Protein AF-0000000087349076 (afdb_homodimer)

Organism: Triticum turgidum subsp. durum (NCBI:txid4567)

Foldseek 3Di:
DDDPDDPDDCPDDDDPDDDDDDDDDDDDDDDDDDDDDDPPDDPDDPPPPPPPPPPPPDPPDPPPPPDPDPPPPPDDDPPPPPDFDDPPDDFDFLDDADPCQVVVLVVVCVVCVVLAQALDVQRGAEEEEEEDELDAFPDPCLVVLLVLLVVQVVLLCLLQVHHYHYDHDQPDPQFDDLRSVLSVVLVCLSVCSSHQKYKYAYSQKGFLQSAADDNSNVQVQAFKEWAFDCCQLAPQVALVRTDDNIMMGGSDSLRSVLSGQLSSQRGPDPSQQVVLVVLCVQHPPRHSDGHHSSSSSSSCCHVVVVSHVSRYHHDHQAPSPDALVVPLVCLVVLVVPHHGHPSGHSTHRMHGDPQADSSPDPRRPDDNVVSVQSSLLSSQSSVQVVVVLQQKHAPHSRDPDIDGRDDHDPDRSCPPPVVSCCRVPNPSPDDDDD/DPDDDDDDDDDDDDDDDPDPDDDDDDDDDPDDDPDPPPPPPDPDPPPPPPPPPPPPPDPPPPPPPPDPDPPPPPDDDPPPPPDFDDPPDDFDFLDDADPCQVVVLVVVCVVCVVLAQALDVQRGAEEEEEEDELDAFPDPCLVVLLVLLVVQVVLLCLLVVHHYHYDHDQPDPQFDDLRSVLSVVLVCLSVRSSHQKYKYAYSQKGFLQSAADDNSNVQVQAFKEWAFDCCQLAPQVALVRTDDNIMMGGSDSLRSVLSGQLNSQRGPDPSQQVVLVVLCVQGPPRDSDGHHSSSSSSSCCHVVVVSHVSRYHHDHQAPSPDALVVPLVCLVVLVVPHHGHPSGHSTHRMHGDPLADSSPDPRRPDDNVVSVQSSQLSSQSSVQVVVVLQQKHAPHSRDPHIDGRDDDDPDRSCPVPVVSCCRNPNPSPDDDDD

Sequence (868 aa):
MAEEQRAAAERRARRKLLFAVPIIPIVLFIVGSCALFLFAADLPRIRIEYACLNGARDAPPTNSKEPPEAVVVQTVRGEEEQRLRQLSDRPYSLGPNVADYDARRAAWLAAHPGFPAMVAPGRPRVLVVTGSSPRRCTEAEGDHVLLRAFKNKADYCRVHGLDIFYSNAVLDGEMTGFWTKLPLLRALMVAHPEAELLWWVDSDAVFTDMLFEPPWGRYAGHNMVLHGWDGEVYGARNWLGANTGSFVLRNCRWSLDLLDTWARMGPRGPVRDRYGRVFAEALSNRAAWEADDQSALVYLLATERGRWGEKVFLESAYHLHGFWEEIVGRYEEMRSRWRPGLGDHRWPLVTHFVGCKPCGEPGATYDAVACREGMERALNFADDQILGLYGFQHESLGTTAVRRVRNDTGRPLDDDDEEIGRLLHPEFRAAKEKMAEEQRAAAERRARRKLLFAVPIIPIVLFIVGSCALFLFAADLPRIRIEYACLNGARDAPPTNSKEPPEAVVVQTVRGEEEQRLRQLSDRPYSLGPNVADYDARRAAWLAAHPGFPAMVAPGRPRVLVVTGSSPRRCTEAEGDHVLLRAFKNKADYCRVHGLDIFYSNAVLDGEMTGFWTKLPLLRALMVAHPEAELLWWVDSDAVFTDMLFEPPWGRYAGHNMVLHGWDGEVYGARNWLGANTGSFVLRNCRWSLDLLDTWARMGPRGPVRDRYGRVFAEALSNRAAWEADDQSALVYLLATERGRWGEKVFLESAYHLHGFWEEIVGRYEEMRSRWRPGLGDHRWPLVTHFVGCKPCGEPGATYDAVACREGMERALNFADDQILGLYGFQHESLGTTAVRRVRNDTGRPLDDDDEEIGRLLHPEFRAAKEK

Nearest PDB structures (foldseek):
  6bsu-assembly1_B  TM=9.827E-01  e=7.081E-49  Arabidopsis thaliana
  2p6w-assembly1_A  TM=7.230E-01  e=8.616E-07  Paramecium bursaria Chlorella virus 1
  2p72-assembly2_B  TM=6.954E-01  e=9.658E-07  Paramecium bursaria Chlorella virus 1
  7nu1-assembly1_A  TM=3.370E-01  e=6.631E+00  Neisseria gonorrhoeae
  6ykn-assembly1_A  TM=3.615E-01  e=8.330E+00  Neisseria gonorrhoeae

Secondary structure (DSSP, 8-state):
----------------------------------------------------------------------------TTS--PPPPPTTSPPP-SS---TTHHHHHHHHHHH-TTS-SEEETTEE-EEEEEE--SSPPSSHHHHHHHHHHHHHHHHHHHHHT-EEEEE---S-TTS-GGGTHHHHHHHHHHH-TT-SEEEEE-TTEEE--SS----GGGGTT-SEEEEE-HIIIIIS-BGGGEEEEEEEEESSHHHHHHHHHHHTT--TTHHHHHHHHHHHHHSBT--S----HHHHHHHHHHHSHHHHGGGEEEE-SS-SSEEHHHHGGGHHHHHHH--TT--STTS-SEEE-TT--TT--S---S-HHHHHHHHHHHHHHHHHHHHGGGTEEESSTT---EEE-SPPPSS-GGGS-HHHHHHHS-GGGSPPP-/----------------------------------------------------------------------------TTS--PPPPPTTSPPP-SS---TTHHHHHHHHHHH-TTS-SEEETTEE-EEEEEE--SSPPSSHHHHHHHHHHHHHHHHHHHHHT-EEEEE---S-TTS-GGGTHHHHHHHHHHH-TT-SEEEEE-TTEEE--SS----GGGGTT-SEEEEE-HIIIIIS-BGGGEEEEEEEEESSHHHHHHHHHHHTT--TTHHHHHHHHHHHHHSBT--S----HHHHHHHHHHHSHHHHGGGEEEE-SS-SSEEHHHHGGGHHHHHHH--TT--STTS-SEEE-TT--TT--S---S-HHHHHHHHHHHHHHHHHHHHGGGTEEESSTT---EEE-S---SS-GGGS-HHHHHHHS-GGGSPPP-

Solvent-accessible surface area (backbone atoms only — not comparable to full-atom values): 49588 Å² total; per-residue (Å²): 148,83,74,102,69,84,91,80,79,86,80,76,76,84,68,85,80,76,87,72,84,80,80,83,81,81,88,84,90,85,80,88,81,86,74,87,81,79,86,74,83,78,76,81,81,80,76,81,77,76,77,76,76,70,78,77,72,75,73,74,79,78,74,74,69,70,74,77,75,82,76,74,74,78,73,67,85,80,59,69,82,66,80,64,52,50,80,88,45,81,78,56,70,83,60,65,81,39,89,57,34,54,60,51,41,51,52,49,40,69,74,33,69,28,44,47,37,52,76,43,94,74,33,64,25,43,35,35,37,36,43,52,71,57,60,71,40,79,33,54,62,17,25,37,51,46,34,54,33,48,44,46,51,48,50,39,22,60,52,69,65,39,46,67,48,73,39,51,59,58,88,44,88,51,30,52,76,82,35,38,58,54,61,52,50,54,49,49,46,42,57,34,65,38,36,37,29,38,35,42,36,37,51,61,37,37,58,44,21,72,63,44,70,81,67,56,66,82,44,68,82,36,40,31,41,30,20,27,39,64,59,32,28,63,64,59,25,26,42,79,19,45,46,73,52,24,32,37,36,33,61,43,44,70,45,54,52,47,49,35,63,57,47,46,42,38,34,47,57,55,40,10,48,52,39,6,46,50,43,26,72,71,26,38,100,35,69,72,47,69,42,45,57,44,46,51,50,38,49,45,38,45,75,37,30,88,80,45,40,80,34,47,40,59,42,66,68,32,20,57,55,24,61,30,90,79,43,56,88,42,54,68,60,33,62,75,74,52,66,70,48,74,68,24,73,81,44,42,37,19,40,26,45,77,47,48,42,64,38,62,51,85,80,50,72,49,58,68,67,59,41,49,52,42,50,44,28,45,52,37,56,25,44,30,66,55,37,44,61,71,24,28,32,50,78,42,46,86,44,63,54,50,41,76,76,40,80,78,61,59,46,49,56,40,77,84,28,66,67,46,26,46,51,75,57,32,71,87,66,31,47,77,83,128,137,101,79,84,76,97,86,70,98,78,94,81,87,91,80,88,85,77,81,73,88,81,84,84,83,86,79,85,80,88,70,83,78,84,74,79,76,73,83,71,78,77,73,78,77,79,74,78,73,74,76,74,77,69,76,76,68,75,73,72,78,79,74,74,69,70,75,75,75,83,76,74,73,76,74,67,84,80,59,69,85,66,80,65,53,50,78,87,44,81,78,57,70,83,59,65,81,36,90,56,31,53,61,51,41,51,52,49,42,68,75,32,69,28,43,46,37,52,74,43,94,75,33,64,26,43,36,34,37,36,45,51,72,56,61,70,41,80,34,53,62,17,25,37,50,46,35,53,34,48,44,47,50,47,51,40,22,59,50,71,67,38,46,68,46,72,40,52,60,58,87,44,88,51,29,53,78,80,35,40,57,54,59,51,51,55,49,47,46,40,54,35,65,37,33,36,28,39,34,42,38,37,50,60,36,37,58,45,21,71,64,45,70,82,66,57,67,81,44,68,83,38,40,32,40,30,21,27,39,65,60,32,28,63,65,59,26,26,41,78,20,45,47,72,51,26,33,35,36,33,63,42,45,69,44,54,52,48,49,37,64,55,47,44,42,37,34,47,56,55,40,10,47,52,39,6,46,50,42,26,72,71,26,39,99,37,69,73,48,69,42,46,58,43,46,51,50,38,49,46,39,45,74,38,31,90,80,47,39,80,34,48,41,59,43,66,66,33,20,57,56,23,61,30,90,80,43,58,87,41,54,67,60,34,62,76,73,53,65,71,47,73,66,25,75,81,43,41,36,17,40,27,44,77,47,47,42,65,38,60,51,84,82,51,73,50,57,67,65,59,43,49,53,42,50,44,28,45,52,37,55,23,45,31,66,56,38,44,62,69,23,27,32,50,78,42,46,87,43,64,54,51,40,75,76,42,79,77,62,60,47,48,56,37,77,84,28,66,67,48,28,45,50,76,57,31,71,85,67,31,46,77,81,126

Structure (mmCIF, N/CA/C/O backbone):
data_AF-0000000087349076-model_v1
#
loop_
_entity.id
_entity.type
_entity.pdbx_description
1 polymer 'Uncharacterized protein'
#
loop_
_atom_site.group_PDB
_atom_site.id
_atom_site.type_symbol
_atom_site.label_atom_id
_atom_site.label_alt_id
_atom_site.label_comp_id
_atom_site.label_asym_id
_atom_site.label_entity_id
_atom_site.label_seq_id
_atom_site.pdbx_PDB_ins_code
_atom_site.Cartn_x
_atom_site.Cartn_y
_atom_site.Cartn_z
_atom_site.occupancy
_atom_site.B_iso_or_equiv
_atom_site.auth_seq_id
_atom_site.auth_comp_id
_atom_site.auth_asym_id
_atom_site.auth_atom_id
_atom_site.pdbx_PDB_model_num
ATOM 1 N N . MET A 1 1 ? -38.938 37.219 61.75 1 20.98 1 MET A N 1
ATOM 2 C CA . MET A 1 1 ? -40.156 36.469 61.719 1 20.98 1 MET A CA 1
ATOM 3 C C . MET A 1 1 ? -40.188 35.531 60.531 1 20.98 1 MET A C 1
ATOM 5 O O . MET A 1 1 ? -40.375 36 59.375 1 20.98 1 MET A O 1
ATOM 9 N N . ALA A 1 2 ? -39.156 34.469 60.562 1 24.09 2 ALA A N 1
ATOM 10 C CA . ALA A 1 2 ? -37.969 33.625 60.594 1 24.09 2 ALA A CA 1
ATOM 11 C C . ALA A 1 2 ? -38.25 32.219 60.125 1 24.09 2 ALA A C 1
ATOM 13 O O . ALA A 1 2 ? -37.344 31.469 59.719 1 24.09 2 ALA A O 1
ATOM 14 N N . GLU A 1 3 ? -39.656 31.719 60.312 1 19.42 3 GLU A N 1
ATOM 15 C CA . GLU A 1 3 ? -40 30.375 60.75 1 19.42 3 GLU A CA 1
ATOM 16 C C . GLU A 1 3 ? -39.812 29.359 59.625 1 19.42 3 GLU A C 1
ATOM 18 O O . GLU A 1 3 ? -39.375 28.234 59.844 1 19.42 3 GLU A O 1
ATOM 23 N N . GLU A 1 4 ? -40.531 29.547 58.344 1 21.06 4 GLU A N 1
ATOM 24 C CA . GLU A 1 4 ? -41.281 28.547 57.594 1 21.06 4 GLU A CA 1
ATOM 25 C C . GLU A 1 4 ? -40.344 27.594 56.844 1 21.06 4 GLU A C 1
ATOM 27 O O . GLU A 1 4 ? -39.906 27.891 55.75 1 21.06 4 GLU A O 1
ATOM 32 N N . GLN A 1 5 ? -39.094 27.109 57.312 1 19 5 GLN A N 1
ATOM 33 C CA . GLN A 1 5 ? -37.812 26.438 57.281 1 19 5 GLN A CA 1
ATOM 34 C C . GLN A 1 5 ? -37.938 25.031 56.719 1 19 5 GLN A C 1
ATOM 36 O O . GLN A 1 5 ? -37.188 24.641 55.812 1 19 5 GLN A O 1
ATOM 41 N N . ARG A 1 6 ? -38.281 23.922 57.594 1 16.53 6 ARG A N 1
ATOM 42 C CA . ARG A 1 6 ? -37.656 22.656 57.938 1 16.53 6 ARG A CA 1
ATOM 43 C C . ARG A 1 6 ? -38.156 21.531 57 1 16.53 6 ARG A C 1
ATOM 45 O O . ARG A 1 6 ? -39.031 20.781 57.375 1 16.53 6 ARG A O 1
ATOM 52 N N . ALA A 1 7 ? -38.812 21.859 55.875 1 19.88 7 ALA A N 1
ATOM 53 C CA . ALA A 1 7 ? -39.562 20.969 54.969 1 19.88 7 ALA A CA 1
ATOM 54 C C . ALA A 1 7 ? -38.656 19.891 54.406 1 19.88 7 ALA A C 1
ATOM 56 O O . ALA A 1 7 ? -38.156 20.047 53.281 1 19.88 7 ALA A O 1
ATOM 57 N N . ALA A 1 8 ? -37.406 19.25 55.125 1 17.28 8 ALA A N 1
ATOM 58 C CA . ALA A 1 8 ? -36.281 18.312 55.156 1 17.28 8 ALA A CA 1
ATOM 59 C C . ALA A 1 8 ? -36.688 16.938 54.625 1 17.28 8 ALA A C 1
ATOM 61 O O . ALA A 1 8 ? -36.188 16.469 53.594 1 17.28 8 ALA A O 1
ATOM 62 N N . ALA A 1 9 ? -36.594 15.688 55.438 1 16.58 9 ALA A N 1
ATOM 63 C CA . ALA A 1 9 ? -35.781 14.484 55.562 1 16.58 9 ALA A CA 1
ATOM 64 C C . ALA A 1 9 ? -36.562 13.25 55.125 1 16.58 9 ALA A C 1
ATOM 66 O O . ALA A 1 9 ? -35.969 12.164 54.969 1 16.58 9 ALA A O 1
ATOM 67 N N . GLU A 1 10 ? -37.875 13.227 55.062 1 16.09 10 GLU A N 1
ATOM 68 C CA . GLU A 1 10 ? -38.625 11.984 55.312 1 16.09 10 GLU A CA 1
ATOM 69 C C . GLU A 1 10 ? -38.5 11.023 54.125 1 16.09 10 GLU A C 1
ATOM 71 O O . GLU A 1 10 ? -39.344 11.07 53.219 1 16.09 10 GLU A O 1
ATOM 76 N N . ARG A 1 11 ? -37.344 10.883 53.344 1 17.52 11 ARG A N 1
ATOM 77 C CA . ARG A 1 11 ? -37.156 10.008 52.188 1 17.52 11 ARG A CA 1
ATOM 78 C C . ARG A 1 11 ? -37.344 8.539 52.594 1 17.52 11 ARG A C 1
ATOM 80 O O . ARG A 1 11 ? -36.375 7.887 53 1 17.52 11 ARG A O 1
ATOM 87 N N . ARG A 1 12 ? -38.281 8.234 53.344 1 16.44 12 ARG A N 1
ATOM 88 C CA . ARG A 1 12 ? -38.562 6.973 54 1 16.44 12 ARG A CA 1
ATOM 89 C C . ARG A 1 12 ? -38.375 5.789 53.062 1 16.44 12 ARG A C 1
ATOM 91 O O . ARG A 1 12 ? -38.406 5.945 51.844 1 16.44 12 ARG A O 1
ATOM 98 N N . ALA A 1 13 ? -38.469 4.406 53.594 1 15.85 13 ALA A N 1
ATOM 99 C CA . ALA A 1 13 ? -38.125 3.051 54 1 15.85 13 ALA A CA 1
ATOM 100 C C . ALA A 1 13 ? -38.875 2.016 53.156 1 15.85 13 ALA A C 1
ATOM 102 O O . ALA A 1 13 ? -38.75 0.811 53.406 1 15.85 13 ALA A O 1
ATOM 103 N N . ARG A 1 14 ? -39.719 2.387 52.188 1 15.64 14 ARG A N 1
ATOM 104 C CA . ARG A 1 14 ? -40.781 1.379 52.188 1 15.64 14 ARG A CA 1
ATOM 105 C C . ARG A 1 14 ? -40.25 0.035 51.688 1 15.64 14 ARG A C 1
ATOM 107 O O . ARG A 1 14 ? -39.469 -0.021 50.75 1 15.64 14 ARG A O 1
ATOM 114 N N . ARG A 1 15 ? -40.656 -1.099 52.312 1 16.05 15 ARG A N 1
ATOM 115 C CA . ARG A 1 15 ? -40.531 -2.5 52.688 1 16.05 15 ARG A CA 1
ATOM 116 C C . ARG A 1 15 ? -40.875 -3.424 51.531 1 16.05 15 ARG A C 1
ATOM 118 O O . ARG A 1 15 ? -41.25 -4.578 51.75 1 16.05 15 ARG A O 1
ATOM 125 N N . LYS A 1 16 ? -40.938 -2.908 50.281 1 16.19 16 LYS A N 1
ATOM 126 C CA . LYS A 1 16 ? -41.906 -3.775 49.594 1 16.19 16 LYS A CA 1
ATOM 127 C C . LYS A 1 16 ? -41.469 -5.238 49.688 1 16.19 16 LYS A C 1
ATOM 129 O O . LYS A 1 16 ? -40.312 -5.555 49.438 1 16.19 16 LYS A O 1
ATOM 134 N N . LEU A 1 17 ? -42.438 -6.086 49.969 1 16 17 LEU A N 1
ATOM 135 C CA . LEU A 1 17 ? -42.688 -7.441 50.438 1 16 17 LEU A CA 1
ATOM 136 C C . LEU A 1 17 ? -42.156 -8.477 49.438 1 16 17 LEU A C 1
ATOM 138 O O . LEU A 1 17 ? -42.062 -8.203 48.25 1 16 17 LEU A O 1
ATOM 142 N N . LEU A 1 18 ? -41.906 -9.68 49.906 1 16.66 18 LEU A N 1
ATOM 143 C CA . LEU A 1 18 ? -41.219 -10.961 50 1 16.66 18 LEU A CA 1
ATOM 144 C C . LEU A 1 18 ? -41.75 -11.961 49 1 16.66 18 LEU A C 1
ATOM 146 O O . LEU A 1 18 ? -41.156 -13.008 48.75 1 16.66 18 LEU A O 1
ATOM 150 N N . PHE A 1 19 ? -43.031 -11.727 48.219 1 16.55 19 PHE A N 1
ATOM 151 C CA . PHE A 1 19 ? -43.719 -13.016 48.344 1 16.55 19 PHE A CA 1
ATOM 152 C C . PHE A 1 19 ? -42.969 -14.094 47.562 1 16.55 19 PHE A C 1
ATOM 154 O O . PHE A 1 19 ? -42.344 -13.805 46.531 1 16.55 19 PHE A O 1
ATOM 161 N N . ALA A 1 20 ? -42.938 -15.391 48.062 1 17.66 20 ALA A N 1
ATOM 162 C CA . ALA A 1 20 ? -42.344 -16.734 48.156 1 17.66 20 ALA A CA 1
ATOM 163 C C . ALA A 1 20 ? -42.844 -17.609 47 1 17.66 20 ALA A C 1
ATOM 165 O O . ALA A 1 20 ? -42.438 -18.766 46.906 1 17.66 20 ALA A O 1
ATOM 166 N N . VAL A 1 21 ? -43.531 -17.109 45.906 1 18.39 21 VAL A N 1
ATOM 167 C CA . VAL A 1 21 ? -44.5 -18.172 45.594 1 18.39 21 VAL A CA 1
ATOM 168 C C . VAL A 1 21 ? -43.75 -19.422 45.125 1 18.39 21 VAL A C 1
ATOM 170 O O . VAL A 1 21 ? -42.781 -19.328 44.375 1 18.39 21 VAL A O 1
ATOM 173 N N . PRO A 1 22 ? -44.25 -20.547 45.531 1 18.33 22 PRO A N 1
ATOM 174 C CA . PRO A 1 22 ? -43.75 -21.922 45.688 1 18.33 22 PRO A CA 1
ATOM 175 C C . PRO A 1 22 ? -43.469 -22.594 44.344 1 18.33 22 PRO A C 1
ATOM 177 O O . PRO A 1 22 ? -43.844 -22.062 43.281 1 18.33 22 PRO A O 1
ATOM 180 N N . ILE A 1 23 ? -43.25 -23.922 44.375 1 19.69 23 ILE A N 1
ATOM 181 C CA . ILE A 1 23 ? -42.469 -25.094 43.969 1 19.69 23 ILE A CA 1
ATOM 182 C C . ILE A 1 23 ? -43.156 -25.797 42.812 1 19.69 23 ILE A C 1
ATOM 184 O O . ILE A 1 23 ? -42.5 -26.578 42.094 1 19.69 23 ILE A O 1
ATOM 188 N N . ILE A 1 24 ? -44.438 -25.406 42.219 1 18.58 24 ILE A N 1
ATOM 189 C CA . ILE A 1 24 ? -45.156 -26.656 42.125 1 18.58 24 ILE A CA 1
ATOM 190 C C . ILE A 1 24 ? -44.531 -27.547 41.062 1 18.58 24 ILE A C 1
ATOM 192 O O . ILE A 1 24 ? -44.156 -27.078 39.969 1 18.58 24 ILE A O 1
ATOM 196 N N . PRO A 1 25 ? -44.625 -28.922 41.156 1 18.64 25 PRO A N 1
ATOM 197 C CA . PRO A 1 25 ? -44 -30.203 40.781 1 18.64 25 PRO A CA 1
ATOM 198 C C . PRO A 1 25 ? -44.375 -30.641 39.375 1 18.64 25 PRO A C 1
ATOM 200 O O . PRO A 1 25 ? -43.719 -31.5 38.781 1 18.64 25 PRO A O 1
ATOM 203 N N . ILE A 1 26 ? -45.406 -29.984 38.656 1 17.95 26 ILE A N 1
ATOM 204 C CA . ILE A 1 26 ? -46.312 -31 38.156 1 17.95 26 ILE A CA 1
ATOM 205 C C . ILE A 1 26 ? -45.594 -31.906 37.156 1 17.95 26 ILE A C 1
ATOM 207 O O . ILE A 1 26 ? -44.719 -31.438 36.406 1 17.95 26 ILE A O 1
ATOM 211 N N . VAL A 1 27 ? -46.281 -33 36.688 1 18.39 27 VAL A N 1
ATOM 212 C CA . VAL A 1 27 ? -46.375 -34.438 36.438 1 18.39 27 VAL A CA 1
ATOM 213 C C . VAL A 1 27 ? -46 -34.719 35 1 18.39 27 VAL A C 1
ATOM 215 O O . VAL A 1 27 ? -46.031 -33.844 34.156 1 18.39 27 VAL A O 1
ATOM 218 N N . LEU A 1 28 ? -46.5 -35.875 34.375 1 18.06 28 LEU A N 1
ATOM 219 C CA . LEU A 1 28 ? -46.094 -37.188 33.938 1 18.06 28 LEU A CA 1
ATOM 220 C C . LEU A 1 28 ? -46.094 -37.25 32.406 1 18.06 28 LEU A C 1
ATOM 222 O O . LEU A 1 28 ? -45.125 -37.719 31.797 1 18.06 28 LEU A O 1
ATOM 226 N N . PHE A 1 29 ? -47.312 -37.219 31.625 1 18.55 29 PHE A N 1
ATOM 227 C CA . PHE A 1 29 ? -47.781 -38.438 30.953 1 18.55 29 PHE A CA 1
ATOM 228 C C . PHE A 1 29 ? -47.25 -38.5 29.516 1 18.55 29 PHE A C 1
ATOM 230 O O . PHE A 1 29 ? -47.125 -37.469 28.859 1 18.55 29 PHE A O 1
ATOM 237 N N . ILE A 1 30 ? -46.844 -39.688 28.938 1 19.45 30 ILE A N 1
ATOM 238 C CA . ILE A 1 30 ? -46.094 -40.531 27.984 1 19.45 30 ILE A CA 1
ATOM 239 C C . ILE A 1 30 ? -46.688 -40.375 26.594 1 19.45 30 ILE A C 1
ATOM 241 O O . ILE A 1 30 ? -45.969 -40.344 25.594 1 19.45 30 ILE A O 1
ATOM 245 N N . VAL A 1 31 ? -48.062 -40.281 26.297 1 17.61 31 VAL A N 1
ATOM 246 C CA . VAL A 1 31 ? -48.625 -41.375 25.516 1 17.61 31 VAL A CA 1
ATOM 247 C C . VAL A 1 31 ? -48.344 -41.156 24.031 1 17.61 31 VAL A C 1
ATOM 249 O O . VAL A 1 31 ? -47.812 -42.062 23.359 1 17.61 31 VAL A O 1
ATOM 252 N N . GLY A 1 32 ? -49.312 -40.656 23.141 1 18.02 32 GLY A N 1
ATOM 253 C CA . GLY A 1 32 ? -50.094 -41.406 22.172 1 18.02 32 GLY A CA 1
ATOM 254 C C . GLY A 1 32 ? -49.531 -41.344 20.766 1 18.02 32 GLY A C 1
ATOM 255 O O . GLY A 1 32 ? -48.781 -40.406 20.438 1 18.02 32 GLY A O 1
ATOM 256 N N . SER A 1 33 ? -49.844 -42.281 19.719 1 18.91 33 SER A N 1
ATOM 257 C CA . SER A 1 33 ? -49.531 -43.188 18.594 1 18.91 33 SER A CA 1
ATOM 258 C C . SER A 1 33 ? -49.781 -42.469 17.25 1 18.91 33 SER A C 1
ATOM 260 O O . SER A 1 33 ? -49.656 -43.094 16.188 1 18.91 33 SER A O 1
ATOM 262 N N . CYS A 1 34 ? -50.281 -41.188 17.078 1 17.62 34 CYS A N 1
ATOM 263 C CA . CYS A 1 34 ? -51.188 -41.125 15.938 1 17.62 34 CYS A CA 1
ATOM 264 C C . CYS A 1 34 ? -50.438 -41.312 14.633 1 17.62 34 CYS A C 1
ATOM 266 O O . CYS A 1 34 ? -49.375 -40.688 14.453 1 17.62 34 CYS A O 1
ATOM 268 N N . ALA A 1 35 ? -50.875 -42.094 13.602 1 19.42 35 ALA A N 1
ATOM 269 C CA . ALA A 1 35 ? -50.781 -42.875 12.367 1 19.42 35 ALA A CA 1
ATOM 270 C C . ALA A 1 35 ? -50.781 -41.969 11.148 1 19.42 35 ALA A C 1
ATOM 272 O O . ALA A 1 35 ? -50.812 -42.438 10.008 1 19.42 35 ALA A O 1
ATOM 273 N N . LEU A 1 36 ? -50.562 -40.594 11.188 1 17.94 36 LEU A N 1
ATOM 274 C CA . LEU A 1 36 ? -51.156 -39.969 10 1 17.94 36 LEU A CA 1
ATOM 275 C C . LEU A 1 36 ? -50.531 -40.562 8.734 1 17.94 36 LEU A C 1
ATOM 277 O O . LEU A 1 36 ? -49.344 -40.875 8.719 1 17.94 36 LEU A O 1
ATOM 281 N N . PHE A 1 37 ? -51.344 -40.531 7.516 1 19.72 37 PHE A N 1
ATOM 282 C CA . PHE A 1 37 ? -51.781 -41.062 6.223 1 19.72 37 PHE A CA 1
ATOM 283 C C . PHE A 1 37 ? -50.875 -40.562 5.105 1 19.72 37 PHE A C 1
ATOM 285 O O . PHE A 1 37 ? -50.406 -39.406 5.141 1 19.72 37 PHE A O 1
ATOM 292 N N . LEU A 1 38 ? -50.469 -41.375 4.066 1 19.22 38 LEU A N 1
ATOM 293 C CA . LEU A 1 38 ? -49.531 -41.656 2.965 1 19.22 38 LEU A CA 1
ATOM 294 C C . LEU A 1 38 ? -49.906 -40.812 1.741 1 19.22 38 LEU A C 1
ATOM 296 O O . LEU A 1 38 ? -49.344 -41 0.661 1 19.22 38 LEU A O 1
ATOM 300 N N . PHE A 1 39 ? -50.594 -39.594 1.753 1 20.5 39 PHE A N 1
ATOM 301 C CA . PHE A 1 39 ? -51.219 -39.281 0.48 1 20.5 39 PHE A CA 1
ATOM 302 C C . PHE A 1 39 ? -50.188 -39.031 -0.604 1 20.5 39 PHE A C 1
ATOM 304 O O . PHE A 1 39 ? -49.281 -38.188 -0.434 1 20.5 39 PHE A O 1
ATOM 311 N N . ALA A 1 40 ? -50.031 -39.844 -1.776 1 20.77 40 ALA A N 1
ATOM 312 C CA . ALA A 1 40 ? -49.188 -40.156 -2.928 1 20.77 40 ALA A CA 1
ATOM 313 C C . ALA A 1 40 ? -49.344 -39.125 -4.027 1 20.77 40 ALA A C 1
ATOM 315 O O . ALA A 1 40 ? -48.75 -39.25 -5.102 1 20.77 40 ALA A O 1
ATOM 316 N N . ALA A 1 41 ? -50.031 -37.938 -3.922 1 21.45 41 ALA A N 1
ATOM 317 C CA . ALA A 1 41 ? -50.562 -37.469 -5.191 1 21.45 41 ALA A CA 1
ATOM 318 C C . ALA A 1 41 ? -49.438 -37.094 -6.164 1 21.45 41 ALA A C 1
ATOM 320 O O . ALA A 1 41 ? -48.406 -36.594 -5.75 1 21.45 41 ALA A O 1
ATOM 321 N N . ASP A 1 42 ? -49.562 -37.469 -7.508 1 22.16 42 ASP A N 1
ATOM 322 C CA . ASP A 1 42 ? -48.844 -37.656 -8.766 1 22.16 42 ASP A CA 1
ATOM 323 C C . ASP A 1 42 ? -48.531 -36.312 -9.406 1 22.16 42 ASP A C 1
ATOM 325 O O . ASP A 1 42 ? -49.406 -35.625 -9.891 1 22.16 42 ASP A O 1
ATOM 329 N N . LEU A 1 43 ? -47.938 -35.344 -8.859 1 21.89 43 LEU A N 1
ATOM 330 C CA . LEU A 1 43 ? -47.875 -34.031 -9.508 1 21.89 43 LEU A CA 1
ATOM 331 C C . LEU A 1 43 ? -47.219 -34.125 -10.875 1 21.89 43 LEU A C 1
ATOM 333 O O . LEU A 1 43 ? -46.188 -34.781 -11.023 1 21.89 43 LEU A O 1
ATOM 337 N N . PRO A 1 44 ? -47.969 -33.75 -11.992 1 24.06 44 PRO A N 1
ATOM 338 C CA . PRO A 1 44 ? -47.656 -33.938 -13.406 1 24.06 44 PRO A CA 1
ATOM 339 C C . PRO A 1 44 ? -46.312 -33.312 -13.812 1 24.06 44 PRO A C 1
ATOM 341 O O . PRO A 1 44 ? -45.875 -32.375 -13.172 1 24.06 44 PRO A O 1
ATOM 344 N N . ARG A 1 45 ? -45.469 -34 -14.664 1 23.53 45 ARG A N 1
ATOM 345 C CA . ARG A 1 45 ? -44.094 -33.875 -15.172 1 23.53 45 ARG A CA 1
ATOM 346 C C . ARG A 1 45 ? -43.969 -32.75 -16.188 1 23.53 45 ARG A C 1
ATOM 348 O O . ARG A 1 45 ? -44.594 -32.812 -17.266 1 23.53 45 ARG A O 1
ATOM 355 N N . ILE A 1 46 ? -44.125 -31.516 -15.836 1 21.62 46 ILE A N 1
ATOM 356 C CA . ILE A 1 46 ? -44.094 -30.469 -16.844 1 21.62 46 ILE A CA 1
ATOM 357 C C . ILE A 1 46 ? -42.781 -30.531 -17.625 1 21.62 46 ILE A C 1
ATOM 359 O O . ILE A 1 46 ? -41.719 -30.391 -17.047 1 21.62 46 ILE A O 1
ATOM 363 N N . ARG A 1 47 ? -42.688 -31.234 -18.859 1 22.09 47 ARG A N 1
ATOM 364 C CA . ARG A 1 47 ? -41.594 -31.453 -19.781 1 22.09 47 ARG A CA 1
ATOM 365 C C . ARG A 1 47 ? -41.156 -30.141 -20.453 1 22.09 47 ARG A C 1
ATOM 367 O O . ARG A 1 47 ? -41.969 -29.5 -21.141 1 22.09 47 ARG A O 1
ATOM 374 N N . ILE A 1 48 ? -40.438 -29.312 -19.859 1 21.64 48 ILE A N 1
ATOM 375 C CA . ILE A 1 48 ? -40 -28.078 -20.5 1 21.64 48 ILE A CA 1
ATOM 376 C C . ILE A 1 48 ? -39.125 -28.422 -21.719 1 21.64 48 ILE A C 1
ATOM 378 O O . ILE A 1 48 ? -38.062 -29.031 -21.578 1 21.64 48 ILE A O 1
ATOM 382 N N . GLU A 1 49 ? -39.688 -28.641 -22.938 1 22.31 49 GLU A N 1
ATOM 383 C CA . GLU A 1 49 ? -39 -28.938 -24.188 1 22.31 49 GLU A CA 1
ATOM 384 C C . GLU A 1 49 ? -38.156 -27.766 -24.672 1 22.31 49 GLU A C 1
ATOM 386 O O . GLU A 1 49 ? -38.656 -26.656 -24.828 1 22.31 49 GLU A O 1
ATOM 391 N N . TYR A 1 50 ? -36.938 -27.734 -24.312 1 21.22 50 TYR A N 1
ATOM 392 C CA . TYR A 1 50 ? -35.969 -26.781 -24.828 1 21.22 50 TYR A CA 1
ATOM 393 C C . TYR A 1 50 ? -35.875 -26.859 -26.344 1 21.22 50 TYR A C 1
ATOM 395 O O . TYR A 1 50 ? -35.594 -27.938 -26.875 1 21.22 50 TYR A O 1
ATOM 403 N N . ALA A 1 51 ? -36.75 -26.234 -27.047 1 22.55 51 ALA A N 1
ATOM 404 C CA . ALA A 1 51 ? -36.688 -26.234 -28.5 1 22.55 51 ALA A CA 1
ATOM 405 C C . ALA A 1 51 ? -35.281 -25.891 -28.984 1 22.55 51 ALA A C 1
ATOM 407 O O . ALA A 1 51 ? -34.688 -24.906 -28.547 1 22.55 51 ALA A O 1
ATOM 408 N N . CYS A 1 52 ? -34.531 -26.906 -29.453 1 22.58 52 CYS A N 1
ATOM 409 C CA . CYS A 1 52 ? -33.25 -26.906 -30.172 1 22.58 52 CYS A CA 1
ATOM 410 C C . CYS A 1 52 ? -33.344 -26.047 -31.422 1 22.58 52 CYS A C 1
ATOM 412 O O . CYS A 1 52 ? -33.969 -26.422 -32.406 1 22.58 52 CYS A O 1
ATOM 414 N N . LEU A 1 53 ? -33.656 -24.766 -31.297 1 22.11 53 LEU A N 1
ATOM 415 C CA . LEU A 1 53 ? -33.719 -24.047 -32.562 1 22.11 53 LEU A CA 1
ATOM 416 C C . LEU A 1 53 ? -32.469 -24.312 -33.406 1 22.11 53 LEU A C 1
ATOM 418 O O . LEU A 1 53 ? -31.359 -24.188 -32.906 1 22.11 53 LEU A O 1
ATOM 422 N N . ASN A 1 54 ? -32.531 -25.156 -34.438 1 23.23 54 ASN A N 1
ATOM 423 C CA . ASN A 1 54 ? -31.656 -25.594 -35.5 1 23.23 54 ASN A CA 1
ATOM 424 C C . ASN A 1 54 ? -31.109 -24.422 -36.281 1 23.23 54 ASN A C 1
ATOM 426 O O . ASN A 1 54 ? -30.641 -24.594 -37.438 1 23.23 54 ASN A O 1
ATOM 430 N N . GLY A 1 55 ? -31.375 -23.203 -35.938 1 21.78 55 GLY A N 1
ATOM 431 C CA . GLY A 1 55 ? -31.062 -22.328 -37.062 1 21.78 55 GLY A CA 1
ATOM 432 C C . GLY A 1 55 ? -29.641 -22.484 -37.562 1 21.78 55 GLY A C 1
ATOM 433 O O . GLY A 1 55 ? -28.719 -22.75 -36.781 1 21.78 55 GLY A O 1
ATOM 434 N N . ALA A 1 56 ? -29.422 -22.844 -38.844 1 23.91 56 ALA A N 1
ATOM 435 C CA . ALA A 1 56 ? -28.25 -23 -39.719 1 23.91 56 ALA A CA 1
ATOM 436 C C . ALA A 1 56 ? -27.344 -21.781 -39.625 1 23.91 56 ALA A C 1
ATOM 438 O O . ALA A 1 56 ? -27.516 -20.812 -40.375 1 23.91 56 ALA A O 1
ATOM 439 N N . ARG A 1 57 ? -27.266 -21.094 -38.531 1 24.48 57 ARG A N 1
ATOM 440 C CA . ARG A 1 57 ? -26.5 -19.891 -38.812 1 24.48 57 ARG A CA 1
ATOM 441 C C . ARG A 1 57 ? -25.125 -20.234 -39.375 1 24.48 57 ARG A C 1
ATOM 443 O O . ARG A 1 57 ? -24.453 -21.141 -38.875 1 24.48 57 ARG A O 1
ATOM 450 N N . ASP A 1 58 ? -24.859 -19.922 -40.625 1 25.38 58 ASP A N 1
ATOM 451 C CA . ASP A 1 58 ? -23.641 -20.031 -41.406 1 25.38 58 ASP A CA 1
ATOM 452 C C . ASP A 1 58 ? -22.406 -19.641 -40.594 1 25.38 58 ASP A C 1
ATOM 454 O O . ASP A 1 58 ? -22.453 -18.672 -39.844 1 25.38 58 ASP A O 1
ATOM 458 N N . ALA A 1 59 ? -21.562 -20.609 -40.312 1 26.86 59 ALA A N 1
ATOM 459 C CA . ALA A 1 59 ? -20.266 -20.562 -39.656 1 26.86 59 ALA A CA 1
ATOM 460 C C . ALA A 1 59 ? -19.406 -19.422 -40.219 1 26.86 59 ALA A C 1
ATOM 462 O O . ALA A 1 59 ? -19.203 -19.328 -41.438 1 26.86 59 ALA A O 1
ATOM 463 N N . PRO A 1 60 ? -19.516 -18.172 -39.656 1 28.31 60 PRO A N 1
ATOM 464 C CA . PRO A 1 60 ? -18.703 -17.203 -40.375 1 28.31 60 PRO A CA 1
ATOM 465 C C . PRO A 1 60 ? -17.328 -17.75 -40.781 1 28.31 60 PRO A C 1
ATOM 467 O O . PRO A 1 60 ? -16.828 -18.672 -40.125 1 28.31 60 PRO A O 1
ATOM 470 N N . PRO A 1 61 ? -16.875 -17.578 -42.062 1 26.88 61 PRO A N 1
ATOM 471 C CA . PRO A 1 61 ? -15.609 -18.125 -42.562 1 26.88 61 PRO A CA 1
ATOM 472 C C . PRO A 1 61 ? -14.438 -17.891 -41.625 1 26.88 61 PRO A C 1
ATOM 474 O O . PRO A 1 61 ? -14.461 -16.953 -40.812 1 26.88 61 PRO A O 1
ATOM 477 N N . THR A 1 62 ? -13.836 -18.984 -41.188 1 25.78 62 THR A N 1
ATOM 478 C CA . THR A 1 62 ? -12.594 -19.156 -40.469 1 25.78 62 THR A CA 1
ATOM 479 C C . THR A 1 62 ? -11.492 -18.281 -41.031 1 25.78 62 THR A C 1
ATOM 481 O O . THR A 1 62 ? -10.906 -18.594 -42.062 1 25.78 62 THR A O 1
ATOM 484 N N . ASN A 1 63 ? -11.75 -16.953 -41.219 1 26.2 63 ASN A N 1
ATOM 485 C CA . ASN A 1 63 ? -10.562 -16.266 -41.719 1 26.2 63 ASN A CA 1
ATOM 486 C C . ASN A 1 63 ? -9.328 -16.609 -40.906 1 26.2 63 ASN A C 1
ATOM 488 O O . ASN A 1 63 ? -9.312 -16.406 -39.688 1 26.2 63 ASN A O 1
ATOM 492 N N . SER A 1 64 ? -8.547 -17.562 -41.344 1 22.39 64 SER A N 1
ATOM 493 C CA . SER A 1 64 ? -7.203 -17.953 -40.906 1 22.39 64 SER A CA 1
ATOM 494 C C . SER A 1 64 ? -6.32 -16.719 -40.719 1 22.39 64 SER A C 1
ATOM 496 O O . SER A 1 64 ? -5.602 -16.312 -41.625 1 22.39 64 SER A O 1
ATOM 498 N N . LYS A 1 65 ? -6.879 -15.664 -40.156 1 30.81 65 LYS A N 1
ATOM 499 C CA . LYS A 1 65 ? -5.844 -14.641 -40 1 30.81 65 LYS A CA 1
ATOM 500 C C . LYS A 1 65 ? -4.57 -15.219 -39.406 1 30.81 65 LYS A C 1
ATOM 502 O O . LYS A 1 65 ? -4.625 -15.93 -38.406 1 30.81 65 LYS A O 1
ATOM 507 N N . GLU A 1 66 ? -3.514 -15.281 -40.219 1 25.55 66 GLU A N 1
ATOM 508 C CA . GLU A 1 66 ? -2.139 -15.648 -39.906 1 25.55 66 GLU A CA 1
ATOM 509 C C . GLU A 1 66 ? -1.732 -15.094 -38.531 1 25.55 66 GLU A C 1
ATOM 511 O O . GLU A 1 66 ? -2.094 -13.969 -38.188 1 25.55 66 GLU A O 1
ATOM 516 N N . PRO A 1 67 ? -1.344 -15.977 -37.656 1 30.62 67 PRO A N 1
ATOM 517 C CA . PRO A 1 67 ? -0.931 -15.5 -36.312 1 30.62 67 PRO A CA 1
ATOM 518 C C . PRO A 1 67 ? 0.022 -14.312 -36.375 1 30.62 67 PRO A C 1
ATOM 520 O O . PRO A 1 67 ? 0.896 -14.266 -37.25 1 30.62 67 PRO A O 1
ATOM 523 N N . PRO A 1 68 ? -0.502 -13.094 -36.031 1 30.41 68 PRO A N 1
ATOM 524 C CA . PRO A 1 68 ? 0.466 -12 -36.156 1 30.41 68 PRO A CA 1
ATOM 525 C C . PRO A 1 68 ? 1.874 -12.406 -35.719 1 30.41 68 PRO A C 1
ATOM 527 O O . PRO A 1 68 ? 2.035 -13.328 -34.906 1 30.41 68 PRO A O 1
ATOM 530 N N . GLU A 1 69 ? 2.908 -12.109 -36.531 1 27.98 69 GLU A N 1
ATOM 531 C CA . GLU A 1 69 ? 4.34 -12.289 -36.312 1 27.98 69 GLU A CA 1
ATOM 532 C C . GLU A 1 69 ? 4.727 -11.852 -34.906 1 27.98 69 GLU A C 1
ATOM 534 O O . GLU A 1 69 ? 4.25 -10.828 -34.406 1 27.98 69 GLU A O 1
ATOM 539 N N . ALA A 1 70 ? 5.305 -12.773 -34.094 1 31.7 70 ALA A N 1
ATOM 540 C CA . ALA A 1 70 ? 5.898 -12.523 -32.781 1 31.7 70 ALA A CA 1
ATOM 541 C C . ALA A 1 70 ? 6.699 -11.227 -32.781 1 31.7 70 ALA A C 1
ATOM 543 O O . ALA A 1 70 ? 7.699 -11.102 -33.5 1 31.7 70 ALA A O 1
ATOM 544 N N . VAL A 1 71 ? 6.102 -10.062 -32.656 1 28.75 71 VAL A N 1
ATOM 545 C CA . VAL A 1 71 ? 6.918 -8.859 -32.5 1 28.75 71 VAL A CA 1
ATOM 546 C C . VAL A 1 71 ? 7.938 -9.07 -31.391 1 28.75 71 VAL A C 1
ATOM 548 O O . VAL A 1 71 ? 7.57 -9.305 -30.234 1 28.75 71 VAL A O 1
ATOM 551 N N . VAL A 1 72 ? 9.18 -9.375 -31.719 1 26.48 72 VAL A N 1
ATOM 552 C CA . VAL A 1 72 ? 10.359 -9.359 -30.875 1 26.48 72 VAL A CA 1
ATOM 553 C C . VAL A 1 72 ? 10.438 -8.023 -30.125 1 26.48 72 VAL A C 1
ATOM 555 O O . VAL A 1 72 ? 10.586 -6.969 -30.734 1 26.48 72 VAL A O 1
ATOM 558 N N . VAL A 1 73 ? 9.891 -7.98 -29 1 30.12 73 VAL A N 1
ATOM 559 C CA . VAL A 1 73 ? 10.094 -6.852 -28.094 1 30.12 73 VAL A CA 1
ATOM 560 C C . VAL A 1 73 ? 11.578 -6.492 -28.047 1 30.12 73 VAL A C 1
ATOM 562 O O . VAL A 1 73 ? 12.414 -7.336 -27.719 1 30.12 73 VAL A O 1
ATOM 565 N N . GLN A 1 74 ? 11.93 -5.445 -28.797 1 27.89 74 GLN A N 1
ATOM 566 C CA . GLN A 1 74 ? 13.266 -4.879 -28.656 1 27.89 74 GLN A CA 1
ATOM 567 C C . GLN A 1 74 ? 13.617 -4.633 -27.203 1 27.89 74 GLN A C 1
ATOM 569 O O . GLN A 1 74 ? 12.922 -3.898 -26.5 1 27.89 74 GLN A O 1
ATOM 574 N N . THR A 1 75 ? 14.281 -5.551 -26.562 1 32.12 75 THR A N 1
ATOM 575 C CA . THR A 1 75 ? 14.93 -5.434 -25.25 1 32.12 75 THR A CA 1
ATOM 576 C C . THR A 1 75 ? 15.648 -4.098 -25.125 1 32.12 75 THR A C 1
ATOM 578 O O . THR A 1 75 ? 16.391 -3.695 -26.031 1 32.12 75 THR A O 1
ATOM 581 N N . VAL A 1 76 ? 15.242 -3.209 -24.391 1 34.59 76 VAL A N 1
ATOM 582 C CA . VAL A 1 76 ? 15.898 -1.965 -24 1 34.59 76 VAL A CA 1
ATOM 583 C C . VAL A 1 76 ? 17.391 -2.203 -23.812 1 34.59 76 VAL A C 1
ATOM 585 O O . VAL A 1 76 ? 17.812 -3.316 -23.484 1 34.59 76 VAL A O 1
ATOM 588 N N . ARG A 1 77 ? 18.266 -1.185 -24.062 1 34.97 77 ARG A N 1
ATOM 589 C CA . ARG A 1 77 ? 19.703 -1.037 -24.297 1 34.97 77 ARG A CA 1
ATOM 590 C C . ARG A 1 77 ? 20.5 -1.646 -23.141 1 34.97 77 ARG A C 1
ATOM 592 O O . ARG A 1 77 ? 21.578 -2.193 -23.359 1 34.97 77 ARG A O 1
ATOM 599 N N . GLY A 1 78 ? 20.141 -1.239 -21.844 1 36.81 78 GLY A N 1
ATOM 600 C CA . GLY A 1 78 ? 21.125 -1.529 -20.812 1 36.81 78 GLY A CA 1
ATOM 601 C C . GLY A 1 78 ? 21.109 -2.975 -20.359 1 36.81 78 GLY A C 1
ATOM 602 O O . GLY A 1 78 ? 21.609 -3.295 -19.266 1 36.81 78 GLY A O 1
ATOM 603 N N . GLU A 1 79 ? 20.172 -3.797 -20.781 1 42.16 79 GLU A N 1
ATOM 604 C CA . GLU A 1 79 ? 20.266 -5.172 -20.297 1 42.16 79 GLU A CA 1
ATOM 605 C C . GLU A 1 79 ? 21.641 -5.777 -20.609 1 42.16 79 GLU A C 1
ATOM 607 O O . GLU A 1 79 ? 22.016 -5.906 -21.781 1 42.16 79 GLU A O 1
ATOM 612 N N . GLU A 1 80 ? 22.594 -5.535 -19.938 1 43.69 80 GLU A N 1
ATOM 613 C CA . GLU A 1 80 ? 23.734 -6.422 -20.078 1 43.69 80 GLU A CA 1
ATOM 614 C C . GLU A 1 80 ? 23.328 -7.773 -20.656 1 43.69 80 GLU A C 1
ATOM 616 O O . GLU A 1 80 ? 22.281 -8.32 -20.297 1 43.69 80 GLU A O 1
ATOM 621 N N . GLU A 1 81 ? 23.719 -8.094 -21.859 1 56.91 81 GLU A N 1
ATOM 622 C CA . GLU A 1 81 ? 23.594 -9.289 -22.688 1 56.91 81 GLU A CA 1
ATOM 623 C C . GLU A 1 81 ? 23.625 -10.555 -21.828 1 56.91 81 GLU A C 1
ATOM 625 O O . GLU A 1 81 ? 24.703 -11.133 -21.609 1 56.91 81 GLU A O 1
ATOM 630 N N . GLN A 1 82 ? 22.812 -10.516 -20.75 1 71.06 82 GLN A N 1
ATOM 631 C CA . GLN A 1 82 ? 22.812 -11.781 -20.031 1 71.06 82 GLN A CA 1
ATOM 632 C C . GLN A 1 82 ? 22.656 -12.961 -20.984 1 71.06 82 GLN A C 1
ATOM 634 O O . GLN A 1 82 ? 21.812 -12.938 -21.859 1 71.06 82 GLN A O 1
ATOM 639 N N . ARG A 1 83 ? 23.625 -13.773 -20.875 1 86.69 83 ARG A N 1
ATOM 640 C CA . ARG A 1 83 ? 23.609 -15.008 -21.656 1 86.69 83 ARG A CA 1
ATOM 641 C C . ARG A 1 83 ? 22.312 -15.781 -21.422 1 86.69 83 ARG A C 1
ATOM 643 O O . ARG A 1 83 ? 21.891 -15.961 -20.281 1 86.69 83 ARG A O 1
ATOM 650 N N . LEU A 1 84 ? 21.672 -16.125 -22.531 1 94.62 84 LEU A N 1
ATOM 651 C CA . LEU A 1 84 ? 20.469 -16.922 -22.453 1 94.62 84 LEU A CA 1
ATOM 652 C C . LEU A 1 84 ? 20.797 -18.375 -22.094 1 94.62 84 LEU A C 1
ATOM 654 O O . LEU A 1 84 ? 21.766 -18.938 -22.594 1 94.62 84 LEU A O 1
ATOM 658 N N . ARG A 1 85 ? 20.078 -18.953 -21.266 1 95.75 85 ARG A N 1
ATOM 659 C CA . ARG A 1 85 ? 20.25 -20.344 -20.875 1 95.75 85 ARG A CA 1
ATOM 660 C C . ARG A 1 85 ? 19.984 -21.281 -22.047 1 95.75 85 ARG A C 1
ATOM 662 O O . ARG A 1 85 ? 18.969 -21.141 -22.734 1 95.75 85 ARG A O 1
ATOM 669 N N . GLN A 1 86 ? 20.953 -22.156 -22.188 1 96.38 86 GLN A N 1
ATOM 670 C CA . GLN A 1 86 ? 20.812 -23.141 -23.266 1 96.38 86 GLN A CA 1
ATOM 671 C C . GLN A 1 86 ? 20.188 -24.438 -22.766 1 96.38 86 GLN A C 1
ATOM 673 O O . GLN A 1 86 ? 20.219 -24.719 -21.562 1 96.38 86 GLN A O 1
ATOM 678 N N . LEU A 1 87 ? 19.641 -25.203 -23.719 1 96.06 87 LEU A N 1
ATOM 679 C CA . LEU A 1 87 ? 19.016 -26.469 -23.375 1 96.06 87 LEU A CA 1
ATOM 680 C C . LEU A 1 87 ? 20.031 -27.453 -22.797 1 96.06 87 LEU A C 1
ATOM 682 O O . LEU A 1 87 ? 19.688 -28.344 -22.031 1 96.06 87 LEU A O 1
ATOM 686 N N . SER A 1 88 ? 21.328 -27.266 -23.172 1 95.88 88 SER A N 1
ATOM 687 C CA . SER A 1 88 ? 22.406 -28.125 -22.703 1 95.88 88 SER A CA 1
ATOM 688 C C . SER A 1 88 ? 22.891 -27.703 -21.312 1 95.88 88 SER A C 1
ATOM 690 O O . SER A 1 88 ? 23.609 -28.469 -20.656 1 95.88 88 SER A O 1
ATOM 692 N N . ASP A 1 89 ? 22.438 -26.516 -20.891 1 96.12 89 ASP A N 1
ATOM 693 C CA . ASP A 1 89 ? 22.844 -26.047 -19.578 1 96.12 89 ASP A CA 1
ATOM 694 C C . ASP A 1 89 ? 22.094 -26.797 -18.469 1 96.12 89 ASP A C 1
ATOM 696 O O . ASP A 1 89 ? 21.078 -27.422 -18.734 1 96.12 89 ASP A O 1
ATOM 700 N N . ARG A 1 90 ? 22.688 -26.719 -17.266 1 95.06 90 ARG A N 1
ATOM 701 C CA . ARG A 1 90 ? 21.953 -27.234 -16.125 1 95.06 90 ARG A CA 1
ATOM 702 C C . ARG A 1 90 ? 20.594 -26.547 -15.992 1 95.06 90 ARG A C 1
ATOM 704 O O . ARG A 1 90 ? 20.469 -25.344 -16.219 1 95.06 90 ARG A O 1
ATOM 711 N N . PRO A 1 91 ? 19.594 -27.359 -15.633 1 95.25 91 PRO A N 1
ATOM 712 C CA . PRO A 1 91 ? 18.266 -26.766 -15.484 1 95.25 91 PRO A CA 1
ATOM 713 C C . PRO A 1 91 ? 18.234 -25.609 -14.477 1 95.25 91 PRO A C 1
ATOM 715 O O . PRO A 1 91 ? 19.016 -25.609 -13.523 1 95.25 91 PRO A O 1
ATOM 718 N N . TYR A 1 92 ? 17.344 -24.656 -14.664 1 95.81 92 TYR A N 1
ATOM 719 C CA . TYR A 1 92 ? 17.188 -23.5 -13.797 1 95.81 92 TYR A CA 1
ATOM 720 C C . TYR A 1 92 ? 16.781 -23.922 -12.391 1 95.81 92 TYR A C 1
ATOM 722 O O . TYR A 1 92 ? 16.031 -24.891 -12.219 1 95.81 92 TYR A O 1
ATOM 730 N N . SER A 1 93 ? 17.344 -23.219 -11.398 1 91.56 93 SER A N 1
ATOM 731 C CA . SER A 1 93 ? 16.969 -23.406 -10 1 91.56 93 SER A CA 1
ATOM 732 C C . SER A 1 93 ? 16.75 -22.078 -9.297 1 91.56 93 SER A C 1
ATOM 734 O O . SER A 1 93 ? 17.484 -21.125 -9.531 1 91.56 93 SER A O 1
ATOM 736 N N . LEU A 1 94 ? 15.742 -22.016 -8.383 1 91.44 94 LEU A N 1
ATOM 737 C CA . LEU A 1 94 ? 15.445 -20.812 -7.625 1 91.44 94 LEU A CA 1
ATOM 738 C C . LEU A 1 94 ? 16.438 -20.625 -6.477 1 91.44 94 LEU A C 1
ATOM 740 O O . LEU A 1 94 ? 16.547 -19.531 -5.918 1 91.44 94 LEU A O 1
ATOM 744 N N . GLY A 1 95 ? 17.156 -21.625 -6.145 1 83.81 95 GLY A N 1
ATOM 745 C CA . GLY A 1 95 ? 18.078 -21.625 -5.02 1 83.81 95 GLY A CA 1
ATOM 746 C C . GLY A 1 95 ? 18.281 -23 -4.402 1 83.81 95 GLY A C 1
ATOM 747 O O . GLY A 1 95 ? 17.797 -24 -4.945 1 83.81 95 GLY A O 1
ATOM 748 N N . PRO A 1 96 ? 18.969 -22.9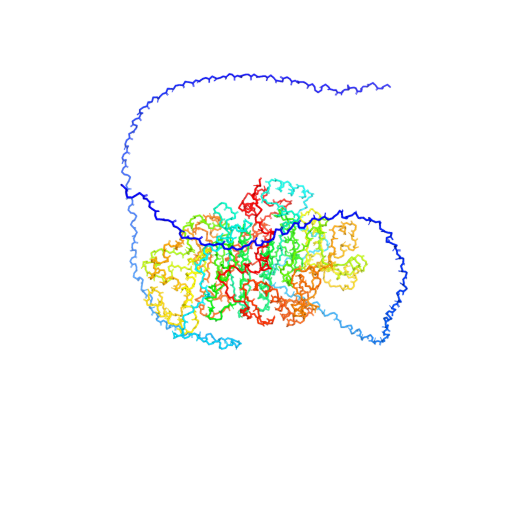84 -3.301 1 81.56 96 PRO A N 1
ATOM 749 C CA . PRO A 1 96 ? 19.234 -24.297 -2.686 1 81.56 96 PRO A CA 1
ATOM 750 C C . PRO A 1 96 ? 17.969 -24.938 -2.111 1 81.56 96 PRO A C 1
ATOM 752 O O . PRO A 1 96 ? 17.078 -24.234 -1.618 1 81.56 96 PRO A O 1
ATOM 755 N N . ASN A 1 97 ? 18 -26.219 -2.266 1 78.5 97 ASN A N 1
ATOM 756 C CA . ASN A 1 97 ? 16.891 -26.984 -1.679 1 78.5 97 ASN A CA 1
ATOM 757 C C . ASN A 1 97 ? 16.922 -26.922 -0.154 1 78.5 97 ASN A C 1
ATOM 759 O O . ASN A 1 97 ? 17.984 -27 0.454 1 78.5 97 ASN A O 1
ATOM 763 N N . VAL A 1 98 ? 15.742 -26.656 0.316 1 79.19 98 VAL A N 1
ATOM 764 C CA . VAL A 1 98 ? 15.617 -26.672 1.77 1 79.19 98 VAL A CA 1
ATOM 765 C C . VAL A 1 98 ? 14.875 -27.938 2.205 1 79.19 98 VAL A C 1
ATOM 767 O O . VAL A 1 98 ? 13.711 -27.859 2.615 1 79.19 98 VAL A O 1
ATOM 770 N N . ALA A 1 99 ? 15.531 -29.062 2.303 1 80.06 99 ALA A N 1
ATOM 771 C CA . ALA A 1 99 ? 14.922 -30.375 2.488 1 80.06 99 ALA A CA 1
ATOM 772 C C . ALA A 1 99 ? 14.211 -30.469 3.832 1 80.06 99 ALA A C 1
ATOM 774 O O . ALA A 1 99 ? 13.172 -31.125 3.949 1 80.06 99 ALA A O 1
ATOM 775 N N . ASP A 1 100 ? 14.664 -29.781 4.773 1 89.19 100 ASP A N 1
ATOM 776 C CA . ASP A 1 100 ? 14.031 -29.859 6.09 1 89.19 100 ASP A CA 1
ATOM 777 C C . ASP A 1 100 ? 13.289 -28.578 6.422 1 89.19 100 ASP A C 1
ATOM 779 O O . ASP A 1 100 ? 13.242 -28.156 7.582 1 89.19 100 ASP A O 1
ATOM 783 N N . TYR A 1 101 ? 12.711 -28 5.352 1 91.88 101 TYR A N 1
ATOM 784 C CA . TYR A 1 101 ? 12.102 -26.688 5.531 1 91.88 101 TYR A CA 1
ATOM 785 C C . TYR A 1 101 ? 10.984 -26.75 6.57 1 91.88 101 TYR A C 1
ATOM 787 O O . TYR A 1 101 ? 10.898 -25.875 7.445 1 91.88 101 TYR A O 1
ATOM 795 N N . ASP A 1 102 ? 10.156 -27.75 6.504 1 94.25 102 ASP A N 1
ATOM 796 C CA . ASP A 1 102 ? 9.023 -27.828 7.422 1 94.25 102 ASP A CA 1
ATOM 797 C C . ASP A 1 102 ? 9.5 -27.922 8.875 1 94.25 102 ASP A C 1
ATOM 799 O O . ASP A 1 102 ? 8.945 -27.25 9.758 1 94.25 102 ASP A O 1
ATOM 803 N N . ALA A 1 103 ? 10.477 -28.688 9.078 1 92.94 103 ALA A N 1
ATOM 804 C CA . ALA A 1 103 ? 11.023 -28.828 10.43 1 92.94 103 ALA A CA 1
ATOM 805 C C . ALA A 1 103 ? 11.664 -27.531 10.906 1 92.94 103 ALA A C 1
ATOM 807 O O . ALA A 1 103 ? 11.484 -27.141 12.062 1 92.94 103 ALA A O 1
ATOM 808 N N . ARG A 1 104 ? 12.352 -26.953 10.062 1 89.75 104 ARG A N 1
ATOM 809 C CA . ARG A 1 104 ? 13.008 -25.688 10.414 1 89.75 104 ARG A CA 1
ATOM 810 C C . ARG A 1 104 ? 11.984 -24.594 10.688 1 89.75 104 ARG A C 1
ATOM 812 O O . ARG A 1 104 ? 12.148 -23.812 11.625 1 89.75 104 ARG A O 1
ATOM 819 N N . ARG A 1 105 ? 11.016 -24.484 9.859 1 92.19 105 ARG A N 1
ATOM 820 C CA . ARG A 1 105 ? 9.961 -23.5 10.047 1 92.19 105 ARG A CA 1
ATOM 821 C C . ARG A 1 105 ? 9.227 -23.75 11.367 1 92.19 105 ARG A C 1
ATOM 823 O O . ARG A 1 105 ? 8.945 -22.797 12.102 1 92.19 105 ARG A O 1
ATOM 830 N N . ALA A 1 106 ? 8.961 -24.984 11.641 1 93.62 106 ALA A N 1
ATOM 831 C CA . ALA A 1 106 ? 8.305 -25.328 12.898 1 93.62 106 ALA A CA 1
ATOM 832 C C . ALA A 1 106 ? 9.156 -24.906 14.094 1 93.62 106 ALA A C 1
ATOM 834 O O . ALA A 1 106 ? 8.633 -24.391 15.086 1 93.62 106 ALA A O 1
ATOM 835 N N . ALA A 1 107 ? 10.383 -25.172 13.992 1 91.44 107 ALA A N 1
ATOM 836 C CA . ALA A 1 107 ? 11.305 -24.797 15.062 1 91.44 107 ALA A CA 1
ATOM 837 C C . ALA A 1 107 ? 11.336 -23.281 15.234 1 91.44 107 ALA A C 1
ATOM 839 O O . ALA A 1 107 ? 11.375 -22.766 16.359 1 91.44 107 ALA A O 1
ATOM 840 N N . TRP A 1 108 ? 11.336 -22.609 14.117 1 89.44 108 TRP A N 1
ATOM 841 C CA . TRP A 1 108 ? 11.336 -21.156 14.164 1 89.44 108 TRP A CA 1
ATOM 842 C C . TRP A 1 108 ? 10.07 -20.625 14.828 1 89.44 108 TRP A C 1
ATOM 844 O O . TRP A 1 108 ? 10.133 -19.75 15.688 1 89.44 108 TRP A O 1
ATOM 854 N N . LEU A 1 109 ? 8.969 -21.156 14.477 1 91.56 109 LEU A N 1
ATOM 855 C CA . LEU A 1 109 ? 7.684 -20.734 15.031 1 91.56 109 LEU A CA 1
ATOM 856 C C . LEU A 1 109 ? 7.629 -21 16.531 1 91.56 109 LEU A C 1
ATOM 858 O O . LEU A 1 109 ? 7.109 -20.188 17.297 1 91.56 109 LEU A O 1
ATOM 862 N N . ALA A 1 110 ? 8.164 -22.109 16.922 1 92.62 110 ALA A N 1
ATOM 863 C CA . ALA A 1 110 ? 8.203 -22.453 18.344 1 92.62 110 ALA A CA 1
ATOM 864 C C . ALA A 1 110 ? 9.07 -21.453 19.125 1 92.62 110 ALA A C 1
ATOM 866 O O . ALA A 1 110 ? 8.758 -21.109 20.266 1 92.62 110 ALA A O 1
ATOM 867 N N . ALA A 1 111 ? 10.07 -21.047 18.5 1 87.69 111 ALA A N 1
ATOM 868 C CA . ALA A 1 111 ? 11.016 -20.125 19.125 1 87.69 111 ALA A CA 1
ATOM 869 C C . ALA A 1 111 ? 10.484 -18.688 19.109 1 87.69 111 ALA A C 1
ATOM 871 O O . ALA A 1 111 ? 10.984 -17.828 19.828 1 87.69 111 ALA A O 1
ATOM 872 N N . HIS A 1 112 ? 9.461 -18.469 18.266 1 86.94 112 HIS A N 1
ATOM 873 C CA . HIS A 1 112 ? 8.922 -17.125 18.125 1 86.94 112 HIS A CA 1
ATOM 874 C C . HIS A 1 112 ? 7.406 -17.109 18.297 1 86.94 112 HIS A C 1
ATOM 876 O O . HIS A 1 112 ? 6.664 -16.766 17.375 1 86.94 112 HIS A O 1
ATOM 882 N N . PRO A 1 113 ? 6.914 -17.328 19.516 1 87.12 113 PRO A N 1
ATOM 883 C CA . PRO A 1 113 ? 5.469 -17.422 19.75 1 87.12 113 PRO A CA 1
ATOM 884 C C . PRO A 1 113 ? 4.742 -16.109 19.484 1 87.12 113 PRO A C 1
ATOM 886 O O . PRO A 1 113 ? 3.523 -16.109 19.297 1 87.12 113 PRO A O 1
ATOM 889 N N . GLY A 1 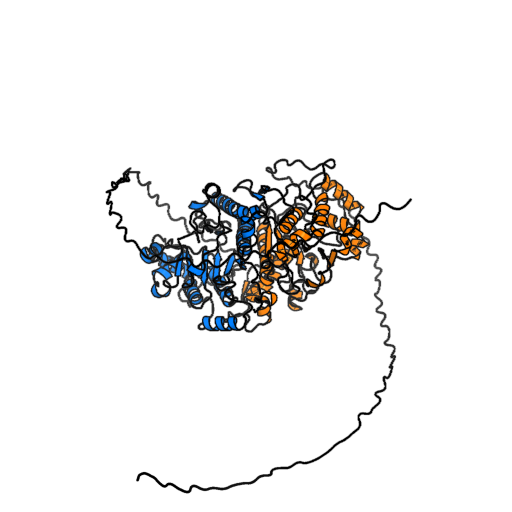114 ? 5.465 -15.016 19.391 1 83.56 114 GLY A N 1
ATOM 890 C CA . GLY A 1 114 ? 4.875 -13.719 19.094 1 83.56 114 GLY A CA 1
ATOM 891 C C . GLY A 1 114 ? 4.516 -13.555 17.641 1 83.56 114 GLY A C 1
ATOM 892 O O . GLY A 1 114 ? 3.783 -12.625 17.266 1 83.56 114 GLY A O 1
ATOM 893 N N . PHE A 1 115 ? 4.992 -14.422 16.844 1 88 115 PHE A N 1
ATOM 894 C CA . PHE A 1 115 ? 4.723 -14.398 15.406 1 88 115 PHE A CA 1
ATOM 895 C C . PHE A 1 115 ? 4.07 -15.703 14.953 1 88 115 PHE A C 1
ATOM 897 O O . PHE A 1 115 ? 4.648 -16.453 14.164 1 88 115 PHE A O 1
ATOM 904 N N . PRO A 1 116 ? 2.811 -15.805 15.352 1 90.25 116 PRO A N 1
ATOM 905 C CA . PRO A 1 116 ? 2.133 -17.062 15.047 1 90.25 116 PRO A CA 1
ATOM 906 C C . PRO A 1 116 ? 1.694 -17.156 13.594 1 90.25 116 PRO A C 1
ATOM 908 O O . PRO A 1 116 ? 1.351 -16.141 12.977 1 90.25 116 PRO A O 1
ATOM 911 N N . ALA A 1 117 ? 1.668 -18.344 13.156 1 93.69 117 ALA A N 1
ATOM 912 C CA . ALA A 1 117 ? 1.215 -18.609 11.789 1 93.69 117 ALA A CA 1
ATOM 913 C C . ALA A 1 117 ? -0.299 -18.453 11.68 1 93.69 117 ALA A C 1
ATOM 915 O O . ALA A 1 117 ? -0.827 -18.25 10.578 1 93.69 117 ALA A O 1
ATOM 916 N N . MET A 1 118 ? -0.957 -18.594 12.797 1 92.88 118 MET A N 1
ATOM 917 C CA . MET A 1 118 ? -2.395 -18.359 12.898 1 92.88 118 MET A CA 1
ATOM 918 C C . MET A 1 118 ? -2.682 -17.109 13.727 1 92.88 118 MET A C 1
ATOM 920 O O . MET A 1 118 ? -2.264 -17.016 14.883 1 92.88 118 MET A O 1
ATOM 924 N N . VAL A 1 119 ? -3.424 -16.188 13.117 1 87.25 119 VAL A N 1
ATOM 925 C CA . VAL A 1 119 ? -3.65 -14.922 13.82 1 87.25 119 VAL A CA 1
ATOM 926 C C . VAL A 1 119 ? -4.906 -15.031 14.688 1 87.25 119 VAL A C 1
ATOM 928 O O . VAL A 1 119 ? -5.109 -14.227 15.602 1 87.25 119 VAL A O 1
ATOM 931 N N . ALA A 1 120 ? -5.77 -15.922 14.422 1 83.19 120 ALA A N 1
ATOM 932 C CA . ALA A 1 120 ? -6.953 -16.328 15.18 1 83.19 120 ALA A CA 1
ATOM 933 C C . ALA A 1 120 ? -7.316 -17.781 14.883 1 83.19 120 ALA A C 1
ATOM 935 O O . ALA A 1 120 ? -6.773 -18.391 13.953 1 83.19 120 ALA A O 1
ATOM 936 N N . PRO A 1 121 ? -8.117 -18.328 15.758 1 84.31 121 PRO A N 1
ATOM 937 C CA . PRO A 1 121 ? -8.5 -19.703 15.453 1 84.31 121 PRO A CA 1
ATOM 938 C C . PRO A 1 121 ? -9.055 -19.875 14.039 1 84.31 121 PRO A C 1
ATOM 940 O O . PRO A 1 121 ? -10.047 -19.234 13.68 1 84.31 121 PRO A O 1
ATOM 943 N N . GLY A 1 122 ? -8.391 -20.641 13.289 1 87.19 122 GLY A N 1
ATOM 944 C CA . GLY A 1 122 ? -8.844 -20.938 11.945 1 87.19 122 GLY A CA 1
ATOM 945 C C . GLY A 1 122 ? -8.492 -19.859 10.938 1 87.19 122 GLY A C 1
ATOM 946 O O . GLY A 1 122 ? -8.906 -19.922 9.781 1 87.19 122 GLY A O 1
ATOM 947 N N . ARG A 1 123 ? -7.781 -18.922 11.391 1 91.25 123 ARG A N 1
ATOM 948 C CA . ARG A 1 123 ? -7.43 -17.828 10.492 1 91.25 123 ARG A CA 1
ATOM 949 C C . ARG A 1 123 ? -5.918 -17.703 10.328 1 91.25 123 ARG A C 1
ATOM 951 O O . ARG A 1 123 ? -5.227 -17.219 11.219 1 91.25 123 ARG A O 1
ATOM 958 N N . PRO A 1 124 ? -5.473 -18.047 9.18 1 95.81 124 PRO A N 1
ATOM 959 C CA . PRO A 1 124 ? -4.027 -18.031 8.938 1 95.81 124 PRO A CA 1
ATOM 960 C C . PRO A 1 124 ? -3.49 -16.609 8.727 1 95.81 124 PRO A C 1
ATOM 962 O O . PRO A 1 124 ? -4.246 -15.703 8.367 1 95.81 124 PRO A O 1
ATOM 965 N N . ARG A 1 125 ? -2.221 -16.438 9.039 1 94.88 125 ARG A N 1
ATOM 966 C CA . ARG A 1 125 ? -1.504 -15.234 8.633 1 94.88 125 ARG A CA 1
ATOM 967 C C . ARG A 1 125 ? -1.201 -15.258 7.137 1 94.88 125 ARG A C 1
ATOM 969 O O . ARG A 1 125 ? -0.501 -16.156 6.652 1 94.88 125 ARG A O 1
ATOM 976 N N . VAL A 1 126 ? -1.759 -14.273 6.445 1 97.31 126 VAL A N 1
ATOM 977 C CA . VAL A 1 126 ? -1.656 -14.25 4.992 1 97.31 126 VAL A CA 1
ATOM 978 C C . VAL A 1 126 ? -0.815 -13.055 4.555 1 97.31 126 VAL A C 1
ATOM 980 O O . VAL A 1 126 ? -1.017 -11.938 5.035 1 97.31 126 VAL A O 1
ATOM 983 N N . LEU A 1 127 ? 0.194 -13.289 3.73 1 97.62 127 LEU A N 1
ATOM 984 C CA . LEU A 1 127 ? 0.96 -12.25 3.057 1 97.62 127 LEU A CA 1
ATOM 985 C C . LEU A 1 127 ? 0.531 -12.117 1.6 1 97.62 127 LEU A C 1
ATOM 987 O O . LEU A 1 127 ? 0.761 -13.023 0.794 1 97.62 127 LEU A O 1
ATOM 991 N N . VAL A 1 128 ? -0.151 -11 1.292 1 98.69 128 VAL A N 1
ATOM 992 C CA . VAL A 1 128 ? -0.518 -10.711 -0.091 1 98.69 128 VAL A CA 1
ATOM 993 C C . VAL A 1 128 ? 0.69 -10.156 -0.843 1 98.69 128 VAL A C 1
ATOM 995 O O . VAL A 1 128 ? 1.368 -9.25 -0.357 1 98.69 128 VAL A O 1
ATOM 998 N N . VAL A 1 129 ? 1.015 -10.773 -1.995 1 98.69 129 VAL A N 1
ATOM 999 C CA . VAL A 1 129 ? 2.18 -10.398 -2.787 1 98.69 129 VAL A CA 1
ATOM 1000 C C . VAL A 1 129 ? 1.736 -9.93 -4.172 1 98.69 129 VAL A C 1
ATOM 1002 O O . VAL A 1 129 ? 0.93 -10.594 -4.828 1 98.69 129 VAL A O 1
ATOM 1005 N N . THR A 1 130 ? 2.145 -8.797 -4.578 1 98.31 130 THR A N 1
ATOM 1006 C CA . THR A 1 130 ? 1.893 -8.227 -5.895 1 98.31 130 THR A CA 1
ATOM 1007 C C . THR A 1 130 ? 3.096 -7.414 -6.371 1 98.31 130 THR A C 1
ATOM 1009 O O . THR A 1 130 ? 4.125 -7.367 -5.699 1 98.31 130 THR A O 1
ATOM 1012 N N . GLY A 1 131 ? 3.068 -6.934 -7.59 1 95.81 131 GLY A N 1
ATOM 1013 C CA . GLY A 1 131 ? 4.195 -6.172 -8.102 1 95.81 131 GLY A CA 1
ATOM 1014 C C . GLY A 1 131 ? 4.012 -5.73 -9.547 1 95.81 131 GLY A C 1
ATOM 1015 O O . GLY A 1 131 ? 2.996 -6.039 -10.172 1 95.81 131 GLY A O 1
ATOM 1016 N N . SER A 1 132 ? 4.871 -4.926 -9.961 1 94.06 132 SER A N 1
ATOM 1017 C CA . SER A 1 132 ? 4.949 -4.453 -11.344 1 94.06 132 SER A CA 1
ATOM 1018 C C . SER A 1 132 ? 6.398 -4.223 -11.766 1 94.06 132 SER A C 1
ATOM 1020 O O . SER A 1 132 ? 7.312 -4.32 -10.945 1 94.06 132 SER A O 1
ATOM 1022 N N . SER A 1 133 ? 6.535 -3.949 -12.969 1 91.5 133 SER A N 1
ATOM 1023 C CA . SER A 1 133 ? 7.863 -3.697 -13.523 1 91.5 133 SER A CA 1
ATOM 1024 C C . SER A 1 133 ? 8.539 -2.525 -12.812 1 91.5 133 SER A C 1
ATOM 1026 O O . SER A 1 133 ? 7.879 -1.55 -12.453 1 91.5 133 SER A O 1
ATOM 1028 N N . PRO A 1 134 ? 9.883 -2.662 -12.586 1 92.88 134 PRO A N 1
ATOM 1029 C CA . PRO A 1 134 ? 10.602 -1.527 -12 1 92.88 134 PRO A CA 1
ATOM 1030 C C . PRO A 1 134 ? 10.695 -0.334 -12.953 1 92.88 134 PRO A C 1
ATOM 1032 O O . PRO A 1 134 ? 10.93 0.794 -12.508 1 92.88 134 PRO A O 1
ATOM 1035 N N . ARG A 1 135 ? 10.492 -0.598 -14.203 1 89.44 135 ARG A N 1
ATOM 1036 C CA . ARG A 1 135 ? 10.531 0.478 -15.188 1 89.44 135 ARG A CA 1
ATOM 1037 C C . ARG A 1 135 ? 9.156 1.113 -15.367 1 89.44 135 ARG A C 1
ATOM 1039 O O . ARG A 1 135 ? 8.133 0.433 -15.258 1 89.44 135 ARG A O 1
ATOM 1046 N N . ARG A 1 136 ? 9.211 2.35 -15.656 1 91.25 136 ARG A N 1
ATOM 1047 C CA . ARG A 1 136 ? 7.957 3.039 -15.922 1 91.25 136 ARG A CA 1
ATOM 1048 C C . ARG A 1 136 ? 7.273 2.469 -17.156 1 91.25 136 ARG A C 1
ATOM 1050 O O . ARG A 1 136 ? 7.941 1.969 -18.062 1 91.25 136 ARG A O 1
ATOM 1057 N N . CYS A 1 137 ? 5.996 2.562 -17.141 1 90.94 137 CYS A N 1
ATOM 1058 C CA . CYS A 1 137 ? 5.219 2.16 -18.312 1 90.94 137 CYS A CA 1
ATOM 1059 C C . CYS A 1 137 ? 5.512 3.07 -19.5 1 90.94 137 CYS A C 1
ATOM 1061 O O . CYS A 1 137 ? 5.762 4.266 -19.328 1 90.94 137 CYS A O 1
ATOM 1063 N N . THR A 1 138 ? 5.422 2.557 -20.641 1 84.88 138 THR A N 1
ATOM 1064 C CA . THR A 1 138 ? 5.578 3.34 -21.859 1 84.88 138 THR A CA 1
ATOM 1065 C C . THR A 1 138 ? 4.355 4.219 -22.109 1 84.88 138 THR A C 1
ATOM 1067 O O . THR A 1 138 ? 4.484 5.363 -22.547 1 84.88 138 THR A O 1
ATOM 1070 N N . GLU A 1 139 ? 3.238 3.609 -21.797 1 81.12 139 GLU A N 1
ATOM 1071 C CA . GLU A 1 139 ? 2.01 4.387 -21.922 1 81.12 139 GLU A CA 1
ATOM 1072 C C . GLU A 1 139 ? 1.744 5.191 -20.656 1 81.12 139 GLU A C 1
ATOM 1074 O O . GLU A 1 139 ? 1.863 4.668 -19.547 1 81.12 139 GLU A O 1
ATOM 1079 N N . ALA A 1 140 ? 1.427 6.414 -20.797 1 74.5 140 ALA A N 1
ATOM 1080 C CA . ALA A 1 140 ? 1.339 7.383 -19.703 1 74.5 140 ALA A CA 1
ATOM 1081 C C . ALA A 1 140 ? 0.292 6.957 -18.688 1 74.5 140 ALA A C 1
ATOM 1083 O O . ALA A 1 140 ? 0.417 7.262 -17.5 1 74.5 140 ALA A O 1
ATOM 1084 N N . GLU A 1 141 ? -0.66 6.215 -19.188 1 86.44 141 GLU A N 1
ATOM 1085 C CA . GLU A 1 141 ? -1.758 5.918 -18.281 1 86.44 141 GLU A CA 1
ATOM 1086 C C . GLU A 1 141 ? -1.476 4.656 -17.469 1 86.44 141 GLU A C 1
ATOM 1088 O O . GLU A 1 141 ? -2.111 4.418 -16.438 1 86.44 141 GLU A O 1
ATOM 1093 N N . GLY A 1 142 ? -0.502 3.918 -17.891 1 91.38 142 GLY A N 1
ATOM 1094 C CA . GLY A 1 142 ? -0.24 2.615 -17.297 1 91.38 142 GLY A CA 1
ATOM 1095 C C . GLY A 1 142 ? 0.138 2.688 -15.828 1 91.38 142 GLY A C 1
ATOM 1096 O O . GLY A 1 142 ? -0.436 1.979 -15 1 91.38 142 GLY A O 1
ATOM 1097 N N . ASP A 1 143 ? 1.007 3.613 -15.508 1 94.06 143 ASP A N 1
ATOM 1098 C CA . ASP A 1 143 ? 1.484 3.701 -14.133 1 94.06 143 ASP A CA 1
ATOM 1099 C C . ASP A 1 143 ? 0.392 4.227 -13.203 1 94.06 143 ASP A C 1
ATOM 1101 O O . ASP A 1 143 ? 0.346 3.869 -12.023 1 94.06 143 ASP A O 1
ATOM 1105 N N . HIS A 1 144 ? -0.478 5.074 -13.711 1 94.81 144 HIS A N 1
ATOM 1106 C CA . HIS A 1 144 ? -1.594 5.539 -12.898 1 94.81 144 HIS A CA 1
ATOM 1107 C C . HIS A 1 144 ? -2.535 4.395 -12.547 1 94.81 144 HIS A C 1
ATOM 1109 O O . HIS A 1 144 ? -3.01 4.301 -11.414 1 94.81 144 HIS A O 1
ATOM 1115 N N . VAL A 1 145 ? -2.768 3.547 -13.508 1 94.5 145 VAL A N 1
ATOM 1116 C CA . VAL A 1 145 ? -3.619 2.385 -13.281 1 94.5 145 VAL A CA 1
ATOM 1117 C C . VAL A 1 145 ? -2.957 1.445 -12.281 1 94.5 145 VAL A C 1
ATOM 1119 O O . VAL A 1 145 ? -3.623 0.902 -11.398 1 94.5 145 VAL A O 1
ATOM 1122 N N . LEU A 1 146 ? -1.668 1.243 -12.406 1 95.75 146 LEU A N 1
ATOM 1123 C CA . LEU A 1 146 ? -0.933 0.391 -11.477 1 95.75 146 LEU A CA 1
ATOM 1124 C C . LEU A 1 146 ? -0.995 0.95 -10.062 1 95.75 146 LEU A C 1
ATOM 1126 O O . LEU A 1 146 ? -1.13 0.193 -9.094 1 95.75 146 LEU A O 1
ATOM 1130 N N . LEU A 1 147 ? -0.898 2.262 -9.961 1 96.44 147 LEU A N 1
ATOM 1131 C CA . LEU A 1 147 ? -1.009 2.924 -8.664 1 96.44 147 LEU A CA 1
ATOM 1132 C C . LEU A 1 147 ? -2.373 2.662 -8.039 1 96.44 147 LEU A C 1
ATOM 1134 O O . LEU A 1 147 ? -2.457 2.291 -6.863 1 96.44 147 LEU A O 1
ATOM 1138 N N . ARG A 1 148 ? -3.416 2.83 -8.773 1 97.06 148 ARG A N 1
ATOM 1139 C CA . ARG A 1 148 ? -4.77 2.615 -8.266 1 97.06 148 ARG A CA 1
ATOM 1140 C C . ARG A 1 148 ? -5.004 1.145 -7.941 1 97.06 148 ARG A C 1
ATOM 1142 O O . ARG A 1 148 ? -5.719 0.821 -6.992 1 97.06 148 ARG A O 1
ATOM 1149 N N . ALA A 1 149 ? -4.445 0.288 -8.758 1 97.69 149 ALA A N 1
ATOM 1150 C CA . ALA A 1 149 ? -4.551 -1.144 -8.477 1 97.69 149 ALA A CA 1
ATOM 1151 C C . ALA A 1 149 ? -3.838 -1.506 -7.18 1 97.69 149 ALA A C 1
ATOM 1153 O O . ALA A 1 149 ? -4.32 -2.342 -6.414 1 97.69 149 ALA A O 1
ATOM 1154 N N . PHE A 1 150 ? -2.688 -0.902 -6.977 1 98.06 150 PHE A N 1
ATOM 1155 C CA . PHE A 1 150 ? -1.979 -1.118 -5.719 1 98.06 150 PHE A CA 1
ATOM 1156 C C . PHE A 1 150 ? -2.795 -0.6 -4.543 1 98.06 150 PHE A C 1
ATOM 1158 O O . PHE A 1 150 ? -2.914 -1.276 -3.518 1 98.06 150 PHE A O 1
ATOM 1165 N N . LYS A 1 151 ? -3.34 0.563 -4.645 1 98.38 151 LYS A N 1
ATOM 1166 C CA . LYS A 1 151 ? -4.23 1.097 -3.617 1 98.38 151 LYS A CA 1
ATOM 1167 C C . LYS A 1 151 ? -5.355 0.116 -3.299 1 98.38 151 LYS A C 1
ATOM 1169 O O . LYS A 1 151 ? -5.691 -0.094 -2.133 1 98.38 151 LYS A O 1
ATOM 1174 N N . ASN A 1 152 ? -6.004 -0.381 -4.34 1 98.38 152 ASN A N 1
ATOM 1175 C CA . ASN A 1 152 ? -7.066 -1.374 -4.203 1 98.38 152 ASN A CA 1
ATOM 1176 C C . ASN A 1 152 ? -6.641 -2.531 -3.307 1 98.38 152 ASN A C 1
ATOM 1178 O O . ASN A 1 152 ? -7.359 -2.902 -2.379 1 98.38 152 ASN A O 1
ATOM 1182 N N . LYS A 1 153 ? -5.457 -3.055 -3.537 1 98.62 153 LYS A N 1
ATOM 1183 C CA . LYS A 1 153 ? -4.961 -4.203 -2.783 1 98.62 153 LYS A CA 1
ATOM 1184 C C . LYS A 1 153 ? -4.578 -3.801 -1.36 1 98.62 153 LYS A C 1
ATOM 1186 O O . LYS A 1 153 ? -4.805 -4.555 -0.414 1 98.62 153 LYS A O 1
ATOM 1191 N N . ALA A 1 154 ? -3.99 -2.65 -1.223 1 97.75 154 ALA A N 1
ATOM 1192 C CA . ALA A 1 154 ? -3.656 -2.148 0.107 1 97.75 154 ALA A CA 1
ATOM 1193 C C . ALA A 1 154 ? -4.914 -1.944 0.949 1 97.75 154 ALA A C 1
ATOM 1195 O O . ALA A 1 154 ? -4.93 -2.264 2.141 1 97.75 154 ALA A O 1
ATOM 1196 N N . ASP A 1 155 ? -5.996 -1.406 0.312 1 96.06 155 ASP A N 1
ATOM 1197 C CA . ASP A 1 155 ? -7.262 -1.229 1.014 1 96.06 155 ASP A CA 1
ATOM 1198 C C . ASP A 1 155 ? -7.832 -2.572 1.467 1 96.06 155 ASP A C 1
ATOM 1200 O O . ASP A 1 155 ? -8.289 -2.707 2.604 1 96.06 155 ASP A O 1
ATOM 1204 N N . TYR A 1 156 ? -7.82 -3.531 0.573 1 95.88 156 TYR A N 1
ATOM 1205 C CA . TYR A 1 156 ? -8.328 -4.855 0.909 1 95.88 156 TYR A CA 1
ATOM 1206 C C . TYR A 1 156 ? -7.562 -5.449 2.086 1 95.88 156 TYR A C 1
ATOM 1208 O O . TYR A 1 156 ? -8.164 -5.988 3.018 1 95.88 156 TYR A O 1
ATOM 1216 N N . CYS A 1 157 ? -6.188 -5.336 2.066 1 95.75 157 CYS A N 1
ATOM 1217 C CA . CYS A 1 157 ? -5.348 -5.883 3.125 1 95.75 157 CYS A CA 1
ATOM 1218 C C . CYS A 1 157 ? -5.594 -5.16 4.445 1 95.75 157 CYS A C 1
ATOM 1220 O O . CYS A 1 157 ? -5.637 -5.793 5.504 1 95.75 157 CYS A O 1
ATOM 1222 N N . ARG A 1 158 ? -5.762 -3.848 4.363 1 91.56 158 ARG A N 1
ATOM 1223 C CA . ARG A 1 158 ? -6.059 -3.092 5.578 1 91.56 158 ARG A CA 1
ATOM 1224 C C . ARG A 1 158 ? -7.383 -3.535 6.191 1 91.56 158 ARG A C 1
ATOM 1226 O O . ARG A 1 158 ? -7.469 -3.756 7.402 1 91.56 158 ARG A O 1
ATOM 1233 N N . VAL A 1 159 ? -8.422 -3.787 5.375 1 89.62 159 VAL A N 1
ATOM 1234 C CA . VAL A 1 159 ? -9.766 -4.148 5.832 1 89.62 159 VAL A CA 1
ATOM 1235 C C . VAL A 1 159 ? -9.734 -5.531 6.48 1 89.62 159 VAL A C 1
ATOM 1237 O O . VAL A 1 159 ? -10.367 -5.75 7.516 1 89.62 159 VAL A O 1
ATOM 1240 N N . HIS A 1 160 ? -8.961 -6.387 5.969 1 90.81 160 HIS A N 1
ATOM 1241 C CA . HIS A 1 160 ? -9 -7.773 6.414 1 90.81 160 HIS A CA 1
ATOM 1242 C C . HIS A 1 160 ? -7.84 -8.086 7.352 1 90.81 160 HIS A C 1
ATOM 1244 O O . HIS A 1 160 ? -7.738 -9.195 7.875 1 90.81 160 HIS A O 1
ATOM 1250 N N . GLY A 1 161 ? -6.969 -7.105 7.559 1 87.88 161 GLY A N 1
ATOM 1251 C CA . GLY A 1 161 ? -5.84 -7.344 8.445 1 87.88 161 GLY A CA 1
ATOM 1252 C C . GLY A 1 161 ? -4.793 -8.266 7.84 1 87.88 161 GLY A C 1
ATOM 1253 O O . GLY A 1 161 ? -4.27 -9.148 8.523 1 87.88 161 GLY A O 1
ATOM 1254 N N . LEU A 1 162 ? -4.594 -8.141 6.531 1 93.75 162 LEU A N 1
ATOM 1255 C CA . LEU A 1 162 ? -3.549 -8.883 5.84 1 93.75 162 LEU A CA 1
ATOM 1256 C C . LEU A 1 162 ? -2.326 -8 5.602 1 93.75 162 LEU A C 1
ATOM 1258 O O . LEU A 1 162 ? -2.438 -6.777 5.551 1 93.75 162 LEU A O 1
ATOM 1262 N N . ASP A 1 163 ? -1.149 -8.656 5.516 1 93 163 ASP A N 1
ATOM 1263 C CA . ASP A 1 163 ? 0.052 -7.934 5.105 1 93 163 ASP A CA 1
ATOM 1264 C C . ASP A 1 163 ? 0.177 -7.891 3.586 1 93 163 ASP A C 1
ATOM 1266 O O . ASP A 1 163 ? -0.344 -8.766 2.891 1 93 163 ASP A O 1
ATOM 1270 N N . ILE A 1 164 ? 0.81 -6.867 3.119 1 97.19 164 ILE A N 1
ATOM 1271 C CA . ILE A 1 164 ? 0.981 -6.758 1.675 1 97.19 164 ILE A CA 1
ATOM 1272 C C . ILE A 1 164 ? 2.441 -6.453 1.351 1 97.19 164 ILE A C 1
ATOM 1274 O O . ILE A 1 164 ? 3.092 -5.676 2.053 1 97.19 164 ILE A O 1
ATOM 1278 N N . PHE A 1 165 ? 2.998 -7.129 0.405 1 97.44 165 PHE A N 1
ATOM 1279 C CA . PHE A 1 165 ? 4.309 -6.875 -0.183 1 97.44 165 PHE A CA 1
ATOM 1280 C C . PHE A 1 165 ? 4.18 -6.523 -1.661 1 97.44 165 PHE A C 1
ATOM 1282 O O . PHE A 1 165 ? 3.635 -7.309 -2.443 1 97.44 165 PHE A O 1
ATOM 1289 N N . TYR A 1 166 ? 4.582 -5.32 -2.059 1 98.06 166 TYR A N 1
ATOM 1290 C CA . TYR A 1 166 ? 4.629 -4.883 -3.449 1 98.06 166 TYR A CA 1
ATOM 1291 C C . TYR A 1 166 ? 6.059 -4.898 -3.98 1 98.06 166 TYR A C 1
ATOM 1293 O O . TYR A 1 166 ? 6.93 -4.203 -3.455 1 98.06 166 TYR A O 1
ATOM 1301 N N . SER A 1 167 ? 6.277 -5.609 -5.02 1 96.56 167 SER A N 1
ATOM 1302 C CA . SER A 1 167 ? 7.617 -5.684 -5.59 1 96.56 167 SER A CA 1
ATOM 1303 C C . SER A 1 167 ? 7.738 -4.809 -6.832 1 96.56 167 SER A C 1
ATOM 1305 O O . SER A 1 167 ? 6.871 -4.844 -7.707 1 96.56 167 SER A O 1
ATOM 1307 N N . ASN A 1 168 ? 8.719 -4.02 -6.848 1 94.62 168 ASN A N 1
ATOM 1308 C CA . ASN A 1 168 ? 9.133 -3.289 -8.039 1 94.62 168 ASN A CA 1
ATOM 1309 C C . ASN A 1 168 ? 10.562 -3.648 -8.445 1 94.62 168 ASN A C 1
ATOM 1311 O O . ASN A 1 168 ? 11.367 -2.766 -8.742 1 94.62 168 ASN A O 1
ATOM 1315 N N . ALA A 1 169 ? 10.898 -4.98 -8.328 1 94.06 169 ALA A N 1
ATOM 1316 C CA . ALA A 1 169 ? 12.234 -5.465 -8.656 1 94.06 169 ALA A CA 1
ATOM 1317 C C . ALA A 1 169 ? 12.164 -6.801 -9.398 1 94.06 169 ALA A C 1
ATOM 1319 O O . ALA A 1 169 ? 11.281 -7.617 -9.133 1 94.06 169 ALA A O 1
ATOM 1320 N N . VAL A 1 170 ? 13.047 -6.898 -10.312 1 94.62 170 VAL A N 1
ATOM 1321 C CA . VAL A 1 170 ? 13.289 -8.195 -10.93 1 94.62 170 VAL A CA 1
ATOM 1322 C C . VAL A 1 170 ? 14.453 -8.898 -10.234 1 94.62 170 VAL A C 1
ATOM 1324 O O . VAL A 1 170 ? 15.609 -8.531 -10.438 1 94.62 170 VAL A O 1
ATOM 1327 N N . LEU A 1 171 ? 14.141 -9.906 -9.484 1 93.06 171 LEU A N 1
ATOM 1328 C CA . LEU A 1 171 ? 15.156 -10.523 -8.633 1 93.06 171 LEU A CA 1
ATOM 1329 C C . LEU A 1 171 ? 16.078 -11.422 -9.453 1 93.06 171 LEU A C 1
ATOM 1331 O O . LEU A 1 171 ? 17.219 -11.664 -9.062 1 93.06 171 LEU A O 1
ATOM 1335 N N . ASP A 1 172 ? 15.547 -11.961 -10.523 1 92.94 172 ASP A N 1
ATOM 1336 C CA . ASP A 1 172 ? 16.328 -12.812 -11.414 1 92.94 172 ASP A CA 1
ATOM 1337 C C . ASP A 1 172 ? 16.062 -12.469 -12.875 1 92.94 172 ASP A C 1
ATOM 1339 O O . ASP A 1 172 ? 14.953 -12.688 -13.375 1 92.94 172 ASP A O 1
ATOM 1343 N N . GLY A 1 173 ? 17.094 -12.07 -13.609 1 92.25 173 GLY A N 1
ATOM 1344 C CA . GLY A 1 173 ? 16.969 -11.594 -14.977 1 92.25 173 GLY A CA 1
ATOM 1345 C C . GLY A 1 173 ? 16.578 -12.688 -15.961 1 92.25 173 GLY A C 1
ATOM 1346 O O . GLY A 1 173 ? 16.141 -12.398 -17.078 1 92.25 173 GLY A O 1
ATOM 1347 N N . GLU A 1 174 ? 16.75 -13.984 -15.578 1 94.94 174 GLU A N 1
ATOM 1348 C CA . GLU A 1 174 ? 16.328 -15.086 -16.438 1 94.94 174 GLU A CA 1
ATOM 1349 C C . GLU A 1 174 ? 14.82 -15.242 -16.438 1 94.94 174 GLU A C 1
ATOM 1351 O O . GLU A 1 174 ? 14.242 -15.773 -17.391 1 94.94 174 GLU A O 1
ATOM 1356 N N . MET A 1 175 ? 14.234 -14.844 -15.352 1 95.94 175 MET A N 1
ATOM 1357 C CA . MET A 1 175 ? 12.797 -14.984 -15.141 1 95.94 175 MET A CA 1
ATOM 1358 C C . MET A 1 175 ? 12.078 -13.656 -15.391 1 95.94 175 MET A C 1
ATOM 1360 O O . MET A 1 175 ? 11.883 -12.867 -14.469 1 95.94 175 MET A O 1
ATOM 1364 N N . THR A 1 176 ? 11.609 -13.438 -16.578 1 91.56 176 THR A N 1
ATOM 1365 C CA . THR A 1 176 ? 11.039 -12.148 -16.953 1 91.56 176 THR A CA 1
ATOM 1366 C C . THR A 1 176 ? 9.523 -12.273 -17.141 1 91.56 176 THR A C 1
ATOM 1368 O O . THR A 1 176 ? 8.992 -13.383 -17.234 1 91.56 176 THR A O 1
ATOM 1371 N N . GLY A 1 177 ? 8.859 -11.156 -17.141 1 88.69 177 GLY A N 1
ATOM 1372 C CA . GLY A 1 177 ? 7.426 -11.141 -17.375 1 88.69 177 GLY A CA 1
ATOM 1373 C C . GLY A 1 177 ? 6.633 -11.914 -16.344 1 88.69 177 GLY A C 1
ATOM 1374 O O . GLY A 1 177 ? 6.805 -11.703 -15.141 1 88.69 177 GLY A O 1
ATOM 1375 N N . PHE A 1 178 ? 5.797 -12.797 -16.875 1 89.56 178 PHE A N 1
ATOM 1376 C CA . PHE A 1 178 ? 4.883 -13.516 -15.992 1 89.56 178 PHE A CA 1
ATOM 1377 C C . PHE A 1 178 ? 5.645 -14.508 -15.117 1 89.56 178 PHE A C 1
ATOM 1379 O O . PHE A 1 178 ? 5.07 -15.102 -14.203 1 89.56 178 PHE A O 1
ATOM 1386 N N . TRP A 1 179 ? 6.945 -14.68 -15.32 1 96.94 179 TRP A N 1
ATOM 1387 C CA . TRP A 1 179 ? 7.746 -15.617 -14.547 1 96.94 179 TRP A CA 1
ATOM 1388 C C . TRP A 1 179 ? 8.406 -14.922 -13.359 1 96.94 179 TRP A C 1
ATOM 1390 O O . TRP A 1 179 ? 8.93 -15.586 -12.453 1 96.94 179 TRP A O 1
ATOM 1400 N N . THR A 1 180 ? 8.336 -13.586 -13.227 1 95.62 180 THR A N 1
ATOM 1401 C CA . THR A 1 180 ? 9.055 -12.805 -12.219 1 95.62 180 THR A CA 1
ATOM 1402 C C . THR A 1 180 ? 8.523 -13.117 -10.82 1 95.62 180 THR A C 1
ATOM 1404 O O . THR A 1 180 ? 9.25 -12.961 -9.836 1 95.62 180 THR A O 1
ATOM 1407 N N . LYS A 1 181 ? 7.352 -13.625 -10.727 1 97.25 181 LYS A N 1
ATOM 1408 C CA . LYS A 1 181 ? 6.715 -13.82 -9.43 1 97.25 181 LYS A CA 1
ATOM 1409 C C . LYS A 1 181 ? 7.336 -15 -8.695 1 97.25 181 LYS A C 1
ATOM 1411 O O . LYS A 1 181 ? 7.336 -15.039 -7.461 1 97.25 181 LYS A O 1
ATOM 1416 N N . LEU A 1 182 ? 7.945 -16 -9.406 1 97.81 182 LEU A N 1
ATOM 1417 C CA . LEU A 1 182 ? 8.367 -17.234 -8.75 1 97.81 182 LEU A CA 1
ATOM 1418 C C . LEU A 1 182 ? 9.594 -16.984 -7.879 1 97.81 182 LEU A C 1
ATOM 1420 O O . LEU A 1 182 ? 9.609 -17.359 -6.703 1 97.81 182 LEU A O 1
ATOM 1424 N N . PRO A 1 183 ? 10.672 -16.281 -8.406 1 95.31 183 PRO A N 1
ATOM 1425 C CA . PRO A 1 183 ? 11.781 -15.969 -7.504 1 95.31 183 PRO A CA 1
ATOM 1426 C C . PRO A 1 183 ? 11.352 -15.125 -6.309 1 95.31 183 PRO A C 1
ATOM 1428 O O . PRO A 1 183 ? 11.859 -15.305 -5.199 1 95.31 183 PRO A O 1
ATOM 1431 N N . LEU A 1 184 ? 10.438 -14.242 -6.539 1 95.69 184 LEU A N 1
ATOM 1432 C CA . LEU A 1 184 ? 9.945 -13.383 -5.469 1 95.69 184 LEU A CA 1
ATOM 1433 C C . LEU A 1 184 ? 9.234 -14.195 -4.395 1 95.69 184 LEU A C 1
ATOM 1435 O O . LEU A 1 184 ? 9.492 -14.023 -3.201 1 95.69 184 LEU A O 1
ATOM 1439 N N . LEU A 1 185 ? 8.352 -15.086 -4.793 1 96.81 185 LEU A N 1
ATOM 1440 C CA . LEU A 1 185 ? 7.609 -15.922 -3.854 1 96.81 185 LEU A CA 1
ATOM 1441 C C . LEU A 1 185 ? 8.555 -16.797 -3.037 1 96.81 185 LEU A C 1
ATOM 1443 O O . LEU A 1 185 ? 8.398 -16.922 -1.819 1 96.81 185 LEU A O 1
ATOM 1447 N N . ARG A 1 186 ? 9.516 -17.375 -3.684 1 94.19 186 ARG A N 1
ATOM 1448 C CA . ARG A 1 186 ? 10.484 -18.188 -2.967 1 94.19 186 ARG A CA 1
ATOM 1449 C C . ARG A 1 186 ? 11.219 -17.375 -1.906 1 94.19 186 ARG A C 1
ATOM 1451 O O . ARG A 1 186 ? 11.367 -17.828 -0.766 1 94.19 186 ARG A O 1
ATOM 1458 N N . ALA A 1 187 ? 11.68 -16.203 -2.291 1 91.12 187 ALA A N 1
ATOM 1459 C CA . ALA A 1 187 ? 12.406 -15.344 -1.359 1 91.12 187 ALA A CA 1
ATOM 1460 C C . ALA A 1 187 ? 11.547 -14.984 -0.153 1 91.12 187 ALA A C 1
ATOM 1462 O O . ALA A 1 187 ? 12.008 -15.039 0.988 1 91.12 187 ALA A O 1
ATOM 1463 N N . LEU A 1 188 ? 10.297 -14.672 -0.385 1 93.56 188 LEU A N 1
ATOM 1464 C CA . LEU A 1 188 ? 9.391 -14.258 0.683 1 93.56 188 LEU A CA 1
ATOM 1465 C C . LEU A 1 188 ? 9.016 -15.438 1.573 1 93.56 188 LEU A C 1
ATOM 1467 O O . LEU A 1 188 ? 8.891 -15.289 2.789 1 93.56 188 LEU A O 1
ATOM 1471 N N . MET A 1 189 ? 8.844 -16.594 1.015 1 93.06 189 MET A N 1
ATOM 1472 C CA . MET A 1 189 ? 8.5 -17.781 1.793 1 93.06 189 MET A CA 1
ATOM 1473 C C . MET A 1 189 ? 9.594 -18.109 2.803 1 93.06 189 MET A C 1
ATOM 1475 O O . MET A 1 189 ? 9.312 -18.359 3.975 1 93.06 189 MET A O 1
ATOM 1479 N N . VAL A 1 190 ? 10.758 -18.016 2.381 1 88.69 190 VAL A N 1
ATOM 1480 C CA . VAL A 1 190 ? 11.875 -18.375 3.24 1 88.69 190 VAL A CA 1
ATOM 1481 C C . VAL A 1 190 ? 12.109 -17.297 4.285 1 88.69 190 VAL A C 1
ATOM 1483 O O . VAL A 1 190 ? 12.477 -17.578 5.426 1 88.69 190 VAL A O 1
ATOM 1486 N N . ALA A 1 191 ? 11.844 -16.094 3.938 1 87.31 191 ALA A N 1
ATOM 1487 C CA . ALA A 1 191 ? 12.125 -14.969 4.816 1 87.31 191 ALA A CA 1
ATOM 1488 C C . ALA A 1 191 ? 11.008 -14.781 5.84 1 87.31 191 ALA A C 1
ATOM 1490 O O . ALA A 1 191 ? 11.211 -14.172 6.891 1 87.31 191 ALA A O 1
ATOM 1491 N N . HIS A 1 192 ? 9.828 -15.297 5.531 1 90.5 192 HIS A N 1
ATOM 1492 C CA . HIS A 1 192 ? 8.672 -15.062 6.391 1 90.5 192 HIS A CA 1
ATOM 1493 C C . HIS A 1 192 ? 8.055 -16.391 6.852 1 90.5 192 HIS A C 1
ATOM 1495 O O . HIS A 1 192 ? 6.918 -16.703 6.504 1 90.5 192 HIS A O 1
ATOM 1501 N N . PRO A 1 193 ? 8.734 -17.047 7.789 1 91.19 193 PRO A N 1
ATOM 1502 C CA . PRO A 1 193 ? 8.195 -18.312 8.281 1 91.19 193 PRO A CA 1
ATOM 1503 C C . PRO A 1 193 ? 6.867 -18.141 9.008 1 91.19 193 PRO A C 1
ATOM 1505 O O . PRO A 1 193 ? 6.105 -19.109 9.141 1 91.19 193 PRO A O 1
ATOM 1508 N N . GLU A 1 194 ? 6.594 -16.922 9.484 1 92.06 194 GLU A N 1
ATOM 1509 C CA . GLU A 1 194 ? 5.344 -16.688 10.203 1 92.06 194 GLU A CA 1
ATOM 1510 C C . GLU A 1 194 ? 4.156 -16.656 9.242 1 92.06 194 GLU A C 1
ATOM 1512 O O . GLU A 1 194 ? 3.01 -16.828 9.664 1 92.06 194 GLU A O 1
ATOM 1517 N N . ALA A 1 195 ? 4.406 -16.359 7.949 1 95.25 195 ALA A N 1
ATOM 1518 C CA . ALA A 1 195 ? 3.318 -16.359 6.973 1 95.25 195 ALA A CA 1
ATOM 1519 C C . ALA A 1 195 ? 2.861 -17.781 6.66 1 95.25 195 ALA A C 1
ATOM 1521 O O . ALA A 1 195 ? 3.625 -18.578 6.113 1 95.25 195 ALA A O 1
ATOM 1522 N N . GLU A 1 196 ? 1.613 -18.031 7.012 1 97.88 196 GLU A N 1
ATOM 1523 C CA . GLU A 1 196 ? 1.074 -19.359 6.723 1 97.88 196 GLU A CA 1
ATOM 1524 C C . GLU A 1 196 ? 0.756 -19.516 5.238 1 97.88 196 GLU A C 1
ATOM 1526 O O . GLU A 1 196 ? 0.961 -20.578 4.66 1 97.88 196 GLU A O 1
ATOM 1531 N N . LEU A 1 197 ? 0.224 -18.453 4.723 1 98.62 197 LEU A N 1
ATOM 1532 C CA . LEU A 1 197 ? -0.16 -18.438 3.316 1 98.62 197 LEU A CA 1
ATOM 1533 C C . LEU A 1 197 ? 0.43 -17.234 2.607 1 98.62 197 LEU A C 1
ATOM 1535 O O . LEU A 1 197 ? 0.498 -16.141 3.182 1 98.62 197 LEU A O 1
ATOM 1539 N N . LEU A 1 198 ? 0.882 -17.422 1.397 1 98.75 198 LEU A N 1
ATOM 1540 C CA . LEU A 1 198 ? 1.194 -16.344 0.469 1 98.75 198 LEU A CA 1
ATOM 1541 C C . LEU A 1 198 ? 0.158 -16.281 -0.648 1 98.75 198 LEU A C 1
ATOM 1543 O O . LEU A 1 198 ? -0.119 -17.281 -1.311 1 98.75 198 LEU A O 1
ATOM 1547 N N . TRP A 1 199 ? -0.475 -15.109 -0.813 1 98.88 199 TRP A N 1
ATOM 1548 C CA . TRP A 1 199 ? -1.49 -14.875 -1.834 1 98.88 199 TRP A CA 1
ATOM 1549 C C . TRP A 1 199 ? -0.95 -13.969 -2.939 1 98.88 199 TRP A C 1
ATOM 1551 O O . TRP A 1 199 ? -0.851 -12.758 -2.764 1 98.88 199 TRP A O 1
ATOM 1561 N N . TRP A 1 200 ? -0.618 -14.609 -4.062 1 98.81 200 TRP A N 1
ATOM 1562 C CA . TRP A 1 200 ? -0.203 -13.828 -5.223 1 98.81 200 TRP A CA 1
ATOM 1563 C C . TRP A 1 200 ? -1.408 -13.203 -5.918 1 98.81 200 TRP A C 1
ATOM 1565 O O . TRP A 1 200 ? -2.4 -13.891 -6.184 1 98.81 200 TRP A O 1
ATOM 1575 N N . VAL A 1 201 ? -1.289 -11.922 -6.27 1 98.62 201 VAL A N 1
ATOM 1576 C CA . VAL A 1 201 ? -2.307 -11.219 -7.039 1 98.62 201 VAL A CA 1
ATOM 1577 C C . VAL A 1 201 ? -1.641 -10.352 -8.109 1 98.62 201 VAL A C 1
ATOM 1579 O O . VAL A 1 201 ? -0.905 -9.414 -7.785 1 98.62 201 VAL A O 1
ATOM 1582 N N . ASP A 1 202 ? -1.924 -10.617 -9.375 1 97.38 202 ASP A N 1
ATOM 1583 C CA . ASP A 1 202 ? -1.341 -9.844 -10.469 1 97.38 202 ASP A CA 1
ATOM 1584 C C . ASP A 1 202 ? -1.684 -8.359 -10.336 1 97.38 202 ASP A C 1
ATOM 1586 O O . ASP A 1 202 ? -2.701 -8 -9.734 1 97.38 202 ASP A O 1
ATOM 1590 N N . SER A 1 203 ? -0.812 -7.578 -10.914 1 95.38 203 SER A N 1
ATOM 1591 C CA . SER A 1 203 ? -1.019 -6.133 -10.836 1 95.38 203 SER A CA 1
ATOM 1592 C C . SER A 1 203 ? -2.314 -5.727 -11.531 1 95.38 203 SER A C 1
ATOM 1594 O O . SER A 1 203 ? -2.939 -4.73 -11.156 1 95.38 203 SER A O 1
ATOM 1596 N N . ASP A 1 204 ? -2.746 -6.492 -12.539 1 95.44 204 ASP A N 1
ATOM 1597 C CA . ASP A 1 204 ? -3.949 -6.133 -13.281 1 95.44 204 ASP A CA 1
ATOM 1598 C C . ASP A 1 204 ? -5.16 -6.922 -12.789 1 95.44 204 ASP A C 1
ATOM 1600 O O . ASP A 1 204 ? -6.156 -7.051 -13.5 1 95.44 204 ASP A O 1
ATOM 1604 N N . ALA A 1 205 ? -5.043 -7.57 -11.672 1 97.94 205 ALA A N 1
ATOM 1605 C CA . ALA A 1 205 ? -6.172 -8.148 -10.945 1 97.94 205 ALA A CA 1
ATOM 1606 C C . ALA A 1 205 ? -6.691 -7.18 -9.883 1 97.94 205 ALA A C 1
ATOM 1608 O O . ALA A 1 205 ? -5.906 -6.613 -9.109 1 97.94 205 ALA A O 1
ATOM 1609 N N . VAL A 1 206 ? -7.984 -6.969 -9.828 1 98.69 206 VAL A N 1
ATOM 1610 C CA . VAL A 1 206 ? -8.609 -6.004 -8.93 1 98.69 206 VAL A CA 1
ATOM 1611 C C . VAL A 1 206 ? -9.516 -6.73 -7.938 1 98.69 206 VAL A C 1
ATOM 1613 O O . VAL A 1 206 ? -10.359 -7.539 -8.336 1 98.69 206 VAL A O 1
ATOM 1616 N N . PHE A 1 207 ? -9.297 -6.531 -6.625 1 98.62 207 PHE A N 1
ATOM 1617 C CA . PHE A 1 207 ? -10.312 -6.957 -5.664 1 98.62 207 PHE A CA 1
ATOM 1618 C C . PHE A 1 207 ? -11.594 -6.148 -5.832 1 98.62 207 PHE A C 1
ATOM 1620 O O . PHE A 1 207 ? -11.594 -4.93 -5.656 1 98.62 207 PHE A O 1
ATOM 1627 N N . THR A 1 208 ? -12.641 -6.836 -6.164 1 98.38 208 THR A N 1
ATOM 1628 C CA . THR A 1 208 ? -13.891 -6.113 -6.395 1 98.38 208 THR A CA 1
ATOM 1629 C C . THR A 1 208 ? -14.914 -6.445 -5.316 1 98.38 208 THR A C 1
ATOM 1631 O O . THR A 1 208 ? -15.961 -5.805 -5.234 1 98.38 208 THR A O 1
ATOM 1634 N N . ASP A 1 209 ? -14.719 -7.398 -4.504 1 96.69 209 ASP A N 1
ATOM 1635 C CA . ASP A 1 209 ? -15.438 -7.605 -3.254 1 96.69 209 ASP A CA 1
ATOM 1636 C C . ASP A 1 209 ? -14.547 -7.305 -2.051 1 96.69 209 ASP A C 1
ATOM 1638 O O . ASP A 1 209 ? -13.812 -8.172 -1.581 1 96.69 209 ASP A O 1
ATOM 1642 N N . MET A 1 210 ? -14.68 -6.152 -1.509 1 93.75 210 MET A N 1
ATOM 1643 C CA . MET A 1 210 ? -13.773 -5.668 -0.47 1 93.75 210 MET A CA 1
ATOM 1644 C C . MET A 1 210 ? -14.164 -6.23 0.893 1 93.75 210 MET A C 1
ATOM 1646 O O . MET A 1 210 ? -13.414 -6.094 1.862 1 93.75 210 MET A O 1
ATOM 1650 N N . LEU A 1 211 ? -15.266 -7.004 0.912 1 88.38 211 LEU A N 1
ATOM 1651 C CA . LEU A 1 211 ? -15.758 -7.457 2.207 1 88.38 211 LEU A CA 1
ATOM 1652 C C . LEU A 1 211 ? -15.609 -8.969 2.348 1 88.38 211 LEU A C 1
ATOM 1654 O O . LEU A 1 211 ? -15.625 -9.5 3.461 1 88.38 211 LEU A O 1
ATOM 1658 N N . PHE A 1 212 ? -15.492 -9.641 1.308 1 92.94 212 PHE A N 1
ATOM 1659 C CA . PHE A 1 212 ? -15.414 -11.094 1.351 1 92.94 212 PHE A CA 1
ATOM 1660 C C . PHE A 1 212 ? -13.977 -11.547 1.607 1 92.94 212 PHE A C 1
ATOM 1662 O O . PHE A 1 212 ? -13.039 -11.047 0.981 1 92.94 212 PHE A O 1
ATOM 1669 N N . GLU A 1 213 ? -13.781 -12.383 2.541 1 92.38 213 GLU A N 1
ATOM 1670 C CA . GLU A 1 213 ? -12.523 -13.078 2.783 1 92.38 213 GLU A CA 1
ATOM 1671 C C . GLU A 1 213 ? -12.641 -14.562 2.461 1 92.38 213 GLU A C 1
ATOM 1673 O O . GLU A 1 213 ? -13.633 -15.203 2.82 1 92.38 213 GLU A O 1
ATOM 1678 N N . PRO A 1 214 ? -11.672 -15.086 1.779 1 95.88 214 PRO A N 1
ATOM 1679 C CA . PRO A 1 214 ? -11.727 -16.516 1.463 1 95.88 214 PRO A CA 1
ATOM 1680 C C . PRO A 1 214 ? -11.938 -17.391 2.701 1 95.88 214 PRO A C 1
ATOM 1682 O O . PRO A 1 214 ? -11.398 -17.078 3.77 1 95.88 214 PRO A O 1
ATOM 1685 N N . PRO A 1 215 ? -12.742 -18.422 2.561 1 96 215 PRO A N 1
ATOM 1686 C CA . PRO A 1 215 ? -12.945 -19.344 3.672 1 96 215 PRO A CA 1
ATOM 1687 C C . PRO A 1 215 ? -11.734 -20.25 3.914 1 96 215 PRO A C 1
ATOM 1689 O O . PRO A 1 215 ? -11.758 -21.422 3.559 1 96 215 PRO A O 1
ATOM 1692 N N . TRP A 1 216 ? -10.789 -19.797 4.605 1 96.25 216 TRP A N 1
ATOM 1693 C CA . TRP A 1 216 ? -9.477 -20.422 4.75 1 96.25 216 TRP A CA 1
ATOM 1694 C C . TRP A 1 216 ? -9.609 -21.859 5.254 1 96.25 216 TRP A C 1
ATOM 1696 O O . TRP A 1 216 ? -8.836 -22.734 4.867 1 96.25 216 TRP A O 1
ATOM 1706 N N . GLY A 1 217 ? -10.531 -22.125 6.133 1 95.19 217 GLY A N 1
ATOM 1707 C CA . GLY A 1 217 ? -10.719 -23.453 6.676 1 95.19 217 GLY A CA 1
ATOM 1708 C C . GLY A 1 217 ? -10.992 -24.5 5.605 1 95.19 217 GLY A C 1
ATOM 1709 O O . GLY A 1 217 ? -10.633 -25.672 5.766 1 95.19 217 GLY A O 1
ATOM 1710 N N . ARG A 1 218 ? -11.586 -24.062 4.5 1 95.56 218 ARG A N 1
ATOM 1711 C CA . ARG A 1 218 ? -11.914 -24.922 3.373 1 95.56 218 ARG A CA 1
ATOM 1712 C C . ARG A 1 218 ? -10.648 -25.484 2.73 1 95.56 218 ARG A C 1
ATOM 1714 O O . ARG A 1 218 ? -10.68 -26.547 2.092 1 95.56 218 ARG A O 1
ATOM 1721 N N . TYR A 1 219 ? -9.531 -24.812 2.998 1 97.69 219 TYR A N 1
ATOM 1722 C CA . TYR A 1 219 ? -8.305 -25.172 2.291 1 97.69 219 TYR A CA 1
ATOM 1723 C C . TYR A 1 219 ? -7.281 -25.781 3.242 1 97.69 219 TYR A C 1
ATOM 1725 O O . TYR A 1 219 ? -6.102 -25.891 2.898 1 97.69 219 TYR A O 1
ATOM 1733 N N . ALA A 1 220 ? -7.652 -26.125 4.418 1 95 220 ALA A N 1
ATOM 1734 C CA . ALA A 1 220 ? -6.746 -26.547 5.484 1 95 220 ALA A CA 1
ATOM 1735 C C . ALA A 1 220 ? -5.926 -27.766 5.047 1 95 220 ALA A C 1
ATOM 1737 O O . ALA A 1 220 ? -4.766 -27.906 5.441 1 95 220 ALA A O 1
ATOM 1738 N N . GLY A 1 221 ? -6.449 -28.594 4.223 1 96.12 221 GLY A N 1
ATOM 1739 C CA . GLY A 1 221 ? -5.758 -29.812 3.807 1 96.12 221 GLY A CA 1
ATOM 1740 C C . GLY A 1 221 ? -5 -29.641 2.504 1 96.12 221 GLY A C 1
ATOM 1741 O O . GLY A 1 221 ? -4.438 -30.609 1.982 1 96.12 221 GLY A O 1
ATOM 1742 N N . HIS A 1 222 ? -4.922 -28.438 1.959 1 98.62 222 HIS A N 1
ATOM 1743 C CA . HIS A 1 222 ? -4.289 -28.188 0.668 1 98.62 222 HIS A CA 1
ATOM 1744 C C . HIS A 1 222 ? -3.129 -27.219 0.803 1 98.62 222 HIS A C 1
ATOM 1746 O O . HIS A 1 222 ? -3.016 -26.516 1.811 1 98.62 222 HIS A O 1
ATOM 1752 N N . ASN A 1 223 ? -2.227 -27.25 -0.182 1 98.81 223 ASN A N 1
ATOM 1753 C CA . ASN A 1 223 ? -1.046 -26.391 -0.151 1 98.81 223 ASN A CA 1
ATOM 1754 C C . ASN A 1 223 ? -1.108 -25.312 -1.226 1 98.81 223 ASN A C 1
ATOM 1756 O O . ASN A 1 223 ? -0.335 -24.359 -1.193 1 98.81 223 ASN A O 1
ATOM 1760 N N . MET A 1 224 ? -2.012 -25.484 -2.164 1 98.81 224 MET A N 1
ATOM 1761 C CA . MET A 1 224 ? -2.24 -24.469 -3.195 1 98.81 224 MET A CA 1
ATOM 1762 C C . MET A 1 224 ? -3.727 -24.344 -3.514 1 98.81 224 MET A C 1
ATOM 1764 O O . MET A 1 224 ? -4.441 -25.344 -3.57 1 98.81 224 MET A O 1
ATOM 1768 N N . VAL A 1 225 ? -4.184 -23.109 -3.588 1 98.81 225 VAL A N 1
ATOM 1769 C CA . VAL A 1 225 ? -5.547 -22.812 -4.02 1 98.81 225 VAL A CA 1
ATOM 1770 C C . VAL A 1 225 ? -5.52 -22 -5.312 1 98.81 225 VAL A C 1
ATOM 1772 O O . VAL A 1 225 ? -4.879 -20.953 -5.379 1 98.81 225 VAL A O 1
ATOM 1775 N N . LEU A 1 226 ? -6.145 -22.5 -6.332 1 97.94 226 LEU A N 1
ATOM 1776 C CA . LEU A 1 226 ? -6.285 -21.891 -7.645 1 97.94 226 LEU A CA 1
ATOM 1777 C C . LEU A 1 226 ? -7.758 -21.766 -8.031 1 97.94 226 LEU A C 1
ATOM 1779 O O . LEU A 1 226 ? -8.578 -22.594 -7.633 1 97.94 226 LEU A O 1
ATOM 1783 N N . HIS A 1 227 ? -7.988 -20.672 -8.734 1 98.06 227 HIS A N 1
ATOM 1784 C CA . HIS A 1 227 ? -9.266 -20.719 -9.438 1 98.06 227 HIS A CA 1
ATOM 1785 C C . HIS A 1 227 ? -9.227 -21.719 -10.594 1 98.06 227 HIS A C 1
ATOM 1787 O O . HIS A 1 227 ? -8.297 -21.688 -11.406 1 98.06 227 HIS A O 1
ATOM 1793 N N . GLY A 1 228 ? -10.188 -22.562 -10.648 1 97.69 228 GLY A N 1
ATOM 1794 C CA . GLY A 1 228 ? -10.219 -23.531 -11.742 1 97.69 228 GLY A CA 1
ATOM 1795 C C . GLY A 1 228 ? -11.234 -24.641 -11.539 1 97.69 228 GLY A C 1
ATOM 1796 O O . GLY A 1 228 ? -12.086 -24.547 -10.648 1 97.69 228 GLY A O 1
ATOM 1797 N N . TRP A 1 229 ? -11.18 -25.656 -12.5 1 97.62 229 TRP A N 1
ATOM 1798 C CA . TRP A 1 229 ? -12.117 -26.781 -12.508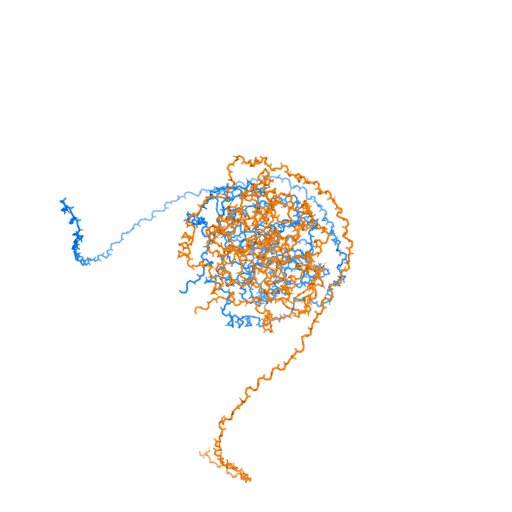 1 97.62 229 TRP A CA 1
ATOM 1799 C C . TRP A 1 229 ? -11.375 -28.094 -12.727 1 97.62 229 TRP A C 1
ATOM 1801 O O . TRP A 1 229 ? -10.57 -28.219 -13.656 1 97.62 229 TRP A O 1
ATOM 1811 N N . ASP A 1 230 ? -11.742 -29.062 -11.93 1 97.06 230 ASP A N 1
ATOM 1812 C CA . ASP A 1 230 ? -11.07 -30.344 -12.008 1 97.06 230 ASP A CA 1
ATOM 1813 C C . ASP A 1 230 ? -11.188 -30.953 -13.398 1 97.06 230 ASP A C 1
ATOM 1815 O O . ASP A 1 230 ? -10.203 -31.422 -13.969 1 97.06 230 ASP A O 1
ATOM 1819 N N . GLY A 1 231 ? -12.375 -30.938 -13.977 1 97.44 231 GLY A N 1
ATOM 1820 C CA . GLY A 1 231 ? -12.594 -31.5 -15.297 1 97.44 231 GLY A CA 1
ATOM 1821 C C . GLY A 1 231 ? -11.758 -30.828 -16.375 1 97.44 231 GLY A C 1
ATOM 1822 O O . GLY A 1 231 ? -11.273 -31.484 -17.297 1 97.44 231 GLY A O 1
ATOM 1823 N N . GLU A 1 232 ? -11.57 -29.562 -16.203 1 97.94 232 GLU A N 1
ATOM 1824 C CA . GLU A 1 232 ? -10.82 -28.812 -17.203 1 97.94 232 GLU A CA 1
ATOM 1825 C C . GLU A 1 232 ? -9.32 -29.047 -17.078 1 97.94 232 GLU A C 1
ATOM 1827 O O . GLU A 1 232 ? -8.609 -29.172 -18.078 1 97.94 232 GLU A O 1
ATOM 1832 N N . VAL A 1 233 ? -8.805 -29.125 -15.852 1 98.06 233 VAL A N 1
ATOM 1833 C CA . VAL A 1 233 ? -7.367 -29.25 -15.625 1 98.06 233 VAL A CA 1
ATOM 1834 C C . VAL A 1 233 ? -6.938 -30.703 -15.82 1 98.06 233 VAL A C 1
ATOM 1836 O O . VAL A 1 233 ? -6.039 -31 -16.609 1 98.06 233 VAL A O 1
ATOM 1839 N N . TYR A 1 234 ? -7.621 -31.625 -15.195 1 97.56 234 TYR A N 1
ATOM 1840 C CA . TYR A 1 234 ? -7.156 -33 -15.156 1 97.56 234 TYR A CA 1
ATOM 1841 C C . TYR A 1 234 ? -7.797 -33.844 -16.266 1 97.56 234 TYR A C 1
ATOM 1843 O O . TYR A 1 234 ? -7.215 -34.812 -16.734 1 97.56 234 TYR A O 1
ATOM 1851 N N . GLY A 1 235 ? -8.977 -33.5 -16.625 1 97.19 235 GLY A N 1
ATOM 1852 C CA . GLY A 1 235 ? -9.664 -34.219 -17.688 1 97.19 235 GLY A CA 1
ATOM 1853 C C . GLY A 1 235 ? -9.305 -33.719 -19.078 1 97.19 235 GLY A C 1
ATOM 1854 O O . GLY A 1 235 ? -8.539 -34.375 -19.797 1 97.19 235 GLY A O 1
ATOM 1855 N N . ALA A 1 236 ? -9.672 -32.531 -19.375 1 97.94 236 ALA A N 1
ATOM 1856 C CA . ALA A 1 236 ? -9.523 -31.938 -20.703 1 97.94 236 ALA A CA 1
ATOM 1857 C C . ALA A 1 236 ? -8.102 -31.438 -20.922 1 97.94 236 ALA A C 1
ATOM 1859 O O . ALA A 1 236 ? -7.703 -31.172 -22.062 1 97.94 236 ALA A O 1
ATOM 1860 N N . ARG A 1 237 ? -7.355 -31.312 -19.859 1 98 237 ARG A N 1
ATOM 1861 C CA . ARG A 1 237 ? -6.016 -30.734 -19.906 1 98 237 ARG A CA 1
ATOM 1862 C C . ARG A 1 237 ? -6.023 -29.391 -20.625 1 98 237 ARG A C 1
ATOM 1864 O O . ARG A 1 237 ? -5.207 -29.156 -21.531 1 98 237 ARG A O 1
ATOM 1871 N N . ASN A 1 238 ? -6.98 -28.594 -20.297 1 97.75 238 ASN A N 1
ATOM 1872 C CA . ASN A 1 238 ? -7.16 -27.266 -20.859 1 97.75 238 ASN A CA 1
ATOM 1873 C C . ASN A 1 238 ? -6.289 -26.234 -20.141 1 97.75 238 ASN A C 1
ATOM 1875 O O . ASN A 1 238 ? -6.426 -26.031 -18.922 1 97.75 238 ASN A O 1
ATOM 1879 N N . TRP A 1 239 ? -5.398 -25.578 -20.906 1 96.5 239 TRP A N 1
ATOM 1880 C CA . TRP A 1 239 ? -4.512 -24.609 -20.266 1 96.5 239 TRP A CA 1
ATOM 1881 C C . TRP A 1 239 ? -5.309 -23.5 -19.594 1 96.5 239 TRP A C 1
ATOM 1883 O O . TRP A 1 239 ? -4.816 -22.828 -18.688 1 96.5 239 TRP A O 1
ATOM 1893 N N . LEU A 1 240 ? -6.566 -23.297 -19.984 1 94.94 240 LEU A N 1
ATOM 1894 C CA . LEU A 1 240 ? -7.445 -22.281 -19.422 1 94.94 240 LEU A CA 1
ATOM 1895 C C . LEU A 1 240 ? -8.242 -22.844 -18.25 1 94.94 240 LEU A C 1
ATOM 1897 O O . LEU A 1 240 ? -9.117 -22.172 -17.703 1 94.94 240 LEU A O 1
ATOM 1901 N N . GLY A 1 241 ? -7.965 -24.047 -17.922 1 96.88 241 GLY A N 1
ATOM 1902 C CA . GLY A 1 241 ? -8.711 -24.703 -16.844 1 96.88 241 GLY A CA 1
ATOM 1903 C C . GLY A 1 241 ? -8.422 -24.109 -15.477 1 96.88 241 GLY A C 1
ATOM 1904 O O . GLY A 1 241 ? -9.164 -24.344 -14.523 1 96.88 241 GLY A O 1
ATOM 1905 N N . ALA A 1 242 ? -7.316 -23.375 -15.32 1 97.19 242 ALA A N 1
ATOM 1906 C CA . ALA A 1 242 ? -6.938 -22.656 -14.109 1 97.19 242 ALA A CA 1
ATOM 1907 C C . ALA A 1 242 ? -6.316 -21.297 -14.461 1 97.19 242 ALA A C 1
ATOM 1909 O O . ALA A 1 242 ? -6.121 -20.984 -15.633 1 97.19 242 ALA A O 1
ATOM 1910 N N . ASN A 1 243 ? -6.172 -20.484 -13.469 1 96.75 243 ASN A N 1
ATOM 1911 C CA . ASN A 1 243 ? -5.547 -19.188 -13.672 1 96.75 243 ASN A CA 1
ATOM 1912 C C . ASN A 1 243 ? -4.52 -18.891 -12.586 1 96.75 243 ASN A C 1
ATOM 1914 O O . ASN A 1 243 ? -4.758 -19.156 -11.406 1 96.75 243 ASN A O 1
ATOM 1918 N N . THR A 1 244 ? -3.404 -18.297 -12.984 1 97.75 244 THR A N 1
ATOM 1919 C CA . THR A 1 244 ? -2.334 -18.047 -12.031 1 97.75 244 THR A CA 1
ATOM 1920 C C . THR A 1 244 ? -2.203 -16.547 -11.758 1 97.75 244 THR A C 1
ATOM 1922 O O . THR A 1 244 ? -1.143 -16.078 -11.336 1 97.75 244 THR A O 1
ATOM 1925 N N . GLY A 1 245 ? -3.248 -15.75 -12.07 1 97.56 245 GLY A N 1
ATOM 1926 C CA . GLY A 1 245 ? -3.246 -14.328 -11.766 1 97.56 245 GLY A CA 1
ATOM 1927 C C . GLY A 1 245 ? -3.615 -14.016 -10.328 1 97.56 245 GLY A C 1
ATOM 1928 O O . GLY A 1 245 ? -3.361 -12.914 -9.844 1 97.56 245 GLY A O 1
ATOM 1929 N N . SER A 1 246 ? -4.242 -14.938 -9.719 1 98.31 246 SER A N 1
ATOM 1930 C CA . SER A 1 246 ? -4.582 -14.922 -8.297 1 98.31 246 SER A CA 1
ATOM 1931 C C . SER A 1 246 ? -4.582 -16.328 -7.707 1 98.31 246 SER A C 1
ATOM 1933 O O . SER A 1 246 ? -5.414 -17.156 -8.078 1 98.31 246 SER A O 1
ATOM 1935 N N . PHE A 1 247 ? -3.617 -16.641 -6.82 1 98.69 247 PHE A N 1
ATOM 1936 C CA . PHE A 1 247 ? -3.559 -17.969 -6.215 1 98.69 247 PHE A CA 1
ATOM 1937 C C . PHE A 1 247 ? -2.902 -17.906 -4.84 1 98.69 247 PHE A C 1
ATOM 1939 O O . PHE A 1 247 ? -2.234 -16.922 -4.508 1 98.69 247 PHE A O 1
ATOM 1946 N N . VAL A 1 248 ? -3.125 -18.891 -4.051 1 98.81 248 VAL A N 1
ATOM 1947 C CA . VAL A 1 248 ? -2.633 -18.953 -2.678 1 98.81 248 VAL A CA 1
ATOM 1948 C C . VAL A 1 248 ? -1.701 -20.156 -2.518 1 98.81 248 VAL A C 1
ATOM 1950 O O . VAL A 1 248 ? -1.998 -21.25 -3.004 1 98.81 248 VAL A O 1
ATOM 1953 N N . LEU A 1 249 ? -0.544 -19.953 -1.869 1 98.81 249 LEU A N 1
ATOM 1954 C CA . LEU A 1 249 ? 0.427 -21 -1.547 1 98.81 249 LEU A CA 1
ATOM 1955 C C . LEU A 1 249 ? 0.625 -21.109 -0.039 1 98.81 249 LEU A C 1
ATOM 1957 O O . LEU A 1 249 ? 0.797 -20.094 0.644 1 98.81 249 LEU A O 1
ATOM 1961 N N . ARG A 1 250 ? 0.517 -22.328 0.401 1 98.81 250 ARG A N 1
ATOM 1962 C CA . ARG A 1 250 ? 0.91 -22.562 1.787 1 98.81 250 ARG A CA 1
ATOM 1963 C C . ARG A 1 250 ? 2.428 -22.547 1.936 1 98.81 250 ARG A C 1
ATOM 1965 O O . ARG A 1 250 ? 3.148 -23.062 1.085 1 98.81 250 ARG A O 1
ATOM 1972 N N . ASN A 1 251 ? 2.932 -21.906 2.99 1 97.31 251 ASN A N 1
ATOM 1973 C CA . ASN A 1 251 ? 4.367 -21.844 3.246 1 97.31 251 ASN A CA 1
ATOM 1974 C C . ASN A 1 251 ? 4.891 -23.172 3.799 1 97.31 251 ASN A C 1
ATOM 1976 O O . ASN A 1 251 ? 4.898 -23.375 5.012 1 97.31 251 ASN A O 1
ATOM 1980 N N . CYS A 1 252 ? 5.379 -24.031 2.879 1 96.88 252 CYS A N 1
ATOM 1981 C CA . CYS A 1 252 ? 5.852 -25.359 3.256 1 96.88 252 CYS A CA 1
ATOM 1982 C C . CYS A 1 252 ? 6.801 -25.922 2.205 1 96.88 252 CYS A C 1
ATOM 1984 O O . CYS A 1 252 ? 7.012 -25.297 1.158 1 96.88 252 CYS A O 1
ATOM 1986 N N . ARG A 1 253 ? 7.383 -27.031 2.514 1 95.12 253 ARG A N 1
ATOM 1987 C CA . ARG A 1 253 ? 8.344 -27.672 1.622 1 95.12 253 ARG A CA 1
ATOM 1988 C C . ARG A 1 253 ? 7.703 -28.031 0.288 1 95.12 253 ARG A C 1
ATOM 1990 O O . ARG A 1 253 ? 8.312 -27.859 -0.77 1 95.12 253 ARG A O 1
ATOM 1997 N N . TRP A 1 254 ? 6.531 -28.578 0.313 1 97.31 254 TRP A N 1
ATOM 1998 C CA . TRP A 1 254 ? 5.82 -28.953 -0.903 1 97.31 254 TRP A CA 1
ATOM 1999 C C . TRP A 1 254 ? 5.75 -27.781 -1.879 1 97.31 254 TRP A C 1
ATOM 2001 O O . TRP A 1 254 ? 6.02 -27.953 -3.072 1 97.31 254 TRP A O 1
ATOM 2011 N N . SER A 1 255 ? 5.391 -26.594 -1.362 1 97.75 255 SER A N 1
ATOM 2012 C CA . SER A 1 255 ? 5.258 -25.391 -2.184 1 97.75 255 SER A CA 1
ATOM 2013 C C . SER A 1 255 ? 6.605 -24.969 -2.768 1 97.75 255 SER A C 1
ATOM 2015 O O . SER A 1 255 ? 6.684 -24.562 -3.926 1 97.75 255 SER A O 1
ATOM 2017 N N . LEU A 1 256 ? 7.629 -25.062 -1.953 1 95.56 256 LEU A N 1
ATOM 2018 C CA . LEU A 1 256 ? 8.961 -24.734 -2.438 1 95.56 256 LEU A CA 1
ATOM 2019 C C . LEU A 1 256 ? 9.391 -25.688 -3.545 1 95.56 256 LEU A C 1
ATOM 2021 O O . LEU A 1 256 ? 10 -25.266 -4.531 1 95.56 256 LEU A O 1
ATOM 2025 N N . ASP A 1 257 ? 9.062 -26.938 -3.379 1 96 257 ASP A N 1
ATOM 2026 C CA . ASP A 1 257 ? 9.367 -27.938 -4.41 1 96 257 ASP A CA 1
ATOM 2027 C C . ASP A 1 257 ? 8.602 -27.641 -5.695 1 96 257 ASP A C 1
ATOM 2029 O O . ASP A 1 257 ? 9.141 -27.781 -6.797 1 96 257 ASP A O 1
ATOM 2033 N N . LEU A 1 258 ? 7.363 -27.312 -5.535 1 97.88 258 LEU A N 1
ATOM 2034 C CA . LEU A 1 258 ? 6.566 -26.969 -6.711 1 97.88 258 LEU A CA 1
ATOM 2035 C C . LEU A 1 258 ? 7.164 -25.766 -7.438 1 97.88 258 LEU A C 1
ATOM 2037 O O . LEU A 1 258 ? 7.266 -25.766 -8.664 1 97.88 258 LEU A O 1
ATOM 2041 N N . LEU A 1 259 ? 7.516 -24.703 -6.66 1 97.44 259 LEU A N 1
ATOM 2042 C CA . LEU A 1 259 ? 8.102 -23.516 -7.258 1 97.44 259 LEU A CA 1
ATOM 2043 C C . LEU A 1 259 ? 9.352 -23.859 -8.055 1 97.44 259 LEU A C 1
ATOM 2045 O O . LEU A 1 259 ? 9.562 -23.344 -9.148 1 97.44 259 LEU A O 1
ATOM 2049 N N . ASP A 1 260 ? 10.141 -24.703 -7.531 1 95.25 260 ASP A N 1
ATOM 2050 C CA . ASP A 1 260 ? 11.375 -25.094 -8.203 1 95.25 260 ASP A CA 1
ATOM 2051 C C . ASP A 1 260 ? 11.086 -25.828 -9.508 1 95.25 260 ASP A C 1
ATOM 2053 O O . ASP A 1 260 ? 11.711 -25.562 -10.531 1 95.25 260 ASP A O 1
ATOM 2057 N N . THR A 1 261 ? 10.203 -26.797 -9.422 1 97.19 261 THR A N 1
ATOM 2058 C CA . THR A 1 261 ? 9.836 -27.562 -10.609 1 97.19 261 THR A CA 1
ATOM 2059 C C . THR A 1 261 ? 9.203 -26.656 -11.656 1 97.19 261 THR A C 1
ATOM 2061 O O . THR A 1 261 ? 9.5 -26.766 -12.844 1 97.19 261 THR A O 1
ATOM 2064 N N . TRP A 1 262 ? 8.312 -25.75 -11.219 1 98.38 262 TRP A N 1
ATOM 2065 C CA . TRP A 1 262 ? 7.609 -24.766 -12.039 1 98.38 262 TRP A CA 1
ATOM 2066 C C . TRP A 1 262 ? 8.602 -23.828 -12.742 1 98.38 262 TRP A C 1
ATOM 2068 O O . TRP A 1 262 ? 8.523 -23.641 -13.953 1 98.38 262 TRP A O 1
ATOM 2078 N N . ALA A 1 263 ? 9.602 -23.391 -12.047 1 97.75 263 ALA A N 1
ATOM 2079 C CA . ALA A 1 263 ? 10.523 -22.344 -12.492 1 97.75 263 ALA A CA 1
ATOM 2080 C C . ALA A 1 263 ? 11.453 -22.875 -13.586 1 97.75 263 ALA A C 1
ATOM 2082 O O . ALA A 1 263 ? 11.961 -22.094 -14.398 1 97.75 263 ALA A O 1
ATOM 2083 N N . ARG A 1 264 ? 11.641 -24.172 -13.68 1 97.38 264 ARG A N 1
ATOM 2084 C CA . ARG A 1 264 ? 12.562 -24.75 -14.648 1 97.38 264 ARG A CA 1
ATOM 2085 C C . ARG A 1 264 ? 12.109 -24.469 -16.078 1 97.38 264 ARG A C 1
ATOM 2087 O O . ARG A 1 264 ? 12.914 -24.516 -17.016 1 97.38 264 ARG A O 1
ATOM 2094 N N . MET A 1 265 ? 10.906 -24.109 -16.219 1 98 265 MET A N 1
ATOM 2095 C CA . MET A 1 265 ? 10.336 -23.969 -17.562 1 98 265 MET A CA 1
ATOM 2096 C C . MET A 1 265 ? 10.242 -22.5 -17.953 1 98 265 MET A C 1
ATOM 2098 O O . MET A 1 265 ? 9.734 -22.172 -19.031 1 98 265 MET A O 1
ATOM 2102 N N . GLY A 1 266 ? 10.773 -21.562 -17.094 1 97.62 266 GLY A N 1
ATOM 2103 C CA . GLY A 1 266 ? 10.461 -20.141 -17.234 1 97.62 266 GLY A CA 1
ATOM 2104 C C . GLY A 1 266 ? 11.586 -19.344 -17.875 1 97.62 266 GLY A C 1
ATOM 2105 O O . GLY A 1 266 ? 11.344 -18.266 -18.422 1 97.62 266 GLY A O 1
ATOM 2106 N N . PRO A 1 267 ? 12.867 -19.812 -17.812 1 97.56 267 PRO A N 1
ATOM 2107 C CA . PRO A 1 267 ? 13.961 -18.984 -18.328 1 97.56 267 PRO A CA 1
ATOM 2108 C C . PRO A 1 267 ? 13.758 -18.562 -19.781 1 97.56 267 PRO A C 1
ATOM 2110 O O . PRO A 1 267 ? 13.422 -19.406 -20.625 1 97.56 267 PRO A O 1
ATOM 2113 N N . ARG A 1 268 ? 14.016 -17.328 -20.016 1 96.25 268 ARG A N 1
ATOM 2114 C CA . ARG A 1 268 ? 13.844 -16.781 -21.359 1 96.25 268 ARG A CA 1
ATOM 2115 C C . ARG A 1 268 ? 14.82 -17.422 -22.328 1 96.25 268 ARG A C 1
ATOM 2117 O O . ARG A 1 268 ? 15.898 -17.875 -21.938 1 96.25 268 ARG A O 1
ATOM 2124 N N . GLY A 1 269 ? 14.438 -17.453 -23.641 1 95.94 269 GLY A N 1
ATOM 2125 C CA . GLY A 1 269 ? 15.297 -18.016 -24.656 1 95.94 269 GLY A CA 1
ATOM 2126 C C . GLY A 1 269 ? 14.93 -19.453 -25.016 1 95.94 269 GLY A C 1
ATOM 2127 O O . GLY A 1 269 ? 13.742 -19.797 -25.094 1 95.94 269 GLY A O 1
ATOM 2128 N N . PRO A 1 270 ? 15.93 -20.297 -25.266 1 97.31 270 PRO A N 1
ATOM 2129 C CA . PRO A 1 270 ? 15.688 -21.641 -25.766 1 97.31 270 PRO A CA 1
ATOM 2130 C C . PRO A 1 270 ? 14.828 -22.484 -24.828 1 97.31 270 PRO A C 1
ATOM 2132 O O . PRO A 1 270 ? 14 -23.281 -25.297 1 97.31 270 PRO A O 1
ATOM 2135 N N . VAL A 1 271 ? 15 -22.328 -23.609 1 97.69 271 VAL A N 1
ATOM 2136 C CA . VAL A 1 271 ? 14.25 -23.109 -22.641 1 97.69 271 VAL A CA 1
ATOM 2137 C C . VAL A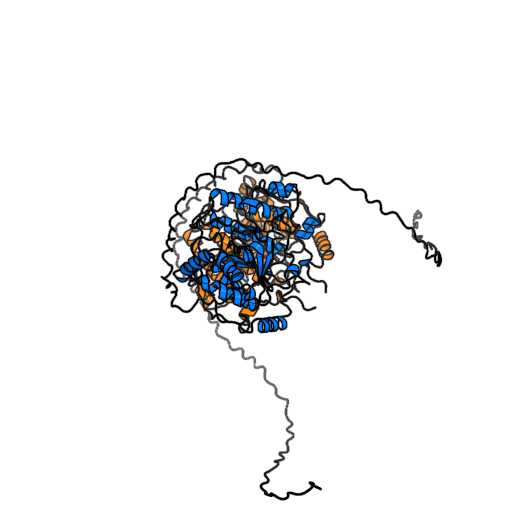 1 271 ? 12.766 -22.766 -22.719 1 97.69 271 VAL A C 1
ATOM 2139 O O . VAL A 1 271 ? 11.922 -23.656 -22.828 1 97.69 271 VAL A O 1
ATOM 2142 N N . ARG A 1 272 ? 12.469 -21.562 -22.688 1 97.5 272 ARG A N 1
ATOM 2143 C CA . ARG A 1 272 ? 11.086 -21.094 -22.75 1 97.5 272 ARG A CA 1
ATOM 2144 C C . ARG A 1 272 ? 10.438 -21.484 -24.062 1 97.5 272 ARG A C 1
ATOM 2146 O O . ARG A 1 272 ? 9.258 -21.844 -24.094 1 97.5 272 ARG A O 1
ATOM 2153 N N . ASP A 1 273 ? 11.195 -21.406 -25.156 1 97 273 ASP A N 1
ATOM 2154 C CA . ASP A 1 273 ? 10.703 -21.797 -26.469 1 97 273 ASP A CA 1
ATOM 2155 C C . ASP A 1 273 ? 10.367 -23.281 -26.5 1 97 273 ASP A C 1
ATOM 2157 O O . ASP A 1 273 ? 9.32 -23.672 -27.031 1 97 273 ASP A O 1
ATOM 2161 N N . ARG A 1 274 ? 11.25 -24.016 -26 1 97.5 274 ARG A N 1
ATOM 2162 C CA . ARG A 1 274 ? 11.047 -25.453 -25.984 1 97.5 274 ARG A CA 1
ATOM 2163 C C . ARG A 1 274 ? 9.781 -25.828 -25.219 1 97.5 274 ARG A C 1
ATOM 2165 O O . ARG A 1 274 ? 8.953 -26.594 -25.719 1 97.5 274 ARG A O 1
ATOM 2172 N N . TYR A 1 275 ? 9.633 -25.25 -24.078 1 97.88 275 TYR A N 1
ATOM 2173 C CA . TYR A 1 275 ? 8.477 -25.609 -23.266 1 97.88 275 TYR A CA 1
ATOM 2174 C C . TYR A 1 275 ? 7.191 -25.047 -23.875 1 97.88 275 TYR A C 1
ATOM 2176 O O . TYR A 1 275 ? 6.109 -25.609 -23.688 1 97.88 275 TYR A O 1
ATOM 2184 N N . GLY A 1 276 ? 7.32 -23.953 -24.547 1 97.94 276 GLY A N 1
ATOM 2185 C CA . GLY A 1 276 ? 6.172 -23.5 -25.328 1 97.94 276 GLY A CA 1
ATOM 2186 C C . GLY A 1 276 ? 5.625 -24.562 -26.266 1 97.94 276 GLY A C 1
ATOM 2187 O O . GLY A 1 276 ? 4.41 -24.766 -26.344 1 97.94 276 GLY A O 1
ATOM 2188 N N . ARG A 1 277 ? 6.504 -25.297 -26.906 1 97.75 277 ARG A N 1
ATOM 2189 C CA . ARG A 1 277 ? 6.113 -26.375 -27.828 1 97.75 277 ARG A CA 1
ATOM 2190 C C . ARG A 1 277 ? 5.57 -27.578 -27.062 1 97.75 277 ARG A C 1
ATOM 2192 O O . ARG A 1 277 ? 4.598 -28.203 -27.484 1 97.75 277 ARG A O 1
ATOM 2199 N N . VAL A 1 278 ? 6.156 -27.797 -25.984 1 98.12 278 VAL A N 1
ATOM 2200 C CA . VAL A 1 278 ? 5.723 -28.906 -25.156 1 98.12 278 VAL A CA 1
ATOM 2201 C C . VAL A 1 278 ? 4.289 -28.672 -24.688 1 98.12 278 VAL A C 1
ATOM 2203 O O . VAL A 1 278 ? 3.461 -29.594 -24.719 1 98.12 278 VAL A O 1
ATOM 2206 N N . PHE A 1 279 ? 4.039 -27.453 -24.266 1 98.31 279 PHE A N 1
ATOM 2207 C CA . PHE A 1 279 ? 2.697 -27.125 -23.797 1 98.31 279 PHE A CA 1
ATOM 2208 C C . PHE A 1 279 ? 1.679 -27.25 -24.922 1 98.31 279 PHE A C 1
ATOM 2210 O O . PHE A 1 279 ? 0.568 -27.734 -24.703 1 98.31 279 PHE A O 1
ATOM 2217 N N . ALA A 1 280 ? 2.035 -26.828 -26.078 1 97.75 280 ALA A N 1
ATOM 2218 C CA . ALA A 1 280 ? 1.139 -26.875 -27.234 1 97.75 280 ALA A CA 1
ATOM 2219 C C . ALA A 1 280 ? 0.756 -28.312 -27.562 1 97.75 280 ALA A C 1
ATOM 2221 O O . ALA A 1 280 ? -0.359 -28.578 -28.016 1 97.75 280 ALA A O 1
ATOM 2222 N N . GLU A 1 281 ? 1.63 -29.219 -27.344 1 97.56 281 GLU A N 1
ATOM 2223 C CA . GLU A 1 281 ? 1.394 -30.625 -27.641 1 97.56 281 GLU A CA 1
ATOM 2224 C C . GLU A 1 281 ? 0.598 -31.297 -26.516 1 97.56 281 GLU A C 1
ATOM 2226 O O . GLU A 1 281 ? -0.264 -32.125 -26.781 1 97.56 281 GLU A O 1
ATOM 2231 N N . ALA A 1 282 ? 0.845 -30.891 -25.344 1 97.69 282 ALA A N 1
ATOM 2232 C CA . ALA A 1 282 ? 0.344 -31.641 -24.188 1 97.69 282 ALA A CA 1
ATOM 2233 C C . ALA A 1 282 ? -1.009 -31.094 -23.734 1 97.69 282 ALA A C 1
ATOM 2235 O O . ALA A 1 282 ? -1.789 -31.812 -23.109 1 97.69 282 ALA A O 1
ATOM 2236 N N . LEU A 1 283 ? -1.25 -29.828 -23.984 1 98.06 283 LEU A N 1
ATOM 2237 C CA . LEU A 1 283 ? -2.453 -29.188 -23.469 1 98.06 283 LEU A CA 1
ATOM 2238 C C . LEU A 1 283 ? -3.426 -28.859 -24.594 1 98.06 283 LEU A C 1
ATOM 2240 O O . LEU A 1 283 ? -3.008 -28.641 -25.734 1 98.06 283 LEU A O 1
ATOM 2244 N N . SER A 1 284 ? -4.688 -28.859 -24.203 1 97.31 284 SER A N 1
ATOM 2245 C CA . SER A 1 284 ? -5.703 -28.531 -25.203 1 97.31 284 SER A CA 1
ATOM 2246 C C . SER A 1 284 ? -5.895 -27.031 -25.312 1 97.31 284 SER A C 1
ATOM 2248 O O . SER A 1 284 ? -5.719 -26.297 -24.344 1 97.31 284 SER A O 1
ATOM 2250 N N . ASN A 1 285 ? -6.215 -26.531 -26.547 1 92.19 285 ASN A N 1
ATOM 2251 C CA . ASN A 1 285 ? -6.543 -25.141 -26.859 1 92.19 285 ASN A CA 1
ATOM 2252 C C . ASN A 1 285 ? -5.355 -24.219 -26.609 1 92.19 285 ASN A C 1
ATOM 2254 O O . ASN A 1 285 ? -5.535 -23.062 -26.219 1 92.19 285 ASN A O 1
ATOM 2258 N N . ARG A 1 286 ? -4.172 -24.797 -26.703 1 93.88 286 ARG A N 1
ATOM 2259 C CA . ARG A 1 286 ? -2.939 -24.062 -26.438 1 93.88 286 ARG A CA 1
ATOM 2260 C C . ARG A 1 286 ? -2.037 -24.062 -27.672 1 93.88 286 ARG A C 1
ATOM 2262 O O . ARG A 1 286 ? -1.489 -25.109 -28.047 1 93.88 286 ARG A O 1
ATOM 2269 N N . ALA A 1 287 ? -1.845 -22.844 -28.266 1 90.62 287 ALA A N 1
ATOM 2270 C CA . ALA A 1 287 ? -0.949 -22.75 -29.422 1 90.62 287 ALA A CA 1
ATOM 2271 C C . ALA A 1 287 ? 0.511 -22.719 -28.984 1 90.62 287 ALA A C 1
ATOM 2273 O O . ALA A 1 287 ? 0.802 -22.672 -27.781 1 90.62 287 ALA A O 1
ATOM 2274 N N . ALA A 1 288 ? 1.39 -22.781 -29.906 1 89.12 288 ALA A N 1
ATOM 2275 C CA . ALA A 1 288 ? 2.814 -22.906 -29.594 1 89.12 288 ALA A CA 1
ATOM 2276 C C . ALA A 1 288 ? 3.455 -21.531 -29.422 1 89.12 288 ALA A C 1
ATOM 2278 O O . ALA A 1 288 ? 4.41 -21.188 -30.109 1 89.12 288 ALA A O 1
ATOM 2279 N N . TRP A 1 289 ? 2.988 -20.812 -28.453 1 90.88 289 TRP A N 1
ATOM 2280 C CA . TRP A 1 289 ? 3.658 -19.578 -28.062 1 90.88 289 TRP A CA 1
ATOM 2281 C C . TRP A 1 289 ? 4.586 -19.812 -26.875 1 90.88 289 TRP A C 1
ATOM 2283 O O . TRP A 1 289 ? 4.707 -20.938 -26.391 1 90.88 289 TRP A O 1
ATOM 2293 N N . GLU A 1 290 ? 5.316 -18.781 -26.484 1 91 290 GLU A N 1
ATOM 2294 C CA . GLU A 1 290 ? 6.305 -18.938 -25.422 1 91 290 GLU A CA 1
ATOM 2295 C C . GLU A 1 290 ? 5.676 -19.516 -24.156 1 91 290 GLU A C 1
ATOM 2297 O O . GLU A 1 290 ? 4.484 -19.328 -23.906 1 91 290 GLU A O 1
ATOM 2302 N N . ALA A 1 291 ? 6.473 -20.203 -23.469 1 96.5 291 ALA A N 1
ATOM 2303 C CA . ALA A 1 291 ? 5.992 -20.812 -22.219 1 96.5 291 ALA A CA 1
ATOM 2304 C C . ALA A 1 291 ? 5.559 -19.75 -21.219 1 96.5 291 ALA A C 1
ATOM 2306 O O . ALA A 1 291 ? 6.344 -18.859 -20.875 1 96.5 291 ALA A O 1
ATOM 2307 N N . ASP A 1 292 ? 4.324 -19.844 -20.844 1 96 292 ASP A N 1
ATOM 2308 C CA . ASP A 1 292 ? 3.822 -18.969 -19.797 1 96 292 ASP A CA 1
ATOM 2309 C C . ASP A 1 292 ? 3.611 -19.75 -18.5 1 96 292 ASP A C 1
ATOM 2311 O O . ASP A 1 292 ? 3.533 -20.969 -18.5 1 96 292 ASP A O 1
ATOM 2315 N N . ASP A 1 293 ? 3.568 -19.031 -17.406 1 97.62 293 ASP A N 1
ATOM 2316 C CA . ASP A 1 293 ? 3.525 -19.625 -16.078 1 97.62 293 ASP A CA 1
ATOM 2317 C C . ASP A 1 293 ? 2.234 -20.422 -15.875 1 97.62 293 ASP A C 1
ATOM 2319 O O . ASP A 1 293 ? 2.24 -21.469 -15.234 1 97.62 293 ASP A O 1
ATOM 2323 N N . GLN A 1 294 ? 1.155 -19.969 -16.406 1 97.75 294 GLN A N 1
ATOM 2324 C CA . GLN A 1 294 ? -0.126 -20.641 -16.219 1 97.75 294 GLN A CA 1
ATOM 2325 C C . GLN A 1 294 ? -0.129 -22 -16.922 1 97.75 294 GLN A C 1
ATOM 2327 O O . GLN A 1 294 ? -0.473 -23.016 -16.312 1 97.75 294 GLN A O 1
ATOM 2332 N N . SER A 1 295 ? 0.235 -22.016 -18.234 1 98.19 295 SER A N 1
ATOM 2333 C CA . SER A 1 295 ? 0.322 -23.266 -18.953 1 98.19 295 SER A CA 1
ATOM 2334 C C . SER A 1 295 ? 1.265 -24.25 -18.266 1 98.19 295 SER A C 1
ATOM 2336 O O . SER A 1 295 ? 1.003 -25.453 -18.219 1 98.19 295 SER A O 1
ATOM 2338 N N . ALA A 1 296 ? 2.352 -23.719 -17.766 1 98.62 296 ALA A N 1
ATOM 2339 C CA . ALA A 1 296 ? 3.344 -24.562 -17.094 1 98.62 296 ALA A CA 1
ATOM 2340 C C . ALA A 1 296 ? 2.742 -25.25 -15.875 1 98.62 296 ALA A C 1
ATOM 2342 O O . ALA A 1 296 ? 2.971 -26.438 -15.656 1 98.62 296 ALA A O 1
ATOM 2343 N N . LEU A 1 297 ? 2.014 -24.5 -15.094 1 98.62 297 LEU A N 1
ATOM 2344 C CA . LEU A 1 297 ? 1.413 -25.094 -13.898 1 98.62 297 LEU A CA 1
ATOM 2345 C C . LEU A 1 297 ? 0.353 -26.125 -14.281 1 98.62 297 LEU A C 1
ATOM 2347 O O . LEU A 1 297 ? 0.301 -27.219 -13.703 1 98.62 297 LEU A O 1
ATOM 2351 N N . VAL A 1 298 ? -0.485 -25.797 -15.258 1 98.56 298 VAL A N 1
ATOM 2352 C CA . VAL A 1 298 ? -1.513 -26.734 -15.703 1 98.56 298 VAL A CA 1
ATOM 2353 C C . VAL A 1 298 ? -0.858 -28 -16.266 1 98.56 298 VAL A C 1
ATOM 2355 O O . VAL A 1 298 ? -1.342 -29.109 -16.031 1 98.56 298 VAL A O 1
ATOM 2358 N N . TYR A 1 299 ? 0.193 -27.844 -17 1 98.56 299 TYR A N 1
ATOM 2359 C CA . TYR A 1 299 ? 0.958 -28.969 -17.531 1 98.56 299 TYR A CA 1
ATOM 2360 C C . TYR A 1 299 ? 1.43 -29.891 -16.406 1 98.56 299 TYR A C 1
ATOM 2362 O O . TYR A 1 299 ? 1.273 -31.109 -16.469 1 98.56 299 TYR A O 1
ATOM 2370 N N . LEU A 1 300 ? 2.012 -29.312 -15.328 1 98.62 300 LEU A N 1
ATOM 2371 C CA . LEU A 1 300 ? 2.479 -30.078 -14.188 1 98.62 300 LEU A CA 1
ATOM 2372 C C . LEU A 1 300 ? 1.32 -30.828 -13.523 1 98.62 300 LEU A C 1
ATOM 2374 O O . LEU A 1 300 ? 1.433 -32 -13.203 1 98.62 300 LEU A O 1
ATOM 2378 N N . LEU A 1 301 ? 0.238 -30.125 -13.344 1 98.5 301 LEU A N 1
ATOM 2379 C CA . LEU A 1 301 ? -0.914 -30.719 -12.68 1 98.5 301 LEU A CA 1
ATOM 2380 C C . LEU A 1 301 ? -1.509 -31.844 -13.516 1 98.5 301 LEU A C 1
ATOM 2382 O O . LEU A 1 301 ? -1.898 -32.875 -12.984 1 98.5 301 LEU A O 1
ATOM 2386 N N . ALA A 1 302 ? -1.574 -31.688 -14.789 1 97.62 302 ALA A N 1
ATOM 2387 C CA . ALA A 1 302 ? -2.174 -32.656 -15.695 1 97.62 302 ALA A CA 1
ATOM 2388 C C . ALA A 1 302 ? -1.273 -33.875 -15.852 1 97.62 302 ALA A C 1
ATOM 2390 O O . ALA A 1 302 ? -1.757 -35 -15.914 1 97.62 302 ALA A O 1
ATOM 2391 N N . THR A 1 303 ? 0.003 -33.688 -15.922 1 97.62 303 THR A N 1
ATOM 2392 C CA . THR A 1 303 ? 0.908 -34.75 -16.281 1 97.62 303 THR A CA 1
ATOM 2393 C C . THR A 1 303 ? 1.503 -35.406 -15.031 1 97.62 303 THR A C 1
ATOM 2395 O O . THR A 1 303 ? 1.945 -36.562 -15.07 1 97.62 303 THR A O 1
ATOM 2398 N N . GLU A 1 304 ? 1.588 -34.625 -13.961 1 97.88 304 GLU A N 1
ATOM 2399 C CA . GLU A 1 304 ? 2.113 -35.156 -12.703 1 97.88 304 GLU A CA 1
ATOM 2400 C C . GLU A 1 304 ? 1.077 -35.062 -11.586 1 97.88 304 GLU A C 1
ATOM 2402 O O . GLU A 1 304 ? 1.385 -34.594 -10.484 1 97.88 304 GLU A O 1
ATOM 2407 N N . ARG A 1 305 ? -0.091 -35.406 -11.922 1 96.62 305 ARG A N 1
ATOM 2408 C CA . ARG A 1 305 ? -1.217 -35.281 -11 1 96.62 305 ARG A CA 1
ATOM 2409 C C . ARG A 1 305 ? -0.933 -36 -9.688 1 96.62 305 ARG A C 1
ATOM 2411 O O . ARG A 1 305 ? -1.298 -35.531 -8.617 1 96.62 305 ARG A O 1
ATOM 2418 N N . GLY A 1 306 ? -0.358 -37.188 -9.719 1 97.06 306 GLY A N 1
ATOM 2419 C CA . GLY A 1 306 ? -0.054 -37.938 -8.516 1 97.06 306 GLY A CA 1
ATOM 2420 C C . GLY A 1 306 ? 0.855 -37.219 -7.555 1 97.06 306 GLY A C 1
ATOM 2421 O O . GLY A 1 306 ? 0.729 -37.344 -6.336 1 97.06 306 GLY A O 1
ATOM 2422 N N . ARG A 1 307 ? 1.682 -36.406 -8.094 1 97.38 307 ARG A N 1
ATOM 2423 C CA . ARG A 1 307 ? 2.668 -35.719 -7.27 1 97.38 307 ARG A CA 1
ATOM 2424 C C . ARG A 1 307 ? 2.086 -34.438 -6.684 1 97.38 307 ARG A C 1
ATOM 2426 O O . ARG A 1 307 ? 2.352 -34.125 -5.527 1 97.38 307 ARG A O 1
ATOM 2433 N N . TRP A 1 308 ? 1.268 -33.781 -7.5 1 98.38 308 TRP A N 1
ATOM 2434 C CA . TRP A 1 308 ? 0.908 -32.406 -7.098 1 98.38 308 TRP A CA 1
ATOM 2435 C C . TRP A 1 308 ? -0.589 -32.312 -6.824 1 98.38 308 TRP A C 1
ATOM 2437 O O . TRP A 1 308 ? -1.014 -31.547 -5.953 1 98.38 308 TRP A O 1
ATOM 2447 N N . GLY A 1 309 ? -1.403 -33.062 -7.473 1 97.69 309 GLY A N 1
ATOM 2448 C CA . GLY A 1 309 ? -2.836 -32.875 -7.605 1 97.69 309 GLY A CA 1
ATOM 2449 C C . GLY A 1 309 ? -3.576 -32.938 -6.285 1 97.69 309 GLY A C 1
ATOM 2450 O O . GLY A 1 309 ? -4.539 -32.219 -6.059 1 97.69 309 GLY A O 1
ATOM 2451 N N . GLU A 1 310 ? -3.08 -33.781 -5.398 1 97.12 310 GLU A N 1
ATOM 2452 C CA . GLU A 1 310 ? -3.789 -34.031 -4.148 1 97.12 310 GLU A CA 1
ATOM 2453 C C . GLU A 1 310 ? -3.732 -32.781 -3.236 1 97.12 310 GLU A C 1
ATOM 2455 O O . GLU A 1 310 ? -4.605 -32.594 -2.387 1 97.12 310 GLU A O 1
ATOM 2460 N N . LYS A 1 311 ? -2.742 -31.984 -3.404 1 98.56 311 LYS A N 1
ATOM 2461 C CA . LYS A 1 311 ? -2.555 -30.844 -2.518 1 98.56 311 LYS A CA 1
ATOM 2462 C C . LYS A 1 311 ? -2.998 -29.547 -3.189 1 98.56 311 LYS A C 1
ATOM 2464 O O . LYS A 1 311 ? -2.834 -28.453 -2.627 1 98.56 311 LYS A O 1
ATOM 2469 N N . VAL A 1 312 ? -3.6 -29.656 -4.359 1 98.81 312 VAL A N 1
ATOM 2470 C CA . VAL A 1 312 ? -4.094 -28.484 -5.062 1 98.81 312 VAL A CA 1
ATOM 2471 C C . VAL A 1 312 ? -5.617 -28.438 -5.004 1 98.81 312 VAL A C 1
ATOM 2473 O O . VAL A 1 312 ? -6.281 -29.438 -5.328 1 98.81 312 VAL A O 1
ATOM 2476 N N . PHE A 1 313 ? -6.16 -27.312 -4.48 1 98.69 313 PHE A N 1
ATOM 2477 C CA . PHE A 1 313 ? -7.598 -27.078 -4.48 1 98.69 313 PHE A CA 1
ATOM 2478 C C . PHE A 1 313 ? -7.988 -26.156 -5.633 1 98.69 313 PHE A C 1
ATOM 2480 O O . PHE A 1 313 ? -7.516 -25.016 -5.719 1 98.69 313 PHE A O 1
ATOM 2487 N N . LEU A 1 314 ? -8.812 -26.672 -6.523 1 98.56 314 LEU A N 1
ATOM 2488 C CA . LEU A 1 314 ? -9.375 -25.844 -7.582 1 98.56 314 LEU A CA 1
ATOM 2489 C C . LEU A 1 314 ? -10.695 -25.219 -7.141 1 98.56 314 LEU A C 1
ATOM 2491 O O . LEU A 1 314 ? -11.719 -25.906 -7.086 1 98.56 314 LEU A O 1
ATOM 2495 N N . GLU A 1 315 ? -10.648 -23.891 -6.836 1 98.25 315 GLU A N 1
ATOM 2496 C CA . GLU A 1 315 ? -11.773 -23.141 -6.277 1 98.25 315 GLU A CA 1
ATOM 2497 C C . GLU A 1 315 ? -12.656 -22.562 -7.379 1 98.25 315 GLU A C 1
ATOM 2499 O O . GLU A 1 315 ? -12.188 -21.797 -8.227 1 98.25 315 GLU A O 1
ATOM 2504 N N . SER A 1 316 ? -13.898 -22.984 -7.426 1 96.88 316 SER A N 1
ATOM 2505 C CA . SER A 1 316 ? -14.82 -22.484 -8.438 1 96.88 316 SER A CA 1
ATOM 2506 C C . SER A 1 316 ? -16.125 -22 -7.812 1 96.88 316 SER A C 1
ATOM 2508 O O . SER A 1 316 ? -17.062 -21.625 -8.523 1 96.88 316 SER A O 1
ATOM 2510 N N . ALA A 1 317 ? -16.172 -21.938 -6.461 1 97.31 317 ALA A N 1
ATOM 2511 C CA . ALA A 1 317 ? -17.391 -21.531 -5.781 1 97.31 317 ALA A CA 1
ATOM 2512 C C . ALA A 1 317 ? -17.547 -20.016 -5.801 1 97.31 317 ALA A C 1
ATOM 2514 O O . ALA A 1 317 ? -18.641 -19.484 -5.598 1 97.31 317 ALA A O 1
ATOM 2515 N N . TYR A 1 318 ? -16.469 -19.312 -5.934 1 97.56 318 TYR A N 1
ATOM 2516 C CA . TYR A 1 318 ? -16.438 -17.859 -6.117 1 97.56 318 TYR A CA 1
ATOM 2517 C C . TYR A 1 318 ? -15.305 -17.469 -7.051 1 97.56 318 TYR A C 1
ATOM 2519 O O . TYR A 1 318 ? -14.5 -18.312 -7.465 1 97.56 318 TYR A O 1
ATOM 2527 N N . HIS A 1 319 ? -15.266 -16.219 -7.426 1 97.06 319 HIS A N 1
ATOM 2528 C CA . HIS A 1 319 ? -14.258 -15.742 -8.367 1 97.06 319 HIS A CA 1
ATOM 2529 C C . HIS A 1 319 ? -12.953 -15.406 -7.66 1 97.06 319 HIS A C 1
ATOM 2531 O O . HIS A 1 319 ? -12.625 -14.234 -7.477 1 97.06 319 HIS A O 1
ATOM 2537 N N . LEU A 1 320 ? -12.195 -16.453 -7.312 1 97.81 320 LEU A N 1
ATOM 2538 C CA . LEU A 1 320 ? -10.82 -16.188 -6.918 1 97.81 320 LEU A CA 1
ATOM 2539 C C . LEU A 1 320 ? -10.039 -15.547 -8.062 1 97.81 320 LEU A C 1
ATOM 2541 O O . LEU A 1 320 ? -9.062 -14.828 -7.828 1 97.81 320 LEU A O 1
ATOM 2545 N N . HIS A 1 321 ? -10.453 -15.82 -9.188 1 94.62 321 HIS A N 1
ATOM 2546 C CA . HIS A 1 321 ? -10.156 -15.172 -10.461 1 94.62 321 HIS A CA 1
ATOM 2547 C C . HIS A 1 321 ? -11.414 -15.023 -11.312 1 94.62 321 HIS A C 1
ATOM 2549 O O . HIS A 1 321 ? -12.078 -16.016 -11.625 1 94.62 321 HIS A O 1
ATOM 2555 N N . GLY A 1 322 ? -11.773 -13.758 -11.664 1 96.94 322 GLY A N 1
ATOM 2556 C CA . GLY A 1 322 ? -12.898 -13.5 -12.555 1 96.94 322 GLY A CA 1
ATOM 2557 C C . GLY A 1 322 ? -12.492 -12.797 -13.836 1 96.94 322 GLY A C 1
ATOM 2558 O O . GLY A 1 322 ? -11.82 -11.766 -13.797 1 96.94 322 GLY A O 1
ATOM 2559 N N . PHE A 1 323 ? -12.93 -13.391 -14.938 1 96.88 323 PHE A N 1
ATOM 2560 C CA . PHE A 1 323 ? -12.625 -12.82 -16.25 1 96.88 323 PHE A CA 1
ATOM 2561 C C . PHE A 1 323 ? -13.352 -11.492 -16.453 1 96.88 323 PHE A C 1
ATOM 2563 O O . PHE A 1 323 ? -14.578 -11.453 -16.438 1 96.88 323 PHE A O 1
ATOM 2570 N N . TRP A 1 324 ? -12.617 -10.438 -16.703 1 97.81 324 TRP A N 1
ATOM 2571 C CA . TRP A 1 324 ? -13.141 -9.078 -16.625 1 97.81 324 TRP A CA 1
ATOM 2572 C C . TRP A 1 324 ? -14.227 -8.852 -17.672 1 97.81 324 TRP A C 1
ATOM 2574 O O . TRP A 1 324 ? -15.211 -8.156 -17.406 1 97.81 324 TRP A O 1
ATOM 2584 N N . GLU A 1 325 ? -14.094 -9.438 -18.859 1 96.69 325 GLU A N 1
ATOM 2585 C CA . GLU A 1 325 ? -15.039 -9.172 -19.938 1 96.69 325 GLU A CA 1
ATOM 2586 C C . GLU A 1 325 ? -16.453 -9.633 -19.562 1 96.69 325 GLU A C 1
ATOM 2588 O O . GLU A 1 325 ? -17.438 -9.055 -20 1 96.69 325 GLU A O 1
ATOM 2593 N N . GLU A 1 326 ? -16.484 -10.578 -18.719 1 96.31 326 GLU A N 1
ATOM 2594 C CA . GLU A 1 326 ? -17.766 -11.125 -18.312 1 96.31 326 GLU A CA 1
ATOM 2595 C C . GLU A 1 326 ? -18.344 -10.352 -17.125 1 96.31 326 GLU A C 1
ATOM 2597 O O . GLU A 1 326 ? -19.531 -10.484 -16.797 1 96.31 326 GLU A O 1
ATOM 2602 N N . ILE A 1 327 ? -17.531 -9.547 -16.453 1 98.06 327 ILE A N 1
ATOM 2603 C CA . ILE A 1 327 ? -17.906 -9.016 -15.148 1 98.06 327 ILE A CA 1
ATOM 2604 C C . ILE A 1 327 ? -18.141 -7.508 -15.242 1 98.06 327 ILE A C 1
ATOM 2606 O O . ILE A 1 327 ? -19.125 -6.988 -14.711 1 98.06 327 ILE A O 1
ATOM 2610 N N . VAL A 1 328 ? -17.328 -6.785 -15.984 1 97.56 328 VAL A N 1
ATOM 2611 C CA . VAL A 1 328 ? -17.172 -5.336 -15.875 1 97.56 328 VAL A CA 1
ATOM 2612 C C . VAL A 1 328 ? -18.469 -4.648 -16.281 1 97.56 328 VAL A C 1
ATOM 2614 O O . VAL A 1 328 ? -18.812 -3.598 -15.734 1 97.56 328 VAL A O 1
ATOM 2617 N N . GLY A 1 329 ? -19.203 -5.18 -17.188 1 97.19 329 GLY A N 1
ATOM 2618 C CA . GLY A 1 329 ? -20.438 -4.574 -17.641 1 97.19 329 GLY A CA 1
ATOM 2619 C C . GLY A 1 329 ? -21.594 -4.777 -16.672 1 97.19 329 GLY A C 1
ATOM 2620 O O . GLY A 1 329 ? -22.656 -4.188 -16.828 1 97.19 329 GLY A O 1
ATOM 2621 N N . ARG A 1 330 ? -21.375 -5.477 -15.562 1 97.88 330 ARG A N 1
ATOM 2622 C CA . ARG A 1 330 ? -22.5 -5.895 -14.719 1 97.88 330 ARG A CA 1
ATOM 2623 C C . ARG A 1 330 ? -22.422 -5.227 -13.352 1 97.88 330 ARG A C 1
ATOM 2625 O O . ARG A 1 330 ? -23.266 -5.484 -12.484 1 97.88 330 ARG A O 1
ATOM 2632 N N . TYR A 1 331 ? -21.516 -4.352 -13.055 1 98.06 331 TYR A N 1
ATOM 2633 C CA . TYR A 1 331 ? -21.281 -3.797 -11.727 1 98.06 331 TYR A CA 1
ATOM 2634 C C . TYR A 1 331 ? -22.516 -3.057 -11.227 1 98.06 331 TYR A C 1
ATOM 2636 O O . TYR A 1 331 ? -22.891 -3.182 -10.055 1 98.06 331 TYR A O 1
ATOM 2644 N N . GLU A 1 332 ? -23.172 -2.289 -12.133 1 97.31 332 GLU A N 1
ATOM 2645 C CA . GLU A 1 332 ? -24.375 -1.556 -11.719 1 97.31 332 GLU A CA 1
ATOM 2646 C C . GLU A 1 332 ? -25.5 -2.508 -11.352 1 97.31 332 GLU A C 1
ATOM 2648 O O . GLU A 1 332 ? -26.219 -2.287 -10.375 1 97.31 332 GLU A O 1
ATOM 2653 N N . GLU A 1 333 ? -25.672 -3.496 -12.133 1 97 333 GLU A N 1
ATOM 2654 C CA . GLU A 1 333 ? -26.672 -4.516 -11.836 1 97 333 GLU A CA 1
ATOM 2655 C C . GLU A 1 333 ? -26.391 -5.199 -10.5 1 97 333 GLU A C 1
ATOM 2657 O O . GLU A 1 333 ? -27.297 -5.414 -9.695 1 97 333 GLU A O 1
ATOM 2662 N N . MET A 1 334 ? -25.156 -5.547 -10.227 1 96.56 334 MET A N 1
ATOM 2663 C CA . MET A 1 334 ? -24.75 -6.184 -8.969 1 96.56 334 MET A CA 1
ATOM 2664 C C . MET A 1 334 ? -25.109 -5.301 -7.777 1 96.56 334 MET A C 1
ATOM 2666 O O . MET A 1 334 ? -25.703 -5.773 -6.805 1 96.56 334 MET A O 1
ATOM 2670 N N . ARG A 1 335 ? -24.812 -4.055 -7.887 1 93.88 335 ARG A N 1
ATOM 2671 C CA . ARG A 1 335 ? -25.047 -3.107 -6.797 1 93.88 335 ARG A CA 1
ATOM 2672 C C . ARG A 1 335 ? -26.531 -2.973 -6.496 1 93.88 335 ARG A C 1
ATOM 2674 O O . ARG A 1 335 ? -26.922 -2.734 -5.348 1 93.88 335 ARG A O 1
ATOM 2681 N N . SER A 1 336 ? -27.344 -3.084 -7.512 1 94.69 336 SER A N 1
ATOM 2682 C CA . SER A 1 336 ? -28.781 -2.918 -7.332 1 94.69 336 SER A CA 1
ATOM 2683 C C . SER A 1 336 ? -29.422 -4.172 -6.734 1 94.69 336 SER A C 1
ATOM 2685 O O . SER A 1 336 ? -30.453 -4.094 -6.07 1 94.69 336 SER A O 1
ATOM 2687 N N . ARG A 1 337 ? -28.734 -5.305 -6.855 1 95.12 337 ARG A N 1
ATOM 2688 C CA . ARG A 1 337 ? -29.375 -6.57 -6.516 1 95.12 337 ARG A CA 1
ATOM 2689 C C . ARG A 1 337 ? -28.766 -7.176 -5.258 1 95.12 337 ARG A C 1
ATOM 2691 O O . ARG A 1 337 ? -29.438 -7.902 -4.523 1 95.12 337 ARG A O 1
ATOM 2698 N N . TRP A 1 338 ? -27.484 -6.93 -5.094 1 94.12 338 TRP A N 1
ATOM 2699 C CA . TRP A 1 338 ? -26.781 -7.645 -4.035 1 94.12 338 TRP A CA 1
ATOM 2700 C C . TRP A 1 338 ? -25.875 -6.703 -3.244 1 94.12 338 TRP A C 1
ATOM 2702 O O . TRP A 1 338 ? -26.031 -5.48 -3.318 1 94.12 338 TRP A O 1
ATOM 2712 N N . ARG A 1 339 ? -25.109 -7.262 -2.301 1 88.69 339 ARG A N 1
ATOM 2713 C CA . ARG A 1 339 ? -24.094 -6.586 -1.493 1 88.69 339 ARG A CA 1
ATOM 2714 C C . ARG A 1 339 ? -22.797 -7.387 -1.451 1 88.69 339 ARG A C 1
ATOM 2716 O O . ARG A 1 339 ? -22.812 -8.602 -1.649 1 88.69 339 ARG A O 1
ATOM 2723 N N . PRO A 1 340 ? -21.734 -6.699 -1.304 1 91.25 340 PRO A N 1
ATOM 2724 C CA . PRO A 1 340 ? -20.484 -7.441 -1.201 1 91.25 340 PRO A CA 1
ATOM 2725 C C . PRO A 1 340 ? -20.438 -8.359 0.019 1 91.25 340 PRO A C 1
ATOM 2727 O O . PRO A 1 340 ? -21.219 -8.188 0.953 1 91.25 340 PRO A O 1
ATOM 2730 N N . GLY A 1 341 ? -19.594 -9.367 0.018 1 90.44 341 GLY A N 1
ATOM 2731 C CA . GLY A 1 341 ? -19.359 -10.234 1.166 1 90.44 341 GLY A CA 1
ATOM 2732 C C . GLY A 1 341 ? -20.047 -11.578 1.047 1 90.44 341 GLY A C 1
ATOM 2733 O O . GLY A 1 341 ? -19.969 -12.406 1.955 1 90.44 341 GLY A O 1
ATOM 2734 N N . LEU A 1 342 ? -20.609 -11.922 -0.076 1 91.06 342 LEU A N 1
ATOM 2735 C CA . LEU A 1 342 ? -21.453 -13.102 -0.231 1 91.06 342 LEU A CA 1
ATOM 2736 C C . LEU A 1 342 ? -20.594 -14.352 -0.408 1 91.06 342 LEU A C 1
ATOM 2738 O O . LEU A 1 342 ? -21.016 -15.453 -0.041 1 91.06 342 LEU A O 1
ATOM 2742 N N . GLY A 1 343 ? -19.484 -14.195 -1.041 1 93.44 343 GLY A N 1
ATOM 2743 C CA . GLY A 1 343 ? -18.594 -15.344 -1.227 1 93.44 343 GLY A CA 1
ATOM 2744 C C . GLY A 1 343 ? -19.047 -16.266 -2.338 1 93.44 343 GLY A C 1
ATOM 2745 O O . GLY A 1 343 ? -18.906 -17.484 -2.236 1 93.44 343 GLY A O 1
ATOM 2746 N N . ASP A 1 344 ? -19.766 -15.734 -3.266 1 95.88 344 ASP A N 1
ATOM 2747 C CA . ASP A 1 344 ? -20.188 -16.516 -4.422 1 95.88 344 ASP A CA 1
ATOM 2748 C C . ASP A 1 344 ? -20.141 -15.68 -5.695 1 95.88 344 ASP A C 1
ATOM 2750 O O . ASP A 1 344 ? -19.531 -14.617 -5.73 1 95.88 344 ASP A O 1
ATOM 2754 N N . HIS A 1 345 ? -20.703 -16.188 -6.809 1 95.06 345 HIS A N 1
ATOM 2755 C CA . HIS A 1 345 ? -20.5 -15.594 -8.125 1 95.06 345 HIS A CA 1
ATOM 2756 C C . HIS A 1 345 ? -21.359 -14.352 -8.312 1 95.06 345 HIS A C 1
ATOM 2758 O O . HIS A 1 345 ? -21.219 -13.625 -9.297 1 95.06 345 HIS A O 1
ATOM 2764 N N . ARG A 1 346 ? -22.266 -14.008 -7.379 1 95.62 346 ARG A N 1
ATOM 2765 C CA . ARG A 1 346 ? -23.109 -12.82 -7.469 1 95.62 346 ARG A CA 1
ATOM 2766 C C . ARG A 1 346 ? -22.281 -11.547 -7.32 1 95.62 346 ARG A C 1
ATOM 2768 O O . ARG A 1 346 ? -22.641 -10.5 -7.855 1 95.62 346 ARG A O 1
ATOM 2775 N N . TRP A 1 347 ? -21.188 -11.688 -6.578 1 96.94 347 TRP A N 1
ATOM 2776 C CA . TRP A 1 347 ? -20.234 -10.602 -6.363 1 96.94 347 TRP A CA 1
ATOM 2777 C C . TRP A 1 347 ? -18.797 -11.102 -6.457 1 96.94 347 TRP A C 1
ATOM 2779 O O . TRP A 1 347 ? -18.297 -11.758 -5.539 1 96.94 347 TRP A O 1
ATOM 2789 N N . PRO A 1 348 ? -18.156 -10.734 -7.59 1 97.81 348 PRO A N 1
ATOM 2790 C CA . PRO A 1 348 ? -16.844 -11.344 -7.816 1 97.81 348 PRO A CA 1
ATOM 2791 C C . PRO A 1 348 ? -15.781 -10.836 -6.84 1 97.81 348 PRO A C 1
ATOM 2793 O O . PRO A 1 348 ? -15.609 -9.625 -6.684 1 97.81 348 PRO A O 1
ATOM 2796 N N . LEU A 1 349 ? -15.023 -11.742 -6.195 1 98.25 349 LEU A N 1
ATOM 2797 C CA . LEU A 1 349 ? -13.922 -11.344 -5.328 1 98.25 349 LEU A CA 1
ATOM 2798 C C . LEU A 1 349 ? -12.828 -10.633 -6.125 1 98.25 349 LEU A C 1
ATOM 2800 O O . LEU A 1 349 ? -12.375 -9.555 -5.742 1 98.25 349 LEU A O 1
ATOM 2804 N N . VAL A 1 350 ? -12.438 -11.258 -7.273 1 98.75 350 VAL A N 1
ATOM 2805 C CA . VAL A 1 350 ? -11.375 -10.711 -8.109 1 98.75 350 VAL A CA 1
ATOM 2806 C C . VAL A 1 350 ? -11.867 -10.562 -9.547 1 98.75 350 VAL A C 1
ATOM 2808 O O . VAL A 1 350 ? -12.453 -11.492 -10.109 1 98.75 350 VAL A O 1
ATOM 2811 N N . THR A 1 351 ? -11.742 -9.414 -10.094 1 98.75 351 THR A N 1
ATOM 2812 C CA . THR A 1 351 ? -11.867 -9.164 -11.531 1 98.75 351 THR A CA 1
ATOM 2813 C C . THR A 1 351 ? -10.492 -9 -12.172 1 98.75 351 THR A C 1
ATOM 2815 O O . THR A 1 351 ? -9.766 -8.055 -11.859 1 98.75 351 THR A O 1
ATOM 2818 N N . HIS A 1 352 ? -10.156 -9.891 -13.008 1 98.31 352 HIS A N 1
ATOM 2819 C CA . HIS A 1 352 ? -8.812 -9.953 -13.562 1 98.31 352 HIS A CA 1
ATOM 2820 C C . HIS A 1 352 ? -8.805 -9.586 -15.039 1 98.31 352 HIS A C 1
ATOM 2822 O O . HIS A 1 352 ? -9.531 -10.18 -15.836 1 98.31 352 HIS A O 1
ATOM 2828 N N . PHE A 1 353 ? -8 -8.633 -15.383 1 97.12 353 PHE A N 1
ATOM 2829 C CA . PHE A 1 353 ? -7.957 -8.062 -16.734 1 97.12 353 PHE A CA 1
ATOM 2830 C C . PHE A 1 353 ? -6.891 -8.758 -17.578 1 97.12 353 PHE A C 1
ATOM 2832 O O . PHE A 1 353 ? -6.055 -8.094 -18.188 1 97.12 353 PHE A O 1
ATOM 2839 N N . VAL A 1 354 ? -7.066 -10.07 -17.578 1 93.69 354 VAL A N 1
ATOM 2840 C CA . VAL A 1 354 ? -6.172 -10.883 -18.391 1 93.69 354 VAL A CA 1
ATOM 2841 C C . VAL A 1 354 ? -6.219 -10.398 -19.844 1 93.69 354 VAL A C 1
ATOM 2843 O O . VAL A 1 354 ? -7.293 -10.078 -20.359 1 93.69 354 VAL A O 1
ATOM 2846 N N . GLY A 1 355 ? -5.066 -10.367 -20.484 1 91.56 355 GLY A N 1
ATOM 2847 C CA . GLY A 1 355 ? -5 -9.969 -21.875 1 91.56 355 GLY A CA 1
ATOM 2848 C C . GLY A 1 355 ? -4.879 -8.469 -22.062 1 91.56 355 GLY A C 1
ATOM 2849 O O . GLY A 1 355 ? -4.57 -7.996 -23.172 1 91.56 355 GLY A O 1
ATOM 2850 N N . CYS A 1 356 ? -5.145 -7.73 -21 1 92.5 356 CYS A N 1
ATOM 2851 C CA . CYS A 1 356 ? -4.887 -6.297 -21.016 1 92.5 356 CYS A CA 1
ATOM 2852 C C . CYS A 1 356 ? -3.434 -5.996 -20.672 1 92.5 356 CYS A C 1
ATOM 2854 O O . CYS A 1 356 ? -2.803 -6.746 -19.922 1 92.5 356 CYS A O 1
ATOM 2856 N N . LYS A 1 357 ? -2.924 -4.984 -21.312 1 88.19 357 LYS A N 1
ATOM 2857 C CA . LYS A 1 357 ? -1.56 -4.531 -21.062 1 88.19 357 LYS A CA 1
ATOM 2858 C C . LYS A 1 357 ? -1.529 -3.047 -20.719 1 88.19 357 LYS A C 1
ATOM 2860 O O . LYS A 1 357 ? -1.225 -2.211 -21.562 1 88.19 357 LYS A O 1
ATOM 2865 N N . PRO A 1 358 ? -1.742 -2.803 -19.469 1 83 358 PRO A N 1
ATOM 2866 C CA . PRO A 1 358 ? -1.845 -1.396 -19.078 1 83 358 PRO A CA 1
ATOM 2867 C C . PRO A 1 358 ? -0.579 -0.602 -19.391 1 83 358 PRO A C 1
ATOM 2869 O O . PRO A 1 358 ? -0.648 0.607 -19.625 1 83 358 PRO A O 1
ATOM 2872 N N . CYS A 1 359 ? 0.488 -1.22 -19.484 1 85.94 359 CYS A N 1
ATOM 2873 C CA . CYS A 1 359 ? 1.736 -0.51 -19.75 1 85.94 359 CYS A CA 1
ATOM 2874 C C . CYS A 1 359 ? 2.086 -0.538 -21.234 1 85.94 359 CYS A C 1
ATOM 2876 O O . CYS A 1 359 ? 3.168 -0.102 -21.625 1 85.94 359 CYS A O 1
ATOM 2878 N N . GLY A 1 360 ? 1.257 -1.011 -22.062 1 78.88 360 GLY A N 1
ATOM 2879 C CA . GLY A 1 360 ? 1.471 -1.002 -23.5 1 78.88 360 GLY A CA 1
ATOM 2880 C C . GLY A 1 360 ? 2.42 -2.088 -23.969 1 78.88 360 GLY A C 1
ATOM 2881 O O . GLY A 1 360 ? 3.008 -1.984 -25.047 1 78.88 360 GLY A O 1
ATOM 2882 N N . GLU A 1 361 ? 2.607 -3.037 -23.172 1 75.62 361 GLU A N 1
ATOM 2883 C CA . GLU A 1 361 ? 3.455 -4.152 -23.578 1 75.62 361 GLU A CA 1
ATOM 2884 C C . GLU A 1 361 ? 2.883 -4.852 -24.812 1 75.62 361 GLU A C 1
ATOM 2886 O O . GLU A 1 361 ? 1.67 -4.832 -25.031 1 75.62 361 GLU A O 1
ATOM 2891 N N . PRO A 1 362 ? 3.793 -5.277 -25.594 1 73.56 362 PRO A N 1
ATOM 2892 C CA . PRO A 1 362 ? 3.305 -6.004 -26.781 1 73.56 362 PRO A CA 1
ATOM 2893 C C . PRO A 1 362 ? 2.465 -7.223 -26.406 1 73.56 362 PRO A C 1
ATOM 2895 O O . PRO A 1 362 ? 2.598 -7.762 -25.312 1 73.56 362 PRO A O 1
ATOM 2898 N N . GLY A 1 363 ? 1.548 -7.586 -27.328 1 71.56 363 GLY A N 1
ATOM 2899 C CA . GLY A 1 363 ? 0.817 -8.836 -27.156 1 71.56 363 GLY A CA 1
ATOM 2900 C C . GLY A 1 363 ? -0.512 -8.656 -26.453 1 71.56 363 GLY A C 1
ATOM 2901 O O . GLY A 1 363 ? -1.021 -9.594 -25.828 1 71.56 363 GLY A O 1
ATOM 2902 N N . ALA A 1 364 ? -0.942 -7.41 -26.531 1 76.38 364 ALA A N 1
ATOM 2903 C CA . ALA A 1 364 ? -2.27 -7.199 -25.953 1 76.38 364 ALA A CA 1
ATOM 2904 C C . ALA A 1 364 ? -3.34 -7.902 -26.781 1 76.38 364 ALA A C 1
ATOM 2906 O O . ALA A 1 364 ? -3.287 -7.895 -28.016 1 76.38 364 ALA A O 1
ATOM 2907 N N . THR A 1 365 ? -4.184 -8.539 -26.031 1 85.25 365 THR A N 1
ATOM 2908 C CA . THR A 1 365 ? -5.285 -9.242 -26.688 1 85.25 365 THR A CA 1
ATOM 2909 C C . THR A 1 365 ? -6.477 -8.312 -26.891 1 85.25 365 THR A C 1
ATOM 2911 O O . THR A 1 365 ? -7.238 -8.469 -27.844 1 85.25 365 THR A O 1
ATOM 2914 N N . TYR A 1 366 ? -6.598 -7.352 -25.984 1 90.5 366 TYR A N 1
ATOM 2915 C CA . TYR A 1 366 ? -7.773 -6.484 -26.016 1 90.5 366 TYR A CA 1
ATOM 2916 C C . TYR A 1 366 ? -7.379 -5.039 -26.297 1 90.5 366 TYR A C 1
ATOM 2918 O O . TYR A 1 366 ? -6.219 -4.656 -26.109 1 90.5 366 TYR A O 1
ATOM 2926 N N . ASP A 1 367 ? -8.422 -4.352 -26.734 1 90.69 367 ASP A N 1
ATOM 2927 C CA . ASP A 1 367 ? -8.242 -2.932 -27.031 1 90.69 367 ASP A CA 1
ATOM 2928 C C . ASP A 1 367 ? -7.852 -2.156 -25.766 1 90.69 367 ASP A C 1
ATOM 2930 O O . ASP A 1 367 ? -8.43 -2.365 -24.703 1 90.69 367 ASP A O 1
ATOM 2934 N N . ALA A 1 368 ? -6.852 -1.282 -26 1 89.06 368 ALA A N 1
ATOM 2935 C CA . ALA A 1 368 ? -6.293 -0.545 -24.875 1 89.06 368 ALA A CA 1
ATOM 2936 C C . ALA A 1 368 ? -7.352 0.337 -24.219 1 89.06 368 ALA A C 1
ATOM 2938 O O . ALA A 1 368 ? -7.379 0.481 -22.984 1 89.06 368 ALA A O 1
ATOM 2939 N N . VAL A 1 369 ? -8.211 0.944 -25.031 1 90.62 369 VAL A N 1
ATOM 2940 C CA . VAL A 1 369 ? -9.242 1.835 -24.516 1 90.62 369 VAL A CA 1
ATOM 2941 C C . VAL A 1 369 ? -10.266 1.03 -23.719 1 90.62 369 VAL A C 1
ATOM 2943 O O . VAL A 1 369 ? -10.656 1.43 -22.609 1 90.62 369 VAL A O 1
ATOM 2946 N N . ALA A 1 370 ? -10.68 -0.077 -24.266 1 94.06 370 ALA A N 1
ATOM 2947 C CA . ALA A 1 370 ? -11.625 -0.948 -23.578 1 94.06 370 ALA A CA 1
ATOM 2948 C C . ALA A 1 370 ? -11.047 -1.432 -22.25 1 94.06 370 ALA A C 1
ATOM 2950 O O . ALA A 1 370 ? -11.75 -1.447 -21.234 1 94.06 370 ALA A O 1
ATOM 2951 N N . CYS A 1 371 ? -9.797 -1.835 -22.281 1 94.88 371 CYS A N 1
ATOM 2952 C CA . CYS A 1 371 ? -9.109 -2.287 -21.078 1 94.88 371 CYS A CA 1
ATOM 2953 C C . CYS A 1 371 ? -9.086 -1.188 -20.016 1 94.88 371 CYS A C 1
ATOM 2955 O O . CYS A 1 371 ? -9.43 -1.427 -18.859 1 94.88 371 CYS A O 1
ATOM 2957 N N . ARG A 1 372 ? -8.781 -0.026 -20.438 1 93.06 372 ARG A N 1
ATOM 2958 C CA . ARG A 1 372 ? -8.672 1.102 -19.516 1 93.06 372 ARG A CA 1
ATOM 2959 C C . ARG A 1 372 ? -10.031 1.443 -18.906 1 93.06 372 ARG A C 1
ATOM 2961 O O . ARG A 1 372 ? -10.133 1.67 -17.703 1 93.06 372 ARG A O 1
ATOM 2968 N N . GLU A 1 373 ? -10.969 1.496 -19.75 1 95.5 373 GLU A N 1
ATOM 2969 C CA . GLU A 1 373 ? -12.312 1.797 -19.25 1 95.5 373 GLU A CA 1
ATOM 2970 C C . GLU A 1 373 ? -12.805 0.718 -18.297 1 95.5 373 GLU A C 1
ATOM 2972 O O . GLU A 1 373 ? -13.406 1.025 -17.266 1 95.5 373 GLU A O 1
ATOM 2977 N N . GLY A 1 374 ? -12.594 -0.499 -18.672 1 97.38 374 GLY A N 1
ATOM 2978 C CA . GLY A 1 374 ? -12.969 -1.596 -17.797 1 97.38 374 GLY A CA 1
ATOM 2979 C C . GLY A 1 374 ? -12.266 -1.551 -16.453 1 97.38 374 GLY A C 1
ATOM 2980 O O . GLY A 1 374 ? -12.898 -1.751 -15.406 1 97.38 374 GLY A O 1
ATOM 2981 N N . MET A 1 375 ? -10.977 -1.275 -16.484 1 97.38 375 MET A N 1
ATOM 2982 C CA . MET A 1 375 ? -10.195 -1.194 -15.25 1 97.38 375 MET A CA 1
ATOM 2983 C C . MET A 1 375 ? -10.672 -0.032 -14.383 1 97.38 375 MET A C 1
ATOM 2985 O O . MET A 1 375 ? -10.789 -0.167 -13.164 1 97.38 375 MET A O 1
ATOM 2989 N N . GLU A 1 376 ? -10.953 1.09 -15.023 1 96.5 376 GLU A N 1
ATOM 2990 C CA . GLU A 1 376 ? -11.484 2.238 -14.297 1 96.5 376 GLU A CA 1
ATOM 2991 C C . GLU A 1 376 ? -12.781 1.884 -13.578 1 96.5 376 GLU A C 1
ATOM 2993 O O . GLU A 1 376 ? -12.961 2.213 -12.406 1 96.5 376 GLU A O 1
ATOM 2998 N N . ARG A 1 377 ? -13.633 1.218 -14.242 1 98.38 377 ARG A N 1
ATOM 2999 C CA . ARG A 1 377 ? -14.914 0.821 -13.672 1 98.38 377 ARG A CA 1
ATOM 3000 C C . ARG A 1 377 ? -14.719 -0.139 -12.5 1 98.38 377 ARG A C 1
ATOM 3002 O O . ARG A 1 377 ? -15.352 0.017 -11.453 1 98.38 377 ARG A O 1
ATOM 3009 N N . ALA A 1 378 ? -13.852 -1.131 -12.664 1 98.75 378 ALA A N 1
ATOM 3010 C CA . ALA A 1 378 ? -13.602 -2.111 -11.617 1 98.75 378 ALA A CA 1
ATOM 3011 C C . ALA A 1 378 ? -13.008 -1.446 -10.375 1 98.75 378 ALA A C 1
ATOM 3013 O O . ALA A 1 378 ? -13.414 -1.729 -9.25 1 98.75 378 ALA A O 1
ATOM 3014 N N . LEU A 1 379 ? -12.047 -0.556 -10.617 1 98.25 379 LEU A N 1
ATOM 3015 C CA . LEU A 1 379 ? -11.359 0.121 -9.516 1 98.25 379 LEU A CA 1
ATOM 3016 C C . LEU A 1 379 ? -12.312 1.056 -8.781 1 98.25 379 LEU A C 1
ATOM 3018 O O . LEU A 1 379 ? -12.281 1.125 -7.547 1 98.25 379 LEU A O 1
ATOM 3022 N N . ASN A 1 380 ? -13.148 1.773 -9.516 1 98.19 380 ASN A N 1
ATOM 3023 C CA . ASN A 1 380 ? -14.125 2.645 -8.875 1 98.19 380 ASN A CA 1
ATOM 3024 C C . ASN A 1 380 ? -15.195 1.843 -8.141 1 98.19 380 ASN A C 1
ATOM 3026 O O . ASN A 1 380 ? -15.656 2.242 -7.062 1 98.19 380 ASN A O 1
ATOM 3030 N N . PHE A 1 381 ? -15.641 0.702 -8.766 1 98.31 381 PHE A N 1
ATOM 3031 C CA . PHE A 1 381 ? -16.594 -0.198 -8.133 1 98.31 381 PHE A CA 1
ATOM 3032 C C . PHE A 1 381 ? -16.078 -0.675 -6.785 1 98.31 381 PHE A C 1
ATOM 3034 O O . PHE A 1 381 ? -16.812 -0.667 -5.793 1 98.31 381 PHE A O 1
ATOM 3041 N N . ALA A 1 382 ? -14.812 -1.07 -6.703 1 97.75 382 ALA A N 1
ATOM 3042 C CA . ALA A 1 382 ? -14.156 -1.496 -5.469 1 97.75 382 ALA A CA 1
ATOM 3043 C C . ALA A 1 382 ? -13.977 -0.322 -4.512 1 97.75 382 ALA A C 1
ATOM 3045 O O . ALA A 1 382 ? -14.258 -0.434 -3.318 1 97.75 382 ALA A O 1
ATOM 3046 N N . ASP A 1 383 ? -13.523 0.825 -5.031 1 97.25 383 ASP A N 1
ATOM 3047 C CA . ASP A 1 383 ? -13.234 2.006 -4.223 1 97.25 383 ASP A CA 1
ATOM 3048 C C . ASP A 1 383 ? -14.5 2.541 -3.559 1 97.25 383 ASP A C 1
ATOM 3050 O O . ASP A 1 383 ? -14.445 3.059 -2.441 1 97.25 383 ASP A O 1
ATOM 3054 N N . ASP A 1 384 ? -15.602 2.398 -4.215 1 95.5 384 ASP A N 1
ATOM 3055 C CA . ASP A 1 384 ? -16.875 2.842 -3.648 1 95.5 384 ASP A CA 1
ATOM 3056 C C . ASP A 1 384 ? -17.219 2.055 -2.387 1 95.5 384 ASP A C 1
ATOM 3058 O O . ASP A 1 384 ? -17.875 2.572 -1.487 1 95.5 384 ASP A O 1
ATOM 3062 N N . GLN A 1 385 ? -16.812 0.828 -2.344 1 92.12 385 GLN A N 1
ATOM 3063 C CA . GLN A 1 385 ? -17.016 0.029 -1.139 1 92.12 385 GLN A CA 1
ATOM 3064 C C . GLN A 1 385 ? -16.172 0.56 0.021 1 92.12 385 GLN A C 1
ATOM 3066 O O . GLN A 1 385 ? -16.578 0.449 1.183 1 92.12 385 GLN A O 1
ATOM 3071 N N . ILE A 1 386 ? -15.047 1.213 -0.247 1 92.06 386 ILE A N 1
ATOM 3072 C CA . ILE A 1 386 ? -14.18 1.812 0.76 1 92.06 386 ILE A CA 1
ATOM 3073 C C . ILE A 1 386 ? -14.656 3.227 1.079 1 92.06 386 ILE A C 1
ATOM 3075 O O . ILE A 1 386 ? -14.906 3.559 2.242 1 92.06 386 ILE A O 1
ATOM 3079 N N . LEU A 1 387 ? -14.875 4.02 0.033 1 91.69 387 LEU A N 1
ATOM 3080 C CA . LEU A 1 387 ? -15.312 5.402 0.205 1 91.69 387 LEU A CA 1
ATOM 3081 C C . LEU A 1 387 ? -16.656 5.465 0.916 1 91.69 387 LEU A C 1
ATOM 3083 O O . LEU A 1 387 ? -16.922 6.402 1.669 1 91.69 387 LEU A O 1
ATOM 3087 N N . GLY A 1 388 ? -17.422 4.422 0.663 1 87.38 388 GLY A N 1
ATOM 3088 C CA . GLY A 1 388 ? -18.719 4.359 1.308 1 87.38 388 GLY A CA 1
ATOM 3089 C C . GLY A 1 388 ? -18.641 4.34 2.822 1 87.38 388 GLY A C 1
ATOM 3090 O O . GLY A 1 388 ? -19.531 4.832 3.506 1 87.38 388 GLY A O 1
ATOM 3091 N N . LEU A 1 389 ? -17.516 3.834 3.346 1 82.56 389 LEU A N 1
ATOM 3092 C CA . LEU A 1 389 ? -17.281 3.797 4.785 1 82.56 389 LEU A CA 1
ATOM 3093 C C . LEU A 1 389 ? -17.156 5.207 5.352 1 82.56 389 LEU A C 1
ATOM 3095 O O . LEU A 1 389 ? -17.359 5.422 6.551 1 82.56 389 LEU A O 1
ATOM 3099 N N . TYR A 1 390 ? -16.891 6.113 4.512 1 85.69 390 TYR A N 1
ATOM 3100 C CA . TYR A 1 390 ? -16.656 7.484 4.945 1 85.69 390 TYR A CA 1
ATOM 3101 C C . TYR A 1 390 ? -17.719 8.422 4.391 1 85.69 390 TYR A C 1
ATOM 3103 O O . TYR A 1 390 ? -17.562 9.648 4.449 1 85.69 390 TYR A O 1
ATOM 3111 N N . GLY A 1 391 ? -18.719 7.855 3.748 1 85.31 391 GLY A N 1
ATOM 3112 C CA . GLY A 1 391 ? -19.875 8.609 3.303 1 85.31 391 GLY A CA 1
ATOM 3113 C C . GLY A 1 391 ? -19.719 9.18 1.907 1 85.31 391 GLY A C 1
ATOM 3114 O O . GLY A 1 391 ? -20.344 10.188 1.569 1 85.31 391 GLY A O 1
ATOM 3115 N N . PHE A 1 392 ? -18.859 8.609 1.093 1 91.31 392 PHE A N 1
ATOM 3116 C CA . PHE A 1 392 ? -18.625 9.125 -0.251 1 91.31 392 PHE A CA 1
ATOM 3117 C C . PHE A 1 392 ? -18.797 8.023 -1.291 1 91.31 392 PHE A C 1
ATOM 3119 O O . PHE A 1 392 ? -18.781 6.84 -0.956 1 91.31 392 PHE A O 1
ATOM 3126 N N . GLN A 1 393 ? -19.062 8.43 -2.506 1 94 393 GLN A N 1
ATOM 3127 C CA . GLN A 1 393 ? -19.156 7.531 -3.654 1 94 393 GLN A CA 1
ATOM 3128 C C . GLN A 1 393 ? -18.766 8.25 -4.945 1 94 393 GLN A C 1
ATOM 3130 O O . GLN A 1 393 ? -18.969 9.461 -5.074 1 94 393 GLN A O 1
ATOM 3135 N N . HIS A 1 394 ? -18.188 7.5 -5.836 1 96.62 394 HIS A N 1
ATOM 3136 C CA . HIS A 1 394 ? -17.969 8.078 -7.156 1 96.62 394 HIS A CA 1
ATOM 3137 C C . HIS A 1 394 ? -19.281 8.5 -7.801 1 96.62 394 HIS A C 1
ATOM 3139 O O . HIS A 1 394 ? -20.312 7.859 -7.594 1 96.62 394 HIS A O 1
ATOM 3145 N N . GLU A 1 395 ? -19.234 9.562 -8.617 1 96.69 395 GLU A N 1
ATOM 3146 C CA . GLU A 1 395 ? -20.422 10.016 -9.336 1 96.69 395 GLU A CA 1
ATOM 3147 C C . GLU A 1 395 ? -20.906 8.961 -10.328 1 96.69 395 GLU A C 1
ATOM 3149 O O . GLU A 1 395 ? -22.109 8.836 -10.57 1 96.69 395 GLU A O 1
ATOM 3154 N N . SER A 1 396 ? -20 8.289 -10.922 1 97.12 396 SER A N 1
ATOM 3155 C CA . SER A 1 396 ? -20.203 7.109 -11.758 1 97.12 396 SER A CA 1
ATOM 3156 C C . SER A 1 396 ? -18.969 6.211 -11.758 1 97.12 396 SER A C 1
ATOM 3158 O O . SER A 1 396 ? -17.906 6.602 -11.273 1 97.12 396 SER A O 1
ATOM 3160 N N . LEU A 1 397 ? -19.109 5.027 -12.289 1 97.5 397 LEU A N 1
ATOM 3161 C CA . LEU A 1 397 ? -17.984 4.105 -12.273 1 97.5 397 LEU A CA 1
ATOM 3162 C C . LEU A 1 397 ? -16.953 4.488 -13.336 1 97.5 397 LEU A C 1
ATOM 3164 O O . LEU A 1 397 ? -15.859 3.916 -13.383 1 97.5 397 LEU A O 1
ATOM 3168 N N . GLY A 1 398 ? -17.281 5.539 -14.156 1 96.06 398 GLY A N 1
ATOM 3169 C CA . GLY A 1 398 ? -16.391 5.961 -15.211 1 96.06 398 GLY A CA 1
ATOM 3170 C C . GLY A 1 398 ? -15.602 7.211 -14.867 1 96.06 398 GLY A C 1
ATOM 3171 O O . GLY A 1 398 ? -14.891 7.758 -15.711 1 96.06 398 GLY A O 1
ATOM 3172 N N . THR A 1 399 ? -15.766 7.672 -13.57 1 94.69 399 THR A N 1
ATOM 3173 C CA . THR A 1 399 ? -15.062 8.898 -13.195 1 94.69 399 THR A CA 1
ATOM 3174 C C . THR A 1 399 ? -14.461 8.773 -11.797 1 94.69 399 THR A C 1
ATOM 3176 O O . THR A 1 399 ? -14.914 7.961 -10.992 1 94.69 399 THR A O 1
ATOM 3179 N N . THR A 1 400 ? -13.398 9.539 -11.578 1 93.44 400 THR A N 1
ATOM 3180 C CA . THR A 1 400 ? -12.766 9.555 -10.258 1 93.44 400 THR A CA 1
ATOM 3181 C C . THR A 1 400 ? -13.398 10.617 -9.367 1 93.44 400 THR A C 1
ATOM 3183 O O . THR A 1 400 ? -13.086 10.703 -8.18 1 93.44 400 THR A O 1
ATOM 3186 N N . ALA A 1 401 ? -14.281 11.43 -9.906 1 94.31 401 ALA A N 1
ATOM 3187 C CA . ALA A 1 401 ? -14.984 12.422 -9.094 1 94.31 401 ALA A CA 1
ATOM 3188 C C . ALA A 1 401 ? -15.898 11.75 -8.07 1 94.31 401 ALA A C 1
ATOM 3190 O O . ALA A 1 401 ? -16.594 10.773 -8.391 1 94.31 401 ALA A O 1
ATOM 3191 N N . VAL A 1 402 ? -15.836 12.273 -6.852 1 95.81 402 VAL A N 1
ATOM 3192 C CA . VAL A 1 402 ? -16.625 11.664 -5.793 1 95.81 402 VAL A CA 1
ATOM 3193 C C . VAL A 1 402 ? -17.641 12.68 -5.25 1 95.81 402 VAL A C 1
ATOM 3195 O O . VAL A 1 402 ? -17.453 13.883 -5.422 1 95.81 402 VAL A O 1
ATOM 3198 N N . ARG A 1 403 ? -18.688 12.203 -4.688 1 92.88 403 ARG A N 1
ATOM 3199 C CA . ARG A 1 403 ? -19.719 13 -4.02 1 92.88 403 ARG A CA 1
ATOM 3200 C C . ARG A 1 403 ? -20.062 12.422 -2.654 1 92.88 403 ARG A C 1
ATOM 3202 O O . ARG A 1 403 ? -19.922 11.219 -2.434 1 92.88 403 ARG A O 1
ATOM 3209 N N . ARG A 1 404 ? -20.406 13.258 -1.798 1 89.94 404 ARG A N 1
ATOM 3210 C CA . ARG A 1 404 ? -20.875 12.812 -0.493 1 89.94 404 ARG A CA 1
ATOM 3211 C C . ARG A 1 404 ? -22.266 12.18 -0.604 1 89.94 404 ARG A C 1
ATOM 3213 O O . ARG A 1 404 ? -23.141 12.719 -1.279 1 89.94 404 ARG A O 1
ATOM 3220 N N . VAL A 1 405 ? -22.453 11.086 0.007 1 87.19 405 VAL A N 1
ATOM 3221 C CA . VAL A 1 405 ? -23.734 10.398 -0.101 1 87.19 405 VAL A CA 1
ATOM 3222 C C . VAL A 1 405 ? -24.344 10.227 1.288 1 87.19 405 VAL A C 1
ATOM 3224 O O . VAL A 1 405 ? -25.484 9.781 1.418 1 87.19 405 VAL A O 1
ATOM 3227 N N . ARG A 1 406 ? -23.547 10.406 2.242 1 82 406 ARG A N 1
ATOM 3228 C CA . ARG A 1 406 ? -24.031 10.383 3.619 1 82 406 ARG A CA 1
ATOM 3229 C C . ARG A 1 406 ? -23.547 11.609 4.387 1 82 406 ARG A C 1
ATOM 3231 O O . ARG A 1 406 ? -22.422 12.07 4.191 1 82 406 ARG A O 1
ATOM 3238 N N . ASN A 1 407 ? -24.469 11.992 5.184 1 67 407 ASN A N 1
ATOM 3239 C CA . ASN A 1 407 ? -24.141 13.195 5.938 1 67 407 ASN A CA 1
ATOM 3240 C C . ASN A 1 407 ? -22.953 12.961 6.875 1 67 407 ASN A C 1
ATOM 3242 O O . ASN A 1 407 ? -22.75 11.844 7.352 1 67 407 ASN A O 1
ATOM 3246 N N . ASP A 1 408 ? -22.203 13.953 6.887 1 62.88 408 ASP A N 1
ATOM 3247 C CA . ASP A 1 408 ? -21.078 13.953 7.812 1 62.88 408 ASP A CA 1
ATOM 3248 C C . ASP A 1 408 ? -21.562 13.914 9.266 1 62.88 408 ASP A C 1
ATOM 3250 O O . ASP A 1 408 ? -22.625 14.445 9.586 1 62.88 408 ASP A O 1
ATOM 3254 N N . THR A 1 409 ? -21.156 12.828 9.969 1 60.62 409 THR A N 1
ATOM 3255 C CA . THR A 1 409 ? -21.578 12.734 11.359 1 60.62 409 THR A CA 1
ATOM 3256 C C . THR A 1 409 ? -20.438 13.117 12.297 1 60.62 409 THR A C 1
ATOM 3258 O O . THR A 1 409 ? -19.281 13.109 11.906 1 60.62 409 THR A O 1
ATOM 3261 N N . GLY A 1 410 ? -20.844 13.781 13.344 1 59.72 410 GLY A N 1
ATOM 3262 C CA . GLY A 1 410 ? -19.906 14.047 14.43 1 59.72 410 GLY A CA 1
ATOM 3263 C C . GLY A 1 410 ? -19.594 12.82 15.258 1 59.72 410 GLY A C 1
ATOM 3264 O O . GLY A 1 410 ? -19.016 12.93 16.344 1 59.72 410 GLY A O 1
ATOM 3265 N N . ARG A 1 411 ? -20.125 11.594 14.812 1 63.5 411 ARG A N 1
ATOM 3266 C CA . ARG A 1 411 ? -19.922 10.344 15.539 1 63.5 411 ARG A CA 1
ATOM 3267 C C . ARG A 1 411 ? -19.203 9.32 14.68 1 63.5 411 ARG A C 1
ATOM 3269 O O . ARG A 1 411 ? -19.156 9.453 13.453 1 63.5 411 ARG A O 1
ATOM 3276 N N . PRO A 1 412 ? -18.625 8.438 15.477 1 61.69 412 PRO A N 1
ATOM 3277 C CA . PRO A 1 412 ? -18.062 7.348 14.672 1 61.69 412 PRO A CA 1
ATOM 3278 C C . PRO A 1 412 ? -19.078 6.727 13.719 1 61.69 412 PRO A C 1
ATOM 3280 O O . PRO A 1 412 ? -20.25 6.566 14.078 1 61.69 412 PRO A O 1
ATOM 3283 N N . LEU A 1 413 ? -18.672 6.555 12.562 1 60.19 413 LEU A N 1
ATOM 3284 C CA . LEU A 1 413 ? -19.562 6.184 11.469 1 60.19 413 LEU A CA 1
ATOM 3285 C C . LEU A 1 413 ? -20.266 4.863 11.766 1 60.19 413 LEU A C 1
ATOM 3287 O O . LEU A 1 413 ? -21.344 4.586 11.219 1 60.19 413 LEU A O 1
ATOM 3291 N N . ASP A 1 414 ? -19.609 4.07 12.562 1 58.34 414 ASP A N 1
ATOM 3292 C CA . ASP A 1 414 ? -20.188 2.752 12.789 1 58.34 414 ASP A CA 1
ATOM 3293 C C . ASP A 1 414 ? -21.141 2.766 13.984 1 58.34 414 ASP A C 1
ATOM 3295 O O . ASP A 1 414 ? -21.672 1.723 14.375 1 58.34 414 ASP A O 1
ATOM 3299 N N . ASP A 1 415 ? -21.438 3.842 14.531 1 59.41 415 ASP A N 1
ATOM 3300 C CA . ASP A 1 415 ? -22.312 3.885 15.703 1 59.41 415 ASP A CA 1
ATOM 3301 C C . ASP A 1 415 ? -23.734 3.473 15.344 1 59.41 415 ASP A C 1
ATOM 3303 O O . ASP A 1 415 ? -24.422 2.834 16.141 1 59.41 415 ASP A O 1
ATOM 3307 N N . ASP A 1 416 ? -24.047 3.801 14.188 1 62.34 416 ASP A N 1
ATOM 3308 C CA . ASP A 1 416 ? -25.438 3.521 13.852 1 62.34 416 ASP A CA 1
ATOM 3309 C C . ASP A 1 416 ? -25.531 2.566 12.664 1 62.34 416 ASP A C 1
ATOM 3311 O O . ASP A 1 416 ? -26.641 2.197 12.25 1 62.34 416 ASP A O 1
ATOM 3315 N N . ASP A 1 417 ? -24.344 2.195 12.234 1 65.5 417 ASP A N 1
ATOM 3316 C CA . ASP A 1 417 ? -24.344 1.345 11.047 1 65.5 417 ASP A CA 1
ATOM 3317 C C . ASP A 1 417 ? -23.5 0.095 11.266 1 65.5 417 ASP A C 1
ATOM 3319 O O . ASP A 1 417 ? -22.266 0.138 11.117 1 65.5 417 ASP A O 1
ATOM 3323 N N . GLU A 1 418 ? -24.172 -0.952 11.555 1 65.81 418 GLU A N 1
ATOM 3324 C CA . GLU A 1 418 ? -23.5 -2.207 11.883 1 65.81 418 GLU A CA 1
ATOM 3325 C C . GLU A 1 418 ? -22.641 -2.703 10.727 1 65.81 418 GLU A C 1
ATOM 3327 O O . GLU A 1 418 ? -21.562 -3.256 10.938 1 65.81 418 GLU A O 1
ATOM 3332 N N . GLU A 1 419 ? -23.125 -2.449 9.617 1 63 419 GLU A N 1
ATOM 3333 C CA . GLU A 1 419 ? -22.391 -2.943 8.453 1 63 419 GLU A CA 1
ATOM 3334 C C . GLU A 1 419 ? -21.078 -2.189 8.266 1 63 419 GLU A C 1
ATOM 3336 O O . GLU A 1 419 ? -20.047 -2.799 8.023 1 63 419 GLU A O 1
ATOM 3341 N N . ILE A 1 420 ? -21.234 -0.94 8.477 1 65.69 420 ILE A N 1
ATOM 3342 C CA . ILE A 1 420 ? -20.031 -0.11 8.383 1 65.69 420 ILE A CA 1
ATOM 3343 C C . ILE A 1 420 ? -19.062 -0.477 9.5 1 65.69 420 ILE A C 1
ATOM 3345 O O . ILE A 1 420 ? -17.844 -0.567 9.273 1 65.69 420 ILE A O 1
ATOM 3349 N N . GLY A 1 421 ? -19.641 -0.786 10.562 1 69.06 421 GLY A N 1
ATOM 3350 C CA . GLY A 1 421 ? -18.812 -1.184 11.688 1 69.06 421 GLY A CA 1
ATOM 3351 C C . GLY A 1 421 ? -18.031 -2.459 11.43 1 69.06 421 GLY A C 1
ATOM 3352 O O . GLY A 1 421 ? -16.859 -2.549 11.766 1 69.06 421 GLY A O 1
ATOM 3353 N N . ARG A 1 422 ? -18.672 -3.334 10.766 1 66.31 422 ARG A N 1
ATOM 3354 C CA . ARG A 1 422 ? -18.031 -4.609 10.469 1 66.31 422 ARG A CA 1
ATOM 3355 C C . ARG A 1 422 ? -16.891 -4.426 9.484 1 66.31 422 ARG A C 1
ATOM 3357 O O . ARG A 1 422 ? -15.891 -5.156 9.531 1 66.31 422 ARG A O 1
ATOM 3364 N N . LEU A 1 423 ? -17.094 -3.365 8.766 1 67.19 423 LEU A N 1
ATOM 3365 C CA . LEU A 1 423 ? -16.078 -3.148 7.73 1 67.19 423 LEU A CA 1
ATOM 3366 C C . LEU A 1 423 ? -14.898 -2.367 8.281 1 67.19 423 LEU A C 1
ATOM 3368 O O . LEU A 1 423 ? -13.742 -2.658 7.945 1 67.19 423 LEU A O 1
ATOM 3372 N N . LEU A 1 424 ? -15.25 -1.543 9.141 1 71.56 424 LEU A N 1
ATOM 3373 C CA . LEU A 1 424 ? -14.211 -0.687 9.695 1 71.56 424 LEU A CA 1
ATOM 3374 C C . LEU A 1 424 ? -13.477 -1.395 10.828 1 71.56 424 LEU A C 1
ATOM 3376 O O . LEU A 1 424 ? -12.258 -1.261 10.961 1 71.56 424 LEU A O 1
ATOM 3380 N N . HIS A 1 425 ? -14.281 -2.266 11.531 1 74.38 425 HIS A N 1
ATOM 3381 C CA . HIS A 1 425 ? -13.758 -2.92 12.727 1 74.38 425 HIS A CA 1
ATOM 3382 C C . HIS A 1 425 ? -14.203 -4.379 12.797 1 74.38 425 HIS A C 1
ATOM 3384 O O . HIS A 1 425 ? -14.922 -4.77 13.719 1 74.38 425 HIS A O 1
ATOM 3390 N N . PRO A 1 426 ? -13.602 -5.059 11.844 1 67.25 426 PRO A N 1
ATOM 3391 C CA . PRO A 1 426 ? -13.992 -6.469 11.852 1 67.25 426 PRO A CA 1
ATOM 3392 C C . PRO A 1 426 ? -13.469 -7.223 13.07 1 67.25 426 PRO A C 1
ATOM 3394 O O . PRO A 1 426 ? -12.375 -6.926 13.562 1 67.25 426 PRO A O 1
ATOM 3397 N N . GLU A 1 427 ? -14.203 -8.219 13.523 1 66.5 427 GLU A N 1
ATOM 3398 C CA . GLU A 1 427 ? -13.875 -8.977 14.734 1 66.5 427 GLU A CA 1
ATOM 3399 C C . GLU A 1 427 ? -12.531 -9.688 14.594 1 66.5 427 GLU A C 1
ATOM 3401 O O . GLU A 1 427 ? -11.789 -9.812 15.562 1 66.5 427 GLU A O 1
ATOM 3406 N N . PHE A 1 428 ? -12.258 -9.945 13.469 1 59.38 428 PHE A N 1
ATOM 3407 C CA . PHE A 1 428 ? -11.039 -10.727 13.281 1 59.38 428 PHE A CA 1
ATOM 3408 C C . PHE A 1 428 ? -9.805 -9.852 13.484 1 59.38 428 PHE A C 1
ATOM 3410 O O . PHE A 1 428 ? -8.703 -10.367 13.688 1 59.38 428 PHE A O 1
ATOM 3417 N N . ARG A 1 429 ? -10.039 -8.578 13.461 1 67.06 429 ARG A N 1
ATOM 3418 C CA . ARG A 1 429 ? -8.945 -7.648 13.703 1 67.06 429 ARG A CA 1
ATOM 3419 C C . ARG A 1 429 ? -8.883 -7.246 15.172 1 67.06 429 ARG A C 1
ATOM 3421 O O . ARG A 1 429 ? -7.977 -6.523 15.594 1 67.06 429 ARG A O 1
ATOM 3428 N N . ALA A 1 430 ? -9.867 -7.699 15.836 1 69.81 430 ALA A N 1
ATOM 3429 C CA . ALA A 1 430 ? -9.93 -7.32 17.25 1 69.81 430 ALA A CA 1
ATOM 3430 C C . ALA A 1 430 ? -8.836 -8.008 18.047 1 69.81 430 ALA A C 1
ATOM 3432 O O . ALA A 1 430 ? -8.531 -9.18 17.828 1 69.81 430 ALA A O 1
ATOM 3433 N N . ALA A 1 431 ? -8.18 -7.133 18.828 1 66.44 431 ALA A N 1
ATOM 3434 C CA . ALA A 1 431 ? -7.203 -7.727 19.734 1 66.44 431 ALA A CA 1
ATOM 3435 C C . ALA A 1 431 ? -7.875 -8.719 20.688 1 66.44 431 ALA A C 1
ATOM 3437 O O . ALA A 1 431 ? -9.008 -8.5 21.125 1 66.44 431 ALA A O 1
ATOM 3438 N N . LYS A 1 432 ? -7.41 -9.906 20.812 1 54.84 432 LYS A N 1
ATOM 3439 C CA . LYS A 1 432 ? -7.992 -10.922 21.688 1 54.84 432 LYS A CA 1
ATOM 3440 C C . LYS A 1 432 ? -7.891 -10.508 23.156 1 54.84 432 LYS A C 1
ATOM 3442 O O . LYS A 1 432 ? -6.883 -9.938 23.562 1 54.84 432 LYS A O 1
ATOM 3447 N N . GLU A 1 433 ? -9.109 -10.359 23.875 1 47.16 433 GLU A N 1
ATOM 3448 C CA . GLU A 1 433 ? -9.141 -10.109 25.312 1 47.16 433 GLU A CA 1
ATOM 3449 C C . GLU A 1 433 ? -8.273 -11.102 26.062 1 47.16 433 GLU A C 1
ATOM 3451 O O . GLU A 1 433 ? -8.227 -12.289 25.719 1 47.16 433 GLU A O 1
ATOM 3456 N N . LYS A 1 434 ? -7.305 -10.484 26.781 1 40.06 434 LYS A N 1
ATOM 3457 C CA . LYS A 1 434 ? -6.762 -11.336 27.844 1 40.06 434 LYS A CA 1
ATOM 3458 C C . LYS A 1 434 ? -7.855 -11.781 28.797 1 40.06 434 LYS A C 1
ATOM 3460 O O . LYS A 1 434 ? -8.695 -10.984 29.219 1 40.06 434 LYS A O 1
ATOM 3465 N N . MET B 1 1 ? 26.562 -77.75 37.094 1 18.38 1 MET B N 1
ATOM 3466 C CA . MET B 1 1 ? 27.844 -77.938 37.75 1 18.38 1 MET B CA 1
ATOM 3467 C C . MET B 1 1 ? 28.797 -76.812 37.469 1 18.38 1 MET B C 1
ATOM 3469 O O . MET B 1 1 ? 29.953 -76.812 37.906 1 18.38 1 MET B O 1
ATOM 3473 N N . ALA B 1 2 ? 28.766 -76.188 36.188 1 21.27 2 ALA B N 1
ATOM 3474 C CA . ALA B 1 2 ? 29.234 -75.438 35.031 1 21.27 2 ALA B CA 1
ATOM 3475 C C . ALA B 1 2 ? 29.375 -73.938 35.406 1 21.27 2 ALA B C 1
ATOM 3477 O O . ALA B 1 2 ? 28.516 -73.125 35.062 1 21.27 2 ALA B O 1
ATOM 3478 N N . GLU B 1 3 ? 29.75 -73.375 36.812 1 19.5 3 GLU B N 1
ATOM 3479 C CA . GLU B 1 3 ? 30.062 -72.875 38.125 1 19.5 3 GLU B CA 1
ATOM 3480 C C . GLU B 1 3 ? 31.109 -71.75 38.031 1 19.5 3 GLU B C 1
ATOM 3482 O O . GLU B 1 3 ? 30.922 -70.688 38.594 1 19.5 3 GLU B O 1
ATOM 3487 N N . GLU B 1 4 ? 32.5 -72.125 38.188 1 18 4 GLU B N 1
ATOM 3488 C CA . GLU B 1 4 ? 33.656 -71.938 39.094 1 18 4 GLU B CA 1
ATOM 3489 C C . GLU B 1 4 ? 34.5 -70.75 38.656 1 18 4 GLU B C 1
ATOM 3491 O O . GLU B 1 4 ? 34.781 -69.875 39.5 1 18 4 GLU B O 1
ATOM 3496 N N . GLN B 1 5 ? 35.719 -70.938 38 1 15.67 5 GLN B N 1
ATOM 3497 C CA . GLN B 1 5 ? 37.094 -70.812 38.469 1 15.67 5 GLN B CA 1
ATOM 3498 C C . GLN B 1 5 ? 37.625 -69.375 38.188 1 15.67 5 GLN B C 1
ATOM 3500 O O . GLN B 1 5 ? 38.375 -68.812 39 1 15.67 5 GLN B O 1
ATOM 3505 N N . ARG B 1 6 ? 38.062 -69.062 36.938 1 16.77 6 ARG B N 1
ATOM 3506 C CA . ARG B 1 6 ? 39.469 -68.75 36.688 1 16.77 6 ARG B CA 1
ATOM 3507 C C . ARG B 1 6 ? 39.875 -67.438 37.312 1 16.77 6 ARG B C 1
ATOM 3509 O O . ARG B 1 6 ? 39.156 -66.438 37.219 1 16.77 6 ARG B O 1
ATOM 3516 N N . ALA B 1 7 ? 41.031 -67.188 38.125 1 15.61 7 ALA B N 1
ATOM 3517 C CA . ALA B 1 7 ? 42.031 -66.75 39.125 1 15.61 7 ALA B CA 1
ATOM 3518 C C . ALA B 1 7 ? 42.438 -65.312 38.938 1 15.61 7 ALA B C 1
ATOM 3520 O O . ALA B 1 7 ? 42.375 -64.5 39.906 1 15.61 7 ALA B O 1
ATOM 3521 N N . ALA B 1 8 ? 43.906 -65.125 38.781 1 17.03 8 ALA B N 1
ATOM 3522 C CA . ALA B 1 8 ? 45.094 -64.5 39.406 1 17.03 8 ALA B CA 1
ATOM 3523 C C . ALA B 1 8 ? 45.375 -63.125 38.812 1 17.03 8 ALA B C 1
ATOM 3525 O O . ALA B 1 8 ? 46.25 -62.406 39.281 1 17.03 8 ALA B O 1
ATOM 3526 N N . ALA B 1 9 ? 45.344 -62.875 37.562 1 15.48 9 ALA B N 1
ATOM 3527 C CA . ALA B 1 9 ? 46.469 -62.094 37.031 1 15.48 9 ALA B CA 1
ATOM 3528 C C . ALA B 1 9 ? 46.562 -60.719 37.656 1 15.48 9 ALA B C 1
ATOM 3530 O O . ALA B 1 9 ? 45.562 -59.969 37.656 1 15.48 9 ALA B O 1
ATOM 3531 N N . GLU B 1 10 ? 47.656 -60.094 38.344 1 15.41 10 GLU B N 1
ATOM 3532 C CA . GLU B 1 10 ? 48.469 -59.5 39.406 1 15.41 10 GLU B CA 1
ATOM 3533 C C . GLU B 1 10 ? 48.438 -57.969 39.312 1 15.41 10 GLU B C 1
ATOM 3535 O O . GLU B 1 10 ? 48.188 -57.281 40.281 1 15.41 10 GLU B O 1
ATOM 3540 N N . ARG B 1 11 ? 49.438 -57.188 38.562 1 15.34 11 ARG B N 1
ATOM 3541 C CA . ARG B 1 11 ? 50.531 -56.469 39.188 1 15.34 11 ARG B CA 1
ATOM 3542 C C . ARG B 1 11 ? 50.094 -55.062 39.625 1 15.34 11 ARG B C 1
ATOM 3544 O O . ARG B 1 11 ? 49.094 -54.531 39.094 1 15.34 11 ARG B O 1
ATOM 3551 N N . ARG B 1 12 ? 51.031 -54 40.25 1 14.84 12 ARG B N 1
ATOM 3552 C CA . ARG B 1 12 ? 51.531 -53.312 41.438 1 14.84 12 ARG B CA 1
ATOM 3553 C C . ARG B 1 12 ? 51.219 -51.812 41.344 1 14.84 12 ARG B C 1
ATOM 3555 O O . ARG B 1 12 ? 50.688 -51.25 42.312 1 14.84 12 ARG B O 1
ATOM 3562 N N . ALA B 1 13 ? 51.938 -50.844 40.562 1 15.2 13 ALA B N 1
ATOM 3563 C CA . ALA B 1 13 ? 52.844 -49.938 41.281 1 15.2 13 ALA B CA 1
ATOM 3564 C C . ALA B 1 13 ? 52.094 -48.75 41.844 1 15.2 13 ALA B C 1
ATOM 3566 O O . ALA B 1 13 ? 50.969 -48.438 41.375 1 15.2 13 ALA B O 1
ATOM 3567 N N . ARG B 1 14 ? 52.719 -47.344 41.688 1 15.11 14 ARG B N 1
ATOM 3568 C CA . ARG B 1 14 ? 53.25 -46.438 42.688 1 15.11 14 ARG B CA 1
ATOM 3569 C C . ARG B 1 14 ? 52.219 -45.406 43.094 1 15.11 14 ARG B C 1
ATOM 3571 O O . ARG B 1 14 ? 51.281 -45.094 42.344 1 15.11 14 ARG B O 1
ATOM 3578 N N . ARG B 1 15 ? 52.469 -44.375 44.125 1 15.21 15 ARG B N 1
ATOM 3579 C CA . ARG B 1 15 ? 52.125 -43.812 45.438 1 15.21 15 ARG B CA 1
ATOM 3580 C C . ARG B 1 15 ? 51.531 -42.438 45.281 1 15.21 15 ARG B C 1
ATOM 3582 O O . ARG B 1 15 ? 50.719 -42 46.125 1 15.21 15 ARG B O 1
ATOM 3589 N N . LYS B 1 16 ? 51.875 -41.469 44.25 1 15.54 16 LYS B N 1
ATOM 3590 C CA . LYS B 1 16 ? 52.375 -40.281 44.938 1 15.54 16 LYS B CA 1
ATOM 3591 C C . LYS B 1 16 ? 51.25 -39.5 45.594 1 15.54 16 LYS B C 1
ATOM 3593 O O . LYS B 1 16 ? 50.094 -39.594 45.156 1 15.54 16 LYS B O 1
ATOM 3598 N N . LEU B 1 17 ? 51.656 -38.156 46.219 1 15.54 17 LEU B N 1
ATOM 3599 C CA . LEU B 1 17 ? 51.531 -37.375 47.469 1 15.54 17 LEU B CA 1
ATOM 3600 C C . LEU B 1 17 ? 50.375 -36.406 47.406 1 15.54 17 LEU B C 1
ATOM 3602 O O . LEU B 1 17 ? 50.094 -35.812 46.375 1 15.54 17 LEU B O 1
ATOM 3606 N N . LEU B 1 18 ? 49.469 -36.344 48.375 1 17.66 18 LEU B N 1
ATOM 3607 C CA . LEU B 1 18 ? 48.219 -35.844 48.969 1 17.66 18 LEU B CA 1
ATOM 3608 C C . LEU B 1 18 ? 48.375 -34.344 49.281 1 17.66 18 LEU B C 1
ATOM 3610 O O . LEU B 1 18 ? 47.5 -33.75 49.906 1 17.66 18 LEU B O 1
ATOM 3614 N N . PHE B 1 19 ? 49.375 -33.562 48.531 1 16.45 19 PHE B N 1
ATOM 3615 C CA . PHE B 1 19 ? 49.75 -32.562 49.5 1 16.45 19 PHE B CA 1
ATOM 3616 C C . PHE B 1 19 ? 48.562 -31.781 49.969 1 16.45 19 PHE B C 1
ATOM 3618 O O . PHE B 1 19 ? 47.625 -31.547 49.219 1 16.45 19 PHE B O 1
ATOM 3625 N N . ALA B 1 20 ? 48.5 -31.453 51.312 1 17.94 20 ALA B N 1
ATOM 3626 C CA . ALA B 1 20 ? 47.719 -30.969 52.469 1 17.94 20 ALA B CA 1
ATOM 3627 C C . ALA B 1 20 ? 47.531 -29.453 52.406 1 17.94 20 ALA B C 1
ATOM 3629 O O . ALA B 1 20 ? 46.812 -28.875 53.25 1 17.94 20 ALA B O 1
ATOM 3630 N N . VAL B 1 21 ? 48 -28.641 51.375 1 17.78 21 VAL B N 1
ATOM 3631 C CA . VAL B 1 21 ? 48.562 -27.469 52.062 1 17.78 21 VAL B CA 1
ATOM 3632 C C . VAL B 1 21 ? 47.469 -26.703 52.781 1 17.78 21 VAL B C 1
ATOM 3634 O O . VAL B 1 21 ? 46.375 -26.562 52.25 1 17.78 21 VAL B O 1
ATOM 3637 N N . PRO B 1 22 ? 47.875 -26.188 53.938 1 18.41 22 PRO B N 1
ATOM 3638 C CA . PRO B 1 22 ? 47.25 -25.703 55.156 1 18.41 22 PRO B CA 1
ATOM 3639 C C . PRO B 1 22 ? 46.438 -24.438 54.938 1 18.41 22 PRO B C 1
ATOM 3641 O O . PRO B 1 22 ? 45.25 -24.406 55.25 1 18.41 22 PRO B O 1
ATOM 3644 N N . ILE B 1 23 ? 47.156 -23.266 55.188 1 17.84 23 ILE B N 1
ATOM 3645 C CA . ILE B 1 23 ? 47.062 -22.453 56.406 1 17.84 23 ILE B CA 1
ATOM 3646 C C . ILE B 1 23 ? 46.094 -21.281 56.188 1 17.84 23 ILE B C 1
ATOM 3648 O O . ILE B 1 23 ? 45.156 -21.094 56.938 1 17.84 23 ILE B O 1
ATOM 3652 N N . ILE B 1 24 ? 46.656 -19.984 55.812 1 18.34 24 ILE B N 1
ATOM 3653 C CA . ILE B 1 24 ? 46.812 -18.922 56.812 1 18.34 24 ILE B CA 1
ATOM 3654 C C . ILE B 1 24 ? 45.656 -17.953 56.719 1 18.34 24 ILE B C 1
ATOM 3656 O O . ILE B 1 24 ? 45.125 -17.703 55.625 1 18.34 24 ILE B O 1
ATOM 3660 N N . PRO B 1 25 ? 45.406 -17.125 57.781 1 19.31 25 PRO B N 1
ATOM 3661 C CA . PRO B 1 25 ? 44.406 -16.344 58.5 1 19.31 25 PRO B CA 1
ATOM 3662 C C . PRO B 1 25 ? 44.094 -15 57.844 1 19.31 25 PRO B C 1
ATOM 3664 O O . PRO B 1 25 ? 43.062 -14.391 58.125 1 19.31 25 PRO B O 1
ATOM 3667 N N . ILE B 1 26 ? 44.969 -14.547 56.75 1 18.33 26 ILE B N 1
ATOM 3668 C CA . ILE B 1 26 ? 45.438 -13.188 57.062 1 18.33 26 ILE B CA 1
ATOM 3669 C C . ILE B 1 26 ? 44.219 -12.242 57.062 1 18.33 26 ILE B C 1
ATOM 3671 O O . ILE B 1 26 ? 43.344 -12.32 56.188 1 18.33 26 ILE B O 1
ATOM 3675 N N . VAL B 1 27 ? 44.312 -11.242 57.906 1 18.8 27 VAL B N 1
ATOM 3676 C CA . VAL B 1 27 ? 43.688 -10.25 58.781 1 18.8 27 VAL B CA 1
ATOM 3677 C C . VAL B 1 27 ? 43.125 -9.109 57.938 1 18.8 27 VAL B C 1
ATOM 3679 O O . VAL B 1 27 ? 41.938 -8.75 58.094 1 18.8 27 VAL B O 1
ATOM 3682 N N . LEU B 1 28 ? 44.062 -8.273 57.344 1 17.61 28 LEU B N 1
ATOM 3683 C CA . LEU B 1 28 ? 44.156 -6.93 57.906 1 17.61 28 LEU B CA 1
ATOM 3684 C C . LEU B 1 28 ? 43.125 -6 57.281 1 17.61 28 LEU B C 1
ATOM 3686 O O . LEU B 1 28 ? 42.562 -6.312 56.219 1 17.61 28 LEU B O 1
ATOM 3690 N N . PHE B 1 29 ? 43.594 -4.754 56.969 1 18.3 29 PHE B N 1
ATOM 3691 C CA . PHE B 1 29 ? 43.5 -3.359 57.406 1 18.3 29 PHE B CA 1
ATOM 3692 C C . PHE B 1 29 ? 42.719 -2.541 56.375 1 18.3 29 PHE B C 1
ATOM 3694 O O . PHE B 1 29 ? 43.094 -2.523 55.188 1 18.3 29 PHE B O 1
ATOM 3701 N N . ILE B 1 30 ? 41.406 -2.346 56.562 1 19.98 30 ILE B N 1
ATOM 3702 C CA . ILE B 1 30 ? 40.344 -1.705 55.844 1 19.98 30 ILE B CA 1
ATOM 3703 C C . ILE B 1 30 ? 40.75 -0.288 55.438 1 19.98 30 ILE B C 1
ATOM 3705 O O . ILE B 1 30 ? 39.969 0.432 54.781 1 19.98 30 ILE B O 1
ATOM 3709 N N . VAL B 1 31 ? 41.969 0.199 55.969 1 18.47 31 VAL B N 1
ATOM 3710 C CA . VAL B 1 31 ? 41.812 1.568 56.469 1 18.47 31 VAL B CA 1
ATOM 3711 C C . VAL B 1 31 ? 41.562 2.498 55.281 1 18.47 31 VAL B C 1
ATOM 3713 O O . VAL B 1 31 ? 40.625 3.311 55.312 1 18.47 31 VAL B O 1
ATOM 3716 N N . GLY B 1 32 ? 42.594 2.734 54.375 1 17.81 32 GLY B N 1
ATOM 3717 C CA . GLY B 1 32 ? 43.188 4.066 54.344 1 17.81 32 GLY B CA 1
ATOM 3718 C C . GLY B 1 32 ? 42.344 5.062 53.562 1 17.81 32 GLY B C 1
ATOM 3719 O O . GLY B 1 32 ? 41.531 4.672 52.75 1 17.81 32 GLY B O 1
ATOM 3720 N N . SER B 1 33 ? 42.656 6.438 53.656 1 19.84 33 SER B N 1
ATOM 3721 C CA . SER B 1 33 ? 42.375 7.871 53.688 1 19.84 33 SER B CA 1
ATOM 3722 C C . SER B 1 33 ? 42.344 8.445 52.281 1 19.84 33 SER B C 1
ATOM 3724 O O . SER B 1 33 ? 43.25 9.156 51.844 1 19.84 33 SER B O 1
ATOM 3726 N N . CYS B 1 34 ? 41.969 7.727 51.188 1 19.16 34 CYS B N 1
ATOM 3727 C CA . CYS B 1 34 ? 42.406 8.266 49.906 1 19.16 34 CYS B CA 1
ATOM 3728 C C . CYS B 1 34 ? 41.906 9.703 49.719 1 19.16 34 CYS B C 1
ATOM 3730 O O . CYS B 1 34 ? 40.719 9.977 49.812 1 19.16 34 CYS B O 1
ATOM 3732 N N . ALA B 1 35 ? 42.875 10.656 50 1 19.28 35 ALA B N 1
ATOM 3733 C CA . ALA B 1 35 ? 43 12.109 49.906 1 19.28 35 ALA B CA 1
ATOM 3734 C C . ALA B 1 35 ? 42.531 12.617 48.562 1 19.28 35 ALA B C 1
ATOM 3736 O O . ALA B 1 35 ? 42.969 12.109 47.5 1 19.28 35 ALA B O 1
ATOM 3737 N N . LEU B 1 36 ? 41.375 13.25 48.531 1 19.88 36 LEU B N 1
ATOM 3738 C CA . LEU B 1 36 ? 40.5 13.922 47.562 1 19.88 36 LEU B CA 1
ATOM 3739 C C . LEU B 1 36 ? 41.281 14.984 46.781 1 19.88 36 LEU B C 1
ATOM 3741 O O . LEU B 1 36 ? 41.219 16.172 47.125 1 19.88 36 LEU B O 1
ATOM 3745 N N . PHE B 1 37 ? 42.656 14.711 46.469 1 19.19 37 PHE B N 1
ATOM 3746 C CA . PHE B 1 37 ? 43.344 15.938 46.094 1 19.19 37 PHE B CA 1
ATOM 3747 C C . PHE B 1 37 ? 42.656 16.625 44.938 1 19.19 37 PHE B C 1
ATOM 3749 O O . PHE B 1 37 ? 42.25 15.969 43.969 1 19.19 37 PHE B O 1
ATOM 3756 N N . LEU B 1 38 ? 42.281 17.922 45.094 1 20.08 38 LEU B N 1
ATOM 3757 C CA . LEU B 1 38 ? 41.594 19.062 44.469 1 20.08 38 LEU B CA 1
ATOM 3758 C C . LEU B 1 38 ? 42.344 19.5 43.219 1 20.08 38 LEU B C 1
ATOM 3760 O O . LEU B 1 38 ? 42.031 20.547 42.625 1 20.08 38 LEU B O 1
ATOM 3764 N N . PHE B 1 39 ? 43.188 18.625 42.531 1 20.36 39 PHE B N 1
ATOM 3765 C CA . PHE B 1 39 ? 44.125 19.375 41.688 1 20.36 39 PHE B CA 1
ATOM 3766 C C . PHE B 1 39 ? 43.375 20.203 40.656 1 20.36 39 PHE B C 1
ATOM 3768 O O . PHE B 1 39 ? 42.562 19.672 39.906 1 20.36 39 PHE B O 1
ATOM 3775 N N . ALA B 1 40 ? 43.312 21.594 40.781 1 21.53 40 ALA B N 1
ATOM 3776 C CA . ALA B 1 40 ? 42.781 22.797 40.125 1 21.53 40 ALA B CA 1
ATOM 3777 C C . ALA B 1 40 ? 43.344 22.969 38.75 1 21.53 40 ALA B C 1
ATOM 3779 O O . ALA B 1 40 ? 43.062 23.953 38.062 1 21.53 40 ALA B O 1
ATOM 3780 N N . ALA B 1 41 ? 44.188 22 38.156 1 20.83 41 ALA B N 1
ATOM 3781 C CA . ALA B 1 41 ? 45.062 22.594 37.156 1 20.83 41 ALA B CA 1
ATOM 3782 C C . ALA B 1 41 ? 44.219 23.25 36.062 1 20.83 41 ALA B C 1
ATOM 3784 O O . ALA B 1 41 ? 43.156 22.781 35.719 1 20.83 41 ALA B O 1
ATOM 3785 N N . ASP B 1 42 ? 44.656 24.469 35.719 1 22.41 42 ASP B N 1
ATOM 3786 C CA . ASP B 1 42 ? 44.312 25.625 34.875 1 22.41 42 ASP B CA 1
ATOM 3787 C C . ASP B 1 42 ? 44.25 25.234 33.406 1 22.41 42 ASP B C 1
ATOM 3789 O O . ASP B 1 42 ? 45.281 24.953 32.781 1 22.41 42 ASP B O 1
ATOM 3793 N N . LEU B 1 43 ? 43.531 24.297 33.031 1 21.7 43 LEU B N 1
ATOM 3794 C CA . LEU B 1 43 ? 43.594 23.891 31.641 1 21.7 43 LEU B CA 1
ATOM 3795 C C . LEU B 1 43 ? 43.406 25.078 30.703 1 21.7 43 LEU B C 1
ATOM 3797 O O . LEU B 1 43 ? 42.5 25.875 30.875 1 21.7 43 LEU B O 1
ATOM 3801 N N . PRO B 1 44 ? 44.562 25.5 30.078 1 23.27 44 PRO B N 1
ATOM 3802 C CA . PRO B 1 44 ? 44.594 26.719 29.281 1 23.27 44 PRO B CA 1
ATOM 3803 C C . PRO B 1 44 ? 43.438 26.797 28.266 1 23.27 44 PRO B C 1
ATOM 3805 O O . PRO B 1 44 ? 42.938 25.766 27.844 1 23.27 44 PRO B O 1
ATOM 3808 N N . ARG B 1 45 ? 42.719 27.906 28.266 1 23.42 45 ARG B N 1
ATOM 3809 C CA . ARG B 1 45 ? 41.531 28.375 27.531 1 23.42 45 ARG B CA 1
ATOM 3810 C C . ARG B 1 45 ? 41.812 28.406 26.031 1 23.42 45 ARG B C 1
ATOM 3812 O O . ARG B 1 45 ? 42.656 29.172 25.562 1 23.42 45 ARG B O 1
ATOM 3819 N N . ILE B 1 46 ? 42.031 27.297 25.422 1 20.95 46 ILE B N 1
ATOM 3820 C CA . ILE B 1 46 ? 42.312 27.359 24 1 20.95 46 ILE B CA 1
ATOM 3821 C C . ILE B 1 46 ? 41.25 28.188 23.297 1 20.95 46 ILE B C 1
ATOM 3823 O O . ILE B 1 46 ? 40.062 27.828 23.297 1 20.95 46 ILE B O 1
ATOM 3827 N N . ARG B 1 47 ? 41.406 29.562 23.219 1 21.58 47 ARG B N 1
ATOM 3828 C CA . ARG B 1 47 ? 40.562 30.562 22.547 1 21.58 47 ARG B CA 1
ATOM 3829 C C . ARG B 1 47 ? 40.438 30.266 21.062 1 21.58 47 ARG B C 1
ATOM 3831 O O . ARG B 1 47 ? 41.438 30.25 20.328 1 21.58 47 ARG B O 1
ATOM 3838 N N . ILE B 1 48 ? 39.75 29.344 20.719 1 20.73 48 ILE B N 1
ATOM 3839 C CA . ILE B 1 48 ? 39.562 29.109 19.297 1 20.73 48 ILE B CA 1
ATOM 3840 C C . ILE B 1 48 ? 39.031 30.375 18.641 1 20.73 48 ILE B C 1
ATOM 3842 O O . ILE B 1 48 ? 37.906 30.828 18.953 1 20.73 48 ILE B O 1
ATOM 3846 N N . GLU B 1 49 ? 39.875 31.328 18.297 1 21.33 49 GLU B N 1
ATOM 3847 C CA . GLU B 1 49 ? 39.5 32.562 17.609 1 21.33 49 GLU B CA 1
ATOM 3848 C C . GLU B 1 49 ? 38.875 32.281 16.266 1 21.33 49 GLU B C 1
ATOM 3850 O O . GLU B 1 49 ? 39.438 31.609 15.414 1 21.33 49 GLU B O 1
ATOM 3855 N N . TYR B 1 50 ? 37.656 32.125 16.266 1 20.5 50 TYR B N 1
ATOM 3856 C CA . TYR B 1 50 ? 36.875 32.031 15.031 1 20.5 50 TYR B CA 1
ATOM 3857 C C . TYR B 1 50 ? 37.125 33.25 14.156 1 20.5 50 TYR B C 1
ATOM 3859 O O . TYR B 1 50 ? 36.969 34.406 14.586 1 20.5 50 TYR B O 1
ATOM 3867 N N . ALA B 1 51 ? 38.25 33.25 13.453 1 22.06 51 ALA B N 1
ATOM 3868 C CA . ALA B 1 51 ? 38.562 34.344 12.547 1 22.06 51 ALA B CA 1
ATOM 3869 C C . ALA B 1 51 ? 37.312 34.719 11.734 1 22.06 51 ALA B C 1
ATOM 3871 O O . ALA B 1 51 ? 36.688 33.875 11.102 1 22.06 51 ALA B O 1
ATOM 3872 N N . CYS B 1 52 ? 36.625 35.812 12.133 1 22.5 52 CYS B N 1
ATOM 3873 C CA . CYS B 1 52 ? 35.594 36.594 11.445 1 22.5 52 CYS B CA 1
ATOM 3874 C C . CYS B 1 52 ? 36.062 37 10.055 1 22.5 52 CYS B C 1
ATOM 3876 O O . CYS B 1 52 ? 36.875 37.906 9.922 1 22.5 52 CYS B O 1
ATOM 3878 N N . LEU B 1 53 ? 36.531 36.062 9.211 1 22.08 53 LEU B N 1
ATOM 3879 C CA . LEU B 1 53 ? 36.906 36.625 7.914 1 22.08 53 LEU B CA 1
ATOM 3880 C C . LEU B 1 53 ? 35.812 37.594 7.414 1 22.08 53 LEU B C 1
ATOM 3882 O O . LEU B 1 53 ? 34.656 37.219 7.352 1 22.08 53 LEU B O 1
ATOM 3886 N N . ASN B 1 54 ? 35.969 38.906 7.59 1 22.48 54 ASN B N 1
ATOM 3887 C CA . ASN B 1 54 ? 35.25 40.094 7.188 1 22.48 54 ASN B CA 1
ATOM 3888 C C . ASN B 1 54 ? 35 40.125 5.684 1 22.48 54 ASN B C 1
ATOM 3890 O O . ASN B 1 54 ? 34.75 41.188 5.117 1 22.48 54 ASN B O 1
ATOM 3894 N N . GLY B 1 55 ? 35.406 39.125 4.91 1 22.34 55 GLY B N 1
ATOM 3895 C CA . GLY B 1 55 ? 35.406 39.594 3.531 1 22.34 55 GLY B CA 1
ATOM 3896 C C . GLY B 1 55 ? 34.062 40.125 3.072 1 22.34 55 GLY B C 1
ATOM 3897 O O . GLY B 1 55 ? 33 39.562 3.426 1 22.34 55 GLY B O 1
ATOM 3898 N N . ALA B 1 56 ? 33.906 41.438 2.816 1 22.06 56 ALA B N 1
ATOM 3899 C CA . ALA B 1 56 ? 32.844 42.25 2.211 1 22.06 56 ALA B CA 1
ATOM 3900 C C . ALA B 1 56 ? 32.312 41.594 0.941 1 22.06 56 ALA B C 1
ATOM 3902 O O . ALA B 1 56 ? 32.875 41.75 -0.135 1 22.06 56 ALA B O 1
ATOM 3903 N N . ARG B 1 57 ? 32.156 40.312 0.921 1 24.17 57 ARG B N 1
ATOM 3904 C CA . ARG B 1 57 ? 31.688 39.906 -0.399 1 24.17 57 ARG B CA 1
ATOM 3905 C C . ARG B 1 57 ? 30.469 40.75 -0.818 1 24.17 57 ARG B C 1
ATOM 3907 O O . ARG B 1 57 ? 29.578 41 -0.014 1 24.17 57 ARG B O 1
ATOM 3914 N N . ASP B 1 58 ? 30.641 41.562 -1.794 1 23.27 58 ASP B N 1
ATOM 3915 C CA . ASP B 1 58 ? 29.641 42.375 -2.477 1 23.27 58 ASP B CA 1
ATOM 3916 C C . ASP B 1 58 ? 28.328 41.594 -2.625 1 23.27 58 ASP B C 1
ATOM 3918 O O . ASP B 1 58 ? 28.328 40.375 -2.865 1 23.27 58 ASP B O 1
ATOM 3922 N N . ALA B 1 59 ? 27.297 42.062 -1.977 1 26.12 59 ALA B N 1
ATOM 3923 C CA . ALA B 1 59 ? 25.906 41.594 -2.012 1 26.12 59 ALA B CA 1
ATOM 3924 C C . ALA B 1 59 ? 25.438 41.344 -3.445 1 26.12 59 ALA B C 1
ATOM 3926 O O . ALA B 1 59 ? 25.609 42.188 -4.324 1 26.12 59 ALA B O 1
ATOM 3927 N N . PRO B 1 60 ? 25.609 40.062 -3.932 1 27.92 60 PRO B N 1
ATOM 3928 C CA . PRO B 1 60 ? 25.203 40 -5.336 1 27.92 60 PRO B CA 1
ATOM 3929 C C . PRO B 1 60 ? 23.922 40.781 -5.617 1 27.92 60 PRO B C 1
ATOM 3931 O O . PRO B 1 60 ? 23.109 41 -4.715 1 27.92 60 PRO B O 1
ATOM 3934 N N . PRO B 1 61 ? 23.891 41.656 -6.641 1 25.8 61 PRO B N 1
ATOM 3935 C CA . PRO B 1 61 ? 22.719 42.5 -6.938 1 25.8 61 PRO B CA 1
ATOM 3936 C C . PRO B 1 61 ? 21.422 41.719 -6.902 1 25.8 61 PRO B C 1
ATOM 3938 O O . PRO B 1 61 ? 21.422 40.5 -7.105 1 25.8 61 PRO B O 1
ATOM 3941 N N . THR B 1 62 ? 20.547 42.125 -6 1 25.95 62 THR B N 1
ATOM 3942 C CA . THR B 1 62 ? 19.141 41.75 -5.832 1 25.95 62 THR B CA 1
ATOM 3943 C C . THR B 1 62 ? 18.422 41.688 -7.18 1 25.95 62 THR B C 1
ATOM 3945 O O . THR B 1 62 ? 18.094 42.75 -7.754 1 25.95 62 THR B O 1
ATOM 3948 N N . ASN B 1 63 ? 18.984 40.969 -8.18 1 26.06 63 ASN B N 1
ATOM 3949 C CA . ASN B 1 63 ? 18.109 41 -9.352 1 26.06 63 ASN B CA 1
ATOM 3950 C C . ASN B 1 63 ? 16.656 40.688 -8.977 1 26.06 63 ASN B C 1
ATOM 3952 O O . ASN B 1 63 ? 16.375 39.625 -8.422 1 26.06 63 ASN B O 1
ATOM 3956 N N . SER B 1 64 ? 15.852 41.719 -8.695 1 22.56 64 SER B N 1
ATOM 3957 C CA . SER B 1 64 ? 14.398 41.719 -8.562 1 22.56 64 SER B CA 1
ATOM 3958 C C . SER B 1 64 ? 13.742 40.906 -9.656 1 22.56 64 SER B C 1
ATOM 3960 O O . SER B 1 64 ? 13.367 41.406 -10.703 1 22.56 64 SER B O 1
ATOM 3962 N N . LYS B 1 65 ? 14.305 39.75 -10.016 1 30.02 65 LYS B N 1
ATOM 3963 C CA . LYS B 1 65 ? 13.453 39.125 -11.016 1 30.02 65 LYS B CA 1
ATOM 3964 C C . LYS B 1 65 ? 11.992 39.125 -10.578 1 30.02 65 LYS B C 1
ATOM 3966 O O . LYS B 1 65 ? 11.688 38.781 -9.43 1 30.02 65 LYS B O 1
ATOM 3971 N N . GLU B 1 66 ? 11.18 39.875 -11.297 1 25.52 66 GLU B N 1
ATOM 3972 C CA . GLU B 1 66 ? 9.719 39.969 -11.219 1 25.52 66 GLU B CA 1
ATOM 3973 C C . GLU B 1 66 ? 9.102 38.594 -10.945 1 25.52 66 GLU B C 1
ATOM 3975 O O . GLU B 1 66 ? 9.547 37.594 -11.5 1 25.52 66 GLU B O 1
ATOM 3980 N N . PRO B 1 67 ? 8.414 38.5 -9.859 1 30.39 67 PRO B N 1
ATOM 3981 C CA . PRO B 1 67 ? 7.758 37.219 -9.578 1 30.39 67 PRO B CA 1
ATOM 3982 C C . PRO B 1 67 ? 7.059 36.625 -10.797 1 30.39 67 PRO B C 1
ATOM 3984 O O . PRO B 1 67 ? 6.465 37.344 -11.594 1 30.39 67 PRO B O 1
ATOM 3987 N N . PRO B 1 68 ? 7.66 35.531 -11.375 1 30.08 68 PRO B N 1
ATOM 3988 C CA . PRO B 1 68 ? 6.926 35.062 -12.547 1 30.08 68 PRO B CA 1
ATOM 3989 C C . PRO B 1 68 ? 5.41 35.125 -12.375 1 30.08 68 PRO B C 1
ATOM 3991 O O . PRO B 1 68 ? 4.914 35.125 -11.242 1 30.08 68 PRO B O 1
ATOM 3994 N N . GLU B 1 69 ? 4.68 35.656 -13.367 1 27.22 69 GLU B N 1
ATOM 3995 C CA . GLU B 1 69 ? 3.227 35.75 -13.484 1 27.22 69 GLU B CA 1
ATOM 3996 C C . GLU B 1 69 ? 2.562 34.438 -13.07 1 27.22 69 GLU B C 1
ATOM 3998 O O . GLU B 1 69 ? 3.057 33.375 -13.391 1 27.22 69 GLU B O 1
ATOM 4003 N N . ALA B 1 70 ? 1.687 34.5 -12.07 1 30.39 70 ALA B N 1
ATOM 4004 C CA . ALA B 1 70 ? 0.808 33.438 -11.625 1 30.39 70 ALA B CA 1
ATOM 4005 C C . ALA B 1 70 ? 0.234 32.656 -12.82 1 30.39 70 ALA B C 1
ATOM 4007 O O . ALA B 1 70 ? -0.493 33.219 -13.633 1 30.39 70 ALA B O 1
ATOM 4008 N N . VAL B 1 71 ? 0.981 31.766 -13.445 1 28.88 71 VAL B N 1
ATOM 4009 C CA . VAL B 1 71 ? 0.326 30.953 -14.469 1 28.88 71 VAL B CA 1
ATOM 4010 C C . VAL B 1 71 ? -0.958 30.344 -13.906 1 28.88 71 VAL B C 1
ATOM 4012 O O . VAL B 1 71 ? -0.922 29.594 -12.922 1 28.88 71 VAL B O 1
ATOM 4015 N N . VAL B 1 72 ? -2.1 30.922 -14.211 1 26.42 72 VAL B N 1
ATOM 4016 C CA . VAL B 1 72 ? -3.439 30.375 -14.023 1 26.42 72 VAL B CA 1
ATOM 4017 C C . VAL B 1 72 ? -3.504 28.953 -14.586 1 26.42 72 VAL B C 1
ATOM 4019 O O . VAL B 1 72 ? -3.33 28.75 -15.789 1 26.42 72 VAL B O 1
ATOM 4022 N N . VAL B 1 73 ? -3.23 28.031 -13.789 1 30.19 73 VAL B N 1
ATOM 4023 C CA . VAL B 1 73 ? -3.504 26.641 -14.148 1 30.19 73 VAL B CA 1
ATOM 4024 C C . VAL B 1 73 ? -4.895 26.531 -14.766 1 30.19 73 VAL B C 1
ATOM 4026 O O . VAL B 1 73 ? -5.891 26.906 -14.141 1 30.19 73 VAL B O 1
ATOM 4029 N N . GLN B 1 74 ? -4.902 26.484 -16.094 1 27.75 74 GLN B N 1
ATOM 4030 C CA . GLN B 1 74 ? -6.148 26.156 -16.781 1 27.75 74 GLN B CA 1
ATOM 4031 C C . GLN B 1 74 ? -6.809 24.922 -16.172 1 27.75 74 GLN B C 1
ATOM 4033 O O . GLN B 1 74 ? -6.219 23.844 -16.156 1 27.75 74 GLN B O 1
ATOM 4038 N N . THR B 1 75 ? -7.703 25.078 -15.242 1 31.86 75 THR B N 1
ATOM 4039 C CA . THR B 1 75 ? -8.617 24.078 -14.703 1 31.86 75 THR B CA 1
ATOM 4040 C C . THR B 1 75 ? -9.195 23.219 -15.828 1 31.86 75 THR B C 1
ATOM 4042 O O . THR B 1 75 ? -9.641 23.75 -16.859 1 31.86 75 THR B O 1
ATOM 4045 N N . VAL B 1 76 ? -8.875 22.047 -15.992 1 34.31 76 VAL B N 1
ATOM 4046 C CA . VAL B 1 76 ? -9.461 21.031 -16.859 1 34.31 76 VAL B CA 1
ATOM 4047 C C . VAL B 1 76 ? -10.969 21.219 -16.922 1 34.31 76 VAL B C 1
ATOM 4049 O O . VAL B 1 76 ? -11.578 21.719 -15.977 1 34.31 76 VAL B O 1
ATOM 4052 N N . ARG B 1 77 ? -11.625 20.875 -18.062 1 34.81 77 ARG B N 1
ATOM 4053 C CA . ARG B 1 77 ? -12.938 21.109 -18.656 1 34.81 77 ARG B CA 1
ATOM 4054 C C . ARG B 1 77 ? -14.055 20.703 -17.688 1 34.81 77 ARG B C 1
ATOM 4056 O O . ARG B 1 77 ? -15.117 21.312 -17.672 1 34.81 77 ARG B O 1
ATOM 4063 N N . GLY B 1 78 ? -13.953 19.406 -17.125 1 36.53 78 GLY B N 1
ATOM 4064 C CA . GLY B 1 78 ? -15.18 18.922 -16.516 1 36.53 78 GLY B CA 1
ATOM 4065 C C . GLY B 1 78 ? -15.43 19.484 -15.141 1 36.53 78 GLY B C 1
ATOM 4066 O O . GLY B 1 78 ? -16.203 18.922 -14.359 1 36.53 78 GLY B O 1
ATOM 4067 N N . GLU B 1 79 ? -14.523 20.234 -14.547 1 41.94 79 GLU B N 1
ATOM 4068 C CA . GLU B 1 79 ? -14.891 20.766 -13.234 1 41.94 79 GLU B CA 1
ATOM 4069 C C . GLU B 1 79 ? -16.203 21.531 -13.305 1 41.94 79 GLU B C 1
ATOM 4071 O O . GLU B 1 79 ? -16.312 22.531 -14.008 1 41.94 79 GLU B O 1
ATOM 4076 N N . GLU B 1 80 ? -17.25 20.969 -13.32 1 43.69 80 GLU B N 1
ATOM 4077 C CA . GLU B 1 80 ? -18.438 21.75 -13.016 1 43.69 80 GLU B CA 1
ATOM 4078 C C . GLU B 1 80 ? -18.078 23.016 -12.242 1 43.69 80 GLU B C 1
ATOM 4080 O O . GLU B 1 80 ? -17.219 22.984 -11.352 1 43.69 80 GLU B O 1
ATOM 4085 N N . GLU B 1 81 ? -18.234 24.188 -12.812 1 56.81 81 GLU B N 1
ATOM 4086 C CA . GLU B 1 81 ? -18.094 25.578 -12.383 1 56.81 81 GLU B CA 1
ATOM 4087 C C . GLU B 1 81 ? -18.469 25.734 -10.914 1 56.81 81 GLU B C 1
ATOM 4089 O O . GLU B 1 81 ? -19.625 26.047 -10.594 1 56.81 81 GLU B O 1
ATOM 4094 N N . GLN B 1 82 ? -17.938 24.797 -10.086 1 71.25 82 GLN B N 1
ATOM 4095 C CA . GLN B 1 82 ? -18.266 25.062 -8.688 1 71.25 82 GLN B CA 1
ATOM 4096 C C . GLN B 1 82 ? -18.016 26.531 -8.328 1 71.25 82 GLN B C 1
ATOM 4098 O O . GLN B 1 82 ? -16.969 27.094 -8.672 1 71.25 82 GLN B O 1
ATOM 4103 N N . ARG B 1 83 ? -19.062 27.078 -7.887 1 86.56 83 ARG B N 1
ATOM 4104 C CA . ARG B 1 83 ? -19 28.453 -7.41 1 86.56 83 ARG B CA 1
ATOM 4105 C C . ARG B 1 83 ? -17.906 28.625 -6.367 1 86.56 83 ARG B C 1
ATOM 4107 O O . ARG B 1 83 ? -17.781 27.812 -5.441 1 86.56 83 ARG B O 1
ATOM 4114 N N . LEU B 1 84 ? -17.062 29.609 -6.613 1 94.62 84 LEU B N 1
ATOM 4115 C CA . LEU B 1 84 ? -16.016 29.938 -5.664 1 94.62 84 LEU B CA 1
ATOM 4116 C C . LEU B 1 84 ? -16.578 30.609 -4.426 1 94.62 84 LEU B C 1
ATOM 4118 O O . LEU B 1 84 ? -17.469 31.469 -4.531 1 94.62 84 LEU B O 1
ATOM 4122 N N . ARG B 1 85 ? -16.141 30.281 -3.322 1 95.75 85 ARG B N 1
ATOM 4123 C CA . ARG B 1 85 ? -16.562 30.891 -2.07 1 95.75 85 ARG B CA 1
ATOM 4124 C C . ARG B 1 85 ? -16.141 32.344 -2.006 1 95.75 85 ARG B C 1
ATOM 4126 O O . ARG B 1 85 ? -14.977 32.688 -2.279 1 95.75 85 ARG B O 1
ATOM 4133 N N . GLN B 1 86 ? -17.141 33.125 -1.64 1 96.38 86 GLN B N 1
ATOM 4134 C CA . GLN B 1 86 ? -16.859 34.562 -1.512 1 96.38 86 GLN B CA 1
ATOM 4135 C C . GLN B 1 86 ? -16.531 34.938 -0.07 1 96.38 86 GLN B C 1
ATOM 4137 O O . GLN B 1 86 ? -16.875 34.188 0.86 1 96.38 86 GLN B O 1
ATOM 4142 N N . LEU B 1 87 ? -15.859 36.062 0.074 1 96.12 87 LEU B N 1
ATOM 4143 C CA . LEU B 1 87 ? -15.484 36.562 1.399 1 96.12 87 LEU B CA 1
ATOM 4144 C C . LEU B 1 87 ? -16.719 36.844 2.24 1 96.12 87 LEU B C 1
ATOM 4146 O O . LEU B 1 87 ? -16.672 36.781 3.471 1 96.12 87 LEU B O 1
ATOM 4150 N N . SER B 1 88 ? -17.859 37.156 1.56 1 95.88 88 SER B N 1
ATOM 4151 C CA . SER B 1 88 ? -19.109 37.469 2.24 1 95.88 88 SER B CA 1
ATOM 4152 C C . SER B 1 88 ? -19.875 36.219 2.639 1 95.88 88 SER B C 1
ATOM 4154 O O . SER B 1 88 ? -20.812 36.281 3.438 1 95.88 88 SER B O 1
ATOM 4156 N N . ASP B 1 89 ? -19.406 35.094 2.111 1 96.12 89 ASP B N 1
ATOM 4157 C CA . ASP B 1 89 ? -20.062 33.812 2.449 1 96.12 89 ASP B CA 1
ATOM 4158 C C . ASP B 1 89 ? -19.688 33.375 3.859 1 96.12 89 ASP B C 1
ATOM 4160 O O . ASP B 1 89 ? -18.719 33.875 4.438 1 96.12 89 ASP B O 1
ATOM 4164 N N . ARG B 1 90 ? -20.547 32.5 4.383 1 95 90 ARG B N 1
ATOM 4165 C CA . ARG B 1 90 ? -20.172 31.859 5.645 1 95 90 ARG B CA 1
ATOM 4166 C C . ARG B 1 90 ? -18.812 31.188 5.531 1 95 90 ARG B C 1
ATOM 4168 O O . ARG B 1 90 ? -18.5 30.562 4.508 1 95 90 ARG B O 1
ATOM 4175 N N . PRO B 1 91 ? -18.031 31.312 6.609 1 95.19 91 PRO B N 1
ATOM 4176 C CA . PRO B 1 91 ? -16.719 30.656 6.566 1 95.19 91 PRO B CA 1
ATOM 4177 C C . PRO B 1 91 ? -16.812 29.156 6.301 1 95.19 91 PRO B C 1
ATOM 4179 O O . PRO B 1 91 ? -17.797 28.516 6.688 1 95.19 91 PRO B O 1
ATOM 4182 N N . TYR B 1 92 ? -15.789 28.594 5.684 1 95.81 92 TYR B N 1
ATOM 4183 C CA . TYR B 1 92 ? -15.711 27.172 5.367 1 95.81 92 TYR B CA 1
ATOM 4184 C C . TYR B 1 92 ? -15.703 26.328 6.637 1 95.81 92 TYR B C 1
ATOM 4186 O O . TYR B 1 92 ? -15.133 26.734 7.656 1 95.81 92 TYR B O 1
ATOM 4194 N N . SER B 1 93 ? -16.391 25.203 6.551 1 91.44 93 SER B N 1
ATOM 4195 C CA . SER B 1 93 ? -16.391 24.219 7.637 1 91.44 93 SER B CA 1
ATOM 4196 C C . SER B 1 93 ? -16.203 22.797 7.105 1 91.44 93 SER B C 1
ATOM 4198 O O . SER B 1 93 ? -16.75 22.453 6.059 1 91.44 93 SER B O 1
ATOM 4200 N N . LEU B 1 94 ? -15.438 21.953 7.84 1 91.5 94 LEU B N 1
ATOM 4201 C CA . LEU B 1 94 ? -15.203 20.578 7.445 1 91.5 94 LEU B CA 1
ATOM 4202 C C . LEU B 1 94 ? -16.406 19.703 7.766 1 91.5 94 LEU B C 1
ATOM 4204 O O . LEU B 1 94 ? -16.547 18.594 7.23 1 91.5 94 LEU B O 1
ATOM 4208 N N . GLY B 1 95 ? -17.281 20.156 8.57 1 83.81 95 GLY B N 1
ATOM 4209 C CA . GLY B 1 95 ? -18.438 19.406 9.031 1 83.81 95 GLY B CA 1
ATOM 4210 C C . GLY B 1 95 ? -18.922 19.844 10.398 1 83.81 95 GLY B C 1
ATOM 4211 O O . GLY B 1 95 ? -18.453 20.859 10.938 1 83.81 95 GLY B O 1
ATOM 4212 N N . PRO B 1 96 ? -19.859 19.094 10.906 1 81.5 96 PRO B N 1
ATOM 4213 C CA . PRO B 1 96 ? -20.406 19.5 12.211 1 81.5 96 PRO B CA 1
ATOM 4214 C C . PRO B 1 96 ? -19.391 19.328 13.344 1 81.5 96 PRO B C 1
ATOM 4216 O O . PRO B 1 96 ? -18.578 18.406 13.32 1 81.5 96 PRO B O 1
ATOM 4219 N N . ASN B 1 97 ? -19.516 20.266 14.219 1 77.81 97 ASN B N 1
ATOM 4220 C CA . ASN B 1 97 ? -18.672 20.172 15.414 1 77.81 97 ASN B CA 1
ATOM 4221 C C . ASN B 1 97 ? -19.062 18.984 16.281 1 77.81 97 ASN B C 1
ATOM 4223 O O . ASN B 1 97 ? -20.25 18.688 16.453 1 77.81 97 ASN B O 1
ATOM 4227 N N . VAL B 1 98 ? -18.016 18.328 16.625 1 78.69 98 VAL B N 1
ATOM 4228 C CA . VAL B 1 98 ? -18.234 17.219 17.547 1 78.69 98 VAL B CA 1
ATOM 4229 C C . VAL B 1 98 ? -17.781 17.594 18.953 1 78.69 98 VAL B C 1
ATOM 4231 O O . VAL B 1 98 ? -16.75 17.094 19.422 1 78.69 98 VAL B O 1
ATOM 4234 N N . ALA B 1 99 ? -18.547 18.312 19.719 1 79.5 99 ALA B N 1
ATOM 4235 C CA . ALA B 1 99 ? -18.156 18.922 21 1 79.5 99 ALA B CA 1
ATOM 4236 C C . ALA B 1 99 ? -17.812 17.859 22.031 1 79.5 99 ALA B C 1
ATOM 4238 O O . ALA B 1 99 ? -16.922 18.062 22.859 1 79.5 99 ALA B O 1
ATOM 4239 N N . ASP B 1 100 ? -18.391 16.766 21.953 1 89 100 ASP B N 1
ATOM 4240 C CA . ASP B 1 100 ? -18.125 15.727 22.938 1 89 100 ASP B CA 1
ATOM 4241 C C . ASP B 1 100 ? -17.359 14.562 22.328 1 89 100 ASP B C 1
ATOM 4243 O O . ASP B 1 100 ? -17.531 13.414 22.719 1 89 100 ASP B O 1
ATOM 4247 N N . TYR B 1 101 ? -16.469 14.953 21.391 1 91.75 101 TYR B N 1
ATOM 4248 C CA . TYR B 1 101 ? -15.781 13.898 20.641 1 91.75 101 TYR B CA 1
ATOM 4249 C C . TYR B 1 101 ? -14.969 13.016 21.562 1 91.75 101 TYR B C 1
ATOM 4251 O O . TYR B 1 101 ? -14.992 11.789 21.453 1 91.75 101 TYR B O 1
ATOM 4259 N N . ASP B 1 102 ? -14.281 13.602 22.5 1 94.19 102 ASP B N 1
ATOM 4260 C CA . ASP B 1 102 ? -13.414 12.82 23.375 1 94.19 102 ASP B CA 1
ATOM 4261 C C . ASP B 1 102 ? -14.227 11.828 24.203 1 94.19 102 ASP B C 1
ATOM 4263 O O . ASP B 1 102 ? -13.828 10.672 24.359 1 94.19 102 ASP B O 1
ATOM 4267 N N . ALA B 1 103 ? -15.305 12.297 24.688 1 92.81 103 ALA B N 1
ATOM 4268 C CA . ALA B 1 103 ? -16.156 11.43 25.484 1 92.81 103 ALA B CA 1
ATOM 4269 C C . ALA B 1 103 ? -16.75 10.312 24.625 1 92.81 103 ALA B C 1
ATOM 4271 O O . ALA B 1 103 ? -16.812 9.156 25.062 1 92.81 103 ALA B O 1
ATOM 4272 N N . ARG B 1 104 ? -17.141 10.648 23.516 1 89.62 104 ARG B N 1
ATOM 4273 C CA . ARG B 1 104 ? -17.734 9.664 22.609 1 89.62 104 ARG B CA 1
ATOM 4274 C C . ARG B 1 104 ? -16.688 8.633 22.172 1 89.62 104 ARG B C 1
ATOM 4276 O O . ARG B 1 104 ? -16.984 7.441 22.109 1 89.62 104 ARG B O 1
ATOM 4283 N N . ARG B 1 105 ? -15.539 9.102 21.828 1 92.38 105 ARG B N 1
ATOM 4284 C CA . ARG B 1 105 ? -14.453 8.195 21.438 1 92.38 105 ARG B CA 1
ATOM 4285 C C . ARG B 1 105 ? -14.094 7.262 22.578 1 92.38 105 ARG B C 1
ATOM 4287 O O . ARG B 1 105 ? -13.898 6.062 22.375 1 92.38 105 ARG B O 1
ATOM 4294 N N . ALA B 1 106 ? -14.031 7.797 23.766 1 93.62 106 ALA B N 1
ATOM 4295 C CA . ALA B 1 106 ? -13.734 6.98 24.938 1 93.62 106 ALA B CA 1
ATOM 4296 C C . ALA B 1 106 ? -14.789 5.902 25.125 1 93.62 106 ALA B C 1
ATOM 4298 O O . ALA B 1 106 ? -14.469 4.758 25.469 1 93.62 106 ALA B O 1
ATOM 4299 N N . ALA B 1 107 ? -16.016 6.305 25.016 1 91.75 107 ALA B N 1
ATOM 4300 C CA . ALA B 1 107 ? -17.109 5.348 25.141 1 91.75 107 ALA B CA 1
ATOM 4301 C C . ALA B 1 107 ? -17.016 4.254 24.078 1 91.75 107 ALA B C 1
ATOM 4303 O O . ALA B 1 107 ? -17.266 3.082 24.359 1 91.75 107 ALA B O 1
ATOM 4304 N N . TRP B 1 108 ? -16.656 4.68 22.891 1 89.81 108 TRP B N 1
ATOM 4305 C CA . TRP B 1 108 ? -16.516 3.717 21.812 1 89.81 108 TRP B CA 1
ATOM 4306 C C . TRP B 1 108 ? -15.398 2.725 22.094 1 89.81 108 TRP B C 1
ATOM 4308 O O . TRP B 1 108 ? -15.57 1.517 21.922 1 89.81 108 TRP B O 1
ATOM 4318 N N . LEU B 1 109 ? -14.305 3.201 22.547 1 91.88 109 LEU B N 1
ATOM 4319 C CA . LEU B 1 109 ? -13.156 2.359 22.859 1 91.88 109 LEU B CA 1
ATOM 4320 C C . LEU B 1 109 ? -13.492 1.38 23.984 1 91.88 109 LEU B C 1
ATOM 4322 O O . LEU B 1 109 ? -13.086 0.216 23.938 1 91.88 109 LEU B O 1
ATOM 4326 N N . ALA B 1 110 ? -14.203 1.84 24.938 1 92.69 110 ALA B N 1
ATOM 4327 C CA . ALA B 1 110 ? -14.625 0.98 26.047 1 92.69 110 ALA B CA 1
ATOM 4328 C C . ALA B 1 110 ? -15.531 -0.142 25.562 1 92.69 110 ALA B C 1
ATOM 4330 O O . ALA B 1 110 ? -15.469 -1.267 26.062 1 92.69 110 ALA B O 1
ATOM 4331 N N . ALA B 1 111 ? -16.312 0.189 24.625 1 88 111 ALA B N 1
ATOM 4332 C CA . ALA B 1 111 ? -17.281 -0.77 24.094 1 88 111 ALA B CA 1
ATOM 4333 C C . ALA B 1 111 ? -16.609 -1.731 23.109 1 88 111 ALA B C 1
ATOM 4335 O O . ALA B 1 111 ? -17.172 -2.771 22.766 1 88 111 ALA B O 1
ATOM 4336 N N . HIS B 1 112 ? -15.391 -1.349 22.656 1 87.06 112 HIS B N 1
ATOM 4337 C CA . HIS B 1 112 ? -14.688 -2.156 21.672 1 87.06 112 HIS B CA 1
ATOM 4338 C C . HIS B 1 112 ? -13.266 -2.479 22.125 1 87.06 112 HIS B C 1
ATOM 4340 O O . HIS B 1 112 ? -12.297 -2.084 21.484 1 87.06 112 HIS B O 1
ATOM 4346 N N . PRO B 1 113 ? -13.102 -3.314 23.141 1 87.38 113 PRO B N 1
ATOM 4347 C CA . PRO B 1 113 ? -11.773 -3.598 23.703 1 87.38 113 PRO B CA 1
ATOM 4348 C C . PRO B 1 113 ? -10.859 -4.32 22.703 1 87.38 113 PRO B C 1
ATOM 4350 O O . PRO B 1 113 ? -9.641 -4.316 22.875 1 87.38 113 PRO B O 1
ATOM 4353 N N . GLY B 1 114 ? -11.414 -4.871 21.656 1 83.5 114 GLY B N 1
ATOM 4354 C CA . GLY B 1 114 ? -10.633 -5.531 20.625 1 83.5 114 GLY B CA 1
ATOM 4355 C C . GLY B 1 114 ? -9.914 -4.562 19.703 1 83.5 114 GLY B C 1
ATOM 4356 O O . GLY B 1 114 ? -9.023 -4.957 18.953 1 83.5 114 GLY B O 1
ATOM 4357 N N . PHE B 1 115 ? -10.281 -3.354 19.781 1 88.06 115 PHE B N 1
ATOM 4358 C CA . PHE B 1 115 ? -9.68 -2.305 18.969 1 88.06 115 PHE B CA 1
ATOM 4359 C C . PHE B 1 115 ? -9.086 -1.213 19.844 1 88.06 115 PHE B C 1
ATOM 4361 O O . PHE B 1 115 ? -9.531 -0.066 19.812 1 88.06 115 PHE B O 1
ATOM 4368 N N . PRO B 1 116 ? -7.977 -1.599 20.469 1 90.31 116 PRO B N 1
ATOM 4369 C CA . PRO B 1 116 ? -7.391 -0.648 21.406 1 90.31 116 PRO B CA 1
ATOM 4370 C C . PRO B 1 116 ? -6.625 0.478 20.719 1 90.31 116 PRO B C 1
ATOM 4372 O O . PRO B 1 116 ? -6.027 0.265 19.656 1 90.31 116 PRO B O 1
ATOM 4375 N N . ALA B 1 117 ? -6.633 1.557 21.359 1 93.69 117 ALA B N 1
ATOM 4376 C CA . ALA B 1 117 ? -5.898 2.713 20.859 1 93.69 117 ALA B CA 1
ATOM 4377 C C . ALA B 1 117 ? -4.395 2.525 21.031 1 93.69 117 ALA B C 1
ATOM 4379 O O . ALA B 1 117 ? -3.6 3.178 20.359 1 93.69 117 ALA B O 1
ATOM 4380 N N . MET B 1 118 ? -4.047 1.701 21.984 1 92.94 118 MET B N 1
ATOM 4381 C CA . MET B 1 118 ? -2.658 1.31 22.219 1 92.94 118 MET B CA 1
ATOM 4382 C C . MET B 1 118 ? -2.432 -0.148 21.828 1 92.94 118 MET B C 1
ATOM 4384 O O . MET B 1 118 ? -3.102 -1.044 22.344 1 92.94 118 MET B O 1
ATOM 4388 N N . VAL B 1 119 ? -1.46 -0.368 20.938 1 87.31 119 VAL B N 1
ATOM 4389 C CA . VAL B 1 119 ? -1.263 -1.73 20.453 1 87.31 119 VAL B CA 1
ATOM 4390 C C . VAL B 1 119 ? -0.27 -2.461 21.359 1 87.31 119 VAL B C 1
ATOM 4392 O O . VAL B 1 119 ? -0.196 -3.691 21.344 1 87.31 119 VAL B O 1
ATOM 4395 N N . ALA B 1 120 ? 0.526 -1.792 22.078 1 83.38 120 ALA B N 1
ATOM 4396 C CA . ALA B 1 120 ? 1.438 -2.238 23.125 1 83.38 120 ALA B CA 1
ATOM 4397 C C . ALA B 1 120 ? 1.693 -1.129 24.141 1 83.38 120 ALA B C 1
ATOM 4399 O O . ALA B 1 120 ? 1.317 0.024 23.922 1 83.38 120 ALA B O 1
ATOM 4400 N N . PRO B 1 121 ? 2.189 -1.543 25.266 1 84.44 121 PRO B N 1
ATOM 4401 C CA . PRO B 1 121 ? 2.471 -0.476 26.234 1 84.44 121 PRO B CA 1
ATOM 4402 C C . PRO B 1 121 ? 3.324 0.644 25.641 1 84.44 121 PRO B C 1
ATOM 4404 O O . PRO B 1 121 ? 4.441 0.395 25.188 1 84.44 121 PRO B O 1
ATOM 4407 N N . GLY B 1 122 ? 2.781 1.777 25.625 1 87.31 122 GLY B N 1
ATOM 4408 C CA . GLY B 1 122 ? 3.502 2.949 25.156 1 87.31 122 GLY B CA 1
ATOM 4409 C C . GLY B 1 122 ? 3.529 3.066 23.641 1 87.31 122 GLY B C 1
ATOM 4410 O O . GLY B 1 122 ? 4.199 3.943 23.094 1 87.31 122 GLY B O 1
ATOM 4411 N N . ARG B 1 123 ? 2.832 2.203 23.016 1 91.44 123 ARG B N 1
ATOM 4412 C CA . ARG B 1 123 ? 2.834 2.23 21.562 1 91.44 123 ARG B CA 1
ATOM 4413 C C . ARG B 1 123 ? 1.428 2.455 21.016 1 91.44 123 ARG B C 1
ATOM 4415 O O . ARG B 1 123 ? 0.606 1.536 21 1 91.44 123 ARG B O 1
ATOM 4422 N N . PRO B 1 124 ? 1.234 3.602 20.484 1 95.94 124 PRO B N 1
ATOM 4423 C CA . PRO B 1 124 ? -0.099 3.93 19.969 1 95.94 124 PRO B CA 1
ATOM 4424 C C . PRO B 1 124 ? -0.402 3.254 18.641 1 95.94 124 PRO B C 1
ATOM 4426 O O . PRO B 1 124 ? 0.519 2.865 17.922 1 95.94 124 PRO B O 1
ATOM 4429 N N . ARG B 1 125 ? -1.687 3.045 18.391 1 94.94 125 ARG B N 1
ATOM 4430 C CA . ARG B 1 125 ? -2.139 2.67 17.047 1 94.94 125 ARG B CA 1
ATOM 4431 C C . ARG B 1 125 ? -2.07 3.857 16.094 1 94.94 125 ARG B C 1
ATOM 4433 O O . ARG B 1 125 ? -2.734 4.875 16.312 1 94.94 125 ARG B O 1
ATOM 4440 N N . VAL B 1 126 ? -1.253 3.693 15.062 1 97.31 126 VAL B N 1
ATOM 4441 C CA . VAL B 1 126 ? -0.999 4.801 14.148 1 97.31 126 VAL B CA 1
ATOM 4442 C C . VAL B 1 126 ? -1.564 4.469 12.773 1 97.31 126 VAL B C 1
ATOM 4444 O O . VAL B 1 126 ? -1.354 3.369 12.25 1 97.31 126 VAL B O 1
ATOM 4447 N N . LEU B 1 127 ? -2.367 5.367 12.219 1 97.69 127 LEU B N 1
ATOM 4448 C CA . LEU B 1 127 ? -2.824 5.305 10.836 1 97.69 127 LEU B CA 1
ATOM 4449 C C . LEU B 1 127 ? -2.043 6.281 9.961 1 97.69 127 LEU B C 1
ATOM 4451 O O . LEU B 1 127 ? -2.172 7.5 10.117 1 97.69 127 LEU B O 1
ATOM 4455 N N . VAL B 1 128 ? -1.177 5.727 9.094 1 98.69 128 VAL B N 1
ATOM 4456 C CA . VAL B 1 128 ? -0.456 6.559 8.133 1 98.69 128 VAL B CA 1
ATOM 4457 C C . VAL B 1 128 ? -1.374 6.918 6.965 1 98.69 128 VAL B C 1
ATOM 4459 O O . VAL B 1 128 ? -2.033 6.043 6.395 1 98.69 128 VAL B O 1
ATOM 4462 N N . VAL B 1 129 ? -1.489 8.227 6.664 1 98.69 129 VAL B N 1
ATOM 4463 C CA . VAL B 1 129 ? -2.381 8.719 5.621 1 98.69 129 VAL B CA 1
ATOM 4464 C C . VAL B 1 129 ? -1.567 9.43 4.539 1 98.69 129 VAL B C 1
ATOM 4466 O O . VAL B 1 129 ? -0.71 10.258 4.84 1 98.69 129 VAL B O 1
ATOM 4469 N N . THR B 1 130 ? -1.729 9.062 3.334 1 98.31 130 THR B N 1
ATOM 4470 C CA . THR B 1 130 ? -1.107 9.68 2.166 1 98.31 130 THR B CA 1
ATOM 4471 C C . THR B 1 130 ? -2.061 9.656 0.974 1 98.31 130 THR B C 1
ATOM 4473 O O . THR B 1 130 ? -3.213 9.234 1.1 1 98.31 130 THR B O 1
ATOM 4476 N N . GLY B 1 131 ? -1.688 10.273 -0.117 1 95.81 131 GLY B N 1
ATOM 4477 C CA . GLY B 1 131 ? -2.566 10.312 -1.275 1 95.81 131 GLY B CA 1
ATOM 4478 C C . GLY B 1 131 ? -1.993 11.102 -2.434 1 95.81 131 GLY B C 1
ATOM 4479 O O . GLY B 1 131 ? -0.9 11.664 -2.328 1 95.81 131 GLY B O 1
ATOM 4480 N N . SER B 1 132 ? -2.633 11.008 -3.504 1 94 132 SER B N 1
ATOM 4481 C CA . SER B 1 132 ? -2.318 11.766 -4.711 1 94 132 SER B CA 1
ATOM 4482 C C . SER B 1 132 ? -3.582 12.109 -5.492 1 94 132 SER B C 1
ATOM 4484 O O . SER B 1 132 ? -4.676 11.656 -5.148 1 94 132 SER B O 1
ATOM 4486 N N . SER B 1 133 ? -3.391 12.867 -6.449 1 91.31 133 SER B N 1
ATOM 4487 C CA . SER B 1 133 ? -4.508 13.281 -7.293 1 91.31 133 SER B CA 1
ATOM 4488 C C . SER B 1 133 ? -5.195 12.078 -7.922 1 91.31 133 SER B C 1
ATOM 4490 O O . SER B 1 133 ? -4.539 11.102 -8.297 1 91.31 133 SER B O 1
ATOM 4492 N N . PRO B 1 134 ? -6.562 12.141 -8.016 1 92.88 134 PRO B N 1
ATOM 4493 C CA . PRO B 1 134 ? -7.266 11.062 -8.703 1 92.88 134 PRO B CA 1
ATOM 4494 C C . PRO B 1 134 ? -6.988 11.031 -10.203 1 92.88 134 PRO B C 1
ATOM 4496 O O . PRO B 1 134 ? -7.191 10 -10.852 1 92.88 134 PRO B O 1
ATOM 4499 N N . ARG B 1 135 ? -6.539 12.141 -10.695 1 89.44 135 ARG B N 1
ATOM 4500 C CA . ARG B 1 135 ? -6.223 12.203 -12.117 1 89.44 135 ARG B CA 1
ATOM 4501 C C . ARG B 1 135 ? -4.781 11.781 -12.383 1 89.44 135 ARG B C 1
ATOM 4503 O O . ARG B 1 135 ? -3.896 12.031 -11.555 1 89.44 135 ARG B O 1
ATOM 4510 N N . ARG B 1 136 ? -4.617 11.211 -13.516 1 91.19 136 ARG B N 1
ATOM 4511 C CA . ARG B 1 136 ? -3.262 10.836 -13.906 1 91.19 136 ARG B CA 1
ATOM 4512 C C . ARG B 1 136 ? -2.371 12.062 -14.047 1 91.19 136 ARG B C 1
ATOM 4514 O O . ARG B 1 136 ? -2.854 13.148 -14.375 1 91.19 136 ARG B O 1
ATOM 4521 N N . CYS B 1 137 ? -1.131 11.844 -13.805 1 91 137 CYS B N 1
ATOM 4522 C CA . CYS B 1 137 ? -0.15 12.898 -14.016 1 91 137 CYS B CA 1
ATOM 4523 C C . CYS B 1 137 ? -0.046 13.258 -15.492 1 91 137 CYS B C 1
ATOM 4525 O O . CYS B 1 137 ? -0.194 12.398 -16.359 1 91 137 CYS B O 1
ATOM 4527 N N . THR B 1 138 ? 0.252 14.453 -15.758 1 84.81 138 THR B N 1
ATOM 4528 C CA . THR B 1 138 ? 0.478 14.906 -17.125 1 84.81 138 THR B CA 1
ATOM 4529 C C . THR B 1 138 ? 1.812 14.383 -17.656 1 84.81 138 THR B C 1
ATOM 4531 O O . THR B 1 138 ? 1.916 14 -18.828 1 84.81 138 THR B O 1
ATOM 4534 N N . GLU B 1 139 ? 2.756 14.414 -16.75 1 80.75 139 GLU B N 1
ATOM 4535 C CA . GLU B 1 139 ? 4.055 13.859 -17.125 1 80.75 139 GLU B CA 1
ATOM 4536 C C . GLU B 1 139 ? 4.098 12.352 -16.906 1 80.75 139 GLU B C 1
ATOM 4538 O O . GLU B 1 139 ? 3.666 11.859 -15.859 1 80.75 139 GLU B O 1
ATOM 4543 N N . ALA B 1 140 ? 4.562 11.641 -17.844 1 74.25 140 ALA B N 1
ATOM 4544 C CA . ALA B 1 140 ? 4.496 10.18 -17.891 1 74.25 140 ALA B CA 1
ATOM 4545 C C . ALA B 1 140 ? 5.223 9.562 -16.703 1 74.25 140 ALA B C 1
ATOM 4547 O O . ALA B 1 140 ? 4.855 8.477 -16.25 1 74.25 140 ALA B O 1
ATOM 4548 N N . GLU B 1 141 ? 6.176 10.312 -16.219 1 86.62 141 GLU B N 1
ATOM 4549 C CA . GLU B 1 141 ? 6.992 9.688 -15.188 1 86.62 141 GLU B CA 1
ATOM 4550 C C . GLU B 1 141 ? 6.387 9.906 -13.805 1 86.62 141 GLU B C 1
ATOM 4552 O O . GLU B 1 141 ? 6.73 9.203 -12.852 1 86.62 141 GLU B O 1
ATOM 4557 N N . GLY B 1 142 ? 5.461 10.805 -13.727 1 91.44 142 GLY B N 1
ATOM 4558 C CA . GLY B 1 142 ? 4.918 11.211 -12.438 1 91.44 142 GLY B CA 1
ATOM 4559 C C . GLY B 1 142 ? 4.207 10.094 -11.703 1 91.44 142 GLY B C 1
ATOM 4560 O O . GLY B 1 142 ? 4.477 9.844 -10.531 1 91.44 142 GLY B O 1
ATOM 4561 N N . ASP B 1 143 ? 3.404 9.359 -12.414 1 94.06 143 ASP B N 1
ATOM 4562 C CA . ASP B 1 143 ? 2.621 8.305 -11.773 1 94.06 143 ASP B CA 1
ATOM 4563 C C . ASP B 1 143 ? 3.512 7.141 -11.352 1 94.06 143 ASP B C 1
ATOM 4565 O O . ASP B 1 143 ? 3.23 6.469 -10.359 1 94.06 143 ASP B O 1
ATOM 4569 N N . HIS B 1 144 ? 4.57 6.887 -12.094 1 94.88 144 HIS B N 1
ATOM 4570 C CA . HIS B 1 144 ? 5.504 5.844 -11.695 1 94.88 144 HIS B CA 1
ATOM 4571 C C . HIS B 1 144 ? 6.199 6.199 -10.383 1 94.88 144 HIS B C 1
ATOM 4573 O O . HIS B 1 144 ? 6.371 5.34 -9.516 1 94.88 144 HIS B O 1
ATOM 4579 N N . VAL B 1 145 ? 6.559 7.445 -10.258 1 94.62 145 VAL B N 1
ATOM 4580 C CA . VAL B 1 145 ? 7.195 7.918 -9.031 1 94.62 145 VAL B CA 1
ATOM 4581 C C . VAL B 1 145 ? 6.207 7.824 -7.871 1 94.62 145 VAL B C 1
ATOM 4583 O O . VAL B 1 145 ? 6.574 7.418 -6.766 1 94.62 145 VAL B O 1
ATOM 4586 N N . LEU B 1 146 ? 4.977 8.195 -8.109 1 95.75 146 LEU B N 1
ATOM 4587 C CA . LEU B 1 146 ? 3.947 8.117 -7.074 1 95.75 146 LEU B CA 1
ATOM 4588 C C . LEU B 1 146 ? 3.729 6.676 -6.633 1 95.75 146 LEU B C 1
ATOM 4590 O O . LEU B 1 146 ? 3.543 6.406 -5.445 1 95.75 146 LEU B O 1
ATOM 4594 N N . LEU B 1 147 ? 3.76 5.777 -7.594 1 96.5 147 LEU B N 1
ATOM 4595 C CA . LEU B 1 147 ? 3.631 4.355 -7.293 1 96.5 147 LEU B CA 1
ATOM 4596 C C . LEU B 1 147 ? 4.766 3.885 -6.387 1 96.5 147 LEU B C 1
ATOM 4598 O O . LEU B 1 147 ? 4.523 3.217 -5.379 1 96.5 147 LEU B O 1
ATOM 4602 N N . ARG B 1 148 ? 5.969 4.223 -6.711 1 97.12 148 ARG B N 1
ATOM 4603 C CA . ARG B 1 148 ? 7.125 3.82 -5.918 1 97.12 148 ARG B CA 1
ATOM 4604 C C . ARG B 1 148 ? 7.109 4.48 -4.547 1 97.12 148 ARG B C 1
ATOM 4606 O O . ARG B 1 148 ? 7.535 3.883 -3.557 1 97.12 148 ARG B O 1
ATOM 4613 N N . ALA B 1 149 ? 6.664 5.707 -4.508 1 97.69 149 ALA B N 1
ATOM 4614 C CA . ALA B 1 149 ? 6.535 6.398 -3.229 1 97.69 149 ALA B CA 1
ATOM 4615 C C . ALA B 1 149 ? 5.496 5.723 -2.34 1 97.69 149 ALA B C 1
ATOM 4617 O O . ALA B 1 149 ? 5.68 5.613 -1.126 1 97.69 149 ALA B O 1
ATOM 4618 N N . PHE B 1 150 ? 4.406 5.316 -2.959 1 98.06 150 PHE B N 1
ATOM 4619 C CA . PHE B 1 150 ? 3.395 4.578 -2.209 1 98.06 150 PHE B CA 1
ATOM 4620 C C . PHE B 1 150 ? 3.957 3.258 -1.699 1 98.06 150 PHE B C 1
ATOM 4622 O O . PHE B 1 150 ? 3.75 2.896 -0.54 1 98.06 150 PHE B O 1
ATOM 4629 N N . LYS B 1 151 ? 4.641 2.531 -2.516 1 98.38 151 LYS B N 1
ATOM 4630 C CA . LYS B 1 151 ? 5.312 1.306 -2.092 1 98.38 151 LYS B CA 1
ATOM 4631 C C . LYS B 1 151 ? 6.211 1.56 -0.883 1 98.38 151 LYS B C 1
ATOM 4633 O O . LYS B 1 151 ? 6.23 0.765 0.059 1 98.38 151 LYS B O 1
ATOM 4638 N N . ASN B 1 152 ? 7.023 2.594 -0.972 1 98.44 152 ASN B N 1
ATOM 4639 C CA . ASN B 1 152 ? 7.898 3.004 0.121 1 98.44 152 ASN B CA 1
ATOM 4640 C C . ASN B 1 152 ? 7.141 3.105 1.44 1 98.44 152 ASN B C 1
ATOM 4642 O O . ASN B 1 152 ? 7.57 2.553 2.453 1 98.44 152 ASN B O 1
ATOM 4646 N N . LYS B 1 153 ? 6 3.75 1.411 1 98.62 153 LYS B N 1
ATOM 4647 C CA . LYS B 1 153 ? 5.211 3.963 2.619 1 98.62 153 LYS B CA 1
ATOM 4648 C C . LYS B 1 153 ? 4.543 2.668 3.078 1 98.62 153 LYS B C 1
ATOM 4650 O O . LYS B 1 153 ? 4.453 2.402 4.277 1 98.62 153 LYS B O 1
ATOM 4655 N N . ALA B 1 154 ? 4.074 1.905 2.148 1 97.75 154 ALA B N 1
ATOM 4656 C CA . ALA B 1 154 ? 3.492 0.609 2.486 1 97.75 154 ALA B CA 1
ATOM 4657 C C . ALA B 1 154 ? 4.527 -0.304 3.139 1 97.75 154 ALA B C 1
ATOM 4659 O O . ALA B 1 154 ? 4.223 -1.009 4.105 1 97.75 154 ALA B O 1
ATOM 4660 N N . ASP B 1 155 ? 5.785 -0.294 2.6 1 96.06 155 ASP B N 1
ATOM 4661 C CA . ASP B 1 155 ? 6.863 -1.085 3.188 1 96.06 155 ASP B CA 1
ATOM 4662 C C . ASP B 1 155 ? 7.152 -0.641 4.621 1 96.06 155 ASP B C 1
ATOM 4664 O O . ASP B 1 155 ? 7.309 -1.475 5.516 1 96.06 155 ASP B O 1
ATOM 4668 N N . TYR B 1 156 ? 7.242 0.648 4.812 1 95.94 156 TYR B N 1
ATOM 4669 C CA . TYR B 1 156 ? 7.496 1.179 6.145 1 95.94 156 TYR B CA 1
ATOM 4670 C C . TYR B 1 156 ? 6.41 0.745 7.121 1 95.94 156 TYR B C 1
ATOM 4672 O O . TYR B 1 156 ? 6.707 0.311 8.234 1 95.94 156 TYR B O 1
ATOM 4680 N N . CYS B 1 157 ? 5.105 0.846 6.695 1 95.81 157 CYS B N 1
ATOM 4681 C CA . CYS B 1 157 ? 3.98 0.481 7.547 1 95.81 157 CYS B CA 1
ATOM 4682 C C . CYS B 1 157 ? 3.988 -1.013 7.852 1 95.81 157 CYS B C 1
ATOM 4684 O O . CYS B 1 157 ? 3.705 -1.422 8.984 1 95.81 157 CYS B O 1
ATOM 4686 N N . ARG B 1 158 ? 4.324 -1.81 6.852 1 91.75 158 ARG B N 1
ATOM 4687 C CA . ARG B 1 158 ? 4.406 -3.248 7.078 1 91.75 158 ARG B CA 1
ATOM 4688 C C . ARG B 1 158 ? 5.484 -3.584 8.102 1 91.75 158 ARG B C 1
ATOM 4690 O O . ARG B 1 158 ? 5.254 -4.375 9.016 1 91.75 158 ARG B O 1
ATOM 4697 N N . VAL B 1 159 ? 6.652 -2.918 8.039 1 89.94 159 VAL B N 1
ATOM 4698 C CA . VAL B 1 159 ? 7.789 -3.188 8.914 1 89.94 159 VAL B CA 1
ATOM 4699 C C . VAL B 1 159 ? 7.445 -2.801 10.352 1 89.94 159 VAL B C 1
ATOM 4701 O O . VAL B 1 159 ? 7.777 -3.523 11.289 1 89.94 159 VAL B O 1
ATOM 4704 N N . HIS B 1 160 ? 6.734 -1.772 10.508 1 91 160 HIS B N 1
ATOM 4705 C CA . HIS B 1 160 ? 6.508 -1.234 11.844 1 91 160 HIS B CA 1
ATOM 4706 C C . HIS B 1 160 ? 5.125 -1.618 12.359 1 91 160 HIS B C 1
ATOM 4708 O O . HIS B 1 160 ? 4.781 -1.31 13.508 1 91 160 HIS B O 1
ATOM 4714 N N . GLY B 1 161 ? 4.348 -2.297 11.531 1 88 161 GLY B N 1
ATOM 4715 C CA . GLY B 1 161 ? 3.018 -2.695 11.969 1 88 161 GLY B CA 1
ATOM 4716 C C . GLY B 1 161 ? 2.047 -1.534 12.055 1 88 161 GLY B C 1
ATOM 4717 O O . GLY B 1 161 ? 1.281 -1.432 13.016 1 88 161 GLY B O 1
ATOM 4718 N N . LEU B 1 162 ? 2.17 -0.598 11.133 1 93.94 162 LEU B N 1
ATOM 4719 C CA . LEU B 1 162 ? 1.24 0.521 11.031 1 93.94 162 LEU B CA 1
ATOM 4720 C C . LEU B 1 162 ? 0.219 0.286 9.922 1 93.94 162 LEU B C 1
ATOM 4722 O O . LEU B 1 162 ? 0.476 -0.477 8.992 1 93.94 162 LEU B O 1
ATOM 4726 N N . ASP B 1 163 ? -0.97 0.911 10.086 1 93.06 163 ASP B N 1
ATOM 4727 C CA . ASP B 1 163 ? -1.947 0.898 9 1 93.06 163 ASP B CA 1
ATOM 4728 C C . ASP B 1 163 ? -1.698 2.045 8.023 1 93.06 163 ASP B C 1
ATOM 4730 O O . 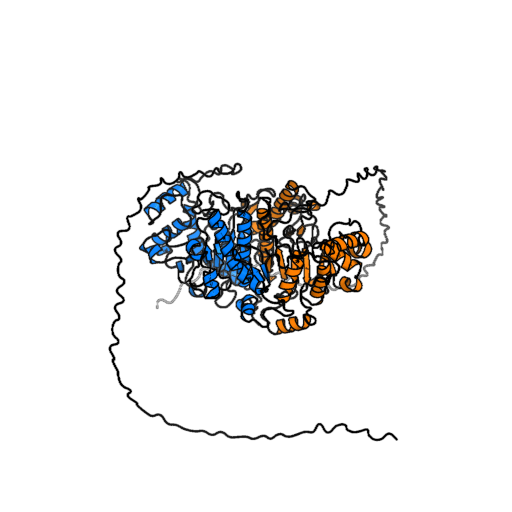ASP B 1 163 ? -1.126 3.072 8.398 1 93.06 163 ASP B O 1
ATOM 4734 N N . ILE B 1 164 ? -2.072 1.819 6.809 1 97.19 164 ILE B N 1
ATOM 4735 C CA . ILE B 1 164 ? -1.879 2.871 5.812 1 97.19 164 ILE B CA 1
ATOM 4736 C C . ILE B 1 164 ? -3.176 3.094 5.039 1 97.19 164 ILE B C 1
ATOM 4738 O O . ILE B 1 164 ? -3.885 2.137 4.715 1 97.19 164 ILE B O 1
ATOM 4742 N N . PHE B 1 165 ? -3.559 4.305 4.859 1 97.5 165 PHE B N 1
ATOM 4743 C CA . PHE B 1 165 ? -4.652 4.738 3.994 1 97.5 165 PHE B CA 1
ATOM 4744 C C . PHE B 1 165 ? -4.133 5.629 2.873 1 97.5 165 PHE B C 1
ATOM 4746 O O . PHE B 1 165 ? -3.514 6.664 3.131 1 97.5 165 PHE B O 1
ATOM 4753 N N . TYR B 1 166 ? -4.289 5.207 1.613 1 98 166 TYR B N 1
ATOM 4754 C CA . TYR B 1 166 ? -3.947 5.992 0.433 1 98 166 TYR B CA 1
ATOM 4755 C C . TYR B 1 166 ? -5.199 6.57 -0.215 1 98 166 TYR B C 1
ATOM 4757 O O . TYR B 1 166 ? -6.086 5.828 -0.645 1 98 166 TYR B O 1
ATOM 4765 N N . SER B 1 167 ? -5.238 7.844 -0.348 1 96.56 167 SER B N 1
ATOM 4766 C CA . SER B 1 167 ? -6.406 8.477 -0.957 1 96.56 167 SER B CA 1
ATOM 4767 C C . SER B 1 167 ? -6.125 8.875 -2.402 1 96.56 167 SER B C 1
ATOM 4769 O O . SER B 1 167 ? -5.082 9.469 -2.697 1 96.56 167 SER B O 1
ATOM 4771 N N . ASN B 1 168 ? -6.98 8.5 -3.25 1 94.56 168 ASN B N 1
ATOM 4772 C CA . ASN B 1 168 ? -7.016 8.984 -4.625 1 94.56 168 ASN B CA 1
ATOM 4773 C C . ASN B 1 168 ? -8.336 9.688 -4.934 1 94.56 168 ASN B C 1
ATOM 4775 O O . ASN B 1 168 ? -8.945 9.438 -5.977 1 94.56 168 ASN B O 1
ATOM 4779 N N . ALA B 1 169 ? -8.836 10.492 -3.93 1 94.12 169 ALA B N 1
ATOM 4780 C CA . ALA B 1 169 ? -10.102 11.203 -4.078 1 94.12 169 ALA B CA 1
ATOM 4781 C C . ALA B 1 169 ? -10.008 12.609 -3.486 1 94.12 169 ALA B C 1
ATOM 4783 O O . ALA B 1 169 ? -9.32 12.828 -2.488 1 94.12 169 ALA B O 1
ATOM 4784 N N . VAL B 1 170 ? -10.641 13.469 -4.176 1 94.69 170 VAL B N 1
ATOM 4785 C CA . VAL B 1 170 ? -10.875 14.797 -3.615 1 94.69 170 VAL B CA 1
ATOM 4786 C C . VAL B 1 170 ? -12.242 14.844 -2.943 1 94.69 170 VAL B C 1
ATOM 4788 O O . VAL B 1 170 ? -13.273 14.891 -3.621 1 94.69 170 VAL B O 1
ATOM 4791 N N . LEU B 1 171 ? -12.234 14.883 -1.639 1 93.12 171 LEU B N 1
ATOM 4792 C CA . LEU B 1 171 ? -13.492 14.75 -0.902 1 93.12 171 LEU B CA 1
ATOM 4793 C C . LEU B 1 171 ? -14.289 16.047 -0.938 1 93.12 171 LEU B C 1
ATOM 4795 O O . LEU B 1 171 ? -15.508 16.031 -0.788 1 93.12 171 LEU B O 1
ATOM 4799 N N . ASP B 1 172 ? -13.578 17.156 -1.035 1 93.06 172 ASP B N 1
ATOM 4800 C CA . ASP B 1 172 ? -14.211 18.469 -1.12 1 93.06 172 ASP B CA 1
ATOM 4801 C C . ASP B 1 172 ? -13.555 19.328 -2.199 1 93.06 172 ASP B C 1
ATOM 4803 O O . ASP B 1 172 ? -12.391 19.719 -2.064 1 93.06 172 ASP B O 1
ATOM 4807 N N . GLY B 1 173 ? -14.328 19.734 -3.195 1 92.38 173 GLY B N 1
ATOM 4808 C CA . GLY B 1 173 ? -13.812 20.453 -4.352 1 92.38 173 GLY B CA 1
ATOM 4809 C C . GLY B 1 173 ? -13.336 21.859 -4.023 1 92.38 173 GLY B C 1
ATOM 4810 O O . GLY B 1 173 ? -12.609 22.469 -4.805 1 92.38 173 GLY B O 1
ATOM 4811 N N . GLU B 1 174 ? -13.742 22.406 -2.85 1 95.06 174 GLU B N 1
ATOM 4812 C CA . GLU B 1 174 ? -13.258 23.719 -2.434 1 95.06 174 GLU B CA 1
ATOM 4813 C C . GLU B 1 174 ? -11.82 23.641 -1.938 1 95.06 174 GLU B C 1
ATOM 4815 O O . GLU B 1 174 ? -11.094 24.641 -1.967 1 95.06 174 GLU B O 1
ATOM 4820 N N . MET B 1 175 ? -11.477 22.5 -1.46 1 96 175 MET B N 1
ATOM 4821 C CA . MET B 1 175 ? -10.164 22.266 -0.871 1 96 175 MET B CA 1
ATOM 4822 C C . MET B 1 175 ? -9.25 21.531 -1.851 1 96 175 MET B C 1
ATOM 4824 O O . MET B 1 175 ? -9.164 20.297 -1.824 1 96 175 MET B O 1
ATOM 4828 N N . THR B 1 176 ? -8.516 22.234 -2.627 1 91.62 176 THR B N 1
ATOM 4829 C CA . THR B 1 176 ? -7.719 21.641 -3.691 1 91.62 176 THR B CA 1
ATOM 4830 C C . THR B 1 176 ? -6.23 21.688 -3.35 1 91.62 176 THR B C 1
ATOM 4832 O O . THR B 1 176 ? -5.824 22.406 -2.434 1 91.62 176 THR B O 1
ATOM 4835 N N . GLY B 1 177 ? -5.457 20.891 -4.027 1 88.69 177 GLY B N 1
ATOM 4836 C CA . GLY B 1 177 ? -4.016 20.906 -3.842 1 88.69 177 GLY B CA 1
ATOM 4837 C C . GLY B 1 177 ? -3.594 20.516 -2.438 1 88.69 177 GLY B C 1
ATOM 4838 O O . GLY B 1 177 ? -4.023 19.484 -1.914 1 88.69 177 GLY B O 1
ATOM 4839 N N . PHE B 1 178 ? -2.764 21.391 -1.873 1 89.62 178 PHE B N 1
ATOM 4840 C CA . PHE B 1 178 ? -2.18 21.078 -0.573 1 89.62 178 PHE B CA 1
ATOM 4841 C C . PHE B 1 178 ? -3.238 21.1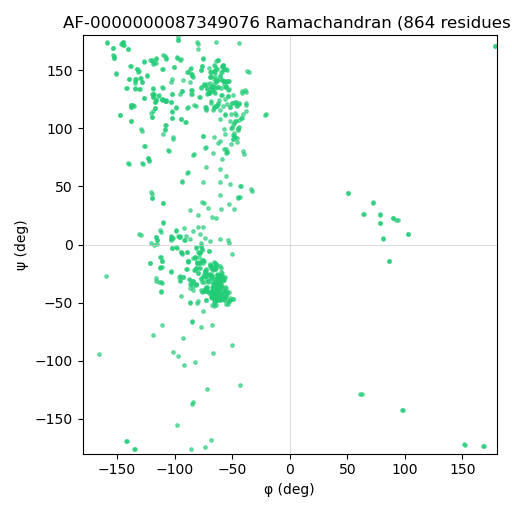25 0.521 1 89.62 178 PHE B C 1
ATOM 4843 O O . PHE B 1 178 ? -2.984 20.719 1.655 1 89.62 178 PHE B O 1
ATOM 4850 N N . TRP B 1 179 ? -4.453 21.531 0.207 1 97 179 TRP B N 1
ATOM 4851 C CA . TRP B 1 179 ? -5.523 21.641 1.197 1 97 179 TRP B CA 1
ATOM 4852 C C . TRP B 1 179 ? -6.359 20.359 1.223 1 97 179 TRP B C 1
ATOM 4854 O O . TRP B 1 179 ? -7.16 20.156 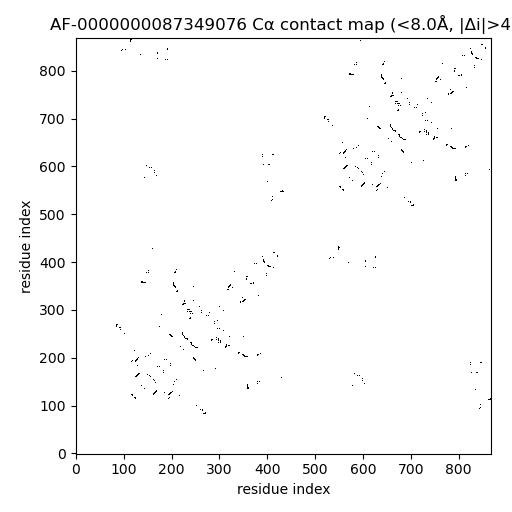2.139 1 97 179 TRP B O 1
ATOM 4864 N N . THR B 1 180 ? -6.172 19.406 0.302 1 95.69 180 THR B N 1
ATOM 4865 C CA . THR B 1 180 ? -7.012 18.219 0.139 1 95.69 180 THR B CA 1
ATOM 4866 C C . THR B 1 180 ? -6.883 17.297 1.343 1 95.69 180 THR B C 1
ATOM 4868 O O . THR B 1 180 ? -7.793 16.516 1.635 1 95.69 180 THR B O 1
ATOM 4871 N N . LYS B 1 181 ? -5.828 17.406 2.066 1 97.31 181 LYS B N 1
ATOM 4872 C CA . LYS B 1 181 ? -5.555 16.484 3.152 1 97.31 181 LYS B CA 1
ATOM 4873 C C . LYS B 1 181 ? -6.469 16.734 4.348 1 97.31 181 LYS B C 1
ATOM 4875 O O . LYS B 1 181 ? -6.766 15.828 5.117 1 97.31 181 LYS B O 1
ATOM 4880 N N . LEU B 1 182 ? -6.984 18 4.523 1 97.88 182 LEU B N 1
ATOM 4881 C CA . LEU B 1 182 ? -7.691 18.328 5.754 1 97.88 182 LEU B CA 1
ATOM 4882 C C . LEU B 1 182 ? -9.055 17.656 5.797 1 97.88 182 LEU B C 1
ATOM 4884 O O . LEU B 1 182 ? -9.398 17 6.781 1 97.88 182 LEU B O 1
ATOM 4888 N N . PRO B 1 183 ? -9.898 17.734 4.691 1 95.44 183 PRO B N 1
ATOM 4889 C CA . PRO B 1 183 ? -11.148 16.953 4.719 1 95.44 183 PRO B CA 1
ATOM 4890 C C . PRO B 1 183 ? -10.914 15.461 4.898 1 95.44 183 PRO B C 1
ATOM 4892 O O . PRO B 1 183 ? -11.695 14.789 5.578 1 95.44 183 PRO B O 1
ATOM 4895 N N . LEU B 1 184 ? -9.883 14.977 4.309 1 95.88 184 LEU B N 1
ATOM 4896 C CA . LEU B 1 184 ? -9.562 13.555 4.414 1 95.88 184 LEU B CA 1
ATOM 4897 C C . LEU B 1 184 ? -9.234 13.172 5.852 1 95.88 184 LEU B C 1
ATOM 4899 O O . LEU B 1 184 ? -9.75 12.18 6.371 1 95.88 184 LEU B O 1
ATOM 4903 N N . LEU B 1 185 ? -8.383 13.945 6.508 1 96.88 185 LEU B N 1
ATOM 4904 C CA . LEU B 1 185 ? -7.984 13.672 7.887 1 96.88 185 LEU B CA 1
ATOM 4905 C C . LEU B 1 185 ? -9.188 13.719 8.82 1 96.88 185 LEU B C 1
ATOM 4907 O O . LEU B 1 185 ? -9.352 12.852 9.68 1 96.88 185 LEU B O 1
ATOM 4911 N N . ARG B 1 186 ? -10.031 14.688 8.633 1 94.38 186 ARG B N 1
ATOM 4912 C CA . ARG B 1 186 ? -11.234 14.773 9.453 1 94.38 186 ARG B CA 1
ATOM 4913 C C . ARG B 1 186 ? -12.102 13.531 9.289 1 94.38 186 ARG B C 1
ATOM 4915 O O . ARG B 1 186 ? -12.562 12.961 10.281 1 94.38 186 ARG B O 1
ATOM 4922 N N . ALA B 1 187 ? -12.32 13.125 8.047 1 91.38 187 ALA B N 1
ATOM 4923 C CA . ALA B 1 187 ? -13.141 11.945 7.781 1 91.38 187 ALA B CA 1
ATOM 4924 C C . ALA B 1 187 ? -12.555 10.703 8.445 1 91.38 187 ALA B C 1
ATOM 4926 O O . ALA B 1 187 ? -13.289 9.922 9.055 1 91.38 187 ALA B O 1
ATOM 4927 N N . LEU B 1 188 ? -11.266 10.547 8.367 1 93.75 188 LEU B N 1
ATOM 4928 C CA . LEU B 1 188 ? -10.602 9.359 8.906 1 93.75 188 LEU B CA 1
ATOM 4929 C C . LEU B 1 188 ? -10.594 9.391 10.43 1 93.75 188 LEU B C 1
ATOM 4931 O O . LEU B 1 188 ? -10.742 8.352 11.078 1 93.75 188 LEU B O 1
ATOM 4935 N N . MET B 1 189 ? -10.43 10.539 11.016 1 93.19 189 MET B N 1
ATOM 4936 C CA . MET B 1 189 ? -10.422 10.656 12.469 1 93.19 189 MET B CA 1
ATOM 4937 C C . MET B 1 189 ? -11.758 10.219 13.062 1 93.19 189 MET B C 1
ATOM 4939 O O . MET B 1 189 ? -11.789 9.445 14.023 1 93.19 189 MET B O 1
ATOM 4943 N N . VAL B 1 190 ? -12.773 10.594 12.461 1 88.69 190 VAL B N 1
ATOM 4944 C CA . VAL B 1 190 ? -14.102 10.297 12.984 1 88.69 190 VAL B CA 1
ATOM 4945 C C . VAL B 1 190 ? -14.445 8.836 12.727 1 88.69 190 VAL B C 1
ATOM 4947 O O . VAL B 1 190 ? -15.102 8.188 13.555 1 88.69 190 VAL B O 1
ATOM 4950 N N . ALA B 1 191 ? -13.961 8.32 11.672 1 87.38 191 ALA B N 1
ATOM 4951 C CA . ALA B 1 191 ? -14.312 6.961 11.266 1 87.38 191 ALA B CA 1
ATOM 4952 C C . ALA B 1 191 ? -13.453 5.934 12.008 1 87.38 191 ALA B C 1
ATOM 4954 O O . ALA B 1 191 ? -13.836 4.766 12.125 1 87.38 191 ALA B O 1
ATOM 4955 N N . HIS B 1 192 ? -12.305 6.363 12.5 1 90.69 192 HIS B N 1
ATOM 4956 C CA . HIS B 1 192 ? -11.367 5.434 13.125 1 90.69 192 HIS B CA 1
ATOM 4957 C C . HIS B 1 192 ? -11.047 5.852 14.555 1 90.69 192 HIS B C 1
ATOM 4959 O O . HIS B 1 192 ? -9.898 6.188 14.859 1 90.69 192 HIS B O 1
ATOM 4965 N N . PRO B 1 193 ? -12 5.641 15.453 1 91.38 193 PRO B N 1
ATOM 4966 C CA . PRO B 1 193 ? -11.742 6.016 16.844 1 91.38 193 PRO B CA 1
ATOM 4967 C C . PRO B 1 193 ? -10.617 5.203 17.484 1 91.38 193 PRO B C 1
ATOM 4969 O O . PRO B 1 193 ? -10.023 5.629 18.469 1 91.38 193 PRO B O 1
ATOM 4972 N N . GLU B 1 194 ? -10.328 4.023 16.906 1 92.25 194 GLU B N 1
ATOM 4973 C CA . GLU B 1 194 ? -9.266 3.184 17.453 1 92.25 194 GLU B CA 1
ATOM 4974 C C . GLU B 1 194 ? -7.887 3.76 17.125 1 92.25 194 GLU B C 1
ATOM 4976 O O . GLU B 1 194 ? -6.902 3.416 17.781 1 92.25 194 GLU B O 1
ATOM 4981 N N . ALA B 1 195 ? -7.781 4.59 16.078 1 95.38 195 ALA B N 1
ATOM 4982 C CA . ALA B 1 195 ? -6.5 5.207 15.742 1 95.38 195 ALA B CA 1
ATOM 4983 C C . ALA B 1 195 ? -6.145 6.301 16.75 1 95.38 195 ALA B C 1
ATOM 4985 O O . ALA B 1 195 ? -6.828 7.324 16.828 1 95.38 195 ALA B O 1
ATOM 4986 N N . GLU B 1 196 ? -5.07 6.043 17.453 1 98 196 GLU B N 1
ATOM 4987 C CA . GLU B 1 196 ? -4.633 7.047 18.422 1 98 196 GLU B CA 1
ATOM 4988 C C . GLU B 1 196 ? -3.984 8.242 17.734 1 98 196 GLU B C 1
ATOM 4990 O O . GLU B 1 196 ? -4.164 9.383 18.156 1 98 196 GLU B O 1
ATOM 4995 N N . LEU B 1 197 ? -3.229 7.898 16.734 1 98.62 197 LEU B N 1
ATOM 4996 C CA . LEU B 1 197 ? -2.518 8.922 15.969 1 98.62 197 LEU B CA 1
ATOM 4997 C C . LEU B 1 197 ? -2.775 8.758 14.477 1 98.62 197 LEU B C 1
ATOM 4999 O O . LEU B 1 197 ? -2.852 7.633 13.977 1 98.62 197 LEU B O 1
ATOM 5003 N N . LEU B 1 198 ? -2.941 9.852 13.805 1 98.75 198 LEU B N 1
ATOM 5004 C CA . LEU B 1 198 ? -2.895 9.914 12.344 1 98.75 198 LEU B CA 1
ATOM 5005 C C . LEU B 1 198 ? -1.618 10.602 11.867 1 98.75 198 LEU B C 1
ATOM 5007 O O . LEU B 1 198 ? -1.309 11.711 12.305 1 98.75 198 LEU B O 1
ATOM 5011 N N . TRP B 1 199 ? -0.835 9.914 11.039 1 98.88 199 TRP B N 1
ATOM 5012 C CA . TRP B 1 199 ? 0.416 10.422 10.484 1 98.88 199 TRP B CA 1
ATOM 5013 C C . TRP B 1 199 ? 0.264 10.75 9.008 1 98.88 199 TRP B C 1
ATOM 5015 O O . TRP B 1 199 ? 0.266 9.859 8.164 1 98.88 199 TRP B O 1
ATOM 5025 N N . TRP B 1 200 ? 0.138 12.055 8.742 1 98.81 200 TRP B N 1
ATOM 5026 C CA . TRP B 1 200 ? 0.106 12.484 7.352 1 98.81 200 TRP B CA 1
ATOM 5027 C C . TRP B 1 200 ? 1.507 12.484 6.746 1 98.81 200 TRP B C 1
ATOM 5029 O O . TRP B 1 200 ? 2.451 13 7.348 1 98.81 200 TRP B O 1
ATOM 5039 N N . VAL B 1 201 ? 1.618 11.953 5.523 1 98.62 201 VAL B N 1
ATOM 5040 C CA . VAL B 1 201 ? 2.863 11.977 4.766 1 98.62 201 VAL B CA 1
ATOM 5041 C C . VAL B 1 201 ? 2.574 12.312 3.305 1 98.62 201 VAL B C 1
ATOM 5043 O O . VAL B 1 201 ? 1.892 11.562 2.607 1 98.62 201 VAL B O 1
ATOM 5046 N N . ASP B 1 202 ? 3.127 13.43 2.812 1 97.31 202 ASP B N 1
ATOM 5047 C CA . ASP B 1 202 ? 2.92 13.828 1.426 1 97.31 202 ASP B CA 1
ATOM 5048 C C . ASP B 1 202 ? 3.389 12.742 0.46 1 97.31 202 ASP B C 1
ATOM 5050 O O . ASP B 1 202 ? 4.266 11.945 0.795 1 97.31 202 ASP B O 1
ATOM 5054 N N . SER B 1 203 ? 2.773 12.781 -0.693 1 95.31 203 SER B N 1
ATOM 5055 C CA . SER B 1 203 ? 3.121 11.773 -1.696 1 95.31 203 SER B CA 1
ATOM 5056 C C . SER B 1 203 ? 4.582 11.891 -2.111 1 95.31 203 SER B C 1
ATOM 5058 O O . SER B 1 203 ? 5.207 10.898 -2.488 1 95.31 203 SER B O 1
ATOM 5060 N N . ASP B 1 204 ? 5.16 13.094 -2.027 1 95.38 204 ASP B N 1
ATOM 5061 C CA . ASP B 1 204 ? 6.539 13.297 -2.461 1 95.38 204 ASP B CA 1
ATOM 5062 C C . ASP B 1 204 ? 7.496 13.281 -1.271 1 95.38 204 ASP B C 1
ATOM 5064 O O . ASP B 1 204 ? 8.617 13.789 -1.363 1 95.38 204 ASP B O 1
ATOM 5068 N N . ALA B 1 205 ? 7.035 12.867 -0.131 1 97.94 205 ALA B N 1
ATOM 5069 C CA . ALA B 1 205 ? 7.887 12.555 1.015 1 97.94 205 ALA B CA 1
ATOM 5070 C C . ALA B 1 205 ? 8.242 11.07 1.043 1 97.94 205 ALA B C 1
ATOM 5072 O O . ALA B 1 205 ? 7.367 10.211 0.891 1 97.94 205 ALA B O 1
ATOM 5073 N N . VAL B 1 206 ? 9.5 10.742 1.223 1 98.69 206 VAL B N 1
ATOM 5074 C CA . VAL B 1 206 ? 10 9.375 1.179 1 98.69 206 VAL B CA 1
ATOM 5075 C C . VAL B 1 206 ? 10.555 8.984 2.547 1 98.69 206 VAL B C 1
ATOM 5077 O O . VAL B 1 206 ? 11.367 9.703 3.125 1 98.69 206 VAL B O 1
ATOM 5080 N N . PHE B 1 207 ? 10.047 7.875 3.129 1 98.62 207 PHE B N 1
ATOM 5081 C CA . PHE B 1 207 ? 10.742 7.301 4.273 1 98.62 207 PHE B CA 1
ATOM 5082 C C . PHE B 1 207 ? 12.117 6.77 3.865 1 98.62 207 PHE B C 1
ATOM 5084 O O . PHE B 1 207 ? 12.211 5.859 3.037 1 98.62 207 PHE B O 1
ATOM 5091 N N . THR B 1 208 ? 13.125 7.336 4.449 1 98.38 208 THR B N 1
ATOM 5092 C CA . THR B 1 208 ? 14.461 6.914 4.059 1 98.38 208 THR B CA 1
ATOM 5093 C C . THR B 1 208 ? 15.156 6.188 5.211 1 98.38 208 THR B C 1
ATOM 5095 O O . THR B 1 208 ? 16.234 5.602 5.023 1 98.38 208 THR B O 1
ATOM 5098 N N . ASP B 1 209 ? 14.656 6.207 6.371 1 96.75 209 ASP B N 1
ATOM 5099 C CA . ASP B 1 209 ? 15.031 5.301 7.457 1 96.75 209 ASP B CA 1
ATOM 5100 C C . ASP B 1 209 ? 13.914 4.293 7.734 1 96.75 209 ASP B C 1
ATOM 5102 O O . ASP B 1 209 ? 12.992 4.574 8.5 1 96.75 209 ASP B O 1
ATOM 5106 N N . MET B 1 210 ? 14.055 3.125 7.215 1 93.94 210 MET B N 1
ATOM 5107 C CA . MET B 1 210 ? 12.992 2.129 7.258 1 93.94 210 MET B CA 1
ATOM 5108 C C . MET B 1 210 ? 12.969 1.406 8.602 1 93.94 210 MET B C 1
ATOM 5110 O O . MET B 1 210 ? 12.031 0.664 8.898 1 93.94 210 MET B O 1
ATOM 5114 N N . LEU B 1 211 ? 13.938 1.754 9.469 1 88.75 211 LEU B N 1
ATOM 5115 C CA . LEU B 1 211 ? 14.055 0.998 10.711 1 88.75 211 LEU B CA 1
ATOM 5116 C C . LEU B 1 211 ? 13.703 1.872 11.914 1 88.75 211 LEU B C 1
ATOM 5118 O O . LEU B 1 211 ? 13.414 1.36 12.992 1 88.75 211 LEU B O 1
ATOM 5122 N N . PHE B 1 212 ? 13.75 3.105 11.75 1 93 212 PHE B N 1
ATOM 5123 C CA . PHE B 1 212 ? 13.492 4.012 12.867 1 93 212 PHE B CA 1
ATOM 5124 C C . PHE B 1 212 ? 12 4.27 13.023 1 93 212 PHE B C 1
ATOM 5126 O O . PHE B 1 212 ? 11.305 4.535 12.039 1 93 212 PHE B O 1
ATOM 5133 N N . GLU B 1 213 ? 11.492 4.117 14.164 1 92.5 213 GLU B N 1
ATOM 5134 C CA . GLU B 1 213 ? 10.141 4.516 14.539 1 92.5 213 GLU B CA 1
ATOM 5135 C C . GLU B 1 213 ? 10.164 5.691 15.508 1 92.5 213 GLU B C 1
ATOM 5137 O O . GLU B 1 213 ? 10.961 5.719 16.453 1 92.5 213 GLU B O 1
ATOM 5142 N N . PRO B 1 214 ? 9.328 6.66 15.273 1 95.94 214 PRO B N 1
ATOM 5143 C CA . PRO B 1 214 ? 9.297 7.805 16.188 1 95.94 214 PRO B CA 1
ATOM 5144 C C . PRO B 1 214 ? 9.102 7.391 17.641 1 95.94 214 PRO B C 1
ATOM 5146 O O . PRO B 1 214 ? 8.359 6.445 17.922 1 95.94 214 PRO B O 1
ATOM 5149 N N . PRO B 1 215 ? 9.797 8.055 18.531 1 96 215 PRO B N 1
ATOM 5150 C CA . PRO B 1 215 ? 9.609 7.773 19.969 1 96 215 PRO B CA 1
ATOM 5151 C C . PRO B 1 215 ? 8.289 8.305 20.5 1 96 215 PRO B C 1
ATOM 5153 O O . PRO B 1 215 ? 8.258 9.32 21.188 1 96 215 PRO B O 1
ATOM 5156 N N . TRP B 1 216 ? 7.262 7.594 20.344 1 96.25 216 TRP B N 1
ATOM 5157 C CA . TRP B 1 216 ? 5.891 8.031 20.594 1 96.25 216 TRP B CA 1
ATOM 5158 C C . TRP B 1 216 ? 5.73 8.539 22.031 1 96.25 216 TRP B C 1
ATOM 5160 O O . TRP B 1 216 ? 4.977 9.484 22.281 1 96.25 216 TRP B O 1
ATOM 5170 N N . GLY B 1 217 ? 6.379 7.934 22.969 1 95.25 217 GLY B N 1
ATOM 5171 C CA . GLY B 1 217 ? 6.285 8.352 24.359 1 95.25 217 GLY B CA 1
ATOM 5172 C C . GLY B 1 217 ? 6.684 9.805 24.578 1 95.25 217 GLY B C 1
ATOM 5173 O O . GLY B 1 217 ? 6.16 10.469 25.484 1 95.25 217 GLY B O 1
ATOM 5174 N N . ARG B 1 218 ? 7.57 10.305 23.719 1 95.56 218 ARG B N 1
ATOM 5175 C CA . ARG B 1 218 ? 8.055 11.68 23.781 1 95.56 218 ARG B CA 1
ATOM 5176 C C . ARG B 1 218 ? 6.926 12.672 23.516 1 95.56 218 ARG B C 1
ATOM 5178 O O . ARG B 1 218 ? 6.996 13.82 23.938 1 95.56 218 ARG B O 1
ATOM 5185 N N . TYR B 1 219 ? 5.871 12.156 22.891 1 97.62 219 TYR B N 1
ATOM 5186 C CA . TYR B 1 219 ? 4.82 13.062 22.438 1 97.62 219 TYR B CA 1
ATOM 5187 C C . TYR B 1 219 ? 3.533 12.844 23.234 1 97.62 219 TYR B C 1
ATOM 5189 O O . TYR B 1 219 ? 2.469 13.328 22.844 1 97.62 219 TYR B O 1
ATOM 5197 N N . ALA B 1 220 ? 3.57 12.117 24.281 1 95.06 220 ALA B N 1
ATOM 5198 C CA . ALA B 1 220 ? 2.393 11.688 25.031 1 95.06 220 ALA B CA 1
ATOM 5199 C C . ALA B 1 220 ? 1.569 12.883 25.5 1 95.06 220 ALA B C 1
ATOM 5201 O O . ALA B 1 220 ? 0.34 12.812 25.562 1 95.06 220 ALA B O 1
ATOM 5202 N N . GLY B 1 221 ? 2.178 14 25.766 1 96.12 221 GLY B N 1
ATOM 5203 C CA . GLY B 1 221 ? 1.478 15.164 26.281 1 96.12 221 GLY B CA 1
ATOM 5204 C C . GLY B 1 221 ? 1.075 16.141 25.188 1 96.12 221 GLY B C 1
ATOM 5205 O O . GLY B 1 221 ? 0.554 17.219 25.469 1 96.12 221 GLY B O 1
ATOM 5206 N N . HIS B 1 222 ? 1.259 15.781 23.922 1 98.62 222 HIS B N 1
ATOM 5207 C CA . HIS B 1 222 ? 0.989 16.688 22.797 1 98.62 222 HIS B CA 1
ATOM 5208 C C . HIS B 1 222 ? -0.05 16.094 21.859 1 98.62 222 HIS B C 1
ATOM 5210 O O . HIS B 1 222 ? -0.316 14.883 21.891 1 98.62 222 HIS B O 1
ATOM 5216 N N . ASN B 1 223 ? -0.692 16.969 21.078 1 98.81 223 ASN B N 1
ATOM 5217 C CA . ASN B 1 223 ? -1.74 16.531 20.172 1 98.81 223 ASN B CA 1
ATOM 5218 C C . ASN B 1 223 ? -1.297 16.656 18.719 1 98.81 223 ASN B C 1
ATOM 5220 O O . ASN B 1 223 ? -1.938 16.109 17.812 1 98.81 223 ASN B O 1
ATOM 5224 N N . MET B 1 224 ? -0.215 17.375 18.5 1 98.81 224 MET B N 1
ATOM 5225 C CA . MET B 1 224 ? 0.366 17.484 17.156 1 98.81 224 MET B CA 1
ATOM 5226 C C . MET B 1 224 ? 1.89 17.484 17.234 1 98.81 224 MET B C 1
ATOM 5228 O O . MET B 1 224 ? 2.477 18.078 18.125 1 98.81 224 MET B O 1
ATOM 5232 N N . VAL B 1 225 ? 2.48 16.703 16.344 1 98.81 225 VAL B N 1
ATOM 5233 C CA . VAL B 1 225 ? 3.932 16.688 16.188 1 98.81 225 VAL B CA 1
ATOM 5234 C C . VAL B 1 225 ? 4.309 17.156 14.789 1 98.81 225 VAL B C 1
ATOM 5236 O O . VAL B 1 225 ? 3.824 16.609 13.797 1 98.81 225 VAL B O 1
ATOM 5239 N N . LEU B 1 226 ? 5.102 18.172 14.711 1 97.94 226 LEU B N 1
ATOM 5240 C CA . LEU B 1 226 ? 5.629 18.766 13.484 1 97.94 226 LEU B CA 1
ATOM 5241 C C . LEU B 1 226 ? 7.152 18.812 13.508 1 97.94 226 LEU B C 1
ATOM 5243 O O . LEU B 1 226 ? 7.754 18.938 14.578 1 97.94 226 LEU B O 1
ATOM 5247 N N . HIS B 1 227 ? 7.672 18.641 12.312 1 98.06 227 HIS B N 1
ATOM 5248 C CA . HIS B 1 227 ? 9.062 19.062 12.234 1 98.06 227 HIS B CA 1
ATOM 5249 C C . HIS B 1 227 ? 9.188 20.578 12.289 1 98.06 227 HIS B C 1
ATOM 5251 O O . HIS B 1 227 ? 8.492 21.297 11.562 1 98.06 227 HIS B O 1
ATOM 5257 N N . GLY B 1 228 ? 10.039 21.047 13.148 1 97.69 228 GLY B N 1
ATOM 5258 C CA . GLY B 1 228 ? 10.211 22.5 13.234 1 97.69 228 GLY B CA 1
ATOM 5259 C C . GLY B 1 228 ? 11.023 22.922 14.445 1 97.69 228 GLY B C 1
ATOM 5260 O O . GLY B 1 228 ? 11.633 22.094 15.117 1 97.69 228 GLY B O 1
ATOM 5261 N N . TRP B 1 229 ? 11.078 24.312 14.625 1 97.62 229 TRP B N 1
ATOM 5262 C CA . TRP B 1 229 ? 11.852 24.938 15.695 1 97.62 229 TRP B CA 1
ATOM 5263 C C . TRP B 1 229 ? 11.047 26.016 16.391 1 97.62 229 TRP B C 1
ATOM 5265 O O . TRP B 1 229 ? 10.484 26.906 15.734 1 97.62 229 TRP B O 1
ATOM 5275 N N . ASP B 1 230 ? 11.102 25.969 17.688 1 97 230 ASP B N 1
ATOM 5276 C CA . ASP B 1 230 ? 10.32 26.938 18.453 1 97 230 ASP B CA 1
ATOM 5277 C C . ASP B 1 230 ? 10.703 28.359 18.109 1 97 230 ASP B C 1
ATOM 5279 O O . ASP B 1 230 ? 9.828 29.203 17.891 1 97 230 ASP B O 1
ATOM 5283 N N . GLY B 1 231 ? 11.984 28.656 18.031 1 97.44 231 GLY B N 1
ATOM 5284 C CA . GLY B 1 231 ? 12.445 30 17.734 1 97.44 231 GLY B CA 1
ATOM 5285 C C . GLY B 1 231 ? 11.984 30.5 16.375 1 97.44 231 GLY B C 1
ATOM 5286 O O . GLY B 1 231 ? 11.648 31.672 16.219 1 97.44 231 GLY B O 1
ATOM 5287 N N . GLU B 1 232 ? 11.906 29.594 15.453 1 97.94 232 GLU B N 1
ATOM 5288 C CA . GLU B 1 232 ? 11.508 29.953 14.102 1 97.94 232 GLU B CA 1
ATOM 5289 C C . GLU B 1 232 ? 10 30.188 14.008 1 97.94 232 GLU B C 1
ATOM 5291 O O . GLU B 1 232 ? 9.547 31.109 13.328 1 97.94 232 GLU B O 1
ATOM 5296 N N . VAL B 1 233 ? 9.203 29.344 14.672 1 98.06 233 VAL B N 1
ATOM 5297 C CA . VAL B 1 233 ? 7.746 29.422 14.555 1 98.06 233 VAL B CA 1
ATOM 5298 C C . VAL B 1 233 ? 7.215 30.531 15.445 1 98.06 233 VAL B C 1
ATOM 5300 O O . VAL B 1 233 ? 6.5 31.422 14.977 1 98.06 233 VAL B O 1
ATOM 5303 N N . TYR B 1 234 ? 7.629 30.578 16.688 1 97.56 234 TYR B N 1
ATOM 5304 C CA . TYR B 1 234 ? 7.012 31.469 17.656 1 97.56 234 TYR B CA 1
ATOM 5305 C C . TYR B 1 234 ? 7.801 32.781 17.766 1 97.56 234 TYR B C 1
ATOM 5307 O O . TYR B 1 234 ? 7.242 33.812 18.109 1 97.56 234 TYR B O 1
ATOM 5315 N N . GLY B 1 235 ? 9.062 32.719 17.578 1 97.19 235 GLY B N 1
ATOM 5316 C CA . GLY B 1 235 ? 9.906 33.906 17.656 1 97.19 235 GLY B CA 1
ATOM 5317 C C . GLY B 1 235 ? 9.945 34.688 16.344 1 97.19 235 GLY B C 1
ATOM 5318 O O . GLY B 1 235 ? 9.305 35.719 16.234 1 97.19 235 GLY B O 1
ATOM 5319 N N . ALA B 1 236 ? 10.508 34.094 15.344 1 97.94 236 ALA B N 1
ATOM 5320 C CA . ALA B 1 236 ? 10.75 34.75 14.07 1 97.94 236 ALA B CA 1
ATOM 5321 C C . ALA B 1 236 ? 9.492 34.781 13.203 1 97.94 236 ALA B C 1
ATOM 5323 O O . ALA B 1 236 ? 9.406 35.5 12.227 1 97.94 236 ALA B O 1
ATOM 5324 N N . ARG B 1 237 ? 8.523 33.969 13.586 1 98 237 ARG B N 1
ATOM 5325 C CA . ARG B 1 237 ? 7.309 33.781 12.789 1 98 237 ARG B CA 1
ATOM 5326 C C . ARG B 1 237 ? 7.645 33.469 11.336 1 98 237 ARG B C 1
ATOM 5328 O O . ARG B 1 237 ? 7.105 34.125 10.422 1 98 237 ARG B O 1
ATOM 5335 N N . ASN B 1 238 ? 8.578 32.625 11.156 1 97.69 238 ASN B N 1
ATOM 5336 C CA . ASN B 1 238 ? 9.039 32.156 9.852 1 97.69 238 ASN B CA 1
ATOM 5337 C C . ASN B 1 238 ? 8.141 31.062 9.289 1 97.69 238 ASN B C 1
ATOM 5339 O O . ASN B 1 238 ? 8.008 30 9.898 1 97.69 238 ASN B O 1
ATOM 5343 N N . TRP B 1 239 ? 7.535 31.328 8.117 1 96.5 239 TRP B N 1
ATOM 5344 C CA . TRP B 1 239 ? 6.637 30.328 7.559 1 96.5 239 TRP B CA 1
ATOM 5345 C C . TRP B 1 239 ? 7.375 29.031 7.293 1 96.5 239 TRP B C 1
ATOM 5347 O O . TRP B 1 239 ? 6.754 27.953 7.211 1 96.5 239 TRP B O 1
ATOM 5357 N N . LEU B 1 240 ? 8.703 29.047 7.219 1 94.88 240 LEU B N 1
ATOM 5358 C CA . LEU B 1 240 ? 9.523 27.859 6.992 1 94.88 240 LEU B CA 1
ATOM 5359 C C . LEU B 1 240 ? 9.953 27.234 8.32 1 94.88 240 LEU B C 1
ATOM 5361 O O . LEU B 1 240 ? 10.727 26.281 8.336 1 94.88 240 LEU B O 1
ATOM 5365 N N . GLY B 1 241 ? 9.469 27.781 9.375 1 96.81 241 GLY B N 1
ATOM 5366 C CA . GLY B 1 241 ? 9.859 27.297 10.688 1 96.81 241 GLY B CA 1
ATOM 5367 C C . GLY B 1 241 ? 9.32 25.906 10.992 1 96.81 241 GLY B C 1
ATOM 5368 O O . GLY B 1 241 ? 9.789 25.25 11.922 1 96.81 241 GLY B O 1
ATOM 5369 N N . ALA B 1 242 ? 8.297 25.453 10.266 1 97.19 242 ALA B N 1
ATOM 5370 C CA . ALA B 1 242 ? 7.727 24.109 10.352 1 97.19 242 ALA B CA 1
ATOM 5371 C C . ALA B 1 242 ? 7.363 23.594 8.961 1 97.19 242 ALA B C 1
ATOM 5373 O O . ALA B 1 242 ? 7.48 24.312 7.969 1 97.19 242 ALA B O 1
ATOM 5374 N N . ASN B 1 243 ? 7.082 22.344 8.906 1 96.69 243 ASN B N 1
ATOM 5375 C CA . ASN B 1 243 ? 6.676 21.734 7.637 1 96.69 243 ASN B CA 1
ATOM 5376 C C . ASN B 1 243 ? 5.461 20.828 7.812 1 96.69 243 ASN B C 1
ATOM 5378 O O . ASN B 1 243 ? 5.375 20.078 8.789 1 96.69 243 ASN B O 1
ATOM 5382 N N . THR B 1 244 ? 4.547 20.891 6.863 1 97.75 244 THR B N 1
ATOM 5383 C CA . THR B 1 244 ? 3.314 20.125 6.984 1 97.75 244 THR B CA 1
ATOM 5384 C C . THR B 1 244 ? 3.293 18.984 5.973 1 97.75 244 THR B C 1
ATOM 5386 O O . THR B 1 244 ? 2.225 18.484 5.613 1 97.75 244 THR B O 1
ATOM 5389 N N . GLY B 1 245 ? 4.457 18.594 5.438 1 97.5 245 GLY B N 1
ATOM 5390 C CA . GLY B 1 245 ? 4.543 17.453 4.531 1 97.5 245 GLY B CA 1
ATOM 5391 C C . GLY B 1 245 ? 4.59 16.125 5.246 1 97.5 245 GLY B C 1
ATOM 5392 O O . GLY B 1 245 ? 4.348 15.078 4.637 1 97.5 245 GLY B O 1
ATOM 5393 N N . SER B 1 246 ? 4.949 16.156 6.465 1 98.31 246 SER B N 1
ATOM 5394 C CA . SER B 1 246 ? 4.934 15.023 7.383 1 98.31 246 SER B CA 1
ATOM 5395 C C . SER B 1 246 ? 4.629 15.469 8.812 1 98.31 246 SER B C 1
ATOM 5397 O O . SER B 1 246 ? 5.422 16.188 9.422 1 98.31 246 SER B O 1
ATOM 5399 N N . PHE B 1 247 ? 3.455 15.102 9.352 1 98.69 247 PHE B N 1
ATOM 5400 C CA . PHE B 1 247 ? 3.104 15.484 10.711 1 98.69 247 PHE B CA 1
ATOM 5401 C C . PHE B 1 247 ? 2.148 14.477 11.336 1 98.69 247 PHE B C 1
ATOM 5403 O O . PHE B 1 247 ? 1.536 13.672 10.625 1 98.69 247 PHE B O 1
ATOM 5410 N N . VAL B 1 248 ? 2.057 14.477 12.609 1 98.81 248 VAL B N 1
ATOM 5411 C CA . VAL B 1 248 ? 1.245 13.523 13.367 1 98.81 248 VAL B CA 1
ATOM 5412 C C . VAL B 1 248 ? 0.172 14.273 14.156 1 98.81 248 VAL B C 1
ATOM 5414 O O . VAL B 1 248 ? 0.451 15.305 14.766 1 98.81 248 VAL B O 1
ATOM 5417 N N . LEU B 1 249 ? -1.07 13.797 14.109 1 98.81 249 LEU B N 1
ATOM 5418 C CA . LEU B 1 249 ? -2.205 14.32 14.859 1 98.81 249 LEU B CA 1
ATOM 5419 C C . LEU B 1 249 ? -2.771 13.266 15.805 1 98.81 249 LEU B C 1
ATOM 5421 O O . LEU B 1 249 ? -2.984 12.117 15.398 1 98.81 249 LEU B O 1
ATOM 5425 N N . ARG B 1 250 ? -2.912 13.695 17.016 1 98.81 250 ARG B N 1
ATOM 5426 C CA . ARG B 1 250 ? -3.65 12.828 17.938 1 98.81 250 ARG B CA 1
ATOM 5427 C C . ARG B 1 250 ? -5.145 12.875 17.641 1 98.81 250 ARG B C 1
ATOM 5429 O O . ARG B 1 250 ? -5.695 13.938 17.359 1 98.81 250 ARG B O 1
ATOM 5436 N N . ASN B 1 251 ? -5.805 11.719 17.672 1 97.38 251 ASN B N 1
ATOM 5437 C CA . ASN B 1 251 ? -7.242 11.648 17.438 1 97.38 251 ASN B CA 1
ATOM 5438 C C . ASN B 1 251 ? -8.031 12.133 18.641 1 97.38 251 ASN B C 1
ATOM 5440 O O . ASN B 1 251 ? -8.367 11.336 19.531 1 97.38 251 ASN B O 1
ATOM 5444 N N . CYS B 1 252 ? -8.383 13.445 18.641 1 96.81 252 CYS B N 1
ATOM 5445 C CA . CYS B 1 252 ? -9.078 14.055 19.766 1 96.81 252 CYS B CA 1
ATOM 5446 C C . CYS B 1 252 ? -9.805 15.32 19.328 1 96.81 252 CYS B C 1
ATOM 5448 O O . CYS B 1 252 ? -9.688 15.75 18.188 1 96.81 252 CYS B O 1
ATOM 5450 N N . ARG B 1 253 ? -10.562 15.875 20.234 1 95.06 253 ARG B N 1
ATOM 5451 C CA . ARG B 1 253 ? -11.352 17.078 19.953 1 95.06 253 ARG B CA 1
ATOM 5452 C C . ARG B 1 253 ? -10.453 18.25 19.578 1 95.06 253 ARG B C 1
ATOM 5454 O O . ARG B 1 253 ? -10.758 19.016 18.656 1 95.06 253 ARG B O 1
ATOM 5461 N N . TRP B 1 254 ? -9.391 18.438 20.281 1 97.31 254 TRP B N 1
ATOM 5462 C CA . TRP B 1 254 ? -8.453 19.516 20.016 1 97.31 254 TRP B CA 1
ATOM 5463 C C . TRP B 1 254 ? -8.023 19.516 18.547 1 97.31 254 TRP B C 1
ATOM 5465 O O . TRP B 1 254 ? -8.008 20.562 17.891 1 97.31 254 TRP B O 1
ATOM 5475 N N . SER B 1 255 ? -7.652 18.312 18.031 1 97.75 255 SER B N 1
ATOM 5476 C CA . SER B 1 255 ? -7.195 18.156 16.656 1 97.75 255 SER B CA 1
ATOM 5477 C C . SER B 1 255 ? -8.305 18.484 15.656 1 97.75 255 SER B C 1
ATOM 5479 O O . SER B 1 255 ? -8.055 19.125 14.625 1 97.75 255 SER B O 1
ATOM 5481 N N . LEU B 1 256 ? -9.492 18.062 15.977 1 95.62 256 LEU B N 1
ATOM 5482 C CA . LEU B 1 256 ? -10.625 18.375 15.117 1 95.62 256 LEU B CA 1
ATOM 5483 C C . LEU B 1 256 ? -10.883 19.875 15.078 1 95.62 256 LEU B C 1
ATOM 5485 O O . LEU B 1 256 ? -11.18 20.422 14.016 1 95.62 256 LEU B O 1
ATOM 5489 N N . ASP B 1 257 ? -10.766 20.516 16.203 1 95.94 257 ASP B N 1
ATOM 5490 C CA . ASP B 1 257 ? -10.914 21.953 16.266 1 95.94 257 ASP B CA 1
ATOM 5491 C C . ASP B 1 257 ? -9.828 22.656 15.461 1 95.94 257 ASP B C 1
ATOM 5493 O O . ASP B 1 257 ? -10.102 23.656 14.773 1 95.94 257 ASP B O 1
ATOM 5497 N N . LEU B 1 258 ? -8.641 22.188 15.602 1 97.94 258 LEU B N 1
ATOM 5498 C CA . LEU B 1 258 ? -7.551 22.766 14.82 1 97.94 258 LEU B CA 1
ATOM 5499 C C . LEU B 1 258 ? -7.812 22.625 13.328 1 97.94 258 LEU B C 1
ATOM 5501 O O . LEU B 1 258 ? -7.617 23.578 12.562 1 97.94 258 LEU B O 1
ATOM 5505 N N . LEU B 1 259 ? -8.227 21.391 12.906 1 97.38 259 LEU B N 1
ATOM 5506 C CA . LEU B 1 259 ? -8.508 21.156 11.492 1 97.38 259 LEU B CA 1
ATOM 5507 C C . LEU B 1 259 ? -9.57 22.125 10.984 1 97.38 259 LEU B C 1
ATOM 5509 O O . LEU B 1 259 ? -9.445 22.656 9.875 1 97.38 259 LEU B O 1
ATOM 5513 N N . ASP B 1 260 ? -10.539 22.375 11.75 1 95.19 260 ASP B N 1
ATOM 5514 C CA . ASP B 1 260 ? -11.609 23.281 11.352 1 95.19 260 ASP B CA 1
ATOM 5515 C C . ASP B 1 260 ? -11.102 24.703 11.195 1 95.19 260 ASP B C 1
ATOM 5517 O O . ASP B 1 260 ? -11.43 25.391 10.219 1 95.19 260 ASP B O 1
ATOM 5521 N N . THR B 1 261 ? -10.391 25.156 12.195 1 97.19 261 THR B N 1
ATOM 5522 C CA . THR B 1 261 ? -9.828 26.5 12.148 1 97.19 261 THR B CA 1
ATOM 5523 C C . THR B 1 261 ? -8.867 26.656 10.977 1 97.19 261 THR B C 1
ATOM 5525 O O . THR B 1 261 ? -8.883 27.656 10.273 1 97.19 261 THR B O 1
ATOM 5528 N N . TRP B 1 262 ? -8.016 25.625 10.766 1 98.44 262 TRP B N 1
ATOM 5529 C CA . TRP B 1 262 ? -7.031 25.547 9.688 1 98.44 262 TRP B CA 1
ATOM 5530 C C . TRP B 1 262 ? -7.711 25.594 8.328 1 98.44 262 TRP B C 1
ATOM 5532 O O . TRP B 1 262 ? -7.324 26.391 7.465 1 98.44 262 TRP B O 1
ATOM 5542 N N . ALA B 1 263 ? -8.789 24.906 8.164 1 97.75 263 ALA B N 1
ATOM 5543 C CA . ALA B 1 263 ? -9.445 24.688 6.875 1 97.75 263 ALA B CA 1
ATOM 5544 C C . ALA B 1 263 ? -10.141 25.953 6.395 1 97.75 263 ALA B C 1
ATOM 5546 O O . ALA B 1 263 ? -10.344 26.141 5.191 1 97.75 263 ALA B O 1
ATOM 5547 N N . ARG B 1 264 ? -10.453 26.875 7.277 1 97.38 264 ARG B N 1
ATOM 5548 C CA . ARG B 1 264 ? -11.172 28.094 6.922 1 97.38 264 ARG B CA 1
ATOM 5549 C C . ARG B 1 264 ? -10.352 28.953 5.953 1 97.38 264 ARG B C 1
ATOM 5551 O O . ARG B 1 264 ? -10.906 29.781 5.23 1 97.38 264 ARG B O 1
ATOM 5558 N N . MET B 1 265 ? -9.125 28.688 5.883 1 98.06 265 MET B N 1
ATOM 5559 C CA . MET B 1 265 ? -8.234 29.547 5.113 1 98.06 265 MET B CA 1
ATOM 5560 C C . MET B 1 265 ? -7.883 28.906 3.771 1 98.06 265 MET B C 1
ATOM 5562 O O . MET B 1 265 ? -7.094 29.469 3.002 1 98.06 265 MET B O 1
ATOM 5566 N N . GLY B 1 266 ? -8.492 27.719 3.449 1 97.62 266 GLY B N 1
ATOM 5567 C CA . GLY B 1 266 ? -7.996 26.891 2.367 1 97.62 266 GLY B CA 1
ATOM 5568 C C . GLY B 1 266 ? -8.828 26.984 1.103 1 97.62 266 GLY B C 1
ATOM 5569 O O . GLY B 1 266 ? -8.344 26.703 0.007 1 97.62 266 GLY B O 1
ATOM 5570 N N . PRO B 1 267 ? -10.133 27.391 1.179 1 97.56 267 PRO B N 1
ATOM 5571 C CA . PRO B 1 267 ? -10.969 27.375 -0.024 1 97.56 267 PRO B CA 1
ATOM 5572 C C . PRO B 1 267 ? -10.367 28.203 -1.166 1 97.56 267 PRO B C 1
ATOM 5574 O O . PRO B 1 267 ? -9.938 29.328 -0.958 1 97.56 267 PRO B O 1
ATOM 5577 N N . ARG B 1 268 ? -10.422 27.609 -2.318 1 96.25 268 ARG B N 1
ATOM 5578 C CA . ARG B 1 268 ? -9.867 28.266 -3.496 1 96.25 268 ARG B CA 1
ATOM 5579 C C . ARG B 1 268 ? -10.648 29.531 -3.84 1 96.25 268 ARG B C 1
ATOM 5581 O O . ARG B 1 268 ? -11.836 29.625 -3.529 1 96.25 268 ARG B O 1
ATOM 5588 N N . GLY B 1 269 ? -9.977 30.484 -4.512 1 96 269 GLY B N 1
ATOM 5589 C CA . GLY B 1 269 ? -10.617 31.734 -4.891 1 96 269 GLY B CA 1
ATOM 5590 C C . GLY B 1 269 ? -10.344 32.875 -3.926 1 96 269 GLY B C 1
ATOM 5591 O O . GLY B 1 269 ? -9.227 33 -3.426 1 96 269 GLY B O 1
ATOM 5592 N N . PRO B 1 270 ? -11.344 33.719 -3.68 1 97.31 270 PRO B N 1
ATOM 5593 C CA . PRO B 1 270 ? -11.141 34.938 -2.9 1 97.31 270 PRO B CA 1
ATOM 5594 C C . PRO B 1 270 ? -10.641 34.656 -1.486 1 97.31 270 PRO B C 1
ATOM 5596 O O . PRO B 1 270 ? -9.82 35.406 -0.957 1 97.31 270 PRO B O 1
ATOM 5599 N N . VAL B 1 271 ? -11.086 33.656 -0.921 1 97.75 271 VAL B N 1
ATOM 5600 C CA . VAL B 1 271 ? -10.688 33.312 0.444 1 97.75 271 VAL B CA 1
ATOM 5601 C C . VAL B 1 271 ? -9.195 33 0.485 1 97.75 271 VAL B C 1
ATOM 5603 O O . VAL B 1 271 ? -8.461 33.531 1.308 1 97.75 271 VAL B O 1
ATOM 5606 N N . ARG B 1 272 ? -8.781 32.156 -0.336 1 97.56 272 ARG B N 1
ATOM 5607 C CA . ARG B 1 272 ? -7.379 31.75 -0.389 1 97.56 272 ARG B CA 1
ATOM 5608 C C . ARG B 1 272 ? -6.477 32.938 -0.728 1 97.56 272 ARG B C 1
ATOM 5610 O O . ARG B 1 272 ? -5.375 33.062 -0.184 1 97.56 272 ARG B O 1
ATOM 5617 N N . ASP B 1 273 ? -6.941 33.812 -1.614 1 97.06 273 ASP B N 1
ATOM 5618 C CA . ASP B 1 273 ? -6.188 35 -1.984 1 97.06 273 ASP B CA 1
ATOM 5619 C C . ASP B 1 273 ? -6.027 35.938 -0.792 1 97.06 273 ASP B C 1
ATOM 5621 O O . ASP B 1 273 ? -4.941 36.469 -0.555 1 97.06 273 ASP B O 1
ATOM 5625 N N . ARG B 1 274 ? -7.098 36.094 -0.156 1 97.56 274 ARG B N 1
ATOM 5626 C CA . ARG B 1 274 ? -7.07 37 0.999 1 97.56 274 ARG B CA 1
ATOM 5627 C C . ARG B 1 274 ? -6.078 36.5 2.049 1 97.56 274 ARG B C 1
ATOM 5629 O O . ARG B 1 274 ? -5.254 37.281 2.539 1 97.56 274 ARG B O 1
ATOM 5636 N N . TYR B 1 275 ? -6.145 35.25 2.332 1 97.94 275 TYR B N 1
ATOM 5637 C CA . TYR B 1 275 ? -5.266 34.75 3.373 1 97.94 275 TYR B CA 1
ATOM 5638 C C . TYR B 1 275 ? -3.822 34.688 2.893 1 97.94 275 TYR B C 1
ATOM 5640 O O . TYR B 1 275 ? -2.889 34.781 3.693 1 97.94 275 TYR B O 1
ATOM 5648 N N . GLY B 1 276 ? -3.643 34.531 1.621 1 97.94 276 GLY B N 1
ATOM 5649 C CA . GLY B 1 276 ? -2.297 34.688 1.094 1 97.94 276 GLY B CA 1
ATOM 5650 C C . GLY B 1 276 ? -1.669 36.031 1.471 1 97.94 276 GLY B C 1
ATOM 5651 O O . GLY B 1 276 ? -0.499 36.094 1.856 1 97.94 276 GLY B O 1
ATOM 5652 N N . ARG B 1 277 ? -2.436 37.094 1.425 1 97.81 277 ARG B N 1
ATOM 5653 C CA . ARG B 1 277 ? -1.965 38.438 1.787 1 97.81 277 ARG B CA 1
ATOM 5654 C C . ARG B 1 277 ? -1.766 38.531 3.295 1 97.81 277 ARG B C 1
ATOM 5656 O O . ARG B 1 277 ? -0.797 39.156 3.752 1 97.81 277 ARG B O 1
ATOM 5663 N N . VAL B 1 278 ? -2.629 37.969 3.973 1 98.19 278 VAL B N 1
ATOM 5664 C CA . VAL B 1 278 ? -2.539 37.969 5.43 1 98.19 278 VAL B CA 1
ATOM 5665 C C . VAL B 1 278 ? -1.242 37.312 5.879 1 98.19 278 VAL B C 1
ATOM 5667 O O . VAL B 1 278 ? -0.543 37.812 6.754 1 98.19 278 VAL B O 1
ATOM 5670 N N . PHE B 1 279 ? -0.959 36.188 5.25 1 98.38 279 PHE B N 1
ATOM 5671 C CA . PHE B 1 279 ? 0.254 35.469 5.617 1 98.38 279 PHE B CA 1
ATOM 5672 C C . PHE B 1 279 ? 1.493 36.281 5.27 1 98.38 279 PHE B C 1
ATOM 5674 O O . PHE B 1 279 ? 2.457 36.312 6.039 1 98.38 279 PHE B O 1
ATOM 5681 N N . ALA B 1 280 ? 1.482 36.938 4.164 1 97.81 280 ALA B N 1
ATOM 5682 C CA . ALA B 1 280 ? 2.619 37.719 3.727 1 97.81 280 ALA B CA 1
ATOM 5683 C C . ALA B 1 280 ? 2.902 38.875 4.715 1 97.81 280 ALA B C 1
ATOM 5685 O O . ALA B 1 280 ? 4.055 39.25 4.91 1 97.81 280 ALA B O 1
ATOM 5686 N N . GLU B 1 281 ? 1.897 39.344 5.332 1 97.62 281 GLU B N 1
ATOM 5687 C CA . GLU B 1 281 ? 2.035 40.469 6.285 1 97.62 281 GLU B CA 1
ATOM 5688 C C . GLU B 1 281 ? 2.457 39.938 7.66 1 97.62 281 GLU B C 1
ATOM 5690 O O . GLU B 1 281 ? 3.26 40.594 8.344 1 97.62 281 GLU B O 1
ATOM 5695 N N . ALA B 1 282 ? 1.976 38.812 8 1 97.69 282 ALA B N 1
ATOM 5696 C CA . ALA B 1 282 ? 2.098 38.375 9.383 1 97.69 282 ALA B CA 1
ATOM 5697 C C . ALA B 1 282 ? 3.355 37.531 9.57 1 97.69 282 ALA B C 1
ATOM 5699 O O . ALA B 1 282 ? 3.875 37.406 10.68 1 97.69 282 ALA B O 1
ATOM 5700 N N . LEU B 1 283 ? 3.785 36.875 8.516 1 98.12 283 LEU B N 1
ATOM 5701 C CA . LEU B 1 283 ? 4.895 35.938 8.625 1 98.12 283 LEU B CA 1
ATOM 5702 C C . LEU B 1 283 ? 6.141 36.469 7.938 1 98.12 283 LEU B C 1
ATOM 5704 O O . LEU B 1 283 ? 6.039 37.25 6.988 1 98.12 283 LEU B O 1
ATOM 5708 N N . SER B 1 284 ? 7.273 36.031 8.469 1 97.31 284 SER B N 1
ATOM 5709 C CA . SER B 1 284 ? 8.531 36.469 7.867 1 97.31 284 SER B CA 1
ATOM 5710 C C . SER B 1 284 ? 8.914 35.594 6.684 1 97.31 284 SER B C 1
ATOM 5712 O O . SER B 1 284 ? 8.602 34.406 6.664 1 97.31 284 SER B O 1
ATOM 5714 N N . ASN B 1 285 ? 9.57 36.188 5.645 1 92.19 285 ASN B N 1
ATOM 5715 C CA . ASN B 1 285 ? 10.125 35.531 4.477 1 92.19 285 ASN B CA 1
ATOM 5716 C C . ASN B 1 285 ? 9.031 34.875 3.635 1 92.19 285 ASN B C 1
ATOM 5718 O O . ASN B 1 285 ? 9.25 33.812 3.041 1 92.19 285 ASN B O 1
ATOM 5722 N N . ARG B 1 286 ? 7.855 35.406 3.736 1 93.94 286 ARG B N 1
ATOM 5723 C CA . ARG B 1 286 ? 6.695 34.906 3.027 1 93.94 286 ARG B CA 1
ATOM 5724 C C . ARG B 1 286 ? 6.117 35.938 2.076 1 93.94 286 ARG B C 1
ATOM 5726 O O . ARG B 1 286 ? 5.57 36.938 2.516 1 93.94 286 ARG B O 1
ATOM 5733 N N . ALA B 1 287 ? 6.195 35.625 0.751 1 91.06 287 ALA B N 1
ATOM 5734 C CA . ALA B 1 287 ? 5.617 36.562 -0.221 1 91.06 287 ALA B CA 1
ATOM 5735 C C . ALA B 1 287 ? 4.105 36.375 -0.326 1 91.06 287 ALA B C 1
ATOM 5737 O O . ALA B 1 287 ? 3.545 35.438 0.283 1 91.06 287 ALA B O 1
ATOM 5738 N N . ALA B 1 288 ? 3.475 37.188 -1.042 1 89.5 288 ALA B N 1
ATOM 5739 C CA . ALA B 1 288 ? 2.014 37.188 -1.108 1 89.5 288 ALA B CA 1
ATOM 5740 C C . ALA B 1 288 ? 1.511 36.25 -2.197 1 89.5 288 ALA B C 1
ATOM 5742 O O . ALA B 1 288 ? 0.785 36.688 -3.102 1 89.5 288 ALA B O 1
ATOM 5743 N N . TRP B 1 289 ? 1.812 35 -2.055 1 91.12 289 TRP B N 1
ATOM 5744 C CA . TRP B 1 289 ? 1.215 34 -2.92 1 91.12 289 TRP B CA 1
ATOM 5745 C C . TRP B 1 289 ? 0.01 33.344 -2.248 1 91.12 289 TRP B C 1
ATOM 5747 O O . TRP B 1 289 ? -0.354 33.719 -1.128 1 91.12 289 TRP B O 1
ATOM 5757 N N . GLU B 1 290 ? -0.67 32.469 -2.982 1 91.62 290 GLU B N 1
ATOM 5758 C CA . GLU B 1 290 ? -1.896 31.891 -2.467 1 91.62 290 GLU B CA 1
ATOM 5759 C C . GLU B 1 290 ? -1.659 31.219 -1.113 1 91.62 290 GLU B C 1
ATOM 5761 O O . GLU B 1 290 ? -0.547 30.781 -0.82 1 91.62 290 GLU B O 1
ATOM 5766 N N . ALA B 1 291 ? -2.666 31.219 -0.358 1 97 291 ALA B N 1
ATOM 5767 C CA . ALA B 1 291 ? -2.572 30.609 0.962 1 97 291 ALA B CA 1
ATOM 5768 C C . ALA B 1 291 ? -2.273 29.109 0.85 1 97 291 ALA B C 1
ATOM 5770 O O . ALA B 1 291 ? -3.002 28.375 0.18 1 97 291 ALA B O 1
ATOM 5771 N N . ASP B 1 292 ? -1.19 28.734 1.454 1 96.12 292 ASP B N 1
ATOM 5772 C CA . ASP B 1 292 ? -0.863 27.328 1.539 1 96.12 292 ASP B CA 1
ATOM 5773 C C . ASP B 1 292 ? -1.059 26.797 2.961 1 96.12 292 ASP B C 1
ATOM 5775 O O . ASP B 1 292 ? -1.121 27.578 3.912 1 96.12 292 ASP B O 1
ATOM 5779 N N . ASP B 1 293 ? -1.186 25.516 3.072 1 97.69 293 ASP B N 1
ATOM 5780 C CA . ASP B 1 293 ? -1.531 24.875 4.34 1 97.69 293 ASP B CA 1
ATOM 5781 C C . ASP B 1 293 ? -0.428 25.078 5.375 1 97.69 293 ASP B C 1
ATOM 5783 O O . ASP B 1 293 ? -0.709 25.25 6.562 1 97.69 293 ASP B O 1
ATOM 5787 N N . GLN B 1 294 ? 0.794 25.062 4.969 1 97.75 294 GLN B N 1
ATOM 5788 C CA . GLN B 1 294 ? 1.91 25.219 5.898 1 97.75 294 GLN B CA 1
ATOM 5789 C C . GLN B 1 294 ? 1.925 26.609 6.52 1 97.75 294 GLN B C 1
ATOM 5791 O O . GLN B 1 294 ? 1.998 26.75 7.738 1 97.75 294 GLN B O 1
ATOM 5796 N N . SER B 1 295 ? 1.886 27.656 5.656 1 98.25 295 SER B N 1
ATOM 5797 C CA . SER B 1 295 ? 1.833 29.016 6.16 1 98.25 295 SER B CA 1
ATOM 5798 C C . SER B 1 295 ? 0.646 29.219 7.098 1 98.25 295 SER B C 1
ATOM 5800 O O . SER B 1 295 ? 0.75 29.922 8.102 1 98.25 295 SER B O 1
ATOM 5802 N N . ALA B 1 296 ? -0.465 28.625 6.738 1 98.62 296 ALA B N 1
ATOM 5803 C CA . ALA B 1 296 ? -1.677 28.766 7.543 1 98.62 296 ALA B CA 1
ATOM 5804 C C . ALA B 1 296 ? -1.469 28.203 8.945 1 98.62 296 ALA B C 1
ATOM 5806 O O . ALA B 1 296 ? -1.877 28.828 9.93 1 98.62 296 ALA B O 1
ATOM 5807 N N . LEU B 1 297 ? -0.867 27.062 9.016 1 98.62 297 LEU B N 1
ATOM 5808 C CA . LEU B 1 297 ? -0.642 26.469 10.328 1 98.62 297 LEU B CA 1
ATOM 5809 C C . LEU B 1 297 ? 0.354 27.281 11.133 1 98.62 297 LEU B C 1
ATOM 5811 O O . LEU B 1 297 ? 0.142 27.531 12.328 1 98.62 297 LEU B O 1
ATOM 5815 N N . VAL B 1 298 ? 1.426 27.734 10.508 1 98.56 298 VAL B N 1
ATOM 5816 C CA . VAL B 1 298 ? 2.418 28.547 11.203 1 98.56 298 VAL B CA 1
ATOM 5817 C C . VAL B 1 298 ? 1.776 29.859 11.664 1 98.56 298 VAL B C 1
ATOM 5819 O O . VAL B 1 298 ? 2.061 30.328 12.766 1 98.56 298 VAL B O 1
ATOM 5822 N N . TYR B 1 299 ? 0.957 30.438 10.859 1 98.56 299 TYR B N 1
ATOM 5823 C CA . TYR B 1 299 ? 0.217 31.641 11.219 1 98.56 299 TYR B CA 1
ATOM 5824 C C . TYR B 1 299 ? -0.612 31.422 12.477 1 98.56 299 TYR B C 1
ATOM 5826 O O . TYR B 1 299 ? -0.585 32.25 13.398 1 98.56 299 TYR B O 1
ATOM 5834 N N . LEU B 1 300 ? -1.357 30.297 12.539 1 98.62 300 LEU B N 1
ATOM 5835 C CA . LEU B 1 300 ? -2.17 29.984 13.703 1 98.62 300 LEU B CA 1
ATOM 5836 C C . LEU B 1 300 ? -1.298 29.812 14.945 1 98.62 300 LEU B C 1
ATOM 5838 O O . LEU B 1 300 ? -1.618 30.344 16.016 1 98.62 300 LEU B O 1
ATOM 5842 N N . LEU B 1 301 ? -0.218 29.109 14.773 1 98.5 301 LEU B N 1
ATOM 5843 C CA . LEU B 1 301 ? 0.664 28.844 15.906 1 98.5 301 LEU B CA 1
ATOM 5844 C C . LEU B 1 301 ? 1.311 30.141 16.406 1 98.5 301 LEU B C 1
ATOM 5846 O O . LEU B 1 301 ? 1.438 30.344 17.609 1 98.5 301 LEU B O 1
ATOM 5850 N N . ALA B 1 302 ? 1.694 30.984 15.531 1 97.69 302 ALA B N 1
ATOM 5851 C CA . ALA B 1 302 ? 2.379 32.219 15.883 1 97.69 302 ALA B CA 1
ATOM 5852 C C . ALA B 1 302 ? 1.409 33.25 16.5 1 97.69 302 ALA B C 1
ATOM 5854 O O . ALA B 1 302 ? 1.76 33.938 17.453 1 97.69 302 ALA B O 1
ATOM 5855 N N . THR B 1 303 ? 0.218 33.312 15.977 1 97.69 303 THR B N 1
ATOM 5856 C CA . THR B 1 303 ? -0.693 34.375 16.375 1 97.69 303 THR B CA 1
ATOM 5857 C C . THR B 1 303 ? -1.636 33.906 17.484 1 97.69 303 THR B C 1
ATOM 5859 O O . THR B 1 303 ? -2.178 34.719 18.234 1 97.69 303 THR B O 1
ATOM 5862 N N . GLU B 1 304 ? -1.888 32.594 17.516 1 97.88 304 GLU B N 1
ATOM 5863 C CA . GLU B 1 304 ? -2.754 32.031 18.547 1 97.88 304 GLU B CA 1
ATOM 5864 C C . GLU B 1 304 ? -2.008 30.984 19.375 1 97.88 304 GLU B C 1
ATOM 5866 O O . GLU B 1 304 ? -2.514 29.891 19.609 1 97.88 304 GLU B O 1
ATOM 5871 N N . ARG B 1 305 ? -0.845 31.344 19.719 1 96.69 305 ARG B N 1
ATOM 5872 C CA . ARG B 1 305 ? 0.034 30.438 20.453 1 96.69 305 ARG B CA 1
ATOM 5873 C C . ARG B 1 305 ? -0.639 29.922 21.734 1 96.69 305 ARG B C 1
ATOM 5875 O O . ARG B 1 305 ? -0.488 28.766 22.094 1 96.69 305 ARG B O 1
ATOM 5882 N N . GLY B 1 306 ? -1.32 30.766 22.469 1 97.12 306 GLY B N 1
ATOM 5883 C CA . GLY B 1 306 ? -1.989 30.375 23.703 1 97.12 306 GLY B CA 1
ATOM 5884 C C . GLY B 1 306 ? -3.016 29.281 23.5 1 97.12 306 GLY B C 1
ATOM 5885 O O . GLY B 1 306 ? -3.207 28.438 24.391 1 97.12 306 GLY B O 1
ATOM 5886 N N . ARG B 1 307 ? -3.592 29.281 22.391 1 97.5 307 ARG B N 1
ATOM 5887 C CA . ARG B 1 307 ? -4.66 28.328 22.109 1 97.5 307 ARG B CA 1
ATOM 5888 C C . ARG B 1 307 ? -4.094 27 21.641 1 97.5 307 ARG B C 1
ATOM 5890 O O . ARG B 1 307 ? -4.594 25.938 22.016 1 97.5 307 ARG B O 1
ATOM 5897 N N . TRP B 1 308 ? -3.033 27.094 20.828 1 98.38 308 TRP B N 1
ATOM 5898 C CA . TRP B 1 308 ? -2.627 25.875 20.125 1 98.38 308 TRP B CA 1
ATOM 5899 C C . TRP B 1 308 ? -1.24 25.422 20.562 1 98.38 308 TRP B C 1
ATOM 5901 O O . TRP B 1 308 ? -0.954 24.234 20.609 1 98.38 308 TRP B O 1
ATOM 5911 N N . GLY B 1 309 ? -0.386 26.328 20.969 1 97.75 309 GLY B N 1
ATOM 5912 C CA . GLY B 1 309 ? 1.051 26.125 21.062 1 97.75 309 GLY B CA 1
ATOM 5913 C C . GLY B 1 309 ? 1.438 25.094 22.094 1 97.75 309 GLY B C 1
ATOM 5914 O O . GLY B 1 309 ? 2.396 24.344 21.906 1 97.75 309 GLY B O 1
ATOM 5915 N N . GLU B 1 310 ? 0.652 25 23.141 1 97.19 310 GLU B N 1
ATOM 5916 C CA . GLU B 1 310 ? 1.01 24.109 24.25 1 97.19 310 GLU B CA 1
ATOM 5917 C C . GLU B 1 310 ? 0.876 22.641 23.844 1 97.19 310 GLU B C 1
ATOM 5919 O O . GLU B 1 310 ? 1.541 21.781 24.406 1 97.19 310 GLU B O 1
ATOM 5924 N N . LYS B 1 311 ? 0.05 22.375 22.891 1 98.62 311 LYS B N 1
ATOM 5925 C CA . LYS B 1 311 ? -0.214 20.984 22.5 1 98.62 311 LYS B CA 1
ATOM 5926 C C . LYS B 1 311 ? 0.522 20.625 21.219 1 98.62 311 LYS B C 1
ATOM 5928 O O . LYS B 1 311 ? 0.357 19.531 20.688 1 98.62 311 LYS B O 1
ATOM 5933 N N . VAL B 1 312 ? 1.368 21.531 20.75 1 98.81 312 VAL B N 1
ATOM 5934 C CA . VAL B 1 312 ? 2.148 21.25 19.547 1 98.81 312 VAL B CA 1
ATOM 5935 C C . VAL B 1 312 ? 3.607 21.016 19.922 1 98.81 312 VAL B C 1
ATOM 5937 O O . VAL B 1 312 ? 4.211 21.812 20.641 1 98.81 312 VAL B O 1
ATOM 5940 N N . PHE B 1 313 ? 4.121 19.844 19.5 1 98.69 313 PHE B N 1
ATOM 5941 C CA . PHE B 1 313 ? 5.535 19.516 19.656 1 98.69 313 PHE B CA 1
ATOM 5942 C C . PHE B 1 313 ? 6.297 19.766 18.359 1 98.69 313 PHE B C 1
ATOM 5944 O O . PHE B 1 313 ? 5.988 19.156 17.328 1 98.69 313 PHE B O 1
ATOM 5951 N N . LEU B 1 314 ? 7.242 20.672 18.422 1 98.5 314 LEU B N 1
ATOM 5952 C CA . LEU B 1 314 ? 8.133 20.891 17.281 1 98.5 314 LEU B CA 1
ATOM 5953 C C . LEU B 1 314 ? 9.375 20 17.391 1 98.5 314 LEU B C 1
ATOM 5955 O O . LEU B 1 314 ? 10.273 20.281 18.188 1 98.5 314 LEU B O 1
ATOM 5959 N N . GLU B 1 315 ? 9.406 18.922 16.547 1 98.25 315 GLU B N 1
ATOM 5960 C CA . GLU B 1 315 ? 10.438 17.891 16.578 1 98.25 315 GLU B CA 1
ATOM 5961 C C . GLU B 1 315 ? 11.625 18.281 15.695 1 98.25 315 GLU B C 1
ATOM 5963 O O . GLU B 1 315 ? 11.469 18.5 14.492 1 98.25 315 GLU B O 1
ATOM 5968 N N . SER B 1 316 ? 12.789 18.422 16.297 1 96.88 316 SER B N 1
ATOM 5969 C CA . SER B 1 316 ? 13.977 18.766 15.523 1 96.88 316 SER B CA 1
ATOM 5970 C C . SER B 1 316 ? 15.141 17.844 15.852 1 96.88 316 SER B C 1
ATOM 5972 O O . SER B 1 316 ? 16.25 18.031 15.375 1 96.88 316 SER B O 1
ATOM 5974 N N . ALA B 1 317 ? 14.852 16.766 16.625 1 97.25 317 ALA B N 1
ATOM 5975 C CA . ALA B 1 317 ? 15.914 15.844 17.016 1 97.25 317 ALA B CA 1
ATOM 5976 C C . ALA B 1 317 ? 16.25 14.883 15.883 1 97.25 317 ALA B C 1
ATOM 5978 O O . ALA B 1 317 ? 17.312 14.273 15.867 1 97.25 317 ALA B O 1
ATOM 5979 N N . TYR B 1 318 ? 15.328 14.664 15.008 1 97.5 318 TYR B N 1
ATOM 5980 C CA . TYR B 1 318 ? 15.508 13.891 13.789 1 97.5 318 TYR B CA 1
ATOM 5981 C C . TYR B 1 318 ? 14.688 14.477 12.648 1 97.5 318 TYR B C 1
ATOM 5983 O O . TYR B 1 318 ? 13.922 15.422 12.852 1 97.5 318 TYR B O 1
ATOM 5991 N N . HIS B 1 319 ? 14.891 13.977 11.461 1 97.06 319 HIS B N 1
ATOM 5992 C CA . HIS B 1 319 ? 14.195 14.508 10.289 1 97.06 319 HIS B CA 1
ATOM 5993 C C . HIS B 1 319 ? 12.805 13.898 10.148 1 97.06 319 HIS B C 1
ATOM 5995 O O . HIS B 1 319 ? 12.578 13.039 9.297 1 97.06 319 HIS B O 1
ATOM 6001 N N . LEU B 1 320 ? 11.875 14.398 10.969 1 97.75 320 LEU B N 1
ATOM 6002 C CA . LEU B 1 320 ? 10.484 14.078 10.672 1 97.75 320 LEU B CA 1
ATOM 6003 C C . LEU B 1 320 ? 10.078 14.625 9.305 1 97.75 320 LEU B C 1
ATOM 6005 O O . LEU B 1 320 ? 9.164 14.102 8.664 1 97.75 320 LEU B O 1
ATOM 6009 N N . HIS B 1 321 ? 10.719 15.609 8.938 1 94.62 321 HIS B N 1
ATOM 6010 C CA . HIS B 1 321 ? 10.805 16.203 7.605 1 94.62 321 HIS B CA 1
ATOM 6011 C C . HIS B 1 321 ? 12.234 16.609 7.281 1 94.62 321 HIS B C 1
ATOM 6013 O O . HIS B 1 321 ? 12.828 17.422 7.992 1 94.62 321 HIS B O 1
ATOM 6019 N N . GLY B 1 322 ? 12.812 16.031 6.199 1 96.94 322 GLY B N 1
ATOM 6020 C CA . GLY B 1 322 ? 14.133 16.422 5.734 1 96.94 322 GLY B CA 1
ATOM 6021 C C . GLY B 1 322 ? 14.125 17 4.332 1 96.94 322 GLY B C 1
ATOM 6022 O O . GLY B 1 322 ? 13.586 16.391 3.408 1 96.94 322 GLY B O 1
ATOM 6023 N N . PHE B 1 323 ? 14.75 18.156 4.219 1 96.81 323 PHE B N 1
ATOM 6024 C CA . PHE B 1 323 ? 14.828 18.828 2.926 1 96.81 323 PHE B CA 1
ATOM 6025 C C . PHE B 1 323 ? 15.727 18.047 1.97 1 96.81 323 PHE B C 1
ATOM 6027 O O . PHE B 1 323 ? 16.922 17.859 2.242 1 96.81 323 PHE B O 1
ATOM 6034 N N . TRP B 1 324 ? 15.219 17.672 0.844 1 97.75 324 TRP B N 1
ATOM 6035 C CA . TRP B 1 324 ? 15.852 16.688 -0.022 1 97.75 324 TRP B CA 1
ATOM 6036 C C . TRP B 1 324 ? 17.188 17.219 -0.56 1 97.75 324 TRP B C 1
ATOM 6038 O O . TRP B 1 324 ? 18.141 16.453 -0.693 1 97.75 324 TRP B O 1
ATOM 6048 N N . GLU B 1 325 ? 17.266 18.5 -0.859 1 96.62 325 GLU B N 1
ATOM 6049 C CA . GLU B 1 325 ? 18.484 19.047 -1.478 1 96.62 325 GLU B CA 1
ATOM 6050 C C . GLU B 1 325 ? 19.688 18.891 -0.563 1 96.62 325 GLU B C 1
ATOM 6052 O O . GLU B 1 325 ? 20.812 18.75 -1.038 1 96.62 325 GLU B O 1
ATOM 6057 N N . GLU B 1 326 ? 19.406 18.844 0.667 1 96.31 326 GLU B N 1
ATOM 6058 C CA . GLU B 1 326 ? 20.484 18.734 1.642 1 96.31 326 GLU B CA 1
ATOM 6059 C C . GLU B 1 326 ? 20.844 17.266 1.9 1 96.31 326 GLU B C 1
ATOM 6061 O O . GLU B 1 326 ? 21.891 16.969 2.477 1 96.31 326 GLU B O 1
ATOM 6066 N N . ILE B 1 327 ? 20 16.344 1.484 1 98.06 327 ILE B N 1
ATOM 6067 C CA . ILE B 1 327 ? 20.109 14.969 1.957 1 98.06 327 ILE B CA 1
ATOM 6068 C C . ILE B 1 327 ? 20.531 14.055 0.805 1 98.06 327 ILE B C 1
ATOM 6070 O O . ILE B 1 327 ? 21.406 13.203 0.964 1 98.06 327 ILE B O 1
ATOM 6074 N N . VAL B 1 328 ? 20 14.242 -0.387 1 97.5 328 VAL B N 1
ATOM 6075 C CA . VAL B 1 328 ? 19.984 13.258 -1.462 1 97.5 328 VAL B CA 1
ATOM 6076 C C . VAL B 1 328 ? 21.422 12.977 -1.916 1 97.5 328 VAL B C 1
ATOM 6078 O O . VAL B 1 328 ? 21.75 11.852 -2.307 1 97.5 328 VAL B O 1
ATOM 6081 N N . GLY B 1 329 ? 22.281 13.93 -1.879 1 97.12 329 GLY B N 1
ATOM 6082 C CA . GLY B 1 329 ? 23.656 13.75 -2.312 1 97.12 329 GLY B CA 1
ATOM 6083 C C . GLY B 1 329 ? 24.516 13.008 -1.299 1 97.12 329 GLY B C 1
ATOM 6084 O O . GLY B 1 329 ? 25.641 12.633 -1.592 1 97.12 329 GLY B O 1
ATOM 6085 N N . ARG B 1 330 ? 23.953 12.641 -0.154 1 97.88 330 ARG B N 1
ATOM 6086 C CA . ARG B 1 330 ? 24.781 12.133 0.94 1 97.88 330 ARG B CA 1
ATOM 6087 C C . ARG B 1 330 ? 24.453 10.672 1.239 1 97.88 330 ARG B C 1
ATOM 6089 O O . ARG B 1 330 ? 25.031 10.086 2.158 1 97.88 330 ARG B O 1
ATOM 6096 N N . TYR B 1 331 ? 23.609 9.992 0.534 1 98.06 331 TYR B N 1
ATOM 6097 C CA . TYR B 1 331 ? 23.141 8.656 0.858 1 98.06 331 TYR B CA 1
ATOM 6098 C C . TYR B 1 331 ? 24.297 7.66 0.893 1 98.06 331 TYR B C 1
ATOM 6100 O O . TYR B 1 331 ? 24.359 6.805 1.781 1 98.06 331 TYR B O 1
ATOM 6108 N N . GLU B 1 332 ? 25.234 7.777 -0.083 1 97.25 332 GLU B N 1
ATOM 6109 C CA . GLU B 1 332 ? 26.359 6.855 -0.105 1 97.25 332 GLU B CA 1
ATOM 6110 C C . GLU B 1 332 ? 27.266 7.059 1.11 1 97.25 332 GLU B C 1
ATOM 6112 O O . GLU B 1 332 ? 27.734 6.09 1.706 1 97.25 332 GLU B O 1
ATOM 6117 N N . GLU B 1 333 ? 27.484 8.25 1.429 1 97 333 GLU B N 1
ATOM 6118 C CA . GLU B 1 333 ? 28.266 8.57 2.623 1 97 333 GLU B CA 1
ATOM 6119 C C . GLU B 1 333 ? 27.594 8.023 3.881 1 97 333 GLU B C 1
ATOM 6121 O O . GLU B 1 333 ? 28.266 7.449 4.746 1 97 333 GLU B O 1
ATOM 6126 N N . MET B 1 334 ? 26.297 8.195 4.012 1 96.62 334 MET B N 1
ATOM 6127 C CA . MET B 1 334 ? 25.547 7.691 5.156 1 96.62 334 MET B CA 1
ATOM 6128 C C . MET B 1 334 ? 25.703 6.184 5.293 1 96.62 334 MET B C 1
ATOM 6130 O O . MET B 1 334 ? 25.984 5.676 6.383 1 96.62 334 MET B O 1
ATOM 6134 N N . ARG B 1 335 ? 25.594 5.5 4.223 1 93.88 335 ARG B N 1
ATOM 6135 C CA . ARG B 1 335 ? 25.656 4.043 4.215 1 93.88 335 ARG B CA 1
ATOM 6136 C C . ARG B 1 335 ? 27.047 3.555 4.648 1 93.88 335 ARG B C 1
ATOM 6138 O O . ARG B 1 335 ? 27.156 2.486 5.254 1 93.88 335 ARG B O 1
ATOM 6145 N N . SER B 1 336 ? 28.047 4.301 4.305 1 94.69 336 SER B N 1
ATOM 6146 C CA . SER B 1 336 ? 29.406 3.889 4.629 1 94.69 336 SER B CA 1
ATOM 6147 C C . SER B 1 336 ? 29.734 4.164 6.094 1 94.69 336 SER B C 1
ATOM 6149 O O . SER B 1 336 ? 30.578 3.49 6.684 1 94.69 336 SER B O 1
ATOM 6151 N N . ARG B 1 337 ? 28.969 5.066 6.734 1 95.19 337 ARG B N 1
ATOM 6152 C CA . ARG B 1 337 ? 29.375 5.539 8.055 1 95.19 337 ARG B CA 1
ATOM 6153 C C . ARG B 1 337 ? 28.406 5.035 9.133 1 95.19 337 ARG B C 1
ATOM 6155 O O . ARG B 1 337 ? 28.797 4.859 10.289 1 95.19 337 ARG B O 1
ATOM 6162 N N . TRP B 1 338 ? 27.156 4.906 8.727 1 94.12 338 TRP B N 1
ATOM 6163 C CA . TRP B 1 338 ? 26.141 4.633 9.734 1 94.12 338 TRP B CA 1
ATOM 6164 C C . TRP B 1 338 ? 25.203 3.529 9.281 1 94.12 338 TRP B C 1
ATOM 6166 O O . TRP B 1 338 ? 25.5 2.797 8.336 1 94.12 338 TRP B O 1
ATOM 6176 N N . ARG B 1 339 ? 24.172 3.248 10.094 1 88.81 339 ARG B N 1
ATOM 6177 C CA . ARG B 1 339 ? 23.078 2.314 9.82 1 88.81 339 ARG B CA 1
ATOM 6178 C C . ARG B 1 339 ? 21.734 2.943 10.148 1 88.81 339 ARG B C 1
ATOM 6180 O O . ARG B 1 339 ? 21.656 3.869 10.953 1 88.81 339 ARG B O 1
ATOM 6187 N N . PRO B 1 340 ? 20.75 2.516 9.461 1 91.31 340 PRO B N 1
ATOM 6188 C CA . PRO B 1 340 ? 19.422 3.055 9.781 1 91.31 340 PRO B CA 1
ATOM 6189 C C . PRO B 1 340 ? 18.984 2.713 11.195 1 91.31 340 PRO B C 1
ATOM 6191 O O . PRO B 1 340 ? 19.531 1.806 11.82 1 91.31 340 PRO B O 1
ATOM 6194 N N . GLY B 1 341 ? 18.047 3.445 11.766 1 90.69 341 GLY B N 1
ATOM 6195 C CA . GLY B 1 341 ? 17.453 3.145 13.055 1 90.69 341 GLY B CA 1
ATOM 6196 C C . GLY B 1 341 ? 17.984 4.016 14.18 1 90.69 341 GLY B C 1
ATOM 6197 O O . GLY B 1 341 ? 17.578 3.861 15.336 1 90.69 341 GLY B O 1
ATOM 6198 N N . LEU B 1 342 ? 18.75 5.027 13.898 1 91.19 342 LEU B N 1
ATOM 6199 C CA . LEU B 1 342 ? 19.469 5.805 14.906 1 91.19 342 LEU B CA 1
ATOM 6200 C C . LEU B 1 342 ? 18.547 6.836 15.547 1 91.19 342 LEU B C 1
ATOM 6202 O O . LEU B 1 342 ? 18.719 7.207 16.703 1 91.19 342 LEU B O 1
ATOM 6206 N N . GLY B 1 343 ? 17.641 7.344 14.766 1 93.38 343 GLY B N 1
ATOM 6207 C CA . GLY B 1 343 ? 16.703 8.312 15.312 1 93.38 343 GLY B CA 1
ATOM 6208 C C . GLY B 1 343 ? 17.297 9.703 15.461 1 93.38 343 GLY B C 1
ATOM 6209 O O . GLY B 1 343 ? 16.984 10.414 16.422 1 93.38 343 GLY B O 1
ATOM 6210 N N . ASP B 1 344 ? 18.266 9.984 14.664 1 95.88 344 ASP B N 1
ATOM 6211 C CA . ASP B 1 344 ? 18.859 11.312 14.672 1 95.88 344 ASP B CA 1
ATOM 6212 C C . ASP B 1 344 ? 19.234 11.758 13.258 1 95.88 344 ASP B C 1
ATOM 6214 O O . ASP B 1 344 ? 18.766 11.18 12.273 1 95.88 344 ASP B O 1
ATOM 6218 N N . HIS B 1 345 ? 19.984 12.859 13.109 1 95.06 345 HIS B N 1
ATOM 6219 C CA . HIS B 1 345 ? 20.172 13.516 11.82 1 95.06 345 HIS B CA 1
ATOM 6220 C C . HIS B 1 345 ? 21.188 12.766 10.961 1 95.06 345 HIS B C 1
ATOM 6222 O O . HIS B 1 345 ? 21.359 13.07 9.781 1 95.06 345 HIS B O 1
ATOM 6228 N N . ARG B 1 346 ? 21.859 11.75 11.492 1 95.56 346 ARG B N 1
ATOM 6229 C CA . ARG B 1 346 ? 22.828 10.961 10.734 1 95.56 346 ARG B CA 1
ATOM 6230 C C . ARG B 1 346 ? 22.141 10.133 9.648 1 95.56 346 ARG B C 1
ATOM 6232 O O . ARG B 1 346 ? 22.734 9.852 8.609 1 95.56 346 ARG B O 1
ATOM 6239 N N . TRP B 1 347 ? 20.891 9.781 9.938 1 96.94 347 TRP B N 1
ATOM 6240 C CA . TRP B 1 347 ? 20.047 9.031 9.008 1 96.94 347 TRP B CA 1
ATOM 6241 C C . TRP B 1 347 ? 18.625 9.586 8.992 1 96.94 347 TRP B C 1
ATOM 6243 O O . TRP B 1 347 ? 17.859 9.352 9.922 1 96.94 347 TRP B O 1
ATOM 6253 N N . PRO B 1 348 ? 18.328 10.289 7.883 1 97.81 348 PRO B N 1
ATOM 6254 C CA . PRO B 1 348 ? 17.047 11 7.898 1 97.81 348 PRO B CA 1
ATOM 6255 C C . PRO B 1 348 ? 15.844 10.055 7.84 1 97.81 348 PRO B C 1
ATOM 6257 O O . PRO B 1 348 ? 15.789 9.18 6.973 1 97.81 348 PRO B O 1
ATOM 6260 N N . LEU B 1 349 ? 14.859 10.219 8.742 1 98.25 349 LEU B N 1
ATOM 6261 C CA . LEU B 1 349 ? 13.633 9.43 8.688 1 98.25 349 LEU B CA 1
ATOM 6262 C C . LEU B 1 349 ? 12.859 9.703 7.406 1 98.25 349 LEU B C 1
ATOM 6264 O O . LEU B 1 349 ? 12.453 8.773 6.707 1 98.25 349 LEU B O 1
ATOM 6268 N N . VAL B 1 350 ? 12.688 11.016 7.09 1 98.75 350 VAL B N 1
ATOM 6269 C CA . VAL B 1 350 ? 11.922 11.43 5.918 1 98.75 350 VAL B CA 1
ATOM 6270 C C . VAL B 1 350 ? 12.758 12.375 5.059 1 98.75 350 VAL B C 1
ATOM 6272 O O . VAL B 1 350 ? 13.352 13.328 5.566 1 98.75 350 VAL B O 1
ATOM 6275 N N . THR B 1 351 ? 12.906 12.078 3.824 1 98.75 351 THR B N 1
ATOM 6276 C CA . THR B 1 351 ? 13.398 12.992 2.803 1 98.75 351 THR B CA 1
ATOM 6277 C C . THR B 1 351 ? 12.25 13.539 1.96 1 98.75 351 THR B C 1
ATOM 6279 O O . THR B 1 351 ? 11.578 12.781 1.253 1 98.75 351 THR B O 1
ATOM 6282 N N . HIS B 1 352 ? 12.023 14.766 2.049 1 98.31 352 HIS B N 1
ATOM 6283 C CA . HIS B 1 352 ? 10.852 15.391 1.442 1 98.31 352 HIS B CA 1
ATOM 6284 C C . HIS B 1 352 ? 11.242 16.281 0.268 1 98.31 352 HIS B C 1
ATOM 6286 O O . HIS B 1 352 ? 12.07 17.188 0.417 1 98.31 352 HIS B O 1
ATOM 6292 N N . PHE B 1 353 ? 10.656 16.031 -0.857 1 97.06 353 PHE B N 1
ATOM 6293 C CA . PHE B 1 353 ? 11 16.703 -2.105 1 97.06 353 PHE B CA 1
ATOM 6294 C C . PHE B 1 353 ? 10.102 17.906 -2.344 1 97.06 353 PHE B C 1
ATOM 6296 O O . PHE B 1 353 ? 9.516 18.047 -3.422 1 97.06 353 PHE B O 1
ATOM 6303 N N . VAL B 1 354 ? 10.133 18.734 -1.306 1 93.69 354 VAL B N 1
ATOM 6304 C CA . VAL B 1 354 ? 9.375 19.969 -1.398 1 93.69 354 VAL B CA 1
ATOM 6305 C C . VAL B 1 354 ? 9.828 20.766 -2.627 1 93.69 354 VAL B C 1
ATOM 6307 O O . VAL B 1 354 ? 11.023 20.828 -2.926 1 93.69 354 VAL B O 1
ATOM 6310 N N . GLY B 1 355 ? 8.867 21.375 -3.305 1 91.62 355 GLY B N 1
ATOM 6311 C CA . GLY B 1 355 ? 9.188 22.188 -4.465 1 91.62 355 GLY B CA 1
ATOM 6312 C C . GLY B 1 355 ? 9.289 21.391 -5.746 1 91.62 355 GLY B C 1
ATOM 6313 O O . GLY B 1 355 ? 9.32 21.953 -6.84 1 91.62 355 GLY B O 1
ATOM 6314 N N . CYS B 1 356 ? 9.359 20.078 -5.598 1 92.5 356 CYS B N 1
ATOM 6315 C CA . CYS B 1 356 ? 9.281 19.203 -6.762 1 92.5 356 CYS B CA 1
ATOM 6316 C C . CYS B 1 356 ? 7.828 18.922 -7.133 1 92.5 356 CYS B C 1
ATOM 6318 O O . CYS B 1 356 ? 6.949 18.906 -6.266 1 92.5 356 CYS B O 1
ATOM 6320 N N . LYS B 1 357 ? 7.609 18.812 -8.422 1 88.12 357 LYS B N 1
ATOM 6321 C CA . LYS B 1 357 ? 6.285 18.484 -8.938 1 88.12 357 LYS B CA 1
ATOM 6322 C C . LYS B 1 357 ? 6.34 17.281 -9.867 1 88.12 357 LYS B C 1
ATOM 6324 O O . LYS B 1 357 ? 6.34 17.422 -11.094 1 88.12 357 LYS B O 1
ATOM 6329 N N . PRO B 1 358 ? 6.277 16.156 -9.242 1 83 358 PRO B N 1
ATOM 6330 C CA . PRO B 1 358 ? 6.441 14.945 -10.055 1 83 358 PRO B CA 1
ATOM 6331 C C . PRO B 1 358 ? 5.391 14.828 -11.156 1 83 358 PRO B C 1
ATOM 6333 O O . PRO B 1 358 ? 5.652 14.227 -12.203 1 83 358 PRO B O 1
ATOM 6336 N N . CYS B 1 359 ? 4.312 15.406 -11 1 86.12 359 CYS B N 1
ATOM 6337 C CA . CYS B 1 359 ? 3.254 15.297 -12 1 86.12 359 CYS B CA 1
ATOM 6338 C C . CYS B 1 359 ? 3.271 16.484 -12.953 1 86.12 359 CYS B C 1
ATOM 6340 O O . CYS B 1 359 ? 2.373 16.625 -13.781 1 86.12 359 CYS B O 1
ATOM 6342 N N . GLY B 1 360 ? 4.215 17.312 -12.875 1 79 360 GLY B N 1
ATOM 6343 C CA . GLY B 1 360 ? 4.355 18.438 -13.797 1 79 360 GLY B CA 1
ATOM 6344 C C . GLY B 1 360 ? 3.428 19.594 -13.477 1 79 360 GLY B C 1
ATOM 6345 O O . GLY B 1 360 ? 3.129 20.422 -14.344 1 79 360 GLY B O 1
ATOM 6346 N N . GLU B 1 361 ? 2.953 19.609 -12.32 1 75.81 361 GLU B N 1
ATOM 6347 C CA . GLU B 1 361 ? 2.107 20.734 -11.922 1 75.81 361 GLU B CA 1
ATOM 6348 C C . GLU B 1 361 ? 2.871 22.047 -11.992 1 75.81 361 GLU B C 1
ATOM 6350 O O . GLU B 1 361 ? 4.098 22.078 -11.859 1 75.81 361 GLU B O 1
ATOM 6355 N N . PRO B 1 362 ? 2.137 23.016 -12.359 1 73.62 362 PRO B N 1
ATOM 6356 C CA . PRO B 1 362 ? 2.803 24.328 -12.398 1 73.62 362 PRO B CA 1
ATOM 6357 C C . PRO B 1 362 ? 3.391 24.719 -11.047 1 73.62 362 PRO B C 1
ATOM 6359 O O . PRO B 1 362 ? 2.941 24.25 -10.008 1 73.62 362 PRO B O 1
ATOM 6362 N N . GLY B 1 363 ? 4.445 25.562 -11.117 1 72 363 GLY B N 1
ATOM 6363 C CA . GLY B 1 363 ? 4.973 26.141 -9.891 1 72 363 GLY B CA 1
ATOM 6364 C C . GLY B 1 363 ? 6.102 25.328 -9.281 1 72 363 GLY B C 1
ATOM 6365 O O . GLY B 1 363 ? 6.34 25.406 -8.078 1 72 363 GLY B O 1
ATOM 6366 N N . ALA B 1 364 ? 6.676 24.547 -10.172 1 76.38 364 ALA B N 1
ATOM 6367 C CA . ALA B 1 364 ? 7.844 23.812 -9.664 1 76.38 364 ALA B CA 1
ATOM 6368 C C . ALA B 1 364 ? 8.992 24.781 -9.367 1 76.38 364 ALA B C 1
ATOM 6370 O O . ALA B 1 364 ? 9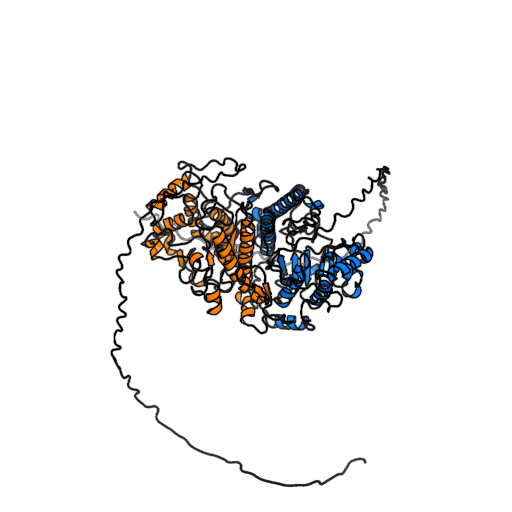.242 25.719 -10.133 1 76.38 364 ALA B O 1
ATOM 6371 N N . THR B 1 365 ? 9.555 24.516 -8.234 1 85.25 365 THR B N 1
ATOM 6372 C CA . THR B 1 365 ? 10.695 25.328 -7.82 1 85.25 365 THR B CA 1
ATOM 6373 C C . THR B 1 365 ? 11.992 24.766 -8.375 1 85.25 365 THR B C 1
ATOM 6375 O O . THR B 1 365 ? 12.938 25.5 -8.648 1 85.25 365 THR B O 1
ATOM 6378 N N . TYR B 1 366 ? 12.008 23.469 -8.531 1 90.5 366 TYR B N 1
ATOM 6379 C CA . TYR B 1 366 ? 13.242 22.797 -8.93 1 90.5 366 TYR B CA 1
ATOM 6380 C C . TYR B 1 366 ? 13.094 22.125 -10.289 1 90.5 366 TYR B C 1
ATOM 6382 O O . TYR B 1 366 ? 11.977 21.875 -10.742 1 90.5 366 TYR B O 1
ATOM 6390 N N . ASP B 1 367 ? 14.273 21.906 -10.828 1 90.69 367 ASP B N 1
ATOM 6391 C CA . ASP B 1 367 ? 14.336 21.25 -12.133 1 90.69 367 ASP B CA 1
ATOM 6392 C C . ASP B 1 367 ? 13.75 19.844 -12.062 1 90.69 367 ASP B C 1
ATOM 6394 O O . ASP B 1 367 ? 14.023 19.094 -11.125 1 90.69 367 ASP B O 1
ATOM 6398 N N . ALA B 1 368 ? 12.938 19.578 -13.102 1 89.06 368 ALA B N 1
ATOM 6399 C CA . ALA B 1 368 ? 12.211 18.312 -13.117 1 89.06 368 ALA B CA 1
ATOM 6400 C C . ALA B 1 368 ? 13.172 17.125 -13.141 1 89.06 368 ALA B C 1
ATOM 6402 O O . ALA B 1 368 ? 12.922 16.109 -12.516 1 89.06 368 ALA B O 1
ATOM 6403 N N . VAL B 1 369 ? 14.273 17.266 -13.891 1 90.75 369 VAL B N 1
ATOM 6404 C CA . VAL B 1 369 ? 15.242 16.188 -14.008 1 90.75 369 VAL B CA 1
ATOM 6405 C C . VAL B 1 369 ? 15.938 15.969 -12.672 1 90.75 369 VAL B C 1
ATOM 6407 O O . VAL B 1 369 ? 16.094 14.828 -12.219 1 90.75 369 VAL B O 1
ATOM 6410 N N . ALA B 1 370 ? 16.344 17.047 -12.055 1 94.19 370 ALA B N 1
ATOM 6411 C CA . ALA B 1 370 ? 16.984 16.969 -10.742 1 94.19 370 ALA B CA 1
ATOM 6412 C C . ALA B 1 370 ? 16.062 16.328 -9.711 1 94.19 370 ALA B C 1
ATOM 6414 O O . ALA B 1 370 ? 16.5 15.477 -8.93 1 94.19 370 ALA B O 1
ATOM 6415 N N . CYS B 1 371 ? 14.812 16.75 -9.742 1 94.88 371 CYS B N 1
ATOM 6416 C CA . CYS B 1 371 ? 13.812 16.203 -8.836 1 94.88 371 CYS B CA 1
ATOM 6417 C C . CYS B 1 371 ? 13.656 14.695 -9.047 1 94.88 371 CYS B C 1
ATOM 6419 O O . CYS B 1 371 ? 13.688 13.922 -8.086 1 94.88 371 CYS B O 1
ATOM 6421 N N . ARG B 1 372 ? 13.602 14.312 -10.258 1 93.06 372 ARG B N 1
ATOM 6422 C CA . ARG B 1 372 ? 13.398 12.906 -10.594 1 93.06 372 ARG B CA 1
ATOM 6423 C C . ARG B 1 372 ? 14.594 12.07 -10.164 1 93.06 372 ARG B C 1
ATOM 6425 O O . ARG B 1 372 ? 14.43 10.992 -9.578 1 93.06 372 ARG B O 1
ATOM 6432 N N . GLU B 1 373 ? 15.719 12.562 -10.477 1 95.5 373 GLU B N 1
ATOM 6433 C CA . GLU B 1 373 ? 16.922 11.844 -10.094 1 95.5 373 GLU B CA 1
ATOM 6434 C C . GLU B 1 373 ? 17.047 11.742 -8.578 1 95.5 373 GLU B C 1
ATOM 6436 O O . GLU B 1 373 ? 17.422 10.695 -8.047 1 95.5 373 GLU B O 1
ATOM 6441 N N . GLY B 1 374 ? 16.797 12.828 -7.922 1 97.44 374 GLY B N 1
ATOM 6442 C CA . GLY B 1 374 ? 16.828 12.812 -6.469 1 97.44 374 GLY B CA 1
ATOM 6443 C C . GLY B 1 374 ? 15.836 11.844 -5.863 1 97.44 374 GLY B C 1
ATOM 6444 O O . GLY B 1 374 ? 16.156 11.109 -4.93 1 97.44 374 GLY B O 1
ATOM 6445 N N . MET B 1 375 ? 14.633 11.852 -6.402 1 97.44 375 MET B N 1
ATOM 6446 C CA . MET B 1 375 ? 13.594 10.953 -5.91 1 97.44 375 MET B CA 1
ATOM 6447 C C . MET B 1 375 ? 13.977 9.492 -6.16 1 97.44 375 MET B C 1
ATOM 6449 O O . MET B 1 375 ? 13.781 8.641 -5.293 1 97.44 375 MET B O 1
ATOM 6453 N N . GLU B 1 376 ? 14.523 9.227 -7.328 1 96.56 376 GLU B N 1
ATOM 6454 C CA . GLU B 1 376 ? 14.992 7.879 -7.637 1 96.56 376 GLU B CA 1
ATOM 6455 C C . GLU B 1 376 ? 16.031 7.414 -6.629 1 96.56 376 GLU B C 1
ATOM 6457 O O . GLU B 1 376 ? 15.969 6.289 -6.129 1 96.56 376 GLU B O 1
ATOM 6462 N N . ARG B 1 377 ? 16.938 8.242 -6.32 1 98.38 377 ARG B N 1
ATOM 6463 C CA . ARG B 1 377 ? 18 7.914 -5.367 1 98.38 377 ARG B CA 1
ATOM 6464 C C . ARG B 1 377 ? 17.422 7.656 -3.98 1 98.38 377 ARG B C 1
ATOM 6466 O O . ARG B 1 377 ? 17.797 6.688 -3.316 1 98.38 377 ARG B O 1
ATOM 6473 N N . ALA B 1 378 ? 16.516 8.523 -3.529 1 98.75 378 ALA B N 1
ATOM 6474 C CA . ALA B 1 378 ? 15.906 8.367 -2.207 1 98.75 378 ALA B CA 1
ATOM 6475 C C . ALA B 1 378 ? 15.109 7.074 -2.113 1 98.75 378 ALA B C 1
ATOM 6477 O O . ALA B 1 378 ? 15.203 6.348 -1.121 1 98.75 378 ALA B O 1
ATOM 6478 N N . LEU B 1 379 ? 14.344 6.797 -3.162 1 98.31 379 LEU B N 1
ATOM 6479 C CA . LEU B 1 379 ? 13.492 5.609 -3.184 1 98.31 379 LEU B CA 1
ATOM 6480 C C . LEU B 1 379 ? 14.336 4.34 -3.221 1 98.31 379 LEU B C 1
ATOM 6482 O O . LEU B 1 379 ? 14.023 3.361 -2.539 1 98.31 379 LEU B O 1
ATOM 6486 N N . ASN B 1 380 ? 15.406 4.348 -4.008 1 98.19 380 ASN B N 1
ATOM 6487 C CA . ASN B 1 380 ? 16.297 3.191 -4.047 1 98.19 380 ASN B CA 1
ATOM 6488 C C . ASN B 1 380 ? 17.047 3.021 -2.738 1 98.19 380 ASN B C 1
ATOM 6490 O O . ASN B 1 380 ? 17.281 1.896 -2.287 1 98.19 380 ASN B O 1
ATOM 6494 N N . PHE B 1 381 ? 17.516 4.18 -2.146 1 98.38 381 PHE B N 1
ATOM 6495 C CA . PHE B 1 381 ? 18.172 4.16 -0.85 1 98.38 381 PHE B CA 1
ATOM 6496 C C . PHE B 1 381 ? 17.297 3.494 0.202 1 98.38 381 PHE B C 1
ATOM 6498 O O . PHE B 1 381 ? 17.766 2.646 0.963 1 98.38 381 PHE B O 1
ATOM 6505 N N . ALA B 1 382 ? 16.016 3.826 0.246 1 97.75 382 ALA B N 1
ATOM 6506 C CA . ALA B 1 382 ? 15.039 3.232 1.155 1 97.75 382 ALA B CA 1
ATOM 6507 C C . ALA B 1 382 ? 14.766 1.775 0.792 1 97.75 382 ALA B C 1
ATOM 6509 O O . ALA B 1 382 ? 14.75 0.904 1.665 1 97.75 382 ALA B O 1
ATOM 6510 N N . ASP B 1 383 ? 14.578 1.495 -0.495 1 97.31 383 ASP B N 1
ATOM 6511 C CA . ASP B 1 383 ? 14.242 0.159 -0.976 1 97.31 383 ASP B CA 1
ATOM 6512 C C . ASP B 1 383 ? 15.367 -0.833 -0.68 1 97.31 383 ASP B C 1
ATOM 6514 O O . ASP B 1 383 ? 15.109 -2.01 -0.418 1 97.31 383 ASP B O 1
ATOM 6518 N N . ASP B 1 384 ? 16.578 -0.369 -0.711 1 95.5 384 ASP B N 1
ATOM 6519 C CA . ASP B 1 384 ? 17.719 -1.229 -0.405 1 95.5 384 ASP B CA 1
ATOM 6520 C C . ASP B 1 384 ? 17.656 -1.729 1.037 1 95.5 384 ASP B C 1
ATOM 6522 O O . ASP B 1 384 ? 18.125 -2.822 1.341 1 95.5 384 ASP B O 1
ATOM 6526 N N . GLN B 1 385 ? 17.109 -0.934 1.906 1 92.25 385 GLN B N 1
ATOM 6527 C CA . GLN B 1 385 ? 16.922 -1.368 3.287 1 92.25 385 GLN B CA 1
ATOM 6528 C C . GLN B 1 385 ? 15.898 -2.496 3.379 1 92.25 385 GLN B C 1
ATOM 6530 O O . GLN B 1 385 ? 16 -3.357 4.254 1 92.25 385 GLN B O 1
ATOM 6535 N N . ILE B 1 386 ? 14.945 -2.58 2.455 1 92 386 ILE B N 1
ATOM 6536 C CA . ILE B 1 386 ? 13.938 -3.631 2.395 1 92 386 ILE B CA 1
ATOM 6537 C C . ILE B 1 386 ? 14.484 -4.828 1.622 1 92 386 ILE B C 1
ATOM 6539 O O . ILE B 1 386 ? 14.484 -5.953 2.125 1 92 386 ILE B O 1
ATOM 6543 N N . LEU B 1 387 ? 15.031 -4.559 0.44 1 91.62 387 LEU B N 1
ATOM 6544 C CA . LEU B 1 387 ? 15.57 -5.617 -0.406 1 91.62 387 LEU B CA 1
ATOM 6545 C C . LEU B 1 387 ? 16.703 -6.352 0.298 1 91.62 387 LEU B C 1
ATOM 6547 O O . LEU B 1 387 ? 16.891 -7.555 0.099 1 91.62 387 LEU B O 1
ATOM 6551 N N . GLY B 1 388 ? 17.391 -5.586 1.121 1 87.38 388 GLY B N 1
ATOM 6552 C CA . GLY B 1 388 ? 18.484 -6.188 1.87 1 87.38 388 GLY B CA 1
ATOM 6553 C C . GLY B 1 388 ? 18.031 -7.324 2.771 1 87.38 388 GLY B C 1
ATOM 6554 O O . GLY B 1 388 ? 18.797 -8.258 3.02 1 87.38 388 GLY B O 1
ATOM 6555 N N . LEU B 1 389 ? 16.766 -7.27 3.195 1 82.75 389 LEU B N 1
ATOM 6556 C CA . LEU B 1 389 ? 16.188 -8.32 4.031 1 82.75 389 LEU B CA 1
ATOM 6557 C C . LEU B 1 389 ? 16.094 -9.633 3.264 1 82.75 389 LEU B C 1
ATOM 6559 O O . LEU B 1 389 ? 16.031 -10.703 3.867 1 82.75 389 LEU B O 1
ATOM 6563 N N . TYR B 1 390 ? 16.141 -9.539 2.01 1 85.94 390 TYR B N 1
ATOM 6564 C CA . TYR B 1 390 ? 15.977 -10.719 1.165 1 85.94 390 TYR B CA 1
ATOM 6565 C C . TYR B 1 390 ? 17.25 -11.008 0.37 1 85.94 390 TYR B C 1
ATOM 6567 O O . TYR B 1 390 ? 17.219 -11.812 -0.566 1 85.94 390 TYR B O 1
ATOM 6575 N N . GLY B 1 391 ? 18.297 -10.273 0.657 1 85.56 391 GLY B N 1
ATOM 6576 C CA . GLY B 1 391 ? 19.609 -10.539 0.095 1 85.56 391 GLY B CA 1
ATOM 6577 C C . GLY B 1 391 ? 19.859 -9.82 -1.22 1 85.56 391 GLY B C 1
ATOM 6578 O O . GLY B 1 391 ? 20.656 -10.273 -2.039 1 85.56 391 GLY B O 1
ATOM 6579 N N . PHE B 1 392 ? 19.156 -8.742 -1.479 1 91.38 392 PHE B N 1
ATOM 6580 C CA . PHE B 1 392 ? 19.312 -8.016 -2.734 1 91.38 392 PHE B CA 1
ATOM 6581 C C . PHE B 1 392 ? 19.594 -6.543 -2.479 1 91.38 392 PHE B C 1
ATOM 6583 O O . PHE B 1 392 ? 19.359 -6.047 -1.374 1 91.38 392 PHE B O 1
ATOM 6590 N N . GLN B 1 393 ? 20.188 -5.906 -3.443 1 93.94 393 GLN B N 1
ATOM 6591 C CA . GLN B 1 393 ? 20.453 -4.473 -3.432 1 93.94 393 GLN B CA 1
ATOM 6592 C C . GLN B 1 393 ? 20.469 -3.904 -4.848 1 93.94 393 GLN B C 1
ATOM 6594 O O . GLN B 1 393 ? 20.828 -4.602 -5.797 1 93.94 393 GLN B O 1
ATOM 6599 N N . HIS B 1 394 ? 20.031 -2.684 -4.957 1 96.69 394 HIS B N 1
ATOM 6600 C CA . HIS B 1 394 ? 20.203 -2.025 -6.25 1 96.69 394 HIS B CA 1
ATOM 6601 C C . HIS B 1 394 ? 21.672 -1.953 -6.645 1 96.69 394 HIS B C 1
ATOM 6603 O O . HIS B 1 394 ? 22.547 -1.823 -5.781 1 96.69 394 HIS B O 1
ATOM 6609 N N . GLU B 1 395 ? 21.938 -2 -7.945 1 96.69 395 GLU B N 1
ATOM 6610 C CA . GLU B 1 395 ? 23.312 -1.875 -8.438 1 96.69 395 GLU B CA 1
ATOM 6611 C C . GLU B 1 395 ? 23.891 -0.502 -8.117 1 96.69 395 GLU B C 1
ATOM 6613 O O . GLU B 1 395 ? 25.094 -0.372 -7.879 1 96.69 395 GLU B O 1
ATOM 6618 N N . SER B 1 396 ? 23.078 0.485 -8.18 1 97.12 396 SER B N 1
ATOM 6619 C CA . SER B 1 396 ? 23.344 1.851 -7.742 1 97.12 396 SER B CA 1
ATOM 6620 C C . SER B 1 396 ? 22.062 2.566 -7.352 1 97.12 396 SER B C 1
ATOM 6622 O O . SER B 1 396 ? 20.969 2.066 -7.613 1 97.12 396 SER B O 1
ATOM 6624 N N . LEU B 1 397 ? 22.172 3.703 -6.738 1 97.5 397 LEU B N 1
ATOM 6625 C CA . LEU B 1 397 ? 20.984 4.414 -6.301 1 97.5 397 LEU B CA 1
ATOM 6626 C C . LEU B 1 397 ? 20.297 5.094 -7.477 1 97.5 397 LEU B C 1
ATOM 6628 O O . LEU B 1 397 ? 19.188 5.617 -7.332 1 97.5 397 LEU B O 1
ATOM 6632 N N . GLY B 1 398 ? 20.938 5.016 -8.688 1 96.06 398 GLY B N 1
ATOM 6633 C CA . GLY B 1 398 ? 20.375 5.66 -9.867 1 96.06 398 GLY B CA 1
ATOM 6634 C C . GLY B 1 398 ? 19.672 4.688 -10.797 1 96.06 398 GLY B C 1
ATOM 6635 O O . GLY B 1 398 ? 19.266 5.059 -11.898 1 96.06 398 GLY B O 1
ATOM 6636 N N . THR B 1 399 ? 19.562 3.381 -10.336 1 94.69 399 THR B N 1
ATOM 6637 C CA . THR B 1 399 ? 18.938 2.396 -11.211 1 94.69 399 THR B CA 1
ATOM 6638 C C . THR B 1 399 ? 18.016 1.479 -10.422 1 94.69 399 THR B C 1
ATOM 6640 O O . THR B 1 399 ? 18.156 1.336 -9.203 1 94.69 399 THR B O 1
ATOM 6643 N N . THR B 1 400 ? 17.031 0.942 -11.125 1 93.44 400 THR B N 1
ATOM 6644 C CA . THR B 1 400 ? 16.109 0.004 -10.5 1 93.44 400 THR B CA 1
ATOM 6645 C C . THR B 1 400 ? 16.625 -1.427 -10.617 1 93.44 400 THR B C 1
ATOM 6647 O O . THR B 1 400 ? 16.047 -2.352 -10.039 1 93.44 400 THR B O 1
ATOM 6650 N N . ALA B 1 401 ? 17.688 -1.631 -11.336 1 94.25 401 ALA B N 1
ATOM 6651 C CA . ALA B 1 401 ? 18.297 -2.957 -11.438 1 94.25 401 ALA B CA 1
ATOM 6652 C C . ALA B 1 401 ? 18.844 -3.414 -10.086 1 94.25 401 ALA B C 1
ATOM 6654 O O . ALA B 1 401 ? 19.469 -2.633 -9.375 1 94.25 401 ALA B O 1
ATOM 6655 N N . VAL B 1 402 ? 18.547 -4.68 -9.773 1 95.81 402 VAL B N 1
ATOM 6656 C CA . VAL B 1 402 ? 19 -5.188 -8.477 1 95.81 402 VAL B CA 1
ATOM 6657 C C . VAL B 1 402 ? 19.953 -6.359 -8.688 1 95.81 402 VAL B C 1
ATOM 6659 O O . VAL B 1 402 ? 19.969 -6.98 -9.75 1 95.81 402 VAL B O 1
ATOM 6662 N N . ARG B 1 403 ? 20.797 -6.594 -7.734 1 92.88 403 ARG B N 1
ATOM 6663 C CA . ARG B 1 403 ? 21.703 -7.727 -7.699 1 92.88 403 ARG B CA 1
ATOM 6664 C C . ARG B 1 403 ? 21.641 -8.445 -6.355 1 92.88 403 ARG B C 1
ATOM 6666 O O . ARG B 1 403 ? 21.312 -7.832 -5.332 1 92.88 403 ARG B O 1
ATOM 6673 N N . ARG B 1 404 ? 21.875 -9.68 -6.391 1 90.06 404 ARG B N 1
ATOM 6674 C CA . ARG B 1 404 ? 21.969 -10.453 -5.156 1 90.06 404 ARG B CA 1
ATOM 6675 C C . ARG B 1 404 ? 23.25 -10.117 -4.406 1 90.06 404 ARG B C 1
ATOM 6677 O O . ARG B 1 404 ? 24.328 -10.047 -5.008 1 90.06 404 ARG B O 1
ATOM 6684 N N . VAL B 1 405 ? 23.172 -9.906 -3.154 1 87.31 405 VAL B N 1
ATOM 6685 C CA . VAL B 1 405 ? 24.344 -9.523 -2.385 1 87.31 405 VAL B CA 1
ATOM 6686 C C . VAL B 1 405 ? 24.594 -10.547 -1.276 1 87.31 405 VAL B C 1
ATOM 6688 O O . VAL B 1 405 ? 25.609 -10.5 -0.589 1 87.31 405 VAL B O 1
ATOM 6691 N N . ARG B 1 406 ? 23.609 -11.305 -1.029 1 82 406 ARG B N 1
ATOM 6692 C CA . ARG B 1 406 ? 23.75 -12.398 -0.074 1 82 406 ARG B CA 1
ATOM 6693 C C . ARG B 1 406 ? 23.25 -13.711 -0.667 1 82 406 ARG B C 1
ATOM 6695 O O . ARG B 1 406 ? 22.25 -13.734 -1.397 1 82 406 ARG B O 1
ATOM 6702 N N . ASN B 1 407 ? 24 -14.664 -0.261 1 66.81 407 ASN B N 1
ATOM 6703 C CA . ASN B 1 407 ? 23.656 -15.969 -0.815 1 66.81 407 ASN B CA 1
ATOM 6704 C C . ASN B 1 407 ? 22.266 -16.422 -0.358 1 66.81 407 ASN B C 1
ATOM 6706 O O . ASN B 1 407 ? 21.828 -16.078 0.739 1 66.81 407 ASN B O 1
ATOM 6710 N N . ASP B 1 408 ? 21.656 -16.969 -1.295 1 62.81 408 ASP B N 1
ATOM 6711 C CA . ASP B 1 408 ? 20.344 -17.578 -1.02 1 62.81 408 ASP B CA 1
ATOM 6712 C C . ASP B 1 408 ? 20.469 -18.688 0.023 1 62.81 408 ASP B C 1
ATOM 6714 O O . ASP B 1 408 ? 21.484 -19.375 0.087 1 62.81 408 ASP B O 1
ATOM 6718 N N . THR B 1 409 ? 19.812 -18.453 1.185 1 59.75 409 THR B N 1
ATOM 6719 C CA . THR B 1 409 ? 19.875 -19.484 2.213 1 59.75 409 THR B CA 1
ATOM 6720 C C . THR B 1 409 ? 18.578 -20.281 2.266 1 59.75 409 THR B C 1
ATOM 6722 O O . THR B 1 409 ? 17.531 -19.828 1.785 1 59.75 409 THR B O 1
ATOM 6725 N N . GLY B 1 410 ? 18.75 -21.578 2.453 1 59.22 410 GLY B N 1
ATOM 6726 C CA . GLY B 1 410 ? 17.625 -22.438 2.73 1 59.22 410 GLY B CA 1
ATOM 6727 C C . GLY B 1 410 ? 17.016 -22.203 4.102 1 59.22 410 GLY B C 1
ATOM 6728 O O . GLY B 1 410 ? 16.141 -22.969 4.535 1 59.22 410 GLY B O 1
ATOM 6729 N N . ARG B 1 411 ? 17.578 -21.172 4.863 1 62.47 411 ARG B N 1
ATOM 6730 C CA . ARG B 1 411 ? 17.094 -20.859 6.211 1 62.47 411 ARG B CA 1
ATOM 6731 C C . ARG B 1 411 ? 16.5 -19.469 6.273 1 62.47 411 ARG B C 1
ATOM 6733 O O . ARG B 1 411 ? 16.766 -18.625 5.41 1 62.47 411 ARG B O 1
ATOM 6740 N N . PRO B 1 412 ? 15.656 -19.422 7.27 1 61.84 412 PRO B N 1
ATOM 6741 C CA . PRO B 1 412 ? 15.172 -18.062 7.457 1 61.84 412 PRO B CA 1
ATOM 6742 C C . PRO B 1 412 ? 16.312 -17.047 7.602 1 61.84 412 PRO B C 1
ATOM 6744 O O . PRO B 1 412 ? 17.328 -17.344 8.227 1 61.84 412 PRO B O 1
ATOM 6747 N N . LEU B 1 413 ? 16.203 -16.031 6.93 1 59.75 413 LEU B N 1
ATOM 6748 C CA . LEU B 1 413 ? 17.266 -15.047 6.801 1 59.75 413 LEU B CA 1
ATOM 6749 C C . LEU B 1 413 ? 17.703 -14.531 8.172 1 59.75 413 LEU B C 1
ATOM 6751 O O . LEU B 1 413 ? 18.828 -14.031 8.328 1 59.75 413 LEU B O 1
ATOM 6755 N N . ASP B 1 414 ? 16.719 -14.586 9.102 1 57.81 414 ASP B N 1
ATOM 6756 C CA . ASP B 1 414 ? 17.031 -13.984 10.391 1 57.81 414 ASP B CA 1
ATOM 6757 C C . ASP B 1 414 ? 17.734 -14.984 11.305 1 57.81 414 ASP B C 1
ATOM 6759 O O . ASP B 1 414 ? 18.062 -14.656 12.453 1 57.81 414 ASP B O 1
ATOM 6763 N N . ASP B 1 415 ? 18.047 -16.109 10.898 1 58.66 415 ASP B N 1
ATOM 6764 C CA . ASP B 1 415 ? 18.656 -17.109 11.789 1 58.66 415 ASP B CA 1
ATOM 6765 C C . ASP B 1 415 ? 20.047 -16.656 12.227 1 58.66 415 ASP B C 1
ATOM 6767 O O . ASP B 1 415 ? 20.469 -16.906 13.359 1 58.66 415 ASP B O 1
ATOM 6771 N N . ASP B 1 416 ? 20.641 -16.016 11.359 1 60.88 416 ASP B N 1
ATOM 6772 C CA . ASP B 1 416 ? 22.031 -15.688 11.711 1 60.88 416 ASP B CA 1
ATOM 6773 C C . ASP B 1 416 ? 22.234 -14.18 11.781 1 60.88 416 ASP B C 1
ATOM 6775 O O . ASP B 1 416 ? 23.312 -13.711 12.125 1 60.88 416 ASP B O 1
ATOM 6779 N N . ASP B 1 417 ? 21.109 -13.539 11.492 1 64.5 417 ASP B N 1
ATOM 6780 C CA . ASP B 1 417 ? 21.25 -12.086 11.453 1 64.5 417 ASP B CA 1
ATOM 6781 C C . ASP B 1 417 ? 20.203 -11.406 12.328 1 64.5 417 ASP B C 1
ATOM 6783 O O . ASP B 1 417 ? 19.062 -11.211 11.898 1 64.5 417 ASP B O 1
ATOM 6787 N N . GLU B 1 418 ? 20.625 -11.078 13.469 1 65.88 418 GLU B N 1
ATOM 6788 C CA . GLU B 1 418 ? 19.719 -10.508 14.469 1 65.88 418 GLU B CA 1
ATOM 6789 C C . GLU B 1 418 ? 19.094 -9.211 13.961 1 65.88 418 GLU B C 1
ATOM 6791 O O . GLU B 1 418 ? 17.922 -8.938 14.242 1 65.88 418 GLU B O 1
ATOM 6796 N N . GLU B 1 419 ? 19.844 -8.547 13.234 1 63.22 419 GLU B N 1
ATOM 6797 C CA . GLU B 1 419 ? 19.344 -7.27 12.75 1 63.22 419 GLU B CA 1
ATOM 6798 C C . GLU B 1 419 ? 18.219 -7.469 11.734 1 63.22 419 GLU B C 1
ATOM 6800 O O . GLU B 1 419 ? 17.188 -6.805 11.805 1 63.22 419 GLU B O 1
ATOM 6805 N N . ILE B 1 420 ? 18.484 -8.422 10.922 1 66 420 ILE B N 1
ATOM 6806 C CA . ILE B 1 420 ? 17.484 -8.75 9.922 1 66 420 ILE B CA 1
ATOM 6807 C C . ILE B 1 420 ? 16.234 -9.305 10.617 1 66 420 ILE B C 1
ATOM 6809 O O . ILE B 1 420 ? 15.109 -8.961 10.25 1 66 420 ILE B O 1
ATOM 6813 N N . GLY B 1 421 ? 16.516 -10 11.617 1 69.62 421 GLY B N 1
ATOM 6814 C CA . GLY B 1 421 ? 15.406 -10.555 12.375 1 69.62 421 GLY B CA 1
ATOM 6815 C C . GLY B 1 421 ? 14.539 -9.484 13.016 1 69.62 421 GLY B C 1
ATOM 6816 O O . GLY B 1 421 ? 13.305 -9.578 12.984 1 69.62 421 GLY B O 1
ATOM 6817 N N . ARG B 1 422 ? 15.18 -8.477 13.453 1 67.06 422 ARG B N 1
ATOM 6818 C CA . ARG B 1 422 ? 14.461 -7.387 14.102 1 67.06 422 ARG B CA 1
ATOM 6819 C C . ARG B 1 422 ? 13.609 -6.621 13.094 1 67.06 422 ARG B C 1
ATOM 6821 O O . ARG B 1 422 ? 12.547 -6.102 13.445 1 67.06 422 ARG B O 1
ATOM 6828 N N . LEU B 1 423 ? 14.109 -6.73 11.898 1 67.75 423 LEU B N 1
ATOM 6829 C CA . LEU B 1 423 ? 13.406 -5.965 10.867 1 67.75 423 LEU B CA 1
ATOM 6830 C C . LEU B 1 423 ? 12.234 -6.762 10.305 1 67.75 423 LEU B C 1
ATOM 6832 O O . LEU B 1 423 ? 11.172 -6.199 10.031 1 67.75 423 LEU B O 1
ATOM 6836 N N . LEU B 1 424 ? 12.484 -7.965 10.281 1 72.62 424 LEU B N 1
ATOM 6837 C CA . LEU B 1 424 ? 11.461 -8.828 9.703 1 72.62 424 LEU B CA 1
ATOM 6838 C C . LEU B 1 424 ? 10.398 -9.18 10.734 1 72.62 424 LEU B C 1
ATOM 6840 O O . LEU B 1 424 ? 9.211 -9.258 10.414 1 72.62 424 LEU B O 1
ATOM 6844 N N . HIS B 1 425 ? 10.914 -9.234 12.031 1 75 425 HIS B N 1
ATOM 6845 C CA . HIS B 1 425 ? 10.039 -9.672 13.109 1 75 425 HIS B CA 1
ATOM 6846 C C . HIS B 1 425 ? 10.273 -8.852 14.375 1 75 425 HIS B C 1
ATOM 6848 O O . HIS B 1 425 ? 10.703 -9.391 15.398 1 75 425 HIS B O 1
ATOM 6854 N N . PRO B 1 426 ? 9.828 -7.633 14.18 1 67.88 426 PRO B N 1
ATOM 6855 C CA . PRO B 1 426 ? 10.031 -6.781 15.352 1 67.88 426 PRO B CA 1
ATOM 6856 C C . PRO B 1 426 ? 9.148 -7.184 16.531 1 67.88 426 PRO B C 1
ATOM 6858 O O . PRO B 1 426 ? 8.016 -7.633 16.344 1 67.88 426 PRO B O 1
ATOM 6861 N N . GLU B 1 427 ? 9.641 -6.969 17.75 1 67.31 427 GLU B N 1
ATOM 6862 C CA . GLU B 1 427 ? 8.953 -7.379 18.969 1 67.31 427 GLU B CA 1
ATOM 6863 C C . GLU B 1 427 ? 7.602 -6.68 19.094 1 67.31 427 GLU B C 1
ATOM 6865 O O . GLU B 1 427 ? 6.637 -7.27 19.594 1 67.31 427 GLU B O 1
ATOM 6870 N N . PHE B 1 428 ? 7.566 -5.609 18.578 1 60.12 428 PHE B N 1
ATOM 6871 C CA . PHE B 1 428 ? 6.336 -4.844 18.766 1 60.12 428 PHE B CA 1
ATOM 6872 C C . PHE B 1 428 ? 5.211 -5.418 17.906 1 60.12 428 PHE B C 1
ATOM 6874 O O . PHE B 1 428 ? 4.035 -5.129 18.156 1 60.12 428 PHE B O 1
ATOM 6881 N N . ARG B 1 429 ? 5.613 -6.246 16.984 1 67.69 429 ARG B N 1
ATOM 6882 C CA . ARG B 1 429 ? 4.613 -6.91 16.156 1 67.69 429 ARG B CA 1
ATOM 6883 C C . ARG B 1 429 ? 4.258 -8.281 16.719 1 67.69 429 ARG B C 1
ATOM 6885 O O . ARG B 1 429 ? 3.375 -8.961 16.188 1 67.69 429 ARG B O 1
ATOM 6892 N N . ALA B 1 430 ? 5.004 -8.602 17.703 1 70.62 430 ALA B N 1
ATOM 6893 C CA . ALA B 1 430 ? 4.781 -9.93 18.281 1 70.62 430 ALA B CA 1
ATOM 6894 C C . ALA B 1 430 ? 3.445 -9.992 19.016 1 70.62 430 ALA B C 1
ATOM 6896 O O . ALA B 1 430 ? 3.066 -9.039 19.703 1 70.62 430 ALA B O 1
ATOM 6897 N N . ALA B 1 431 ? 2.736 -11.07 18.641 1 67.19 431 ALA B N 1
ATOM 6898 C CA . ALA B 1 431 ? 1.51 -11.289 19.406 1 67.19 431 ALA B CA 1
ATOM 6899 C C . ALA B 1 431 ? 1.811 -11.453 20.891 1 67.19 431 ALA B C 1
ATOM 6901 O O . ALA B 1 431 ? 2.826 -12.047 21.266 1 67.19 431 ALA B O 1
ATOM 6902 N N . LYS B 1 432 ? 1.183 -10.75 21.75 1 55.69 432 LYS B N 1
ATOM 6903 C CA . LYS B 1 432 ? 1.409 -10.836 23.188 1 55.69 432 LYS B CA 1
ATOM 6904 C C . LYS B 1 432 ? 1.02 -12.211 23.734 1 55.69 432 LYS B C 1
ATOM 6906 O O . LYS B 1 432 ? 0.024 -12.797 23.297 1 55.69 432 LYS B O 1
ATOM 6911 N N . GLU B 1 433 ? 2.051 -12.992 24.359 1 47.75 433 GLU B N 1
ATOM 6912 C CA . GLU B 1 433 ? 1.771 -14.258 25.031 1 47.75 433 GLU B CA 1
ATOM 6913 C C . GLU B 1 433 ? 0.619 -14.109 26.016 1 47.75 433 GLU B C 1
ATOM 6915 O O . GLU B 1 433 ? 0.497 -13.086 26.688 1 47.75 433 GLU B O 1
ATOM 6920 N N . LYS B 1 434 ? -0.386 -14.945 25.734 1 40.62 434 LYS B N 1
ATOM 6921 C CA . LYS B 1 434 ? -1.277 -15.148 26.875 1 40.62 434 LYS B CA 1
ATOM 6922 C C . LYS B 1 434 ? -0.516 -15.703 28.078 1 40.62 434 LYS B C 1
ATOM 6924 O O . LYS B 1 434 ? 0.308 -16.609 27.922 1 40.62 434 LYS B O 1
#

Radius of gyration: 34.92 Å; Cα contacts (8 Å, |Δi|>4): 1419; chains: 2; bounding box: 105×120×104 Å

pLDDT: mean 78.9, std 28.48, range [14.84, 98.88]

InterPro domains:
  IPR008630 Glycosyltransferase 34 [PF05637] (123-361)
  IPR008630 Glycosyltransferase 34 [PTHR31311] (74-416)
  IPR029044 Nucleotide-diphospho-sugar transferases [G3DSA:3.90.550.10] (121-277)